Protein AF-0000000080392380 (afdb_homodimer)

Nearest PDB structures (foldseek):
  6bvg-assembly1_B  TM=5.153E-01  e=6.592E-04  Bacillus cereus E33L
  8hvt-assembly1_C  TM=1.088E-01  e=5.539E+00  Homo sapiens
  6bvg-assembly1_B  TM=5.366E-01  e=6.183E-04  Bacillus cereus E33L
  8hvt-assembly1_C  TM=1.096E-01  e=2.314E+00  Homo sapiens

Organism: NCBI:txid72520

Structure (mmCIF, N/CA/C/O backbone):
data_AF-0000000080392380-model_v1
#
loop_
_entity.id
_entity.type
_entity.pdbx_description
1 polymer 'Membrane protein'
#
loop_
_atom_site.group_PDB
_atom_site.id
_atom_site.type_symbol
_atom_site.label_atom_id
_atom_site.label_alt_id
_atom_site.label_comp_id
_atom_site.label_asym_id
_atom_site.label_entity_id
_atom_site.label_seq_id
_atom_site.pdbx_PDB_ins_code
_atom_site.Cartn_x
_atom_site.Cartn_y
_atom_site.Cartn_z
_atom_site.occupancy
_atom_site.B_iso_or_equiv
_atom_site.auth_seq_id
_atom_site.auth_comp_id
_atom_site.auth_asym_id
_atom_site.auth_atom_id
_atom_site.pdbx_PDB_model_num
ATOM 1 N N . MET A 1 1 ? 30.25 -7.008 12.5 1 47.69 1 MET A N 1
ATOM 2 C CA . MET A 1 1 ? 30.531 -8.414 12.758 1 47.69 1 MET A CA 1
ATOM 3 C C . MET A 1 1 ? 30.203 -9.266 11.531 1 47.69 1 MET A C 1
ATOM 5 O O . MET A 1 1 ? 29.297 -8.938 10.766 1 47.69 1 MET A O 1
ATOM 9 N N . PRO A 1 2 ? 31.062 -10.141 11.227 1 72.94 2 PRO A N 1
ATOM 10 C CA . PRO A 1 2 ? 30.906 -11.016 10.062 1 72.94 2 PRO A CA 1
ATOM 11 C C . PRO A 1 2 ? 29.641 -11.875 10.133 1 72.94 2 PRO A C 1
ATOM 13 O O . PRO A 1 2 ? 29.203 -12.234 11.227 1 72.94 2 PRO A O 1
ATOM 16 N N . PHE A 1 3 ? 28.844 -12.031 9.18 1 87.56 3 PHE A N 1
ATOM 17 C CA . PHE A 1 3 ? 27.625 -12.836 9.102 1 87.56 3 PHE A CA 1
ATOM 18 C C . PHE A 1 3 ? 27.938 -14.312 9.305 1 87.56 3 PHE A C 1
ATOM 20 O O . PHE A 1 3 ? 29.062 -14.758 9.07 1 87.56 3 PHE A O 1
ATOM 27 N N . LYS A 1 4 ? 27.109 -15.07 9.828 1 91.75 4 LYS A N 1
ATOM 28 C CA . LYS A 1 4 ? 27.25 -16.5 10.086 1 91.75 4 LYS A CA 1
ATOM 29 C C . LYS A 1 4 ? 27.188 -17.297 8.789 1 91.75 4 LYS A C 1
ATOM 31 O O . LYS A 1 4 ? 27.828 -18.344 8.664 1 91.75 4 LYS A O 1
ATOM 36 N N . LYS A 1 5 ? 26.344 -16.891 7.934 1 95.56 5 LYS A N 1
ATOM 37 C CA . LYS A 1 5 ? 26.141 -17.531 6.637 1 95.56 5 LYS A CA 1
ATOM 38 C C . LYS A 1 5 ? 26.109 -16.5 5.512 1 95.56 5 LYS A C 1
ATOM 40 O O . LYS A 1 5 ? 25.828 -15.328 5.742 1 95.56 5 LYS A O 1
ATOM 45 N N . TYR A 1 6 ? 26.438 -16.984 4.355 1 95.44 6 TYR A N 1
ATOM 46 C CA . TYR A 1 6 ? 26.406 -16.125 3.18 1 95.44 6 TYR A CA 1
ATOM 47 C C . TYR A 1 6 ? 25.641 -16.797 2.041 1 95.44 6 TYR A C 1
ATOM 49 O O . TYR A 1 6 ? 25.75 -18 1.839 1 95.44 6 TYR A O 1
ATOM 57 N N . VAL A 1 7 ? 24.875 -15.93 1.313 1 97.19 7 VAL A N 1
ATOM 58 C CA . VAL A 1 7 ? 24.078 -16.484 0.218 1 97.19 7 VAL A CA 1
ATOM 59 C C . VAL A 1 7 ? 24.484 -15.812 -1.096 1 97.19 7 VAL A C 1
ATOM 61 O O . VAL A 1 7 ? 25 -14.695 -1.099 1 97.19 7 VAL A O 1
ATOM 64 N N . ALA A 1 8 ? 24.328 -16.531 -2.164 1 97.19 8 ALA A N 1
ATOM 65 C CA . ALA A 1 8 ? 24.359 -15.961 -3.51 1 97.19 8 ALA A CA 1
ATOM 66 C C . ALA A 1 8 ? 22.953 -15.734 -4.055 1 97.19 8 ALA A C 1
ATOM 68 O O . ALA A 1 8 ? 22.062 -16.547 -3.834 1 97.19 8 ALA A O 1
ATOM 69 N N . VAL A 1 9 ? 22.734 -14.617 -4.664 1 96.38 9 VAL A N 1
ATOM 70 C CA . VAL A 1 9 ? 21.453 -14.297 -5.289 1 96.38 9 VAL A CA 1
ATOM 71 C C . VAL A 1 9 ? 21.625 -14.242 -6.809 1 96.38 9 VAL A C 1
ATOM 73 O O . VAL A 1 9 ? 22.391 -13.43 -7.324 1 96.38 9 VAL A O 1
ATOM 76 N N . ILE A 1 10 ? 20.922 -15.133 -7.469 1 96 10 ILE A N 1
ATOM 77 C CA . ILE A 1 10 ? 21.031 -15.148 -8.922 1 96 10 ILE A CA 1
ATOM 78 C C . ILE A 1 10 ? 19.641 -15.117 -9.539 1 96 10 ILE A C 1
ATOM 80 O O . ILE A 1 10 ? 18.656 -15.516 -8.906 1 96 10 ILE A O 1
ATOM 84 N N . GLY A 1 11 ? 19.609 -14.609 -10.75 1 92.44 11 GLY A N 1
ATOM 85 C CA . GLY A 1 11 ? 18.312 -14.703 -11.414 1 92.44 11 GLY A CA 1
ATOM 86 C C . GLY A 1 11 ? 18.078 -13.602 -12.43 1 92.44 11 GLY A C 1
ATOM 87 O O . GLY A 1 11 ? 19.031 -13.062 -13 1 92.44 11 GLY A O 1
ATOM 88 N N . SER A 1 12 ? 16.781 -13.43 -12.797 1 88.94 12 SER A N 1
ATOM 89 C CA . SER A 1 12 ? 16.391 -12.469 -13.82 1 88.94 12 SER A CA 1
ATOM 90 C C . SER A 1 12 ? 15.023 -11.867 -13.516 1 88.94 12 SER A C 1
ATOM 92 O O . SER A 1 12 ? 14.383 -12.234 -12.523 1 88.94 12 SER A O 1
ATOM 94 N N . SER A 1 13 ? 14.625 -10.867 -14.352 1 82.25 13 SER A N 1
ATOM 95 C CA . SER A 1 13 ? 13.32 -10.219 -14.227 1 82.25 13 SER A CA 1
ATOM 96 C C . SER A 1 13 ? 12.188 -11.172 -14.586 1 82.25 13 SER A C 1
ATOM 98 O O . SER A 1 13 ? 11.023 -10.906 -14.273 1 82.25 13 SER A O 1
ATOM 100 N N . GLY A 1 14 ? 12.523 -12.289 -15.016 1 73.19 14 GLY A N 1
ATOM 101 C CA . GLY A 1 14 ? 11.555 -13.359 -15.172 1 73.19 14 GLY A CA 1
ATOM 102 C C . GLY A 1 14 ? 10.703 -13.219 -16.422 1 73.19 14 GLY A C 1
ATOM 103 O O . GLY A 1 14 ? 10.891 -12.289 -17.203 1 73.19 14 GLY A O 1
ATOM 104 N N . GLY A 1 15 ? 9.859 -14.141 -16.719 1 63.16 15 GLY A N 1
ATOM 105 C CA . GLY A 1 15 ? 9.031 -14.211 -17.906 1 63.16 15 GLY A CA 1
ATOM 106 C C . GLY A 1 15 ? 7.73 -13.43 -17.766 1 63.16 15 GLY A C 1
ATOM 107 O O . GLY A 1 15 ? 7.691 -12.398 -17.109 1 63.16 15 GLY A O 1
ATOM 108 N N . GLY A 1 16 ? 6.746 -13.781 -18.641 1 52.16 16 GLY A N 1
ATOM 109 C CA . GLY A 1 16 ? 5.473 -13.125 -18.891 1 52.16 16 GLY A CA 1
ATOM 110 C C . GLY A 1 16 ? 4.773 -12.68 -17.609 1 52.16 16 GLY A C 1
ATOM 111 O O . GLY A 1 16 ? 3.969 -11.75 -17.641 1 52.16 16 GLY A O 1
ATOM 112 N N . GLY A 1 17 ? 4.789 -13.469 -16.719 1 46.72 17 GLY A N 1
ATOM 113 C CA . GLY A 1 17 ? 4.051 -13.117 -15.516 1 46.72 17 GLY A CA 1
ATOM 114 C C . GLY A 1 17 ? 4.742 -12.055 -14.672 1 46.72 17 GLY A C 1
ATOM 115 O O . GLY A 1 17 ? 4.227 -11.656 -13.625 1 46.72 17 GLY A O 1
ATOM 116 N N . ALA A 1 18 ? 5.945 -11.828 -15.148 1 46.94 18 ALA A N 1
ATOM 117 C CA . ALA A 1 18 ? 6.711 -10.93 -14.289 1 46.94 18 ALA A CA 1
ATOM 118 C C . ALA A 1 18 ? 6.191 -9.5 -14.383 1 46.94 18 ALA A C 1
ATOM 120 O O . ALA A 1 18 ? 6.844 -8.633 -14.969 1 46.94 18 ALA A O 1
ATOM 121 N N . SER A 1 19 ? 5.062 -9.398 -14.961 1 43.09 19 SER A N 1
ATOM 122 C CA . SER A 1 19 ? 4.613 -8.023 -15.133 1 43.09 19 SER A CA 1
ATOM 123 C C . SER A 1 19 ? 4.723 -7.234 -13.828 1 43.09 19 SER A C 1
ATOM 125 O O . SER A 1 19 ? 4.461 -6.031 -13.797 1 43.09 19 SER A O 1
ATOM 127 N N . HIS A 1 20 ? 4.363 -7.809 -12.789 1 41.75 20 HIS A N 1
ATOM 128 C CA . HIS A 1 20 ? 4.074 -7.012 -11.602 1 41.75 20 HIS A CA 1
ATOM 129 C C . HIS A 1 20 ? 5.309 -6.25 -11.133 1 41.75 20 HIS A C 1
ATOM 131 O O . HIS A 1 20 ? 6.41 -6.484 -11.625 1 41.75 20 HIS A O 1
ATOM 137 N N . ALA A 1 21 ? 5.141 -5.434 -10.086 1 42.78 21 ALA A N 1
ATOM 138 C CA . ALA A 1 21 ? 6.066 -4.781 -9.164 1 42.78 21 ALA A CA 1
ATOM 139 C C . ALA A 1 21 ? 7.309 -5.641 -8.938 1 42.78 21 ALA A C 1
ATOM 141 O O . ALA A 1 21 ? 8.266 -5.203 -8.297 1 42.78 21 ALA A O 1
ATOM 142 N N . GLY A 1 22 ? 7.293 -6.914 -9.461 1 47.06 22 GLY A N 1
ATOM 143 C CA . GLY A 1 22 ? 8.266 -7.98 -9.273 1 47.06 22 GLY A CA 1
ATOM 144 C C . GLY A 1 22 ? 9.516 -7.801 -10.117 1 47.06 22 GLY A C 1
ATOM 145 O O . GLY A 1 22 ? 10.5 -8.523 -9.938 1 47.06 22 GLY A O 1
ATOM 146 N N . SER A 1 23 ? 9.227 -6.973 -11.016 1 59.28 23 SER A N 1
ATOM 147 C CA . SER A 1 23 ? 10.414 -6.895 -11.867 1 59.28 23 SER A CA 1
ATOM 148 C C . SER A 1 23 ? 11.453 -5.953 -11.281 1 59.28 23 SER A C 1
ATOM 150 O O . SER A 1 23 ? 12.5 -5.719 -11.898 1 59.28 23 SER A O 1
ATOM 152 N N . ASP A 1 24 ? 11.047 -5.586 -10.141 1 72.81 24 ASP A N 1
ATOM 153 C CA . ASP A 1 24 ? 12.031 -4.699 -9.531 1 72.81 24 ASP A CA 1
ATOM 154 C C . ASP A 1 24 ? 13.117 -5.496 -8.812 1 72.81 24 ASP A C 1
ATOM 156 O O . ASP A 1 24 ? 13.07 -5.664 -7.598 1 72.81 24 ASP A O 1
ATOM 160 N N . VAL A 1 25 ? 14.023 -5.906 -9.672 1 80 25 VAL A N 1
ATOM 161 C CA . VAL A 1 25 ? 15.078 -6.766 -9.148 1 80 25 VAL A CA 1
ATOM 162 C C . VAL A 1 25 ? 15.93 -5.992 -8.148 1 80 25 VAL A C 1
ATOM 164 O O . VAL A 1 25 ? 16.406 -6.562 -7.164 1 80 25 VAL A O 1
ATOM 167 N N . TYR A 1 26 ? 16.062 -4.75 -8.414 1 77.62 26 TYR A N 1
ATOM 168 C CA . TYR A 1 26 ? 16.812 -3.904 -7.488 1 77.62 26 TYR A CA 1
ATOM 169 C C . TYR A 1 26 ? 16.125 -3.852 -6.129 1 77.62 26 TYR A C 1
ATOM 171 O O . TYR A 1 26 ? 16.766 -4.062 -5.098 1 77.62 26 TYR A O 1
ATOM 179 N N . GLY A 1 27 ? 14.805 -3.545 -6.117 1 79.88 27 GLY A N 1
ATOM 180 C CA . GLY A 1 27 ? 14.047 -3.506 -4.879 1 79.88 27 GLY A CA 1
ATOM 181 C C . GLY A 1 27 ? 14.062 -4.824 -4.129 1 79.88 27 GLY A C 1
ATOM 182 O O . GLY A 1 27 ? 14.109 -4.844 -2.896 1 79.88 27 GLY A O 1
ATOM 183 N N . LEU A 1 28 ? 14.047 -5.859 -4.871 1 87.44 28 LEU A N 1
ATOM 184 C CA . LEU A 1 28 ? 14.086 -7.18 -4.246 1 87.44 28 LEU A CA 1
ATOM 185 C C . LEU A 1 28 ? 15.422 -7.414 -3.547 1 87.44 28 LEU A C 1
ATOM 187 O O . LEU A 1 28 ? 15.461 -7.961 -2.443 1 87.44 28 LEU A O 1
ATOM 191 N N . LEU A 1 29 ? 16.484 -7.008 -4.191 1 88.38 29 LEU A N 1
ATOM 192 C CA . LEU A 1 29 ? 17.812 -7.207 -3.609 1 88.38 29 LEU A CA 1
ATOM 193 C C . LEU A 1 29 ? 17.953 -6.414 -2.314 1 88.38 29 LEU A C 1
ATOM 195 O O . LEU A 1 29 ? 18.547 -6.902 -1.347 1 88.38 29 LEU A O 1
ATOM 199 N N . ILE A 1 30 ? 17.406 -5.277 -2.26 1 81.94 30 ILE A N 1
ATOM 200 C CA . ILE A 1 30 ? 17.469 -4.441 -1.065 1 81.94 30 ILE A CA 1
ATOM 201 C C . ILE A 1 30 ? 16.641 -5.078 0.05 1 81.94 30 ILE A C 1
ATOM 203 O O . ILE A 1 30 ? 17.094 -5.141 1.199 1 81.94 30 ILE A O 1
ATOM 207 N N . ALA A 1 31 ? 15.484 -5.551 -0.322 1 85.31 31 ALA A N 1
ATOM 208 C CA . ALA A 1 31 ? 14.617 -6.203 0.66 1 85.31 31 ALA A CA 1
ATOM 209 C C . ALA A 1 31 ? 15.273 -7.469 1.211 1 85.31 31 ALA A C 1
ATOM 211 O O . ALA A 1 31 ? 15.18 -7.754 2.406 1 85.31 31 ALA A O 1
ATOM 212 N N . LEU A 1 32 ? 15.914 -8.148 0.31 1 91.56 32 LEU A N 1
ATOM 213 C CA . LEU A 1 32 ? 16.594 -9.375 0.724 1 91.56 32 LEU A CA 1
ATOM 214 C C . LEU A 1 32 ? 17.719 -9.062 1.7 1 91.56 32 LEU A C 1
ATOM 216 O O . LEU A 1 32 ? 17.891 -9.75 2.709 1 91.56 32 LEU A O 1
ATOM 220 N N . ARG A 1 33 ? 18.469 -8.086 1.394 1 88.25 33 ARG A N 1
ATOM 221 C CA . ARG A 1 33 ? 19.578 -7.707 2.252 1 88.25 33 ARG A CA 1
ATOM 222 C C . ARG A 1 33 ? 19.094 -7.371 3.66 1 88.25 33 ARG A C 1
ATOM 224 O O . ARG A 1 33 ? 19.703 -7.797 4.645 1 88.25 33 ARG A O 1
ATOM 231 N N . GLN A 1 34 ? 18.031 -6.676 3.742 1 81.31 34 GLN A N 1
ATOM 232 C CA . GLN A 1 34 ? 17.484 -6.246 5.027 1 81.31 34 GLN A CA 1
ATOM 233 C C . GLN A 1 34 ? 16.953 -7.43 5.828 1 81.31 34 GLN A C 1
ATOM 235 O O . GLN A 1 34 ? 17.203 -7.535 7.031 1 81.31 34 GLN A O 1
ATOM 240 N N . GLU A 1 35 ? 16.234 -8.289 5.16 1 88.88 35 GLU A N 1
ATOM 241 C CA . GLU A 1 35 ? 15.633 -9.438 5.84 1 88.88 35 GLU A CA 1
ATOM 242 C C . GLU A 1 35 ? 16.703 -10.438 6.277 1 88.88 35 GLU A C 1
ATOM 244 O O . GLU A 1 35 ? 16.625 -10.977 7.387 1 88.88 35 GLU A O 1
ATOM 249 N N . LEU A 1 36 ? 17.641 -10.633 5.43 1 92.94 36 LEU A N 1
ATOM 250 C CA . LEU A 1 36 ? 18.703 -11.578 5.734 1 92.94 36 LEU A CA 1
ATOM 251 C C . LEU A 1 36 ? 19.547 -11.102 6.914 1 92.94 36 LEU A C 1
ATOM 253 O O . LEU A 1 36 ? 19.953 -11.906 7.758 1 92.94 36 LEU A O 1
ATOM 257 N N . ALA A 1 37 ? 19.734 -9.891 6.977 1 86.25 37 ALA A N 1
ATOM 258 C CA . ALA A 1 37 ? 20.531 -9.328 8.055 1 86.25 37 ALA A CA 1
ATOM 259 C C . ALA A 1 37 ? 19.891 -9.586 9.414 1 86.25 37 ALA A C 1
ATOM 261 O O . ALA A 1 37 ? 20.594 -9.703 10.422 1 86.25 37 ALA A O 1
ATOM 262 N N . GLN A 1 38 ? 18.609 -9.766 9.453 1 84.38 38 GLN A N 1
ATOM 263 C CA . GLN A 1 38 ? 17.891 -9.984 10.695 1 84.38 38 GLN A CA 1
ATOM 264 C C . GLN A 1 38 ? 18.219 -11.352 11.297 1 84.38 38 GLN A C 1
ATOM 266 O O . GLN A 1 38 ? 17.984 -11.586 12.484 1 84.38 38 GLN A O 1
ATOM 271 N N . CYS A 1 39 ? 18.75 -12.234 10.531 1 91 39 CYS A N 1
ATOM 272 C CA . CYS A 1 39 ? 19.141 -13.539 11.047 1 91 39 CYS A CA 1
ATOM 273 C C . CYS A 1 39 ? 20.641 -13.789 10.844 1 91 39 CYS A C 1
ATOM 275 O O . CYS A 1 39 ? 21.062 -14.938 10.727 1 91 39 CYS A O 1
ATOM 277 N N . GLU A 1 40 ? 21.406 -12.719 10.617 1 90.94 40 GLU A N 1
ATOM 278 C CA . GLU A 1 40 ? 22.875 -12.742 10.523 1 90.94 40 GLU A CA 1
ATOM 279 C C . GLU A 1 40 ? 23.328 -13.484 9.281 1 90.94 40 GLU A C 1
ATOM 281 O O . GLU A 1 40 ? 24.297 -14.258 9.336 1 90.94 40 GLU A O 1
ATOM 286 N N . VAL A 1 41 ? 22.609 -13.305 8.266 1 94.56 41 VAL A N 1
ATOM 287 C CA . VAL A 1 41 ? 22.984 -13.836 6.965 1 94.56 41 VAL A CA 1
ATOM 288 C C . VAL A 1 41 ? 23.297 -12.688 6.004 1 94.56 41 VAL A C 1
ATOM 290 O O . VAL A 1 41 ? 22.578 -11.688 5.98 1 94.56 41 VAL A O 1
ATOM 293 N N . GLY A 1 42 ? 24.422 -12.812 5.332 1 93.06 42 GLY A N 1
ATOM 294 C CA . GLY A 1 42 ? 24.797 -11.773 4.391 1 93.06 42 GLY A CA 1
ATOM 295 C C . GLY A 1 42 ? 24.766 -12.234 2.945 1 93.06 42 GLY A C 1
ATOM 296 O O . GLY A 1 42 ? 24.703 -13.43 2.672 1 93.06 42 GLY A O 1
ATOM 297 N N . ILE A 1 43 ? 24.703 -11.312 2.021 1 94.25 43 ILE A N 1
ATOM 298 C CA . ILE A 1 43 ? 24.812 -11.602 0.596 1 94.25 43 ILE A CA 1
ATOM 299 C C . ILE A 1 43 ? 26.281 -11.57 0.169 1 94.25 43 ILE A C 1
ATOM 301 O O . ILE A 1 43 ? 26.953 -10.547 0.333 1 94.25 43 ILE A O 1
ATOM 305 N N . ALA A 1 44 ? 26.75 -12.625 -0.346 1 94 44 ALA A N 1
ATOM 306 C CA . ALA A 1 44 ? 28.141 -12.703 -0.814 1 94 44 ALA A CA 1
ATOM 307 C C . ALA A 1 44 ? 28.266 -12.141 -2.229 1 94 44 ALA A C 1
ATOM 309 O O . ALA A 1 44 ? 29.266 -11.508 -2.561 1 94 44 ALA A O 1
ATOM 310 N N . VAL A 1 45 ? 27.297 -12.484 -2.975 1 94.44 45 VAL A N 1
ATOM 311 C CA . VAL A 1 45 ? 27.312 -12.07 -4.375 1 94.44 45 VAL A CA 1
ATOM 312 C C . VAL A 1 45 ? 25.906 -12.07 -4.941 1 94.44 45 VAL A C 1
ATOM 314 O O . VAL A 1 45 ? 25.047 -12.836 -4.488 1 94.44 45 VAL A O 1
ATOM 317 N N . ALA A 1 46 ? 25.672 -11.164 -5.848 1 95.62 46 ALA A N 1
ATOM 318 C CA . ALA A 1 46 ? 24.391 -11.109 -6.539 1 95.62 46 ALA A CA 1
ATOM 319 C C . ALA A 1 46 ? 24.594 -10.945 -8.047 1 95.62 46 ALA A C 1
ATOM 321 O O . ALA A 1 46 ? 25.484 -10.219 -8.484 1 95.62 46 ALA A O 1
ATOM 322 N N . GLN A 1 47 ? 23.875 -11.68 -8.797 1 95.31 47 GLN A N 1
ATOM 323 C CA . GLN A 1 47 ? 23.812 -11.625 -10.25 1 95.31 47 GLN A CA 1
ATOM 324 C C . GLN A 1 47 ? 22.375 -11.617 -10.75 1 95.31 47 GLN A C 1
ATOM 326 O O . GLN A 1 47 ? 21.766 -12.68 -10.898 1 95.31 47 GLN A O 1
ATOM 331 N N . LEU A 1 48 ? 21.875 -10.445 -11.055 1 93.5 48 LEU A N 1
ATOM 332 C CA . LEU A 1 48 ? 20.484 -10.336 -11.477 1 93.5 48 LEU A CA 1
ATOM 333 C C . LEU A 1 48 ? 20.391 -9.672 -12.852 1 93.5 48 LEU A C 1
ATOM 335 O O . LEU A 1 48 ? 20.797 -8.516 -13.016 1 93.5 48 LEU A O 1
ATOM 339 N N . VAL A 1 49 ? 19.828 -10.391 -13.758 1 91.69 49 VAL A N 1
ATOM 340 C CA . VAL A 1 49 ? 19.625 -9.898 -15.117 1 91.69 49 VAL A CA 1
ATOM 341 C C . VAL A 1 49 ? 18.25 -9.234 -15.227 1 91.69 49 VAL A C 1
ATOM 343 O O . VAL A 1 49 ? 17.219 -9.891 -15.062 1 91.69 49 VAL A O 1
ATOM 346 N N . ASP A 1 50 ? 18.234 -7.977 -15.477 1 89.25 50 ASP A N 1
ATOM 347 C CA . ASP A 1 50 ? 17 -7.195 -15.562 1 89.25 50 ASP A CA 1
ATOM 348 C C . ASP A 1 50 ? 16.719 -6.777 -17 1 89.25 50 ASP A C 1
ATOM 350 O O . ASP A 1 50 ? 17.312 -5.82 -17.516 1 89.25 50 ASP A O 1
ATOM 354 N N . CYS A 1 51 ? 15.75 -7.473 -17.562 1 87.19 51 CYS A N 1
ATOM 355 C CA . CYS A 1 51 ? 15.391 -7.234 -18.953 1 87.19 51 CYS A CA 1
ATOM 356 C C . CYS A 1 51 ? 14.188 -6.309 -19.062 1 87.19 51 CYS A C 1
ATOM 358 O O . CYS A 1 51 ? 13.242 -6.422 -18.266 1 87.19 51 CYS A O 1
ATOM 360 N N . SER A 1 52 ? 14.102 -5.449 -20.078 1 77.81 52 SER A N 1
ATOM 361 C CA . SER A 1 52 ? 13.039 -4.461 -20.25 1 77.81 52 SER A CA 1
ATOM 362 C C . SER A 1 52 ? 11.734 -5.117 -20.703 1 77.81 52 SER A C 1
ATOM 364 O O . SER A 1 52 ? 10.664 -4.535 -20.562 1 77.81 52 SER A O 1
ATOM 366 N N . THR A 1 53 ? 11.914 -6.297 -21.281 1 76.75 53 THR A N 1
ATOM 367 C CA . THR A 1 53 ? 10.781 -7.098 -21.719 1 76.75 53 THR A CA 1
ATOM 368 C C . THR A 1 53 ? 10.773 -8.453 -21.031 1 76.75 53 THR A C 1
ATOM 370 O O . THR A 1 53 ? 11.836 -8.992 -20.703 1 76.75 53 THR A O 1
ATOM 373 N N . PRO A 1 54 ? 9.523 -8.906 -20.703 1 72.62 54 PRO A N 1
ATOM 374 C CA . PRO A 1 54 ? 9.523 -10.266 -20.156 1 72.62 54 PRO A CA 1
ATOM 375 C C . PRO A 1 54 ? 10.367 -11.234 -20.984 1 72.62 54 PRO A C 1
ATOM 377 O O . PRO A 1 54 ? 10.328 -11.195 -22.219 1 72.62 54 PRO A O 1
ATOM 380 N N . LEU A 1 55 ? 11.078 -11.992 -20.344 1 74.38 55 LEU A N 1
ATOM 381 C CA . LEU A 1 55 ? 12.102 -12.82 -20.969 1 74.38 55 LEU A CA 1
ATOM 382 C C . LEU A 1 55 ? 11.477 -13.812 -21.938 1 74.38 55 LEU A C 1
ATOM 384 O O . LEU A 1 55 ? 12.125 -14.234 -22.906 1 74.38 55 LEU A O 1
ATOM 388 N N . ASP A 1 56 ? 10.203 -14.117 -21.719 1 71.62 56 ASP A N 1
ATOM 389 C CA . ASP A 1 56 ? 9.523 -15.031 -22.641 1 71.62 56 ASP A CA 1
ATOM 390 C C . ASP A 1 56 ? 9.352 -14.391 -24.016 1 71.62 56 ASP A C 1
ATOM 392 O O . ASP A 1 56 ? 9.164 -15.094 -25.016 1 71.62 56 ASP A O 1
ATOM 396 N N . PHE A 1 57 ? 9.438 -13.078 -24.031 1 74.25 57 PHE A N 1
ATOM 397 C CA . PHE A 1 57 ? 9.219 -12.352 -25.281 1 74.25 57 PHE A CA 1
ATOM 398 C C . PHE A 1 57 ? 10.469 -11.57 -25.672 1 74.25 57 PHE A C 1
ATOM 400 O O . PHE A 1 57 ? 10.461 -10.844 -26.672 1 74.25 57 PHE A O 1
ATOM 407 N N . ALA A 1 58 ? 11.516 -11.758 -24.969 1 80.94 58 ALA A N 1
ATOM 408 C CA . ALA A 1 58 ? 12.703 -10.938 -25.172 1 80.94 58 ALA A CA 1
ATOM 409 C C . ALA A 1 58 ? 13.547 -11.469 -26.328 1 80.94 58 ALA A C 1
ATOM 411 O O . ALA A 1 58 ? 13.68 -12.688 -26.5 1 80.94 58 ALA A O 1
ATOM 412 N N . ALA A 1 59 ? 14.016 -10.508 -27.109 1 86.62 59 ALA A N 1
ATOM 413 C CA . ALA A 1 59 ? 14.969 -10.836 -28.172 1 86.62 59 ALA A CA 1
ATOM 414 C C . ALA A 1 59 ? 16.406 -10.648 -27.688 1 86.62 59 ALA A C 1
ATOM 416 O O . ALA A 1 59 ? 16.641 -10.094 -26.609 1 86.62 59 ALA A O 1
ATOM 417 N N . SER A 1 60 ? 17.344 -11.133 -28.484 1 90.12 60 SER A N 1
ATOM 418 C CA . SER A 1 60 ? 18.75 -11.062 -28.141 1 90.12 60 SER A CA 1
ATOM 419 C C . SER A 1 60 ? 19.219 -9.609 -28.031 1 90.12 60 SER A C 1
ATOM 421 O O . SER A 1 60 ? 20.141 -9.305 -27.25 1 90.12 60 SER A O 1
ATOM 423 N N . GLN A 1 61 ? 18.438 -8.766 -28.641 1 91.31 61 GLN A N 1
ATOM 424 C CA . GLN A 1 61 ? 18.875 -7.379 -28.703 1 91.31 61 GLN A CA 1
ATOM 425 C C . GLN A 1 61 ? 18.125 -6.523 -27.688 1 91.31 61 GLN A C 1
ATOM 427 O O . GLN A 1 61 ? 18.391 -5.324 -27.562 1 91.31 61 GLN A O 1
ATOM 432 N N . THR A 1 62 ? 17.391 -7.141 -26.906 1 91.56 62 THR A N 1
ATOM 433 C CA . THR A 1 62 ? 16.594 -6.375 -25.953 1 91.56 62 THR A CA 1
ATOM 434 C C . THR A 1 62 ? 17.484 -5.723 -24.906 1 91.56 62 THR A C 1
ATOM 436 O O . THR A 1 62 ? 18.391 -6.367 -24.359 1 91.56 62 THR A O 1
ATOM 439 N N . PRO A 1 63 ? 17.297 -4.422 -24.719 1 90.75 63 PRO A N 1
ATOM 440 C CA . PRO A 1 63 ? 18.078 -3.748 -23.688 1 90.75 63 PRO A CA 1
ATOM 441 C C . PRO A 1 63 ? 17.938 -4.414 -22.312 1 90.75 63 PRO A C 1
ATOM 443 O O . PRO A 1 63 ? 16.828 -4.711 -21.875 1 90.75 63 PRO A O 1
ATOM 446 N N . THR A 1 64 ? 19.078 -4.672 -21.672 1 91.75 64 THR A N 1
ATOM 447 C CA . THR A 1 64 ? 19.141 -5.434 -20.422 1 91.75 64 THR A CA 1
ATOM 448 C C . THR A 1 64 ? 20.219 -4.883 -19.5 1 91.75 64 THR A C 1
ATOM 450 O O . THR A 1 64 ? 21.203 -4.305 -19.953 1 91.75 64 THR A O 1
ATOM 453 N N . VAL A 1 65 ? 19.969 -4.965 -18.219 1 90.31 65 VAL A N 1
ATOM 454 C CA . VAL A 1 65 ? 20.891 -4.496 -17.188 1 90.31 65 VAL A CA 1
ATOM 455 C C . VAL A 1 65 ? 21.281 -5.656 -16.281 1 90.31 65 VAL A C 1
ATOM 457 O O . VAL A 1 65 ? 20.453 -6.496 -15.938 1 90.31 65 VAL A O 1
ATOM 460 N N . LEU A 1 66 ? 22.547 -5.676 -15.945 1 93 66 LEU A N 1
ATOM 461 C CA . LEU A 1 66 ? 23.031 -6.629 -14.945 1 93 66 LEU A CA 1
ATOM 462 C C . LEU A 1 66 ? 23.234 -5.945 -13.594 1 93 66 LEU A C 1
ATOM 464 O O . LEU A 1 66 ? 24.047 -5.031 -13.477 1 93 66 LEU A O 1
ATOM 468 N N . TRP A 1 67 ? 22.469 -6.387 -12.633 1 89.81 67 TRP A N 1
ATOM 469 C CA . TRP A 1 67 ? 22.609 -5.883 -11.273 1 89.81 67 TRP A CA 1
ATOM 470 C C . TRP A 1 67 ? 23.5 -6.805 -10.445 1 89.81 67 TRP A C 1
ATOM 472 O O . TRP A 1 67 ? 23.391 -8.031 -10.539 1 89.81 67 TRP A O 1
ATOM 482 N N . THR A 1 68 ? 24.406 -6.227 -9.703 1 91.06 68 THR A N 1
ATOM 483 C CA . THR A 1 68 ? 25.297 -6.977 -8.812 1 91.06 68 THR A CA 1
ATOM 484 C C . THR A 1 68 ? 25.344 -6.328 -7.43 1 91.06 68 THR A C 1
ATOM 486 O O . THR A 1 68 ? 24.781 -5.25 -7.227 1 91.06 68 THR A O 1
ATOM 489 N N . PHE A 1 69 ? 25.828 -7.121 -6.559 1 86.69 69 PHE A N 1
ATOM 490 C CA . PHE A 1 69 ? 26.016 -6.641 -5.191 1 86.69 69 PHE A CA 1
ATOM 491 C C . PHE A 1 69 ? 27.5 -6.539 -4.852 1 86.69 69 PHE A C 1
ATOM 493 O O . PHE A 1 69 ? 28.234 -7.523 -4.961 1 86.69 69 PHE A O 1
ATOM 500 N N . ASN A 1 70 ? 27.859 -5.332 -4.508 1 77.81 70 ASN A N 1
ATOM 501 C CA . ASN A 1 70 ? 29.219 -5.094 -4.062 1 77.81 70 ASN A CA 1
ATOM 502 C C . ASN A 1 70 ? 29.344 -5.207 -2.547 1 77.81 70 ASN A C 1
ATOM 504 O O . ASN A 1 70 ? 28.859 -4.348 -1.813 1 77.81 70 ASN A O 1
ATOM 508 N N . THR A 1 71 ? 30.047 -6.164 -2.09 1 77.5 71 THR A N 1
ATOM 509 C CA . THR A 1 71 ? 30.156 -6.43 -0.66 1 77.5 71 THR A CA 1
ATOM 510 C C . THR A 1 71 ? 31.031 -5.379 0.018 1 77.5 71 THR A C 1
ATOM 512 O O . THR A 1 71 ? 30.875 -5.121 1.215 1 77.5 71 THR A O 1
ATOM 515 N N . GLU A 1 72 ? 31.953 -4.867 -0.734 1 68.94 72 GLU A N 1
ATOM 516 C CA . GLU A 1 72 ? 32.844 -3.857 -0.162 1 68.94 72 GLU A CA 1
ATOM 517 C C . GLU A 1 72 ? 32.062 -2.562 0.125 1 68.94 72 GLU A C 1
ATOM 519 O O . GLU A 1 72 ? 32.25 -1.969 1.193 1 68.94 72 GLU A O 1
ATOM 524 N N . THR A 1 73 ? 31.328 -2.27 -0.784 1 63.38 73 THR A N 1
ATOM 525 C CA . THR A 1 73 ? 30.594 -1.021 -0.628 1 63.38 73 THR A CA 1
ATOM 526 C C . THR A 1 73 ? 29.188 -1.284 -0.068 1 63.38 73 THR A C 1
ATOM 528 O O . THR A 1 73 ? 28.469 -0.348 0.292 1 63.38 73 THR A O 1
ATOM 531 N N . ASN A 1 74 ? 28.891 -2.592 0.052 1 67.75 74 ASN A N 1
ATOM 532 C CA . ASN A 1 74 ? 27.578 -3.01 0.53 1 67.75 74 ASN A CA 1
ATOM 533 C C . ASN A 1 74 ? 26.453 -2.34 -0.257 1 67.75 74 ASN A C 1
ATOM 535 O O . ASN A 1 74 ? 25.531 -1.771 0.331 1 67.75 74 ASN A O 1
ATOM 539 N N . GLN A 1 75 ? 26.609 -2.244 -1.618 1 66.44 75 GLN A N 1
ATOM 540 C CA . GLN A 1 75 ? 25.641 -1.571 -2.482 1 66.44 75 GLN A CA 1
ATOM 541 C C . GLN A 1 75 ? 25.281 -2.445 -3.678 1 66.44 75 GLN A C 1
ATOM 543 O O . GLN A 1 75 ? 26.078 -3.256 -4.137 1 66.44 75 GLN A O 1
ATOM 548 N N . VAL A 1 76 ? 23.984 -2.246 -4.086 1 76.81 76 VAL A N 1
ATOM 549 C CA . VAL A 1 76 ? 23.531 -2.83 -5.348 1 76.81 76 VAL A CA 1
ATOM 550 C C . VAL A 1 76 ? 23.969 -1.938 -6.508 1 76.81 76 VAL A C 1
ATOM 552 O O . VAL A 1 76 ? 23.781 -0.72 -6.465 1 76.81 76 VAL A O 1
ATOM 555 N N . GLU A 1 77 ? 24.688 -2.408 -7.453 1 79 77 GLU A N 1
ATOM 556 C CA . GLU A 1 77 ? 25.234 -1.606 -8.547 1 79 77 GLU A CA 1
ATOM 557 C C . GLU A 1 77 ? 24.797 -2.15 -9.898 1 79 77 GLU A C 1
ATOM 559 O O . GLU A 1 77 ? 24.672 -3.363 -10.078 1 79 77 GLU A O 1
ATOM 564 N N . ARG A 1 78 ? 24.594 -1.167 -10.859 1 84.12 78 ARG A N 1
ATOM 565 C CA . ARG A 1 78 ? 24.453 -1.528 -12.273 1 84.12 78 ARG A CA 1
ATOM 566 C C . ARG A 1 78 ? 25.828 -1.857 -12.875 1 84.12 78 ARG A C 1
ATOM 568 O O . ARG A 1 78 ? 26.5 -0.976 -13.406 1 84.12 78 ARG A O 1
ATOM 575 N N . SER A 1 79 ? 26.141 -3.072 -12.938 1 86.88 79 SER A N 1
ATOM 576 C CA . SER A 1 79 ? 27.484 -3.48 -13.305 1 86.88 79 SER A CA 1
ATOM 577 C C . SER A 1 79 ? 27.672 -3.457 -14.812 1 86.88 79 SER A C 1
ATOM 579 O O . SER A 1 79 ? 28.812 -3.367 -15.305 1 86.88 79 SER A O 1
ATOM 581 N N . TYR A 1 80 ? 26.609 -3.693 -15.539 1 90.94 80 TYR A N 1
ATOM 582 C CA . TYR A 1 80 ? 26.703 -3.719 -17 1 90.94 80 TYR A CA 1
ATOM 583 C C . TYR A 1 80 ? 25.344 -3.451 -17.641 1 90.94 80 TYR A C 1
ATOM 585 O O . TYR A 1 80 ? 24.312 -3.875 -17.125 1 90.94 80 TYR A O 1
ATOM 593 N N . GLU A 1 81 ? 25.344 -2.639 -18.734 1 91.44 81 GLU A N 1
ATOM 594 C CA . GLU A 1 81 ? 24.156 -2.365 -19.531 1 91.44 81 GLU A CA 1
ATOM 595 C C . GLU A 1 81 ? 24.406 -2.627 -21.016 1 91.44 81 GLU A C 1
ATOM 597 O O . GLU A 1 81 ? 25.438 -2.205 -21.547 1 91.44 81 GLU A O 1
ATOM 602 N N . GLY A 1 82 ? 23.578 -3.434 -21.625 1 93.5 82 GLY A N 1
ATOM 603 C CA . GLY A 1 82 ? 23.703 -3.775 -23.031 1 93.5 82 GLY A CA 1
ATOM 604 C C . GLY A 1 82 ? 22.562 -4.645 -23.531 1 93.5 82 GLY A C 1
ATOM 605 O O . GLY A 1 82 ? 21.422 -4.52 -23.062 1 93.5 82 GLY A O 1
ATOM 606 N N . THR A 1 83 ? 22.859 -5.32 -24.547 1 94.19 83 THR A N 1
ATOM 607 C CA . THR A 1 83 ? 21.859 -6.246 -25.078 1 94.19 83 THR A CA 1
ATOM 608 C C . THR A 1 83 ? 21.734 -7.477 -24.188 1 94.19 83 THR A C 1
ATOM 610 O O . THR A 1 83 ? 22.625 -7.766 -23.391 1 94.19 83 THR A O 1
ATOM 613 N N . LEU A 1 84 ? 20.641 -8.141 -24.312 1 94.31 84 LEU A N 1
ATOM 614 C CA . LEU A 1 84 ? 20.422 -9.352 -23.531 1 94.31 84 LEU A CA 1
ATOM 615 C C . LEU A 1 84 ? 21.547 -10.352 -23.75 1 94.31 84 LEU A C 1
ATOM 617 O O . LEU A 1 84 ? 22 -10.992 -22.797 1 94.31 84 LEU A O 1
ATOM 621 N N . GLU A 1 85 ? 21.984 -10.445 -24.969 1 94.56 85 GLU A N 1
ATOM 622 C CA . GLU A 1 85 ? 23.062 -11.367 -25.297 1 94.56 85 GLU A CA 1
ATOM 623 C C . GLU A 1 85 ? 24.359 -10.984 -24.578 1 94.56 85 GLU A C 1
ATOM 625 O O . GLU A 1 85 ? 25.016 -11.836 -23.984 1 94.56 85 GLU A O 1
ATOM 630 N N . ALA A 1 86 ? 24.672 -9.766 -24.578 1 95.5 86 ALA A N 1
ATOM 631 C CA . ALA A 1 86 ? 25.906 -9.281 -23.938 1 95.5 86 ALA A CA 1
ATOM 632 C C . ALA A 1 86 ? 25.828 -9.43 -22.422 1 95.5 86 ALA A C 1
ATOM 634 O O . ALA A 1 86 ? 26.828 -9.797 -21.781 1 95.5 86 ALA A O 1
ATOM 635 N N . VAL A 1 87 ? 24.734 -9.148 -21.891 1 95.31 87 VAL A N 1
ATOM 636 C CA . VAL A 1 87 ? 24.547 -9.25 -20.438 1 95.31 87 VAL A CA 1
ATOM 637 C C . VAL A 1 87 ? 24.625 -10.719 -20.016 1 95.31 87 VAL A C 1
ATOM 639 O O . VAL A 1 87 ? 25.219 -11.039 -18.984 1 95.31 87 VAL A O 1
ATOM 642 N N . ASN A 1 88 ? 24.062 -11.562 -20.859 1 94.56 88 ASN A N 1
ATOM 643 C CA . ASN A 1 88 ? 24.109 -12.984 -20.547 1 94.56 88 ASN A CA 1
ATOM 644 C C . ASN A 1 88 ? 25.547 -13.508 -20.578 1 94.56 88 ASN A C 1
ATOM 646 O O . ASN A 1 88 ? 25.906 -14.383 -19.781 1 94.56 88 ASN A O 1
ATOM 650 N N . GLU A 1 89 ? 26.312 -12.977 -21.422 1 94.75 89 GLU A N 1
ATOM 651 C CA . GLU A 1 89 ? 27.719 -13.375 -21.484 1 94.75 89 GLU A CA 1
ATOM 652 C C . GLU A 1 89 ? 28.453 -12.984 -20.203 1 94.75 89 GLU A C 1
ATOM 654 O O . GLU A 1 89 ? 29.234 -13.773 -19.672 1 94.75 89 GLU A O 1
ATOM 659 N N . ARG A 1 90 ? 28.219 -11.867 -19.797 1 95.25 90 ARG A N 1
ATOM 660 C CA . ARG A 1 90 ? 28.828 -11.406 -18.547 1 95.25 90 ARG A CA 1
ATOM 661 C C . ARG A 1 90 ? 28.328 -12.203 -17.359 1 95.25 90 ARG A C 1
ATOM 663 O O . ARG A 1 90 ? 29.078 -12.484 -16.422 1 95.25 90 ARG A O 1
ATOM 670 N N . ALA A 1 91 ? 27.062 -12.453 -17.375 1 95.75 91 ALA A N 1
ATOM 671 C CA . ALA A 1 91 ? 26.453 -13.234 -16.297 1 95.75 91 ALA A CA 1
ATOM 672 C C . ALA A 1 91 ? 27.047 -14.641 -16.25 1 95.75 91 ALA A C 1
ATOM 674 O O . ALA A 1 91 ? 27.188 -15.219 -15.164 1 95.75 91 ALA A O 1
ATOM 675 N N . GLN A 1 92 ? 27.375 -15.117 -17.391 1 95.38 92 GLN A N 1
ATOM 676 C CA . GLN A 1 92 ? 27.953 -16.453 -17.453 1 95.38 92 GLN A CA 1
ATOM 677 C C . GLN A 1 92 ? 29.344 -16.469 -16.828 1 95.38 92 GLN A C 1
ATOM 679 O O . GLN A 1 92 ? 29.75 -17.469 -16.219 1 95.38 92 GLN A O 1
ATOM 684 N N . LEU A 1 93 ? 30.031 -15.438 -17.047 1 94.31 93 LEU A N 1
ATOM 685 C CA . LEU A 1 93 ? 31.328 -15.32 -16.422 1 94.31 93 LEU A CA 1
ATOM 686 C C . LEU A 1 93 ? 31.203 -15.305 -14.898 1 94.31 93 LEU A C 1
ATOM 688 O O . LEU A 1 93 ? 31.984 -15.953 -14.195 1 94.31 93 LEU A O 1
ATOM 692 N N . MET A 1 94 ? 30.281 -14.641 -14.453 1 95.19 94 MET A N 1
ATOM 693 C CA . MET A 1 94 ? 30.031 -14.578 -13.016 1 95.19 94 MET A CA 1
ATOM 694 C C . MET A 1 94 ? 29.578 -15.938 -12.484 1 95.19 94 MET A C 1
ATOM 696 O O . MET A 1 94 ? 29.891 -16.297 -11.344 1 95.19 94 MET A O 1
ATOM 700 N N . ASP A 1 95 ? 28.797 -16.578 -13.328 1 97.12 95 ASP A N 1
ATOM 701 C CA . ASP A 1 95 ? 28.312 -17.906 -12.969 1 97.12 95 ASP A CA 1
ATOM 702 C C . ASP A 1 95 ? 29.453 -18.828 -12.57 1 97.12 95 ASP A C 1
ATOM 704 O O . ASP A 1 95 ? 29.359 -19.547 -11.57 1 97.12 95 ASP A O 1
ATOM 708 N N . ARG A 1 96 ? 30.531 -18.781 -13.266 1 95 96 ARG A N 1
ATOM 709 C CA . ARG A 1 96 ? 31.703 -19.609 -12.969 1 95 96 ARG A CA 1
ATOM 710 C C . ARG A 1 96 ? 32.375 -19.172 -11.656 1 95 96 ARG A C 1
ATOM 712 O O . ARG A 1 96 ? 32.812 -20.016 -10.875 1 95 96 ARG A O 1
ATOM 719 N N . ALA A 1 97 ? 32.375 -17.922 -11.484 1 93.94 97 ALA A N 1
ATOM 720 C CA . ALA A 1 97 ? 32.969 -17.406 -10.258 1 93.94 97 ALA A CA 1
ATOM 721 C C . ALA A 1 97 ? 32.156 -17.812 -9.031 1 93.94 97 ALA A C 1
ATOM 723 O O . ALA A 1 97 ? 32.719 -18.172 -7.996 1 93.94 97 ALA A O 1
ATOM 724 N N . ILE A 1 98 ? 30.859 -17.734 -9.164 1 96.31 98 ILE A N 1
ATOM 725 C CA . ILE A 1 98 ? 29.969 -18.078 -8.062 1 96.31 98 ILE A CA 1
ATOM 726 C C . ILE A 1 98 ? 30.094 -19.578 -7.742 1 96.31 98 ILE A C 1
ATOM 728 O O . ILE A 1 98 ? 30.094 -19.969 -6.57 1 96.31 98 ILE A O 1
ATOM 732 N N . SER A 1 99 ? 30.234 -20.344 -8.789 1 96.88 99 SER A N 1
ATOM 733 C CA . SER A 1 99 ? 30.406 -21.781 -8.578 1 96.88 99 SER A CA 1
ATOM 734 C C . SER A 1 99 ? 31.641 -22.078 -7.734 1 96.88 99 SER A C 1
ATOM 736 O O . SER A 1 99 ? 31.625 -22.969 -6.879 1 96.88 99 SER A O 1
ATOM 738 N N . ARG A 1 100 ? 32.656 -21.328 -7.926 1 95.06 100 ARG A N 1
ATOM 739 C CA . ARG A 1 100 ? 33.875 -21.516 -7.16 1 95.06 100 ARG A CA 1
ATOM 740 C C . ARG A 1 100 ? 33.688 -21.094 -5.707 1 95.06 100 ARG A C 1
ATOM 742 O O . ARG A 1 100 ? 34.281 -21.672 -4.801 1 95.06 100 ARG A O 1
ATOM 749 N N . MET A 1 101 ? 32.844 -20.156 -5.504 1 95.06 101 MET A N 1
ATOM 750 C CA . MET A 1 101 ? 32.562 -19.703 -4.148 1 95.06 101 MET A CA 1
ATOM 751 C C . MET A 1 101 ? 31.781 -20.766 -3.377 1 95.06 101 MET A C 1
ATOM 753 O O . MET A 1 101 ? 31.953 -20.906 -2.166 1 95.06 101 MET A O 1
ATOM 757 N N . ILE A 1 102 ? 30.969 -21.469 -4.059 1 96.31 102 ILE A N 1
ATOM 758 C CA . ILE A 1 102 ? 30.125 -22.5 -3.441 1 96.31 102 ILE A CA 1
ATOM 759 C C . ILE A 1 102 ? 30.969 -23.703 -3.064 1 96.31 102 ILE A C 1
ATOM 761 O O . ILE A 1 102 ? 30.797 -24.281 -1.986 1 96.31 102 ILE A O 1
ATOM 765 N N . ILE A 1 103 ? 31.969 -24.016 -3.9 1 92.94 103 ILE A N 1
ATOM 766 C CA . ILE A 1 103 ? 32.781 -25.188 -3.668 1 92.94 103 ILE A CA 1
ATOM 767 C C . ILE A 1 103 ? 33.906 -24.859 -2.676 1 92.94 103 ILE A C 1
ATOM 769 O O . ILE A 1 103 ? 34.562 -25.75 -2.143 1 92.94 103 ILE A O 1
ATOM 773 N N . GLY A 1 104 ? 34.156 -23.672 -2.336 1 85.69 104 GLY A N 1
ATOM 774 C CA . GLY A 1 104 ? 35.094 -23.297 -1.301 1 85.69 104 GLY A CA 1
ATOM 775 C C . GLY A 1 104 ? 36.438 -22.859 -1.853 1 85.69 104 GLY A C 1
ATOM 776 O O . GLY A 1 104 ? 37.406 -22.781 -1.113 1 85.69 104 GLY A O 1
ATOM 777 N N . ASP A 1 105 ? 36.469 -22.516 -3.037 1 83.5 105 ASP A N 1
ATOM 778 C CA . ASP A 1 105 ? 37.75 -22.141 -3.658 1 83.5 105 ASP A CA 1
ATOM 779 C C . ASP A 1 105 ? 38 -20.656 -3.518 1 83.5 105 ASP A C 1
ATOM 781 O O . ASP A 1 105 ? 39.094 -20.172 -3.857 1 83.5 105 ASP A O 1
ATOM 785 N N . GLU A 1 106 ? 37.031 -19.984 -3.061 1 81.62 106 GLU A N 1
ATOM 786 C CA . GLU A 1 106 ? 37.156 -18.531 -2.891 1 81.62 106 GLU A CA 1
ATOM 787 C C . GLU A 1 106 ? 37.125 -18.141 -1.416 1 81.62 106 GLU A C 1
ATOM 789 O O . GLU A 1 106 ? 36.656 -18.922 -0.579 1 81.62 106 GLU A O 1
ATOM 794 N N . LYS A 1 107 ? 37.594 -16.984 -1.193 1 75.75 107 LYS A N 1
ATOM 795 C CA . LYS A 1 107 ? 37.656 -16.469 0.168 1 75.75 107 LYS A CA 1
ATOM 796 C C . LYS A 1 107 ? 36.25 -16.312 0.747 1 75.75 107 LYS A C 1
ATOM 798 O O . LYS A 1 107 ? 36 -16.656 1.905 1 75.75 107 LYS A O 1
ATOM 803 N N . GLN A 1 108 ? 35.469 -15.859 -0.1 1 84.75 108 GLN A N 1
ATOM 804 C CA . GLN A 1 108 ? 34.094 -15.68 0.361 1 84.75 108 GLN A CA 1
ATOM 805 C C . GLN A 1 108 ? 33.25 -16.922 0.079 1 84.75 108 GLN A C 1
ATOM 807 O O . GLN A 1 108 ? 33.094 -17.312 -1.077 1 84.75 108 GLN A O 1
ATOM 812 N N . ARG A 1 109 ? 32.812 -17.516 1.104 1 89 109 ARG A N 1
ATOM 813 C CA . ARG A 1 109 ? 32.062 -18.75 0.978 1 89 109 ARG A CA 1
ATOM 814 C C . ARG A 1 109 ? 30.578 -18.469 0.771 1 89 109 ARG A C 1
ATOM 816 O O . ARG A 1 109 ? 30.062 -17.453 1.251 1 89 109 ARG A O 1
ATOM 823 N N . VAL A 1 110 ? 29.875 -19.344 0.017 1 95.88 110 VAL A N 1
ATOM 824 C CA . VAL A 1 110 ? 28.422 -19.312 -0.201 1 95.88 110 VAL A CA 1
ATOM 825 C C . VAL A 1 110 ? 27.781 -20.547 0.4 1 95.88 110 VAL A C 1
ATOM 827 O O . VAL A 1 110 ? 28.156 -21.672 0.047 1 95.88 110 VAL A O 1
ATOM 830 N N . ASP A 1 111 ? 26.891 -20.297 1.3 1 96.5 111 ASP A N 1
ATOM 831 C CA . ASP A 1 111 ? 26.281 -21.391 2.047 1 96.5 111 ASP A CA 1
ATOM 832 C C . ASP A 1 111 ? 24.891 -21.703 1.515 1 96.5 111 ASP A C 1
ATOM 834 O O . ASP A 1 111 ? 24.328 -22.766 1.818 1 96.5 111 ASP A O 1
ATOM 838 N N . GLY A 1 112 ? 24.281 -20.828 0.809 1 97.31 112 GLY A N 1
ATOM 839 C CA . GLY A 1 112 ? 22.953 -21 0.252 1 97.31 112 GLY A CA 1
ATOM 840 C C . GLY A 1 112 ? 22.734 -20.219 -1.023 1 97.31 112 GLY A C 1
ATOM 841 O O . GLY A 1 112 ? 23.516 -19.312 -1.342 1 97.31 112 GLY A O 1
ATOM 842 N N . LEU A 1 113 ? 21.672 -20.594 -1.724 1 97.38 113 LEU A N 1
ATOM 843 C CA . LEU A 1 113 ? 21.406 -19.969 -3.02 1 97.38 113 LEU A CA 1
ATOM 844 C C . LEU A 1 113 ? 19.969 -19.469 -3.096 1 97.38 113 LEU A C 1
ATOM 846 O O . L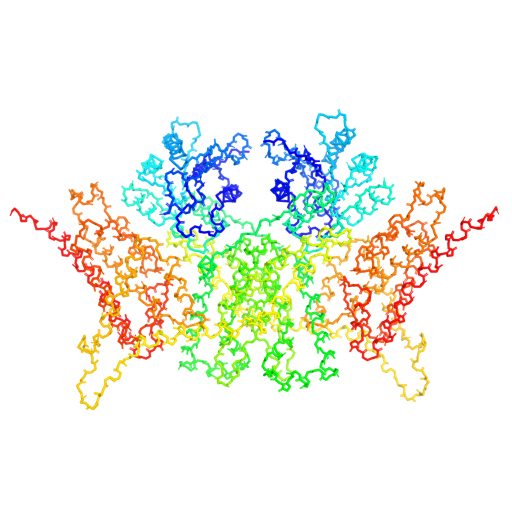EU A 1 113 ? 19.031 -20.219 -2.766 1 97.38 113 LEU A O 1
ATOM 850 N N . ILE A 1 114 ? 19.781 -18.234 -3.445 1 95.62 114 ILE A N 1
ATOM 851 C CA . ILE A 1 114 ? 18.484 -17.672 -3.779 1 95.62 114 ILE A CA 1
ATOM 852 C C . ILE A 1 114 ? 18.359 -17.5 -5.293 1 95.62 114 ILE A C 1
ATOM 854 O O . ILE A 1 114 ? 19.141 -16.75 -5.898 1 95.62 114 ILE A O 1
ATOM 858 N N . SER A 1 115 ? 17.453 -18.188 -5.82 1 93.94 115 SER A N 1
ATOM 859 C CA . SER A 1 115 ? 17.297 -18.203 -7.27 1 93.94 115 SER A CA 1
ATOM 860 C C . SER A 1 115 ? 15.984 -17.531 -7.676 1 93.94 115 SER A C 1
ATOM 862 O O . SER A 1 115 ? 14.898 -17.969 -7.289 1 93.94 115 SER A O 1
ATOM 864 N N . ILE A 1 116 ? 16.125 -16.484 -8.453 1 90.38 116 ILE A N 1
ATOM 865 C CA . ILE A 1 116 ? 14.961 -15.773 -8.961 1 90.38 116 ILE A CA 1
ATOM 866 C C . ILE A 1 116 ? 14.836 -15.977 -10.469 1 90.38 116 ILE A C 1
ATOM 868 O O . ILE A 1 116 ? 15.43 -15.234 -11.25 1 90.38 116 ILE A O 1
ATOM 872 N N . SER A 1 117 ? 14 -16.859 -10.93 1 87 117 SER A N 1
ATOM 873 C CA . SER A 1 117 ? 13.812 -17.156 -12.344 1 87 117 SER A CA 1
ATOM 874 C C . SER A 1 117 ? 15.148 -17.266 -13.07 1 87 117 SER A C 1
ATOM 876 O O . SER A 1 117 ? 15.344 -16.641 -14.117 1 87 117 SER A O 1
ATOM 878 N N . ALA A 1 118 ? 16.047 -18.031 -12.492 1 91.25 118 ALA A N 1
ATOM 879 C CA . ALA A 1 118 ? 17.375 -18.219 -13.062 1 91.25 118 ALA A CA 1
ATOM 880 C C . ALA A 1 118 ? 17.359 -19.297 -14.148 1 91.25 118 ALA A C 1
ATOM 882 O O . ALA A 1 118 ? 16.375 -20.016 -14.305 1 91.25 118 ALA A O 1
ATOM 883 N N . ASP A 1 119 ? 18.406 -19.297 -14.914 1 90.94 119 ASP A N 1
ATOM 884 C CA . ASP A 1 119 ? 18.516 -20.234 -16.031 1 90.94 119 ASP A CA 1
ATOM 885 C C . ASP A 1 119 ? 19.5 -21.359 -15.695 1 90.94 119 ASP A C 1
ATOM 887 O O . ASP A 1 119 ? 20.703 -21.219 -15.906 1 90.94 119 ASP A O 1
ATOM 891 N N . PRO A 1 120 ? 18.984 -22.484 -15.305 1 90.69 120 PRO A N 1
ATOM 892 C CA . PRO A 1 120 ? 19.875 -23.578 -14.906 1 90.69 120 PRO A CA 1
ATOM 893 C C . PRO A 1 120 ? 20.531 -24.266 -16.094 1 90.69 120 PRO A C 1
ATOM 895 O O . PRO A 1 120 ? 21.469 -25.047 -15.922 1 90.69 120 PRO A O 1
ATOM 898 N N . GLU A 1 121 ? 20.156 -23.969 -17.266 1 88.12 121 GLU A N 1
ATOM 899 C CA . GLU A 1 121 ? 20.656 -24.688 -18.438 1 88.12 121 GLU A CA 1
ATOM 900 C C . GLU A 1 121 ? 21.75 -23.891 -19.156 1 88.12 121 GLU A C 1
ATOM 902 O O . GLU A 1 121 ? 22.5 -24.438 -19.953 1 88.12 121 GLU A O 1
ATOM 907 N N . ALA A 1 122 ? 21.766 -22.625 -18.875 1 90.25 122 ALA A N 1
ATOM 908 C CA . ALA A 1 122 ? 22.719 -21.844 -19.641 1 90.25 122 ALA A CA 1
ATOM 909 C C . ALA A 1 122 ? 23.438 -20.812 -18.766 1 90.25 122 ALA A C 1
ATOM 911 O O . ALA A 1 122 ? 24.516 -21.078 -18.25 1 90.25 122 ALA A O 1
ATOM 912 N N . VAL A 1 123 ? 22.797 -19.766 -18.406 1 94.06 123 VAL A N 1
ATOM 913 C CA . VAL A 1 123 ? 23.406 -18.594 -17.812 1 94.06 123 VAL A CA 1
ATOM 914 C C . VAL A 1 123 ? 23.875 -18.922 -16.391 1 94.06 123 VAL A C 1
ATOM 916 O O . VAL A 1 123 ? 24.891 -18.375 -15.922 1 94.06 123 VAL A O 1
ATOM 919 N N . ASN A 1 124 ? 23.141 -19.812 -15.727 1 96.81 124 ASN A N 1
ATOM 920 C CA . ASN A 1 124 ? 23.453 -20.078 -14.328 1 96.81 124 ASN A CA 1
ATOM 921 C C . ASN A 1 124 ? 23.766 -21.562 -14.102 1 96.81 124 ASN A C 1
ATOM 923 O O . ASN A 1 124 ? 23.594 -22.062 -12.992 1 96.81 124 ASN A O 1
ATOM 927 N N . GLN A 1 125 ? 24.203 -22.203 -15.102 1 95.19 125 GLN A N 1
ATOM 928 C CA . GLN A 1 125 ? 24.391 -23.656 -15.086 1 95.19 125 GLN A CA 1
ATOM 929 C C . GLN A 1 125 ? 25.438 -24.062 -14.055 1 95.19 125 GLN A C 1
ATOM 931 O O . GLN A 1 125 ? 25.234 -25 -13.273 1 95.19 125 GLN A O 1
ATOM 936 N N . PHE A 1 126 ? 26.547 -23.438 -14 1 96.12 126 PHE A N 1
ATOM 937 C CA . PHE A 1 126 ? 27.656 -23.812 -13.125 1 96.12 126 PHE A CA 1
ATOM 938 C C . PHE A 1 126 ? 27.281 -23.578 -11.664 1 96.12 126 PHE A C 1
ATOM 940 O O . PHE A 1 126 ? 27.672 -24.344 -10.789 1 96.12 126 PHE A O 1
ATOM 947 N N . THR A 1 127 ? 26.578 -22.531 -11.422 1 97.44 127 THR A N 1
ATOM 948 C CA . THR A 1 127 ? 26.141 -22.234 -10.062 1 97.44 127 THR A CA 1
ATOM 949 C C . THR A 1 127 ? 25.234 -23.344 -9.531 1 97.44 127 THR A C 1
ATOM 951 O O . THR A 1 127 ? 25.406 -23.812 -8.406 1 97.44 127 THR A O 1
ATOM 954 N N . PHE A 1 128 ? 24.344 -23.766 -10.352 1 96.25 128 PHE A N 1
ATOM 955 C CA . PHE A 1 128 ? 23.406 -24.797 -9.93 1 96.25 128 PHE A CA 1
ATOM 956 C C . PHE A 1 128 ? 24.125 -26.141 -9.758 1 96.25 128 PHE A C 1
ATOM 958 O O . PHE A 1 128 ? 23.828 -26.891 -8.82 1 96.25 128 PHE A O 1
ATOM 965 N N . LEU A 1 129 ? 25.031 -26.422 -10.641 1 95.12 129 LEU A N 1
ATOM 966 C CA . LEU A 1 129 ? 25.797 -27.656 -10.523 1 95.12 129 LEU A CA 1
ATOM 967 C C . LEU A 1 129 ? 26.609 -27.672 -9.227 1 95.12 129 LEU A C 1
ATOM 969 O O . LEU A 1 129 ? 26.688 -28.703 -8.547 1 95.12 129 LEU A O 1
ATOM 973 N N . ALA A 1 130 ? 27.203 -26.594 -8.922 1 96.62 130 ALA A N 1
ATOM 974 C CA . ALA A 1 130 ? 27.984 -26.469 -7.691 1 96.62 130 ALA A CA 1
ATOM 975 C C . ALA A 1 130 ? 27.078 -26.625 -6.465 1 96.62 130 ALA A C 1
ATOM 977 O O . ALA A 1 130 ? 27.469 -27.25 -5.477 1 96.62 130 ALA A O 1
ATOM 978 N N . ALA A 1 131 ? 25.906 -26 -6.52 1 96.38 131 ALA A N 1
ATOM 979 C CA . ALA A 1 131 ? 24.953 -26.078 -5.41 1 96.38 131 ALA A CA 1
ATOM 980 C C . ALA A 1 131 ? 24.516 -27.516 -5.172 1 96.38 131 ALA A C 1
ATOM 982 O O . ALA A 1 131 ? 24.391 -27.953 -4.027 1 96.38 131 ALA A O 1
ATOM 983 N N . ALA A 1 132 ? 24.266 -28.219 -6.234 1 93.31 132 ALA A N 1
ATOM 984 C CA . ALA A 1 132 ? 23.859 -29.625 -6.156 1 93.31 132 ALA A CA 1
ATOM 985 C C . ALA A 1 132 ? 24.969 -30.469 -5.535 1 93.31 132 ALA A C 1
ATOM 987 O O . ALA A 1 132 ? 24.703 -31.328 -4.68 1 93.31 132 ALA A O 1
ATOM 988 N N . LYS A 1 133 ? 26.125 -30.25 -5.969 1 93.44 133 LYS A N 1
ATOM 989 C CA . LYS A 1 133 ? 27.266 -31.031 -5.488 1 93.44 133 LYS A CA 1
ATOM 990 C C . LYS A 1 133 ? 27.547 -30.75 -4.016 1 93.44 133 LYS A C 1
ATOM 992 O O . LYS A 1 133 ? 27.828 -31.656 -3.238 1 93.44 133 LYS A O 1
ATOM 997 N N . ALA A 1 134 ? 27.5 -29.5 -3.67 1 94.75 134 ALA A N 1
ATOM 998 C CA . ALA A 1 134 ? 27.812 -29.094 -2.305 1 94.75 134 ALA A CA 1
ATOM 999 C C . ALA A 1 134 ? 26.609 -29.312 -1.377 1 94.75 134 ALA A C 1
ATOM 1001 O O . ALA A 1 134 ? 26.75 -29.234 -0.154 1 94.75 134 ALA A O 1
ATOM 1002 N N . LYS A 1 135 ? 25.453 -29.531 -1.956 1 92.25 135 LYS A N 1
ATOM 1003 C CA . LYS A 1 135 ? 24.219 -29.797 -1.23 1 92.25 135 LYS A CA 1
ATOM 1004 C C . LYS A 1 135 ? 23.828 -28.594 -0.367 1 92.25 135 LYS A C 1
ATOM 1006 O O . LYS A 1 135 ? 23.469 -28.75 0.801 1 92.25 135 LYS A O 1
ATOM 1011 N N . ILE A 1 136 ? 24.047 -27.453 -0.953 1 95.62 136 ILE A N 1
ATOM 1012 C CA . ILE A 1 136 ? 23.578 -26.266 -0.245 1 95.62 136 ILE A CA 1
ATOM 1013 C C . ILE A 1 136 ? 22.094 -26.031 -0.548 1 95.62 136 ILE A C 1
ATOM 1015 O O . ILE A 1 136 ? 21.594 -26.438 -1.597 1 95.62 136 ILE A O 1
ATOM 1019 N N . PRO A 1 137 ? 21.375 -25.391 0.387 1 94.25 137 PRO A N 1
ATOM 1020 C CA . PRO A 1 137 ? 19.953 -25.125 0.135 1 94.25 137 PRO A CA 1
ATOM 1021 C C . PRO A 1 137 ? 19.719 -24.094 -0.967 1 94.25 137 PRO A C 1
ATOM 1023 O O . PRO A 1 137 ? 20.469 -23.109 -1.065 1 94.25 137 PRO A O 1
ATOM 1026 N N . VAL A 1 138 ? 18.703 -24.344 -1.767 1 93.31 138 VAL A N 1
ATOM 1027 C CA . VAL A 1 138 ? 18.281 -23.438 -2.836 1 93.31 138 VAL A CA 1
ATOM 1028 C C . VAL A 1 138 ? 16.844 -23 -2.605 1 93.31 138 VAL A C 1
ATOM 1030 O O . VAL A 1 138 ? 15.961 -23.828 -2.385 1 93.31 138 VAL A O 1
ATOM 1033 N N . VAL A 1 139 ? 16.625 -21.688 -2.602 1 91.75 139 VAL A N 1
ATOM 1034 C CA . VAL A 1 139 ? 15.281 -21.125 -2.514 1 91.75 139 VAL A CA 1
ATOM 1035 C C . VAL A 1 139 ? 15.039 -20.156 -3.672 1 91.75 139 VAL A C 1
ATOM 1037 O O . VAL A 1 139 ? 15.992 -19.688 -4.293 1 91.75 139 VAL A O 1
ATOM 1040 N N . GLY A 1 140 ? 13.75 -19.938 -3.961 1 89.62 140 GLY A N 1
ATOM 1041 C CA . GLY A 1 140 ? 13.516 -18.953 -4.996 1 89.62 140 GLY A CA 1
ATOM 1042 C C . GLY A 1 140 ? 12.219 -19.156 -5.754 1 89.62 140 GLY A C 1
ATOM 1043 O O . GLY A 1 140 ? 11.312 -19.828 -5.258 1 89.62 140 GLY A O 1
ATOM 1044 N N . THR A 1 141 ? 12.156 -18.453 -6.883 1 83.69 141 THR A N 1
ATOM 1045 C CA . THR A 1 141 ? 10.969 -18.5 -7.727 1 83.69 141 THR A CA 1
ATOM 1046 C C . THR A 1 141 ? 11.32 -19.016 -9.117 1 83.69 141 THR A C 1
ATOM 1048 O O . THR A 1 141 ? 12.5 -19.109 -9.477 1 83.69 141 THR A O 1
ATOM 1051 N N . GLY A 1 142 ? 10.219 -19.312 -9.898 1 79.06 142 GLY A N 1
ATOM 1052 C CA . GLY A 1 142 ? 10.375 -19.891 -11.227 1 79.06 142 GLY A CA 1
ATOM 1053 C C . GLY A 1 142 ? 10.141 -21.391 -11.242 1 79.06 142 GLY A C 1
ATOM 1054 O O . GLY A 1 142 ? 11.07 -22.172 -11.062 1 79.06 142 GLY A O 1
ATOM 1055 N N . GLY A 1 143 ? 9 -21.719 -11.484 1 73.5 143 GLY A N 1
ATOM 1056 C CA . GLY A 1 143 ? 8.617 -23.109 -11.438 1 73.5 143 GLY A CA 1
ATOM 1057 C C . GLY A 1 143 ? 9.406 -23.969 -12.414 1 73.5 143 GLY A C 1
ATOM 1058 O O . GLY A 1 143 ? 9.945 -25.016 -12.031 1 73.5 143 GLY A O 1
ATOM 1059 N N . THR A 1 144 ? 9.531 -23.516 -13.602 1 72.5 144 THR A N 1
ATOM 1060 C CA . THR A 1 144 ? 10.266 -24.266 -14.609 1 72.5 144 THR A CA 1
ATOM 1061 C C . THR A 1 144 ? 11.75 -24.328 -14.273 1 72.5 144 THR A C 1
ATOM 1063 O O . THR A 1 144 ? 12.367 -25.391 -14.367 1 72.5 144 THR A O 1
ATOM 1066 N N . SER A 1 145 ? 12.25 -23.203 -13.852 1 80.75 145 SER A N 1
ATOM 1067 C CA . SER A 1 145 ? 13.672 -23.109 -13.523 1 80.75 145 SER A CA 1
ATOM 1068 C C . SER A 1 145 ? 14.023 -23.969 -12.328 1 80.75 145 SER A C 1
ATOM 1070 O O . SER A 1 145 ? 14.969 -24.766 -12.383 1 80.75 145 SER A O 1
ATOM 1072 N N . LEU A 1 146 ? 13.312 -23.906 -11.344 1 80.94 146 LEU A N 1
ATOM 1073 C CA . LEU A 1 146 ? 13.594 -24.656 -10.117 1 80.94 146 LEU A CA 1
ATOM 1074 C C . LEU A 1 146 ? 13.273 -26.141 -10.289 1 80.94 146 LEU A C 1
ATOM 1076 O O . LEU A 1 146 ? 13.914 -26.984 -9.672 1 80.94 146 LEU A O 1
ATOM 1080 N N . GLY A 1 147 ? 12.289 -26.406 -11.086 1 75.56 147 GLY A N 1
ATOM 1081 C CA . GLY A 1 147 ? 12.016 -27.797 -11.414 1 75.56 147 GLY A CA 1
ATOM 1082 C C . GLY A 1 147 ? 13.188 -28.484 -12.094 1 75.56 147 GLY A C 1
ATOM 1083 O O . GLY A 1 147 ? 13.531 -29.625 -11.742 1 75.56 147 GLY A O 1
ATOM 1084 N N . LYS A 1 148 ? 13.781 -27.766 -12.93 1 78.69 148 LYS A N 1
ATOM 1085 C CA . LYS A 1 148 ? 14.945 -28.297 -13.625 1 78.69 148 LYS A CA 1
ATOM 1086 C C . LYS A 1 148 ? 16.141 -28.406 -12.68 1 78.69 148 LYS A C 1
ATOM 1088 O O . LYS A 1 148 ? 16.891 -29.391 -12.734 1 78.69 148 LYS A O 1
ATOM 1093 N N . ALA A 1 149 ? 16.312 -27.438 -11.875 1 85.06 149 ALA A N 1
ATOM 1094 C CA . ALA A 1 149 ? 17.422 -27.438 -10.93 1 85.06 149 ALA A CA 1
ATOM 1095 C C . ALA A 1 149 ? 17.312 -28.625 -9.961 1 85.06 149 ALA A C 1
ATOM 1097 O O . ALA A 1 149 ? 18.312 -29.281 -9.664 1 85.06 149 ALA A O 1
ATOM 1098 N N . ALA A 1 150 ? 16.203 -28.859 -9.523 1 78.38 150 ALA A N 1
ATOM 1099 C CA . ALA A 1 150 ? 15.992 -29.953 -8.578 1 78.38 150 ALA A CA 1
ATOM 1100 C C . ALA A 1 150 ? 16 -31.297 -9.289 1 78.38 150 ALA A C 1
ATOM 1102 O O . ALA A 1 150 ? 16.641 -32.25 -8.828 1 78.38 150 ALA A O 1
ATOM 1103 N N . GLY A 1 151 ? 15.312 -31.406 -10.352 1 72.81 151 GLY A N 1
ATOM 1104 C CA . GLY A 1 151 ? 15.125 -32.656 -11.047 1 72.81 151 GLY A CA 1
ATOM 1105 C C . GLY A 1 151 ? 16.344 -33.094 -11.836 1 72.81 151 GLY A C 1
ATOM 1106 O O . GLY A 1 151 ? 16.766 -34.25 -11.758 1 72.81 151 GLY A O 1
ATOM 1107 N N . ASP A 1 152 ? 16.859 -32.094 -12.57 1 73.44 152 ASP A N 1
ATOM 1108 C CA . ASP A 1 152 ? 17.922 -32.438 -13.5 1 73.44 152 ASP A CA 1
ATOM 1109 C C . ASP A 1 152 ? 19.297 -32.344 -12.828 1 73.44 152 ASP A C 1
ATOM 1111 O O . ASP A 1 152 ? 20.188 -33.125 -13.117 1 73.44 152 ASP A O 1
ATOM 1115 N N . LEU A 1 153 ? 19.406 -31.438 -11.961 1 82.44 153 LEU A N 1
ATOM 1116 C CA . LEU A 1 153 ? 20.734 -31.156 -11.438 1 82.44 153 LEU A CA 1
ATOM 1117 C C . LEU A 1 153 ? 20.875 -31.656 -10 1 82.44 153 LEU A C 1
ATOM 1119 O O . LEU A 1 153 ? 21.984 -31.766 -9.484 1 82.44 153 LEU A O 1
ATOM 1123 N N . GLY A 1 154 ? 19.719 -31.969 -9.383 1 80.06 154 GLY A N 1
ATOM 1124 C CA . GLY A 1 154 ? 19.766 -32.531 -8.039 1 80.06 154 GLY A CA 1
ATOM 1125 C C . GLY A 1 154 ? 19.922 -31.484 -6.953 1 80.06 154 GLY A C 1
ATOM 1126 O O . GLY A 1 154 ? 20.438 -31.781 -5.875 1 80.06 154 GLY A O 1
ATOM 1127 N N . CYS A 1 155 ? 19.516 -30.312 -7.207 1 88.19 155 CYS A N 1
ATOM 1128 C CA . CYS A 1 155 ? 19.609 -29.25 -6.207 1 88.19 155 CYS A CA 1
ATOM 1129 C C . CYS A 1 155 ? 18.625 -29.484 -5.07 1 88.19 155 CYS A C 1
ATOM 1131 O O . CYS A 1 155 ? 17.531 -30.016 -5.285 1 88.19 155 CYS A O 1
ATOM 1133 N N . ASP A 1 156 ? 19.016 -29.125 -3.924 1 87.75 156 ASP A N 1
ATOM 1134 C CA . ASP A 1 156 ? 18.156 -29.203 -2.75 1 87.75 156 ASP A CA 1
ATOM 1135 C C . ASP A 1 156 ? 17.281 -27.953 -2.623 1 87.75 156 ASP A C 1
ATOM 1137 O O . ASP A 1 156 ? 17.641 -27.016 -1.909 1 87.75 156 ASP A O 1
ATOM 1141 N N . VAL A 1 157 ? 16.188 -28.047 -3.24 1 86 157 VAL A N 1
ATOM 1142 C CA . VAL A 1 157 ? 15.266 -26.922 -3.201 1 86 157 VAL A CA 1
ATOM 1143 C C . VAL A 1 157 ? 14.43 -26.984 -1.923 1 86 157 VAL A C 1
ATOM 1145 O O . VAL A 1 157 ? 13.75 -27.969 -1.665 1 86 157 VAL A O 1
ATOM 1148 N N . VAL A 1 158 ? 14.508 -25.906 -1.171 1 83.31 158 VAL A N 1
ATOM 1149 C CA . VAL A 1 158 ? 13.875 -25.953 0.14 1 83.31 158 VAL A CA 1
ATOM 1150 C C . VAL A 1 158 ? 12.836 -24.828 0.245 1 83.31 158 VAL A C 1
ATOM 1152 O O . VAL A 1 158 ? 12.773 -23.953 -0.622 1 83.31 158 VAL A O 1
ATOM 1155 N N . GLY A 1 159 ? 11.953 -24.938 1.211 1 75.94 159 GLY A N 1
ATOM 1156 C CA . GLY A 1 159 ? 11 -23.906 1.575 1 75.94 159 GLY A CA 1
ATOM 1157 C C . GLY A 1 159 ? 9.891 -23.719 0.555 1 75.94 159 GLY A C 1
ATOM 1158 O O . GLY A 1 159 ? 9.461 -24.688 -0.076 1 75.94 159 GLY A O 1
ATOM 1159 N N . ASN A 1 160 ? 9.445 -22.375 0.497 1 67.94 160 ASN A N 1
ATOM 1160 C CA . ASN A 1 160 ? 8.289 -22 -0.311 1 67.94 160 ASN A CA 1
ATOM 1161 C C . ASN A 1 160 ? 8.68 -21.719 -1.755 1 67.94 160 ASN A C 1
ATOM 1163 O O . ASN A 1 160 ? 8.125 -20.812 -2.387 1 67.94 160 ASN A O 1
ATOM 1167 N N . SER A 1 161 ? 9.523 -22.438 -2.125 1 69.44 161 SER A N 1
ATOM 1168 C CA . SER A 1 161 ? 10.062 -22.172 -3.455 1 69.44 161 SER A CA 1
ATOM 1169 C C . SER A 1 161 ? 9.109 -22.656 -4.543 1 69.44 161 SER A C 1
ATOM 1171 O O . SER A 1 161 ? 8.375 -23.625 -4.348 1 69.44 161 SER A O 1
ATOM 1173 N N . GLY A 1 162 ? 9.062 -21.875 -5.535 1 67.44 162 GLY A N 1
ATOM 1174 C CA . GLY A 1 162 ? 8.195 -22.172 -6.668 1 67.44 162 GLY A CA 1
ATOM 1175 C C . GLY A 1 162 ? 7.062 -21.172 -6.824 1 67.44 162 GLY A C 1
ATOM 1176 O O . GLY A 1 162 ? 6.695 -20.484 -5.867 1 67.44 162 GLY A O 1
ATOM 1177 N N . GLY A 1 163 ? 6.617 -20.922 -7.891 1 68.31 163 GLY A N 1
ATOM 1178 C CA . GLY A 1 163 ? 5.477 -20.078 -8.195 1 68.31 163 GLY A CA 1
ATOM 1179 C C . GLY A 1 163 ? 5.746 -18.609 -7.922 1 68.31 163 GLY A C 1
ATOM 1180 O O . GLY A 1 163 ? 6.574 -18.266 -7.078 1 68.31 163 GLY A O 1
ATOM 1181 N N . SER A 1 164 ? 5.215 -17.719 -8.695 1 74.31 164 SER A N 1
ATOM 1182 C CA . SER A 1 164 ? 5.477 -16.297 -8.484 1 74.31 164 SER A CA 1
ATOM 1183 C C . SER A 1 164 ? 4.184 -15.492 -8.516 1 74.31 164 SER A C 1
ATOM 1185 O O . SER A 1 164 ? 4.191 -14.289 -8.258 1 74.31 164 SER A O 1
ATOM 1187 N N . VAL A 1 165 ? 3.062 -16.234 -8.578 1 79.88 165 VAL A N 1
ATOM 1188 C CA . VAL A 1 165 ? 1.832 -15.469 -8.742 1 79.88 165 VAL A CA 1
ATOM 1189 C C . VAL A 1 165 ? 1.442 -14.836 -7.406 1 79.88 165 VAL A C 1
ATOM 1191 O O . VAL A 1 165 ? 1.493 -15.492 -6.359 1 79.88 165 VAL A O 1
ATOM 1194 N N . SER A 1 166 ? 1.15 -13.57 -7.406 1 84.25 166 SER A N 1
ATOM 1195 C CA . SER A 1 166 ? 0.637 -12.773 -6.293 1 84.25 166 SER A CA 1
ATOM 1196 C C . SER A 1 166 ? 1.692 -12.602 -5.207 1 84.25 166 SER A C 1
ATOM 1198 O O . SER A 1 166 ? 1.359 -12.359 -4.047 1 84.25 166 SER A O 1
ATOM 1200 N N . THR A 1 167 ? 2.904 -12.836 -5.582 1 87.06 167 THR A N 1
ATOM 1201 C CA . THR A 1 167 ? 3.971 -12.562 -4.625 1 87.06 167 THR A CA 1
ATOM 1202 C C . THR A 1 167 ? 4.457 -11.125 -4.746 1 87.06 167 THR A C 1
ATOM 1204 O O . THR A 1 167 ? 4.277 -10.484 -5.785 1 87.06 167 THR A O 1
ATOM 1207 N N . THR A 1 168 ? 4.965 -10.672 -3.676 1 87.06 168 THR A N 1
ATOM 1208 C CA . THR A 1 168 ? 5.531 -9.328 -3.652 1 87.06 168 THR A CA 1
ATOM 1209 C C . THR A 1 168 ? 7.016 -9.375 -3.301 1 87.06 168 THR A C 1
ATOM 1211 O O . THR A 1 168 ? 7.539 -10.422 -2.928 1 87.06 168 THR A O 1
ATOM 1214 N N . ILE A 1 169 ? 7.664 -8.242 -3.439 1 87.25 169 ILE A N 1
ATOM 1215 C CA . ILE A 1 169 ? 9.07 -8.117 -3.074 1 87.25 169 ILE A CA 1
ATOM 1216 C C . ILE A 1 169 ? 9.25 -8.461 -1.599 1 87.25 169 ILE A C 1
ATOM 1218 O O . ILE A 1 169 ? 10.18 -9.195 -1.235 1 87.25 169 ILE A O 1
ATOM 1222 N N . GLU A 1 170 ? 8.375 -8.039 -0.844 1 88.94 170 GLU A N 1
ATOM 1223 C CA . GLU A 1 170 ? 8.477 -8.219 0.602 1 88.94 170 GLU A CA 1
ATOM 1224 C C . GLU A 1 170 ? 8.203 -9.672 0.996 1 88.94 170 GLU A C 1
ATOM 1226 O O . GLU A 1 170 ? 8.906 -10.234 1.841 1 88.94 170 GLU A O 1
ATOM 1231 N N . THR A 1 171 ? 7.199 -10.25 0.373 1 91.06 171 THR A N 1
ATOM 1232 C CA . THR A 1 171 ? 6.875 -11.625 0.733 1 91.06 171 THR A CA 1
ATOM 1233 C C . THR A 1 171 ? 7.973 -12.578 0.263 1 91.06 171 THR A C 1
ATOM 1235 O O . THR A 1 171 ? 8.266 -13.57 0.929 1 91.06 171 THR A O 1
ATOM 1238 N N . LYS A 1 172 ? 8.531 -12.312 -0.869 1 90.94 172 LYS A N 1
ATOM 1239 C CA . LYS A 1 172 ? 9.641 -13.133 -1.346 1 90.94 172 LYS A CA 1
ATOM 1240 C C . LYS A 1 172 ? 10.844 -13.039 -0.404 1 90.94 172 LYS A C 1
ATOM 1242 O O . LYS A 1 172 ? 11.398 -14.062 0.005 1 90.94 172 LYS A O 1
ATOM 1247 N N . ALA A 1 173 ? 11.195 -11.805 -0.082 1 91.06 173 ALA A N 1
ATOM 1248 C CA . ALA A 1 173 ? 12.352 -11.602 0.786 1 91.06 173 ALA A CA 1
ATOM 1249 C C . ALA A 1 173 ? 12.164 -12.289 2.133 1 91.06 173 ALA A C 1
ATOM 1251 O O . ALA A 1 173 ? 13.07 -12.961 2.629 1 91.06 173 ALA A O 1
ATOM 1252 N N . LEU A 1 174 ? 11.031 -12.164 2.67 1 90.94 174 LEU A N 1
ATOM 1253 C CA . LEU A 1 174 ? 10.75 -12.758 3.973 1 90.94 174 LEU A CA 1
ATOM 1254 C C . LEU A 1 174 ? 10.703 -14.281 3.881 1 90.94 174 LEU A C 1
ATOM 1256 O O . LEU A 1 174 ? 11.242 -14.969 4.746 1 90.94 174 LEU A O 1
ATOM 1260 N N . SER A 1 175 ? 10.062 -14.773 2.846 1 91.56 175 SER A N 1
ATOM 1261 C CA . SER A 1 175 ? 9.898 -16.219 2.693 1 91.56 175 SER A CA 1
ATOM 1262 C C . SER A 1 175 ? 11.242 -16.906 2.475 1 91.56 175 SER A C 1
ATOM 1264 O O . SER A 1 175 ? 11.516 -17.953 3.059 1 91.56 175 SER A O 1
ATOM 1266 N N . PHE A 1 176 ? 12.031 -16.328 1.626 1 93.06 176 PHE A N 1
ATOM 1267 C CA . PHE A 1 176 ? 13.336 -16.922 1.356 1 93.06 176 PHE A CA 1
ATOM 1268 C C . PHE A 1 176 ? 14.211 -16.906 2.609 1 93.06 176 PHE A C 1
ATOM 1270 O O . PHE A 1 176 ? 14.883 -17.891 2.912 1 93.06 176 PHE A O 1
ATOM 1277 N N . THR A 1 177 ? 14.172 -15.812 3.295 1 93.19 177 THR A N 1
ATOM 1278 C CA . THR A 1 177 ? 14.953 -15.688 4.523 1 93.19 177 THR A CA 1
ATOM 1279 C C . THR A 1 177 ? 14.469 -16.688 5.574 1 93.19 177 THR A C 1
ATOM 1281 O O . THR A 1 177 ? 15.281 -17.359 6.215 1 93.19 177 THR A O 1
ATOM 1284 N N . ALA A 1 178 ? 13.188 -16.766 5.703 1 91.94 178 ALA A N 1
ATOM 1285 C CA . ALA A 1 178 ? 12.609 -17.703 6.68 1 91.94 178 ALA A CA 1
ATOM 1286 C C . ALA A 1 178 ? 12.961 -19.141 6.336 1 91.94 178 ALA A C 1
ATOM 1288 O O . ALA A 1 178 ? 13.25 -19.938 7.223 1 91.94 178 ALA A O 1
ATOM 1289 N N . SER A 1 179 ? 12.922 -19.484 5.102 1 92.06 179 SER A N 1
ATOM 1290 C CA . SER A 1 179 ? 13.227 -20.844 4.648 1 92.06 179 SER A CA 1
ATOM 1291 C C . SER A 1 179 ? 14.688 -21.188 4.93 1 92.06 179 SER A C 1
ATOM 1293 O O . SER A 1 179 ? 14.977 -22.281 5.426 1 92.06 179 SER A O 1
ATOM 1295 N N . LEU A 1 180 ? 15.555 -20.297 4.617 1 94.12 180 LEU A N 1
ATOM 1296 C CA . LEU A 1 180 ? 16.984 -20.531 4.828 1 94.12 180 LEU A CA 1
ATOM 1297 C C . LEU A 1 180 ? 17.312 -20.594 6.316 1 94.12 180 LEU A C 1
ATOM 1299 O O . LEU A 1 180 ? 18.078 -21.453 6.75 1 94.12 180 LEU A O 1
ATOM 1303 N N . ALA A 1 181 ? 16.734 -19.688 7.031 1 93.19 181 ALA A N 1
ATOM 1304 C CA . ALA A 1 181 ? 16.953 -19.688 8.477 1 93.19 181 ALA A CA 1
ATOM 1305 C C . ALA A 1 181 ? 16.484 -21 9.102 1 93.19 181 ALA A C 1
ATOM 1307 O O . ALA A 1 181 ? 17.172 -21.562 9.953 1 93.19 181 ALA A O 1
ATOM 1308 N N . SER A 1 182 ? 15.344 -21.406 8.719 1 91.12 182 SER A N 1
ATOM 1309 C CA . SER A 1 182 ? 14.805 -22.672 9.227 1 91.12 182 SER A CA 1
ATOM 1310 C C . SER A 1 182 ? 15.695 -23.844 8.859 1 91.12 182 SER A C 1
ATOM 1312 O O . SER A 1 182 ? 15.93 -24.734 9.672 1 91.12 182 SER A O 1
ATOM 1314 N N . PHE A 1 183 ? 16.203 -23.875 7.652 1 92 183 PHE A N 1
ATOM 1315 C CA . PHE A 1 183 ? 17.078 -24.938 7.184 1 92 183 PHE A CA 1
ATOM 1316 C C . PHE A 1 183 ? 18.344 -25.016 8.047 1 92 183 PHE A C 1
ATOM 1318 O O . PHE A 1 183 ? 18.797 -26.109 8.391 1 92 183 PHE A O 1
ATOM 1325 N N . TRP A 1 184 ? 18.875 -23.906 8.391 1 94.56 184 TRP A N 1
ATOM 1326 C CA . TRP A 1 184 ? 20.141 -23.859 9.117 1 94.56 184 TRP A CA 1
ATOM 1327 C C . TRP A 1 184 ? 19.906 -23.875 10.625 1 94.56 184 TRP A C 1
ATOM 1329 O O . TRP A 1 184 ? 20.859 -23.875 11.414 1 94.56 184 TRP A O 1
ATOM 1339 N N . GLY A 1 185 ? 18.641 -23.766 11.039 1 93 185 GLY A N 1
ATOM 1340 C CA . GLY A 1 185 ? 18.344 -23.703 12.461 1 93 185 GLY A CA 1
ATOM 1341 C C . GLY A 1 185 ? 18.703 -22.375 13.094 1 93 185 GLY A C 1
ATOM 1342 O O . GLY A 1 185 ? 19.094 -22.328 14.258 1 93 185 GLY A O 1
ATOM 1343 N N . LEU A 1 186 ? 18.656 -21.344 12.273 1 93.75 186 LEU A N 1
ATOM 1344 C CA . LEU A 1 186 ? 18.922 -20 12.766 1 93.75 186 LEU A CA 1
ATOM 1345 C C . LEU A 1 186 ? 17.641 -19.359 13.273 1 93.75 186 LEU A C 1
ATOM 1347 O O . LEU A 1 186 ? 16.562 -19.562 12.703 1 93.75 186 LEU A O 1
ATOM 1351 N N . PRO A 1 187 ? 17.781 -18.609 14.266 1 89.81 187 PRO A N 1
ATOM 1352 C CA . PRO A 1 187 ? 16.609 -17.875 14.727 1 89.81 187 PRO A CA 1
ATOM 1353 C C . PRO A 1 187 ? 16.203 -16.75 13.781 1 89.81 187 PRO A C 1
ATOM 1355 O O . PRO A 1 187 ? 17.062 -15.953 13.359 1 89.81 187 PRO A O 1
ATOM 1358 N N . TYR A 1 188 ? 15.047 -16.75 13.406 1 88.75 188 TYR A N 1
ATOM 1359 C CA . TYR A 1 188 ? 14.484 -15.703 12.57 1 88.75 188 TYR A CA 1
ATOM 1360 C C . TYR A 1 188 ? 13.086 -15.32 13.047 1 88.75 188 TYR A C 1
ATOM 1362 O O . TYR A 1 188 ? 12.133 -16.094 12.883 1 88.75 188 TYR A O 1
ATOM 1370 N N . ASP A 1 189 ? 12.992 -14.164 13.68 1 80.38 189 ASP A N 1
ATOM 1371 C CA . ASP A 1 189 ? 11.727 -13.578 14.125 1 80.38 189 ASP A CA 1
ATOM 1372 C C . ASP A 1 189 ? 11.508 -12.203 13.5 1 80.38 189 ASP A C 1
ATOM 1374 O O . ASP A 1 189 ? 11.977 -11.195 14.023 1 80.38 189 ASP A O 1
ATOM 1378 N N . PRO A 1 190 ? 10.914 -12.281 12.383 1 76.56 190 PRO A N 1
ATOM 1379 C CA . PRO A 1 190 ? 10.75 -10.984 11.727 1 76.56 190 PRO A CA 1
ATOM 1380 C C . PRO A 1 190 ? 10.039 -9.961 12.609 1 76.56 190 PRO A C 1
ATOM 1382 O O . PRO A 1 190 ? 9.039 -10.281 13.25 1 76.56 190 PRO A O 1
ATOM 1385 N N . LEU A 1 191 ? 10.602 -8.844 12.711 1 67.25 191 LEU A N 1
ATOM 1386 C CA . LEU A 1 191 ? 10.156 -7.758 13.578 1 67.25 191 LEU A CA 1
ATOM 1387 C C . LEU A 1 191 ? 8.812 -7.203 13.117 1 67.25 191 LEU A C 1
ATOM 1389 O O . LEU A 1 191 ? 8.586 -7.039 11.922 1 67.25 191 LEU A O 1
ATOM 1393 N N . ILE A 1 192 ? 7.918 -7.305 14.109 1 72.38 192 ILE A N 1
ATOM 1394 C CA . ILE A 1 192 ? 6.641 -6.641 13.867 1 72.38 192 ILE A CA 1
ATOM 1395 C C . ILE A 1 192 ? 6.625 -5.281 14.562 1 72.38 192 ILE A C 1
ATOM 1397 O O . ILE A 1 192 ? 6.973 -5.176 15.742 1 72.38 192 ILE A O 1
ATOM 1401 N N . SER A 1 193 ? 6.52 -4.262 13.758 1 70.75 193 SER A N 1
ATOM 1402 C CA . SER A 1 193 ? 6.301 -2.939 14.336 1 70.75 193 SER A CA 1
ATOM 1403 C C . SER A 1 193 ? 4.812 -2.604 14.398 1 70.75 193 SER A C 1
ATOM 1405 O O . SER A 1 193 ? 4.094 -2.75 13.414 1 70.75 193 SER A O 1
ATOM 1407 N N . TYR A 1 194 ? 4.418 -2.359 15.609 1 78.44 194 TYR A N 1
ATOM 1408 C CA . TYR A 1 194 ? 3.018 -1.998 15.797 1 78.44 194 TYR A CA 1
ATOM 1409 C C . TYR A 1 194 ? 2.828 -0.488 15.711 1 78.44 194 TYR A C 1
ATOM 1411 O O . TYR A 1 194 ? 3.41 0.261 16.5 1 78.44 194 TYR A O 1
ATOM 1419 N N . PRO A 1 195 ? 2.047 -0.137 14.727 1 78.69 195 PRO A N 1
ATOM 1420 C CA . PRO A 1 195 ? 1.793 1.302 14.609 1 78.69 195 PRO A CA 1
ATOM 1421 C C . PRO A 1 195 ? 0.889 1.829 15.727 1 78.69 195 PRO A C 1
ATOM 1423 O O . PRO A 1 195 ? 0.093 1.074 16.281 1 78.69 195 PRO A O 1
ATOM 1426 N N . GLN A 1 196 ? 1.124 3.039 16 1 81.88 196 GLN A N 1
ATOM 1427 C CA . GLN A 1 196 ? 0.255 3.688 16.984 1 81.88 196 GLN A CA 1
ATOM 1428 C C . GLN A 1 196 ? -1.049 4.148 16.344 1 81.88 196 GLN A C 1
ATOM 1430 O O . GLN A 1 196 ? -1.057 4.586 15.188 1 81.88 196 GLN A O 1
ATOM 1435 N N . LEU A 1 197 ? -2.051 4.027 17.125 1 84.12 197 LEU A N 1
ATOM 1436 C CA . LEU A 1 197 ? -3.381 4.348 16.609 1 84.12 197 LEU A CA 1
ATOM 1437 C C . LEU A 1 197 ? -3.434 5.781 16.094 1 84.12 197 LEU A C 1
ATOM 1439 O O . LEU A 1 197 ? -4.062 6.051 15.07 1 84.12 197 LEU A O 1
ATOM 1443 N N . HIS A 1 198 ? -2.795 6.703 16.781 1 86.81 198 HIS A N 1
ATOM 1444 C CA . HIS A 1 198 ? -2.854 8.102 16.359 1 86.81 198 HIS A CA 1
ATOM 1445 C C . HIS A 1 198 ? -2.186 8.297 15.008 1 86.81 198 HIS A C 1
ATOM 1447 O O . HIS A 1 198 ? -2.635 9.117 14.203 1 86.81 198 HIS A O 1
ATOM 1453 N N . SER A 1 199 ? -1.162 7.496 14.75 1 85.12 199 SER A N 1
ATOM 1454 C CA . SER A 1 199 ? -0.482 7.59 13.461 1 85.12 199 SER A CA 1
ATOM 1455 C C . SER A 1 199 ? -1.351 7.035 12.336 1 85.12 199 SER A C 1
ATOM 1457 O O . SER A 1 199 ? -1.339 7.559 11.219 1 85.12 199 SER A O 1
ATOM 1459 N N . ILE A 1 200 ? -2.102 6.02 12.656 1 90.69 200 ILE A N 1
ATOM 1460 C CA . ILE A 1 200 ? -2.994 5.414 11.68 1 90.69 200 ILE A CA 1
ATOM 1461 C C . ILE A 1 200 ? -4.109 6.391 11.312 1 90.69 200 ILE A C 1
ATOM 1463 O O . ILE A 1 200 ? -4.406 6.59 10.133 1 90.69 200 ILE A O 1
ATOM 1467 N N . LEU A 1 201 ? -4.656 6.938 12.32 1 92.62 201 LEU A N 1
ATOM 1468 C CA . LEU A 1 201 ? -5.766 7.859 12.086 1 92.62 201 LEU A CA 1
ATOM 1469 C C . LEU A 1 201 ? -5.293 9.102 11.336 1 92.62 201 LEU A C 1
ATOM 1471 O O . LEU A 1 201 ? -5.977 9.578 10.43 1 92.62 201 LEU A O 1
ATOM 1475 N N . ALA A 1 202 ? -4.145 9.57 11.695 1 89.75 202 ALA A N 1
ATOM 1476 C CA . ALA A 1 202 ? -3.592 10.734 11 1 89.75 202 ALA A CA 1
ATOM 1477 C C . ALA A 1 202 ? -3.375 10.438 9.516 1 89.75 202 ALA A C 1
ATOM 1479 O O . ALA A 1 202 ? -3.6 11.297 8.664 1 89.75 202 ALA A O 1
ATOM 1480 N N . ALA A 1 203 ? -2.975 9.25 9.25 1 91.19 203 ALA A N 1
ATOM 1481 C CA . ALA A 1 203 ? -2.746 8.844 7.867 1 91.19 203 ALA A CA 1
ATOM 1482 C C . ALA A 1 203 ? -4.055 8.805 7.086 1 91.19 203 ALA A C 1
ATOM 1484 O O . ALA A 1 203 ? -4.066 9.023 5.871 1 91.19 203 ALA A O 1
ATOM 1485 N N . CYS A 1 204 ? -5.156 8.625 7.746 1 95.62 204 CYS A N 1
ATOM 1486 C CA . CYS A 1 204 ? -6.449 8.453 7.09 1 95.62 204 CYS A CA 1
ATOM 1487 C C . CYS A 1 204 ? -7.199 9.781 7.02 1 95.62 204 CYS A C 1
ATOM 1489 O O . CYS A 1 204 ? -8.305 9.844 6.473 1 95.62 204 CYS A O 1
ATOM 1491 N N . LEU A 1 205 ? -6.637 10.875 7.492 1 95.5 205 LEU A N 1
ATOM 1492 C CA . LEU A 1 205 ? -7.27 12.188 7.582 1 95.5 205 LEU A CA 1
ATOM 1493 C C . LEU A 1 205 ? -7.902 12.578 6.254 1 95.5 205 LEU A C 1
ATOM 1495 O O . LEU A 1 205 ? -9.047 13.039 6.215 1 95.5 205 LEU A O 1
ATOM 1499 N N . PRO A 1 206 ? -7.277 12.352 5.121 1 95.69 206 PRO A N 1
ATOM 1500 C CA . PRO A 1 206 ? -7.844 12.797 3.848 1 95.69 206 PRO A CA 1
ATOM 1501 C C . PRO A 1 206 ? -9.211 12.172 3.564 1 95.69 206 PRO A C 1
ATOM 1503 O O . PRO A 1 206 ? -10.117 12.859 3.074 1 95.69 206 PRO A O 1
ATOM 1506 N N . VAL A 1 207 ? -9.359 10.953 3.922 1 96.69 207 VAL A N 1
ATOM 1507 C CA . VAL A 1 207 ? -10.617 10.266 3.633 1 96.69 207 VAL A CA 1
ATOM 1508 C C . VAL A 1 207 ? -11.695 10.742 4.602 1 96.69 207 VAL A C 1
ATOM 1510 O O . VAL A 1 207 ? -12.867 10.859 4.23 1 96.69 207 VAL A O 1
ATOM 1513 N N . PHE A 1 208 ? -11.336 11.008 5.836 1 96 208 PHE A N 1
ATOM 1514 C CA . PHE A 1 208 ? -12.289 11.523 6.812 1 96 208 PHE A CA 1
ATOM 1515 C C . PHE A 1 208 ? -12.875 12.852 6.34 1 96 208 PHE A C 1
ATOM 1517 O O . PHE A 1 208 ? -14.094 13.039 6.363 1 96 208 PHE A O 1
ATOM 1524 N N . VAL A 1 209 ? -12.016 13.719 5.918 1 95.38 209 VAL A N 1
ATOM 1525 C CA . VAL A 1 209 ? -12.453 15.039 5.469 1 95.38 209 VAL A CA 1
ATOM 1526 C C . VAL A 1 209 ? -13.336 14.898 4.23 1 95.38 209 VAL A C 1
ATOM 1528 O O . VAL A 1 209 ? -14.391 15.531 4.141 1 95.38 209 VAL A O 1
ATOM 1531 N N . ALA A 1 210 ? -12.977 14.07 3.328 1 94.44 210 ALA A N 1
ATOM 1532 C CA . ALA A 1 210 ? -13.742 13.867 2.098 1 94.44 210 ALA A CA 1
ATOM 1533 C C . ALA A 1 210 ? -15.133 13.32 2.398 1 94.44 210 ALA A C 1
ATOM 1535 O O . ALA A 1 210 ? -16.125 13.781 1.826 1 94.44 210 ALA A O 1
ATOM 1536 N N . VAL A 1 211 ? -15.188 12.359 3.256 1 93.5 211 VAL A N 1
ATOM 1537 C CA . VAL A 1 211 ? -16.453 11.703 3.572 1 93.5 211 VAL A CA 1
ATOM 1538 C C . VAL A 1 211 ? -17.375 12.688 4.273 1 93.5 211 VAL A C 1
ATOM 1540 O O . VAL A 1 211 ? -18.578 12.75 3.965 1 93.5 211 VAL A O 1
ATOM 1543 N N . VAL A 1 212 ? -16.859 13.469 5.211 1 93.31 212 VAL A N 1
ATOM 1544 C CA . VAL A 1 212 ? -17.656 14.438 5.949 1 93.31 212 VAL A CA 1
ATOM 1545 C C . VAL A 1 212 ? -18.219 15.484 4.988 1 93.31 212 VAL A C 1
ATOM 1547 O O . VAL A 1 212 ? -19.406 15.82 5.047 1 93.31 212 VAL A O 1
ATOM 1550 N N . LEU A 1 213 ? -17.391 15.961 4.109 1 92.25 213 LEU A N 1
ATOM 1551 C CA . LEU A 1 213 ? -17.828 16.969 3.152 1 92.25 213 LEU A CA 1
ATOM 1552 C C . LEU A 1 213 ? -18.859 16.406 2.184 1 92.25 213 LEU A C 1
ATOM 1554 O O . LEU A 1 213 ? -19.859 17.062 1.869 1 92.25 213 LEU A O 1
ATOM 1558 N N . ALA A 1 214 ? -18.609 15.234 1.724 1 89.56 214 ALA A N 1
ATOM 1559 C CA . ALA A 1 214 ? -19.531 14.602 0.776 1 89.56 214 ALA A CA 1
ATOM 1560 C C . ALA A 1 214 ? -20.891 14.328 1.416 1 89.56 214 ALA A C 1
ATOM 1562 O O . ALA A 1 214 ? -21.922 14.578 0.803 1 89.56 214 ALA A O 1
ATOM 1563 N N . LYS A 1 215 ? -20.844 13.758 2.537 1 87.56 215 LYS A N 1
ATOM 1564 C CA . LYS A 1 215 ? -22.094 13.461 3.232 1 87.56 215 LYS A CA 1
ATOM 1565 C C . LYS A 1 215 ? -22.875 14.727 3.52 1 87.56 215 LYS A C 1
ATOM 1567 O O . LYS A 1 215 ? -24.094 14.75 3.367 1 87.56 215 LYS A O 1
ATOM 1572 N N . GLU A 1 216 ? -22.172 15.758 4.004 1 88.19 216 GLU A N 1
ATOM 1573 C CA . GLU A 1 216 ? -22.844 17.031 4.262 1 88.19 216 GLU A CA 1
ATOM 1574 C C . GLU A 1 216 ? -23.406 17.641 2.979 1 88.19 216 GLU A C 1
ATOM 1576 O O . GLU A 1 216 ? -24.5 18.172 2.975 1 88.19 216 GLU A O 1
ATOM 1581 N N . ALA A 1 217 ? -22.641 17.578 1.947 1 85.62 217 ALA A N 1
ATOM 1582 C CA . ALA A 1 217 ? -23.125 18.078 0.659 1 85.62 217 ALA A CA 1
ATOM 1583 C C . ALA A 1 217 ? -24.375 17.344 0.206 1 85.62 217 ALA A C 1
ATOM 1585 O O . ALA A 1 217 ? -25.312 17.953 -0.316 1 85.62 217 ALA A O 1
ATOM 1586 N N . TRP A 1 218 ? -24.344 16.125 0.437 1 82.38 218 TRP A N 1
ATOM 1587 C CA . TRP A 1 218 ? -25.484 15.305 0.052 1 82.38 218 TRP A CA 1
ATOM 1588 C C . TRP A 1 218 ? -26.719 15.656 0.891 1 82.38 218 TRP A C 1
ATOM 1590 O O . TRP A 1 218 ? -27.828 15.766 0.364 1 82.38 218 TRP A O 1
ATOM 1600 N N . ARG A 1 219 ? -26.5 15.734 2.098 1 81.12 219 ARG A N 1
ATOM 1601 C CA . ARG A 1 219 ? -27.594 16.094 2.998 1 81.12 219 ARG A CA 1
ATOM 1602 C C . ARG A 1 219 ? -28.219 17.438 2.598 1 81.12 219 ARG A C 1
ATOM 1604 O O . ARG A 1 219 ? -29.438 17.562 2.545 1 81.12 219 ARG A O 1
ATOM 1611 N N . LYS A 1 220 ? -27.438 18.359 2.336 1 81.69 220 LYS A N 1
ATOM 1612 C CA . LYS A 1 220 ? -27.922 19.688 1.955 1 81.69 220 LYS A CA 1
ATOM 1613 C C . LYS A 1 220 ? -28.578 19.656 0.579 1 81.69 220 LYS A C 1
ATOM 1615 O O . LYS A 1 220 ? -29.547 20.375 0.329 1 81.69 220 LYS A O 1
ATOM 1620 N N . ALA A 1 221 ? -28.016 18.891 -0.242 1 79 221 ALA A N 1
ATOM 1621 C CA . ALA A 1 221 ? -28.641 18.734 -1.557 1 79 221 ALA A CA 1
ATOM 1622 C C . ALA A 1 221 ? -30.031 18.141 -1.437 1 79 221 ALA A C 1
ATOM 1624 O O . ALA A 1 221 ? -30.953 18.547 -2.146 1 79 221 ALA A O 1
ATOM 1625 N N . LEU A 1 222 ? -30.172 17.219 -0.563 1 75.25 222 LEU A N 1
ATOM 1626 C CA . LEU A 1 222 ? -31.469 16.594 -0.326 1 75.25 222 LEU A CA 1
ATOM 1627 C C . LEU A 1 222 ? -32.438 17.609 0.26 1 75.25 222 LEU A C 1
ATOM 1629 O O . LEU A 1 222 ? -33.625 17.625 -0.106 1 75.25 222 LEU A O 1
ATOM 1633 N N . ALA A 1 223 ? -31.938 18.406 1.076 1 75.38 223 ALA A N 1
ATOM 1634 C CA . ALA A 1 223 ? -32.781 19.406 1.718 1 75.38 223 ALA A CA 1
ATOM 1635 C C . ALA A 1 223 ? -33.281 20.438 0.706 1 75.38 223 ALA A C 1
ATOM 1637 O O . ALA A 1 223 ? -34.375 20.984 0.848 1 75.38 223 ALA A O 1
ATOM 1638 N N . LEU A 1 224 ? -32.438 20.719 -0.317 1 74.5 224 LEU A N 1
ATOM 1639 C CA . LEU A 1 224 ? -32.812 21.688 -1.351 1 74.5 224 LEU A CA 1
ATOM 1640 C C . LEU A 1 224 ? -33.75 21.047 -2.387 1 74.5 224 LEU A C 1
ATOM 1642 O O . LEU A 1 224 ? -34.219 21.719 -3.305 1 74.5 224 LEU A O 1
ATOM 1646 N N . GLY A 1 225 ? -34.125 19.812 -2.174 1 62.53 225 GLY A N 1
ATOM 1647 C CA . GLY A 1 225 ? -35.031 19.125 -3.076 1 62.53 225 GLY A CA 1
ATOM 1648 C C . GLY A 1 225 ? -34.375 18.672 -4.363 1 62.53 225 GLY A C 1
ATOM 1649 O O . GLY A 1 225 ? -35.031 18.359 -5.344 1 62.53 225 GLY A O 1
ATOM 1650 N N . ILE A 1 226 ? -33.219 18.906 -4.484 1 58.16 226 ILE A N 1
ATOM 1651 C CA . ILE A 1 226 ? -32.5 18.5 -5.699 1 58.16 226 ILE A CA 1
ATOM 1652 C C . ILE A 1 226 ? -32.656 17 -5.91 1 58.16 226 ILE A C 1
ATOM 1654 O O . ILE A 1 226 ? -32.719 16.531 -7.047 1 58.16 226 ILE A O 1
ATOM 1658 N N . SER A 1 227 ? -32.719 16.281 -4.805 1 54.03 227 SER A N 1
ATOM 1659 C CA . SER A 1 227 ? -32.906 14.828 -4.832 1 54.03 227 SER A CA 1
ATOM 1660 C C . SER A 1 227 ? -34.219 14.445 -5.492 1 54.03 227 SER A C 1
ATOM 1662 O O . SER A 1 227 ? -34.312 13.422 -6.184 1 54.03 227 SER A O 1
ATOM 1664 N N . ASP A 1 228 ? -35.281 15.242 -5.141 1 54 228 ASP A N 1
ATOM 1665 C CA . ASP A 1 228 ? -36.562 14.906 -5.781 1 54 228 ASP A CA 1
ATOM 1666 C C . ASP A 1 228 ? -36.406 14.914 -7.301 1 54 228 ASP A C 1
ATOM 1668 O O . ASP A 1 228 ? -36.938 14.031 -7.98 1 54 228 ASP A O 1
ATOM 1672 N N . TRP A 1 229 ? -35.938 15.914 -7.832 1 50.16 229 TRP A N 1
ATOM 1673 C CA . TRP A 1 229 ? -35.781 16 -9.273 1 50.16 229 TRP A CA 1
ATOM 1674 C C . TRP A 1 229 ? -34.844 14.898 -9.781 1 50.16 229 TRP A C 1
ATOM 1676 O O . TRP A 1 229 ? -35.156 14.227 -10.773 1 50.16 229 TRP A O 1
ATOM 1686 N N . TRP A 1 230 ? -33.75 14.773 -9.227 1 50.09 230 TRP A N 1
ATOM 1687 C CA . TRP A 1 230 ? -32.75 13.781 -9.648 1 50.09 230 TRP A CA 1
ATOM 1688 C C . TRP A 1 230 ? -33.219 12.375 -9.266 1 50.09 230 TRP A C 1
ATOM 1690 O O . TRP A 1 230 ? -33.062 11.43 -10.047 1 50.09 230 TRP A O 1
ATOM 1700 N N . LEU A 1 231 ? -33.75 12.297 -8.047 1 49.16 231 LEU A N 1
ATOM 1701 C CA . LEU A 1 231 ? -34.344 11.023 -7.641 1 49.16 231 LEU A CA 1
ATOM 1702 C C . LEU A 1 231 ? -35.5 10.625 -8.555 1 49.16 231 LEU A C 1
ATOM 1704 O O . LEU A 1 231 ? -35.781 9.438 -8.727 1 49.16 231 LEU A O 1
ATOM 1708 N N . ALA A 1 232 ? -36.375 11.617 -8.914 1 45.56 232 ALA A N 1
ATOM 1709 C CA . ALA A 1 232 ? -37.438 11.234 -9.836 1 45.56 232 ALA A CA 1
ATOM 1710 C C . ALA A 1 232 ? -36.875 10.578 -11.086 1 45.56 232 ALA A C 1
ATOM 1712 O O . ALA A 1 232 ? -37.531 9.758 -11.719 1 45.56 232 ALA A O 1
ATOM 1713 N N . ARG A 1 233 ? -35.938 11.109 -11.539 1 42.81 233 ARG A N 1
ATOM 1714 C CA . ARG A 1 233 ? -35.469 10.539 -12.797 1 42.81 233 ARG A CA 1
ATOM 1715 C C . ARG A 1 233 ? -34.562 9.344 -12.539 1 42.81 233 ARG A C 1
ATOM 1717 O O . ARG A 1 233 ? -34.5 8.422 -13.352 1 42.81 233 ARG A O 1
ATOM 1724 N N . GLN A 1 234 ? -33.344 9.656 -11.938 1 45.91 234 GLN A N 1
ATOM 1725 C CA . GLN A 1 234 ? -32.375 8.57 -11.812 1 45.91 234 GLN A CA 1
ATOM 1726 C C . GLN A 1 234 ? -32.812 7.562 -10.758 1 45.91 234 GLN A C 1
ATOM 1728 O O . GLN A 1 234 ? -33.469 7.934 -9.766 1 45.91 234 GLN A O 1
ATOM 1733 N N . THR A 1 235 ? -32.938 6.34 -11.102 1 39.38 235 THR A N 1
ATOM 1734 C CA . THR A 1 235 ? -33.312 5.172 -10.312 1 39.38 235 THR A CA 1
ATOM 1735 C C . THR A 1 235 ? -32.688 5.25 -8.914 1 39.38 235 THR A C 1
ATOM 1737 O O . THR A 1 235 ? -31.562 5.703 -8.758 1 39.38 235 THR A O 1
ATOM 1740 N N . HIS A 1 236 ? -33.5 5.316 -7.719 1 40.69 236 HIS A N 1
ATOM 1741 C CA . HIS A 1 236 ? -33.375 5.305 -6.266 1 40.69 236 HIS A CA 1
ATOM 1742 C C . HIS A 1 236 ? -32.062 4.66 -5.832 1 40.69 236 HIS A C 1
ATOM 1744 O O . HIS A 1 236 ? -31.484 5.035 -4.805 1 40.69 236 HIS A O 1
ATOM 1750 N N . ALA A 1 237 ? -31.609 3.623 -6.445 1 44.88 237 ALA A N 1
ATOM 1751 C CA . ALA A 1 237 ? -30.594 2.691 -5.941 1 44.88 237 ALA A CA 1
ATOM 1752 C C . ALA A 1 237 ? -29.219 3.33 -5.938 1 44.88 237 ALA A C 1
ATOM 1754 O O . ALA A 1 237 ? -28.391 3.033 -5.074 1 44.88 237 ALA A O 1
ATOM 1755 N N . THR A 1 238 ? -28.984 4.34 -6.895 1 46.78 238 THR A N 1
ATOM 1756 C CA . THR A 1 238 ? -27.625 4.859 -7.074 1 46.78 238 THR A CA 1
ATOM 1757 C C . THR A 1 238 ? -27.219 5.715 -5.879 1 46.78 238 THR A C 1
ATOM 1759 O O . THR A 1 238 ? -26.062 5.68 -5.449 1 46.78 238 THR A O 1
ATOM 1762 N N . PHE A 1 239 ? -28.125 6.516 -5.27 1 48.5 239 PHE A N 1
ATOM 1763 C CA . PHE A 1 239 ? -27.703 7.504 -4.285 1 48.5 239 PHE A CA 1
ATOM 1764 C C . PHE A 1 239 ? -27.828 6.949 -2.871 1 48.5 239 PHE A C 1
ATOM 1766 O O . PHE A 1 239 ? -27.312 7.531 -1.918 1 48.5 239 PHE A O 1
ATOM 1773 N N . THR A 1 240 ? -28.609 5.906 -2.699 1 49.34 240 THR A N 1
ATOM 1774 C CA . THR A 1 240 ? -28.609 5.309 -1.368 1 49.34 240 THR A CA 1
ATOM 1775 C C . THR A 1 240 ? -27.203 4.934 -0.941 1 49.34 240 THR A C 1
ATOM 1777 O O . THR A 1 240 ? -26.891 4.922 0.251 1 49.34 240 THR A O 1
ATOM 1780 N N . GLY A 1 241 ? -26.375 4.902 -1.976 1 54.34 241 GLY A N 1
ATOM 1781 C CA . GLY A 1 241 ? -25.016 4.48 -1.719 1 54.34 241 GLY A CA 1
ATOM 1782 C C . GLY A 1 241 ? -24.172 5.562 -1.071 1 54.34 241 GLY A C 1
ATOM 1783 O O . GLY A 1 241 ? -23.25 5.266 -0.304 1 54.34 241 GLY A O 1
ATOM 1784 N N . LEU A 1 242 ? -24.594 6.867 -1.187 1 60.38 242 LEU A N 1
ATOM 1785 C CA . LEU A 1 242 ? -23.812 7.945 -0.588 1 60.38 242 LEU A CA 1
ATOM 1786 C C . LEU A 1 242 ? -24.094 8.055 0.908 1 60.38 242 LEU A C 1
ATOM 1788 O O . LEU A 1 242 ? -23.25 8.539 1.666 1 60.38 242 LEU A O 1
ATOM 1792 N N . SER A 1 243 ? -25.234 7.512 1.22 1 60 243 SER A N 1
ATOM 1793 C CA . SER A 1 243 ? -25.547 7.535 2.646 1 60 243 SER A CA 1
ATOM 1794 C C . SER A 1 243 ? -24.641 6.586 3.422 1 60 243 SER A C 1
ATOM 1796 O O . SER A 1 243 ? -24.375 6.793 4.613 1 60 243 SER A O 1
ATOM 1798 N N . ASP A 1 244 ? -24.109 5.715 2.633 1 72.69 244 ASP A N 1
ATOM 1799 C CA . ASP A 1 244 ? -23.312 4.707 3.324 1 72.69 244 ASP A CA 1
ATOM 1800 C C . ASP A 1 244 ? -21.812 4.945 3.115 1 72.69 244 ASP A C 1
ATOM 1802 O O . ASP A 1 244 ? -21 4.062 3.377 1 72.69 244 ASP A O 1
ATOM 1806 N N . ILE A 1 245 ? -21.562 6.152 2.713 1 82 245 ILE A N 1
ATOM 1807 C CA . ILE A 1 245 ? -20.156 6.418 2.387 1 82 245 ILE A CA 1
ATOM 1808 C C . ILE A 1 245 ? -19.312 6.395 3.662 1 82 245 ILE A C 1
ATOM 1810 O O . ILE A 1 245 ? -18.109 6.156 3.611 1 82 245 ILE A O 1
ATOM 1814 N N . ALA A 1 246 ? -19.984 6.656 4.781 1 87.69 246 ALA A N 1
ATOM 1815 C CA . ALA A 1 246 ? -19.281 6.703 6.062 1 87.69 246 ALA A CA 1
ATOM 1816 C C . ALA A 1 246 ? -18.672 5.344 6.406 1 87.69 246 ALA A C 1
ATOM 1818 O O . ALA A 1 246 ? -17.719 5.258 7.176 1 87.69 246 ALA A O 1
ATOM 1819 N N . ASN A 1 247 ? -19.188 4.266 5.773 1 86.31 247 ASN A N 1
ATOM 1820 C CA . ASN A 1 247 ? -18.672 2.93 6.039 1 86.31 247 ASN A CA 1
ATOM 1821 C C . ASN A 1 247 ? -17.281 2.746 5.449 1 86.31 247 ASN A C 1
ATOM 1823 O O . ASN A 1 247 ? -16.562 1.806 5.809 1 86.31 247 ASN A O 1
ATOM 1827 N N . ALA A 1 248 ? -16.922 3.623 4.598 1 91.5 248 ALA A N 1
ATOM 1828 C CA . ALA A 1 248 ? -15.578 3.568 4.031 1 91.5 248 ALA A CA 1
ATOM 1829 C C . ALA A 1 248 ? -14.516 3.873 5.09 1 91.5 248 ALA A C 1
ATOM 1831 O O . ALA A 1 248 ? -13.367 3.443 4.969 1 91.5 248 ALA A O 1
ATOM 1832 N N . LEU A 1 249 ? -14.898 4.578 6.129 1 95.25 249 LEU A N 1
ATOM 1833 C CA . LEU A 1 249 ? -13.93 5.074 7.102 1 95.25 249 LEU A CA 1
ATOM 1834 C C . LEU A 1 249 ? -13.328 3.924 7.906 1 95.25 249 LEU A C 1
ATOM 1836 O O . LEU A 1 249 ? -12.109 3.752 7.938 1 95.25 249 LEU A O 1
ATOM 1840 N N . PRO A 1 250 ? -14.18 3.039 8.523 1 95.19 250 PRO A N 1
ATOM 1841 C CA . PRO A 1 250 ? -13.555 1.921 9.234 1 95.19 250 PRO A CA 1
ATOM 1842 C C . PRO A 1 250 ? -12.781 0.99 8.305 1 95.19 250 PRO A C 1
ATOM 1844 O O . PRO A 1 250 ? -11.781 0.4 8.711 1 95.19 250 PRO A O 1
ATOM 1847 N N . VAL A 1 251 ? -13.211 0.84 7.074 1 94.81 251 VAL A N 1
ATOM 1848 C CA . VAL A 1 251 ? -12.539 -0.039 6.125 1 94.81 251 VAL A CA 1
ATOM 1849 C C . VAL A 1 251 ? -11.164 0.531 5.781 1 94.81 251 VAL A C 1
ATOM 1851 O O . VAL A 1 251 ? -10.172 -0.202 5.742 1 94.81 251 VAL A O 1
ATOM 1854 N N . VAL A 1 252 ? -11.141 1.813 5.547 1 96.25 252 VAL A N 1
ATOM 1855 C CA . VAL A 1 252 ? -9.875 2.453 5.215 1 96.25 252 VAL A CA 1
ATOM 1856 C C . VAL A 1 252 ? -8.898 2.301 6.379 1 96.25 252 VAL A C 1
ATOM 1858 O O . VAL A 1 252 ? -7.711 2.033 6.172 1 96.25 252 VAL A O 1
ATOM 1861 N N . VAL A 1 253 ? -9.375 2.453 7.539 1 96.69 253 VAL A N 1
ATOM 1862 C CA . VAL A 1 253 ? -8.531 2.328 8.719 1 96.69 253 VAL A CA 1
ATOM 1863 C C . VAL A 1 253 ? -8.008 0.898 8.836 1 96.69 253 VAL A C 1
ATOM 1865 O O . VAL A 1 253 ? -6.844 0.679 9.188 1 96.69 253 VAL A O 1
ATOM 1868 N N . ALA A 1 254 ? -8.844 -0.057 8.555 1 97.06 254 ALA A N 1
ATOM 1869 C CA . ALA A 1 254 ? -8.414 -1.454 8.586 1 97.06 254 ALA A CA 1
ATOM 1870 C C . ALA A 1 254 ? -7.309 -1.711 7.562 1 97.06 254 ALA A C 1
ATOM 1872 O O . ALA A 1 254 ? -6.324 -2.385 7.863 1 97.06 254 ALA A O 1
ATOM 1873 N N . VAL A 1 255 ? -7.5 -1.218 6.363 1 96.75 255 VAL A N 1
ATOM 1874 C CA . VAL A 1 255 ? -6.559 -1.45 5.27 1 96.75 255 VAL A CA 1
ATOM 1875 C C . VAL A 1 255 ? -5.211 -0.824 5.609 1 96.75 255 VAL A C 1
ATOM 1877 O O . VAL A 1 255 ? -4.164 -1.461 5.449 1 96.75 255 VAL A O 1
ATOM 1880 N N . VAL A 1 256 ? -5.211 0.433 6.09 1 95 256 VAL A N 1
ATOM 1881 C CA . VAL A 1 256 ? -3.975 1.13 6.422 1 95 256 VAL A CA 1
ATOM 1882 C C . VAL A 1 256 ? -3.277 0.422 7.582 1 95 256 VAL A C 1
ATOM 1884 O O . VAL A 1 256 ? -2.061 0.219 7.551 1 95 256 VAL A O 1
ATOM 1887 N N . THR A 1 257 ? -4.055 0.004 8.562 1 95.38 257 THR A N 1
ATOM 1888 C CA . THR A 1 257 ? -3.477 -0.68 9.719 1 95.38 257 THR A CA 1
ATOM 1889 C C . THR A 1 257 ? -2.838 -2 9.297 1 95.38 257 THR A C 1
ATOM 1891 O O . THR A 1 257 ? -1.71 -2.303 9.688 1 95.38 257 THR A O 1
ATOM 1894 N N . ALA A 1 258 ? -3.555 -2.75 8.5 1 95.75 258 ALA A N 1
ATOM 1895 C CA . ALA A 1 258 ? -3.031 -4.039 8.055 1 95.75 258 ALA A CA 1
ATOM 1896 C C . ALA A 1 258 ? -1.757 -3.859 7.238 1 95.75 258 ALA A C 1
ATOM 1898 O O . ALA A 1 258 ? -0.811 -4.637 7.371 1 95.75 258 ALA A O 1
ATOM 1899 N N . SER A 1 259 ? -1.766 -2.914 6.355 1 92.12 259 SER A N 1
ATOM 1900 C CA . SER A 1 259 ? -0.604 -2.645 5.512 1 92.12 259 SER A CA 1
ATOM 1901 C C . SER A 1 259 ? 0.608 -2.254 6.352 1 92.12 259 SER A C 1
ATOM 1903 O O . SER A 1 259 ? 1.732 -2.664 6.055 1 92.12 259 SER A O 1
ATOM 1905 N N . GLN A 1 260 ? 0.413 -1.478 7.402 1 89.12 260 GLN A N 1
ATOM 1906 C CA . GLN A 1 260 ? 1.521 -0.998 8.219 1 89.12 260 GLN A CA 1
ATOM 1907 C C . GLN A 1 260 ? 2.016 -2.086 9.172 1 89.12 260 GLN A C 1
ATOM 1909 O O . GLN A 1 260 ? 3.203 -2.139 9.5 1 89.12 260 GLN A O 1
ATOM 1914 N N . VAL A 1 261 ? 1.147 -2.939 9.57 1 89.69 261 VAL A N 1
ATOM 1915 C CA . VAL A 1 261 ? 1.516 -4.004 10.5 1 89.69 261 VAL A CA 1
ATOM 1916 C C . VAL A 1 261 ? 2.17 -5.152 9.734 1 89.69 261 VAL A C 1
ATOM 1918 O O . VAL A 1 261 ? 3.211 -5.672 10.148 1 89.69 261 VAL A O 1
ATOM 1921 N N . GLY A 1 262 ? 1.547 -5.527 8.703 1 87.88 262 GLY A N 1
ATOM 1922 C CA . GLY A 1 262 ? 2.055 -6.656 7.941 1 87.88 262 GLY A CA 1
ATOM 1923 C C . GLY A 1 262 ? 3.35 -6.348 7.211 1 87.88 262 GLY A C 1
ATOM 1924 O O . GLY A 1 262 ? 4.246 -7.191 7.148 1 87.88 262 GLY A O 1
ATOM 1925 N N . ARG A 1 263 ? 3.434 -5.195 6.602 1 87 263 ARG A N 1
ATOM 1926 C CA . ARG A 1 263 ? 4.562 -4.77 5.777 1 87 263 ARG A CA 1
ATOM 1927 C C . ARG A 1 263 ? 4.891 -5.812 4.715 1 87 263 ARG A C 1
ATOM 1929 O O . ARG A 1 263 ? 6.043 -6.23 4.582 1 87 263 ARG A O 1
ATOM 1936 N N . LEU A 1 264 ? 3.879 -6.27 4.051 1 91.06 264 LEU A N 1
ATOM 1937 C CA . LEU A 1 264 ? 4.016 -7.32 3.045 1 91.06 264 LEU A CA 1
ATOM 1938 C C . LEU A 1 264 ? 3.58 -6.82 1.673 1 91.06 264 LEU A C 1
ATOM 1940 O O . LEU A 1 264 ? 3.104 -7.602 0.846 1 91.06 264 LEU A O 1
ATOM 1944 N N . GLY A 1 265 ? 3.604 -5.523 1.542 1 87.69 265 GLY A N 1
ATOM 1945 C CA . GLY A 1 265 ? 3.193 -4.961 0.264 1 87.69 265 GLY A CA 1
ATOM 1946 C C . GLY A 1 265 ? 1.729 -5.199 -0.049 1 87.69 265 GLY A C 1
ATOM 1947 O O . GLY A 1 265 ? 0.862 -4.969 0.798 1 87.69 265 GLY A O 1
ATOM 1948 N N . GLU A 1 266 ? 1.439 -5.66 -1.174 1 89.06 266 GLU A N 1
ATOM 1949 C CA . GLU A 1 266 ? 0.062 -5.844 -1.621 1 89.06 266 GLU A CA 1
ATOM 1950 C C . GLU A 1 266 ? -0.63 -6.949 -0.83 1 89.06 266 GLU A C 1
ATOM 1952 O O . GLU A 1 266 ? -1.851 -6.93 -0.66 1 89.06 266 GLU A O 1
ATOM 1957 N N . ALA A 1 267 ? 0.157 -7.859 -0.378 1 91.44 267 ALA A N 1
ATOM 1958 C CA . ALA A 1 267 ? -0.443 -8.945 0.397 1 91.44 267 ALA A CA 1
ATOM 1959 C C . ALA A 1 267 ? -1.096 -8.414 1.669 1 91.44 267 ALA A C 1
ATOM 1961 O O . ALA A 1 267 ? -2.166 -8.875 2.066 1 91.44 267 ALA A O 1
ATOM 1962 N N . GLY A 1 268 ? -0.415 -7.531 2.295 1 90.88 268 GLY A N 1
ATOM 1963 C CA . GLY A 1 268 ? -0.993 -6.891 3.467 1 90.88 268 GLY A CA 1
ATOM 1964 C C . GLY A 1 268 ? -2.225 -6.062 3.148 1 90.88 268 GLY A C 1
ATOM 1965 O O . GLY A 1 268 ? -3.189 -6.059 3.914 1 90.88 268 GLY A O 1
ATOM 1966 N N . LEU A 1 269 ? -2.162 -5.441 2.084 1 93.69 269 LEU A N 1
ATOM 1967 C CA . LEU A 1 269 ? -3.283 -4.637 1.614 1 93.69 269 LEU A CA 1
ATOM 1968 C C . LEU A 1 269 ? -4.504 -5.512 1.341 1 93.69 269 LEU A C 1
ATOM 1970 O O . LEU A 1 269 ? -5.621 -5.16 1.724 1 93.69 269 LEU A O 1
ATOM 1974 N N . LEU A 1 270 ? -4.277 -6.605 0.672 1 96.69 270 LEU A N 1
ATOM 1975 C CA . LEU A 1 270 ? -5.352 -7.523 0.313 1 96.69 270 LEU A CA 1
ATOM 1976 C C . LEU A 1 270 ? -6.051 -8.055 1.559 1 96.69 270 LEU A C 1
ATOM 1978 O O . LEU A 1 270 ? -7.285 -8.062 1.631 1 96.69 270 LEU A O 1
ATOM 1982 N N . SER A 1 271 ? -5.254 -8.453 2.496 1 97.44 271 SER A N 1
ATOM 1983 C CA . SER A 1 271 ? -5.828 -8.984 3.729 1 97.44 271 SER A CA 1
ATOM 1984 C C . SER A 1 271 ? -6.617 -7.914 4.477 1 97.44 271 SER A C 1
ATOM 1986 O O . SER A 1 271 ? -7.66 -8.203 5.07 1 97.44 271 SER A O 1
ATOM 1988 N N . GLY A 1 272 ? -6.113 -6.73 4.453 1 97.06 272 GLY A N 1
ATOM 1989 C CA . GLY A 1 272 ? -6.781 -5.625 5.121 1 97.06 272 GLY A CA 1
ATOM 1990 C C . GLY A 1 272 ? -8.125 -5.277 4.504 1 97.06 272 GLY A C 1
ATOM 1991 O O . GLY A 1 272 ? -9.094 -5.016 5.219 1 97.06 272 GLY A O 1
ATOM 1992 N N . VAL A 1 273 ? -8.18 -5.215 3.191 1 96 273 VAL A N 1
ATOM 1993 C CA . VAL A 1 273 ? -9.43 -4.895 2.508 1 96 273 VAL A CA 1
ATOM 1994 C C . VAL A 1 273 ? -10.477 -5.965 2.811 1 96 273 VAL A C 1
ATOM 1996 O O . VAL A 1 273 ? -11.609 -5.652 3.162 1 96 273 VAL A O 1
ATOM 1999 N N . LEU A 1 274 ? -10.055 -7.219 2.666 1 95.69 274 LEU A N 1
ATOM 2000 C CA . LEU A 1 274 ? -10.977 -8.328 2.9 1 95.69 274 LEU A CA 1
ATOM 2001 C C . LEU A 1 274 ? -11.484 -8.312 4.34 1 95.69 274 LEU A C 1
ATOM 2003 O O . LEU A 1 274 ? -12.688 -8.43 4.578 1 95.69 274 LEU A O 1
ATOM 2007 N N . ALA A 1 275 ? -10.594 -8.133 5.277 1 96.69 275 ALA A N 1
ATOM 2008 C CA . ALA A 1 275 ? -10.961 -8.109 6.691 1 96.69 275 ALA A CA 1
ATOM 2009 C C . ALA A 1 275 ? -11.867 -6.918 7 1 96.69 275 ALA A C 1
ATOM 2011 O O . ALA A 1 275 ? -12.883 -7.066 7.684 1 96.69 275 ALA A O 1
ATOM 2012 N N . GLY A 1 276 ? -11.461 -5.738 6.523 1 94.75 276 GLY A N 1
ATOM 2013 C CA . GLY A 1 276 ? -12.242 -4.535 6.766 1 94.75 276 GLY A CA 1
ATOM 2014 C C . GLY A 1 276 ? -13.648 -4.613 6.199 1 94.75 276 GLY A C 1
ATOM 2015 O O . GLY A 1 276 ? -14.609 -4.199 6.848 1 94.75 276 GLY A O 1
ATOM 2016 N N . MET A 1 277 ? -13.773 -5.113 4.965 1 91.62 277 MET A N 1
ATOM 2017 C CA . MET A 1 277 ? -15.07 -5.23 4.316 1 91.62 277 MET A CA 1
ATOM 2018 C C . MET A 1 277 ? -15.969 -6.211 5.066 1 91.62 277 MET A C 1
ATOM 2020 O O . MET A 1 277 ? -17.156 -5.961 5.238 1 91.62 277 MET A O 1
ATOM 2024 N N . LEU A 1 278 ? -15.422 -7.281 5.48 1 90.69 278 LEU A N 1
ATOM 2025 C CA . LEU A 1 278 ? -16.188 -8.312 6.172 1 90.69 278 LEU A CA 1
ATOM 2026 C C . LEU A 1 278 ? -16.609 -7.832 7.555 1 90.69 278 LEU A C 1
ATOM 2028 O O . LEU A 1 278 ? -17.734 -8.094 7.984 1 90.69 278 LEU A O 1
ATOM 2032 N N . ALA A 1 279 ? -15.742 -7.129 8.203 1 91.06 279 ALA A N 1
ATOM 2033 C CA . ALA A 1 279 ? -16 -6.734 9.586 1 91.06 279 ALA A CA 1
ATOM 2034 C C . ALA A 1 279 ? -16.859 -5.469 9.633 1 91.06 279 ALA A C 1
ATOM 2036 O O . ALA A 1 279 ? -17.734 -5.34 10.484 1 91.06 279 ALA A O 1
ATOM 2037 N N . CYS A 1 280 ? -16.531 -4.566 8.664 1 86.56 280 CYS A N 1
ATOM 2038 C CA . CYS A 1 280 ? -17.078 -3.223 8.82 1 86.56 280 CYS A CA 1
ATOM 2039 C C . CYS A 1 280 ? -17.797 -2.773 7.551 1 86.56 280 CYS A C 1
ATOM 2041 O O . CYS A 1 280 ? -18.406 -1.7 7.52 1 86.56 280 CYS A O 1
ATOM 2043 N N . GLY A 1 281 ? -17.719 -3.477 6.441 1 73.81 281 GLY A N 1
ATOM 2044 C CA . GLY A 1 281 ? -18.188 -3.012 5.145 1 73.81 281 GLY A CA 1
ATOM 2045 C C . GLY A 1 281 ? -19.703 -2.984 5.023 1 73.81 281 GLY A C 1
ATOM 2046 O O . GLY A 1 281 ? -20.25 -2.232 4.219 1 73.81 281 GLY A O 1
ATOM 2047 N N . ALA A 1 282 ? -20.531 -4.023 5.477 1 61.47 282 ALA A N 1
ATOM 2048 C CA . ALA A 1 282 ? -21.969 -4.148 5.258 1 61.47 282 ALA A CA 1
ATOM 2049 C C . ALA A 1 282 ? -22.75 -3.809 6.523 1 61.47 282 ALA A C 1
ATOM 2051 O O . ALA A 1 282 ? -22.562 -4.445 7.562 1 61.47 282 ALA A O 1
ATOM 2052 N N . GLY A 1 283 ? -22.766 -2.531 7.188 1 52.84 283 GLY A N 1
ATOM 2053 C CA . GLY A 1 283 ? -23.562 -2.283 8.375 1 52.84 283 GLY A CA 1
ATOM 2054 C C . GLY A 1 283 ? -24.984 -1.869 8.055 1 52.84 283 GLY A C 1
ATOM 2055 O O . GLY A 1 283 ? -25.234 -0.721 7.68 1 52.84 283 GLY A O 1
ATOM 2056 N N . GLY A 1 284 ? -25.734 -2.625 7.258 1 40.72 284 GLY A N 1
ATOM 2057 C CA . GLY A 1 284 ? -27.156 -2.262 7.227 1 40.72 284 GLY A CA 1
ATOM 2058 C C . GLY A 1 284 ? -27.672 -1.764 8.562 1 40.72 284 GLY A C 1
ATOM 2059 O O . GLY A 1 284 ? -27.172 -2.178 9.617 1 40.72 284 GLY A O 1
ATOM 2060 N N . SER A 1 285 ? -28.031 -0.481 8.625 1 37.75 285 SER A N 1
ATOM 2061 C CA . SER A 1 285 ? -28.969 0.152 9.547 1 37.75 285 SER A CA 1
ATOM 2062 C C . SER A 1 285 ? -30.078 -0.811 9.953 1 37.75 285 SER A C 1
ATOM 2064 O O . SER A 1 285 ? -31.016 -1.053 9.18 1 37.75 285 SER A O 1
ATOM 2066 N N . GLU A 1 286 ? -29.969 -1.962 10.234 1 34.5 286 GLU A N 1
ATOM 2067 C CA . GLU A 1 286 ? -31.266 -2.295 10.797 1 34.5 286 GLU A CA 1
ATOM 2068 C C . GLU A 1 286 ? -31.828 -1.136 11.625 1 34.5 286 GLU A C 1
ATOM 2070 O O . GLU A 1 286 ? -31.078 -0.411 12.273 1 34.5 286 GLU A O 1
ATOM 2075 N N . GLU A 1 287 ? -32.875 -0.654 11.289 1 32.16 287 GLU A N 1
ATOM 2076 C CA . GLU A 1 287 ? -33.812 0.182 12.062 1 32.16 287 GLU A CA 1
ATOM 2077 C C . GLU A 1 287 ? -33.688 -0.102 13.555 1 32.16 287 GLU A C 1
ATOM 2079 O O . GLU A 1 287 ? -33.875 -1.235 14 1 32.16 287 GLU A O 1
ATOM 2084 N N . GLY A 1 288 ? -32.906 0.773 14.359 1 34.41 288 GLY A N 1
ATOM 2085 C CA . GLY A 1 288 ? -32.875 0.949 15.797 1 34.41 288 GLY A CA 1
ATOM 2086 C C . GLY A 1 288 ? -31.5 0.771 16.406 1 34.41 288 GLY A C 1
ATOM 2087 O O . GLY A 1 288 ? -31.266 1.106 17.562 1 34.41 288 GLY A O 1
ATOM 2088 N N . THR A 1 289 ? -30.609 -0.35 15.93 1 38.22 289 THR A N 1
ATOM 2089 C CA . THR A 1 289 ? -29.391 -0.522 16.703 1 38.22 289 THR A CA 1
ATOM 2090 C C . THR A 1 289 ? -28.219 0.168 16.016 1 38.22 289 THR A C 1
ATOM 2092 O O . THR A 1 289 ? -28.188 0.284 14.789 1 38.22 289 THR A O 1
ATOM 2095 N N . GLY A 1 290 ? -27.422 1.205 16.547 1 42.03 290 GLY A N 1
ATOM 2096 C CA . GLY A 1 290 ? -26.234 2.002 16.281 1 42.03 290 GLY A CA 1
ATOM 2097 C C . GLY A 1 290 ? -25.266 1.329 15.32 1 42.03 290 GLY A C 1
ATOM 2098 O O . GLY A 1 290 ? -25.281 0.105 15.18 1 42.03 290 GLY A O 1
ATOM 2099 N N . SER A 1 291 ? -24.828 1.985 14.211 1 56.12 291 SER A N 1
ATOM 2100 C CA . SER A 1 291 ? -23.875 1.5 13.219 1 56.12 291 SER A CA 1
ATOM 2101 C C . SER A 1 291 ? -22.719 0.758 13.883 1 56.12 291 SER A C 1
ATOM 2103 O O . SER A 1 291 ? -22.031 1.308 14.75 1 56.12 291 SER A O 1
ATOM 2105 N N . GLU A 1 292 ? -22.656 -0.56 13.891 1 67.44 292 GLU A N 1
ATOM 2106 C CA . GLU A 1 292 ? -21.625 -1.375 14.516 1 67.44 292 GLU A CA 1
ATOM 2107 C C . GLU A 1 292 ? -20.297 -1.281 13.75 1 67.44 292 GLU A C 1
ATOM 2109 O O . GLU A 1 292 ? -19.281 -1.808 14.195 1 67.44 292 GLU A O 1
ATOM 2114 N N . SER A 1 293 ? -20.281 -0.458 12.75 1 83.81 293 SER A N 1
ATOM 2115 C CA . SER A 1 293 ? -19.031 -0.259 12.023 1 83.81 293 SER A CA 1
ATOM 2116 C C . SER A 1 293 ? -18.281 0.97 12.531 1 83.81 293 SER A C 1
ATOM 2118 O O . SER A 1 293 ? -18.672 2.104 12.258 1 83.81 293 SER A O 1
ATOM 2120 N N . THR A 1 294 ? -17.25 0.718 13.336 1 93.31 294 THR A N 1
ATOM 2121 C CA . THR A 1 294 ? -16.5 1.798 13.977 1 93.31 294 THR A CA 1
ATOM 2122 C C . THR A 1 294 ? -15.047 1.804 13.516 1 93.31 294 THR A C 1
ATOM 2124 O O . THR A 1 294 ? -14.539 0.789 13.031 1 93.31 294 THR A O 1
ATOM 2127 N N . VAL A 1 295 ? -14.445 2.922 13.625 1 95.56 295 VAL A N 1
ATOM 2128 C CA . VAL A 1 295 ? -13.047 3.064 13.234 1 95.56 295 VAL A CA 1
ATOM 2129 C C . VAL A 1 295 ? -12.164 2.223 14.148 1 95.56 295 VAL A C 1
ATOM 2131 O O . VAL A 1 295 ? -11.148 1.675 13.719 1 95.56 295 VAL A O 1
ATOM 2134 N N . LEU A 1 296 ? -12.594 2.146 15.406 1 96 296 LEU A N 1
ATOM 2135 C CA . LEU A 1 296 ? -11.844 1.31 16.344 1 96 296 LEU A CA 1
ATOM 2136 C C . LEU A 1 296 ? -11.898 -0.155 15.914 1 96 296 LEU A C 1
ATOM 2138 O O . LEU A 1 296 ? -10.883 -0.86 15.984 1 96 296 LEU A O 1
ATOM 2142 N N . ALA A 1 297 ? -13.055 -0.605 15.523 1 96.12 297 ALA A N 1
ATOM 2143 C CA . ALA A 1 297 ? -13.18 -1.97 15.016 1 96.12 297 ALA A CA 1
ATOM 2144 C C . ALA A 1 297 ? -12.328 -2.178 13.773 1 96.12 297 ALA A C 1
ATOM 2146 O O . ALA A 1 297 ? -11.719 -3.238 13.602 1 96.12 297 ALA A O 1
ATOM 2147 N N . GLY A 1 298 ? -12.32 -1.185 12.898 1 96.62 298 GLY A N 1
ATOM 2148 C CA . GLY A 1 298 ? -11.453 -1.248 11.734 1 96.62 298 GLY A CA 1
ATOM 2149 C C . GLY A 1 298 ? -9.984 -1.378 12.086 1 96.62 298 GLY A C 1
ATOM 2150 O O . GLY A 1 298 ? -9.273 -2.211 11.516 1 96.62 298 GLY A O 1
ATOM 2151 N N . ALA A 1 299 ? -9.562 -0.599 13.039 1 96.81 299 ALA A N 1
ATOM 2152 C CA . ALA A 1 299 ? -8.156 -0.601 13.445 1 96.81 299 ALA A CA 1
ATOM 2153 C C . ALA A 1 299 ? -7.758 -1.95 14.031 1 96.81 299 ALA A C 1
ATOM 2155 O O . ALA A 1 299 ? -6.715 -2.504 13.68 1 96.81 299 ALA A O 1
ATOM 2156 N N . LEU A 1 300 ? -8.617 -2.459 14.891 1 97.06 300 LEU A N 1
ATOM 2157 C CA . LEU A 1 300 ? -8.289 -3.717 15.555 1 97.06 300 LEU A CA 1
ATOM 2158 C C . LEU A 1 300 ? -8.359 -4.883 14.57 1 97.06 300 LEU A C 1
ATOM 2160 O O . LEU A 1 300 ? -7.543 -5.805 14.641 1 97.06 300 LEU A O 1
ATOM 2164 N N . THR A 1 301 ? -9.344 -4.852 13.734 1 97.31 301 THR A N 1
ATOM 2165 C CA . THR A 1 301 ? -9.445 -5.875 12.695 1 97.31 301 THR A CA 1
ATOM 2166 C C . THR A 1 301 ? -8.234 -5.82 11.766 1 97.31 301 THR A C 1
ATOM 2168 O O . THR A 1 301 ? -7.695 -6.859 11.383 1 97.31 301 THR A O 1
ATOM 2171 N N . GLY A 1 302 ? -7.836 -4.598 11.359 1 97.19 302 GLY A N 1
ATOM 2172 C CA . GLY A 1 302 ? -6.645 -4.434 10.539 1 97.19 302 GLY A CA 1
ATOM 2173 C C . GLY A 1 302 ? -5.383 -4.922 11.219 1 97.19 302 GLY A C 1
ATOM 2174 O O . GLY A 1 302 ? -4.516 -5.52 10.578 1 97.19 302 GLY A O 1
ATOM 2175 N N . LEU A 1 303 ? -5.301 -4.656 12.508 1 96.62 303 LEU A N 1
ATOM 2176 C CA . LEU A 1 303 ? -4.172 -5.141 13.289 1 96.62 303 LEU A CA 1
ATOM 2177 C C . LEU A 1 303 ? -4.105 -6.664 13.258 1 96.62 303 LEU A C 1
ATOM 2179 O O . LEU A 1 303 ? -3.035 -7.238 13.039 1 96.62 303 LEU A O 1
ATOM 2183 N N . LEU A 1 304 ? -5.211 -7.27 13.453 1 96.94 304 LEU A N 1
ATOM 2184 C CA . LEU A 1 304 ? -5.277 -8.727 13.438 1 96.94 304 LEU A CA 1
ATOM 2185 C C . LEU A 1 304 ? -4.93 -9.273 12.055 1 96.94 304 LEU A C 1
ATOM 2187 O O . LEU A 1 304 ? -4.207 -10.266 11.938 1 96.94 304 LEU A O 1
ATOM 2191 N N . ALA A 1 305 ? -5.453 -8.688 11.016 1 97.5 305 ALA A N 1
ATOM 2192 C CA . ALA A 1 305 ? -5.184 -9.125 9.648 1 97.5 305 ALA A CA 1
ATOM 2193 C C . ALA A 1 305 ? -3.697 -9.031 9.32 1 97.5 305 ALA A C 1
ATOM 2195 O O . ALA A 1 305 ? -3.115 -9.969 8.766 1 97.5 305 ALA A O 1
ATOM 2196 N N . GLY A 1 306 ? -3.1 -7.828 9.656 1 95.5 306 GLY A N 1
ATOM 2197 C CA . GLY A 1 306 ? -1.673 -7.672 9.414 1 95.5 306 GLY A CA 1
ATOM 2198 C C . GLY A 1 306 ? -0.826 -8.664 10.195 1 95.5 306 GLY A C 1
ATOM 2199 O O . GLY A 1 306 ? 0.115 -9.242 9.648 1 95.5 306 GLY A O 1
ATOM 2200 N N . TRP A 1 307 ? -1.19 -8.867 11.383 1 94.69 307 TRP A N 1
ATOM 2201 C CA . TRP A 1 307 ? -0.455 -9.789 12.242 1 94.69 307 TRP A CA 1
ATOM 2202 C C . TRP A 1 307 ? -0.57 -11.227 11.734 1 94.69 307 TRP A C 1
ATOM 2204 O O . TRP A 1 307 ? 0.433 -11.93 11.617 1 94.69 307 TRP A O 1
ATOM 2214 N N . LEU A 1 308 ? -1.762 -11.633 11.461 1 95.88 308 LEU A N 1
ATOM 2215 C CA . LEU A 1 308 ? -1.984 -12.992 10.969 1 95.88 308 LEU A CA 1
ATOM 2216 C C . LEU A 1 308 ? -1.267 -13.219 9.648 1 95.88 308 LEU A C 1
ATOM 2218 O O . LEU A 1 308 ? -0.75 -14.312 9.391 1 95.88 308 LEU A O 1
ATOM 2222 N N . SER A 1 309 ? -1.33 -12.242 8.734 1 95.12 309 SER A N 1
ATOM 2223 C CA . SER A 1 309 ? -0.652 -12.367 7.445 1 95.12 309 SER A CA 1
ATOM 2224 C C . SER A 1 309 ? 0.83 -12.672 7.629 1 95.12 309 SER A C 1
ATOM 2226 O O . SER A 1 309 ? 1.369 -13.562 6.973 1 95.12 309 SER A O 1
ATOM 2228 N N . ARG A 1 310 ? 1.425 -11.969 8.492 1 92.06 310 ARG A N 1
ATOM 2229 C CA . ARG A 1 310 ? 2.855 -12.156 8.711 1 92.06 310 ARG A CA 1
ATOM 2230 C C . ARG A 1 310 ? 3.137 -13.508 9.352 1 92.06 310 ARG A C 1
ATOM 2232 O O . ARG A 1 310 ? 4.078 -14.203 8.961 1 92.06 310 ARG A O 1
ATOM 2239 N N . GLN A 1 311 ? 2.363 -13.875 10.328 1 91.38 311 GLN A N 1
ATOM 2240 C CA . GLN A 1 311 ? 2.547 -15.148 11.008 1 91.38 311 GLN A CA 1
ATOM 2241 C C . GLN A 1 311 ? 2.357 -16.312 10.047 1 91.38 311 GLN A C 1
ATOM 2243 O O . GLN A 1 311 ? 3.125 -17.281 10.078 1 91.38 311 GLN A O 1
ATOM 2248 N N . LEU A 1 312 ? 1.387 -16.203 9.273 1 93.44 312 LEU A N 1
ATOM 2249 C CA . LEU A 1 312 ? 1.09 -17.297 8.352 1 93.44 312 LEU A CA 1
ATOM 2250 C C . LEU A 1 312 ? 2.152 -17.391 7.266 1 93.44 312 LEU A C 1
ATOM 2252 O O . LEU A 1 312 ? 2.475 -18.484 6.805 1 93.44 312 LEU A O 1
ATOM 2256 N N . LEU A 1 313 ? 2.674 -16.25 6.824 1 92.44 313 LEU A N 1
ATOM 2257 C CA . LEU A 1 313 ? 3.742 -16.297 5.828 1 92.44 313 LEU A CA 1
ATOM 2258 C C . LEU A 1 313 ? 4.977 -17 6.383 1 92.44 313 LEU A C 1
ATOM 2260 O O . LEU A 1 313 ? 5.57 -17.844 5.711 1 92.44 313 LEU A O 1
ATOM 2264 N N . VAL A 1 314 ? 5.332 -16.641 7.562 1 89.5 314 VAL A N 1
ATOM 2265 C CA . VAL A 1 314 ? 6.5 -17.25 8.188 1 89.5 314 VAL A CA 1
ATOM 2266 C C . VAL A 1 314 ? 6.254 -18.734 8.398 1 89.5 314 VAL A C 1
ATOM 2268 O O . VAL A 1 314 ? 7.137 -19.562 8.148 1 89.5 314 VAL A O 1
ATOM 2271 N N . ALA A 1 315 ? 5.07 -19.062 8.828 1 90.31 31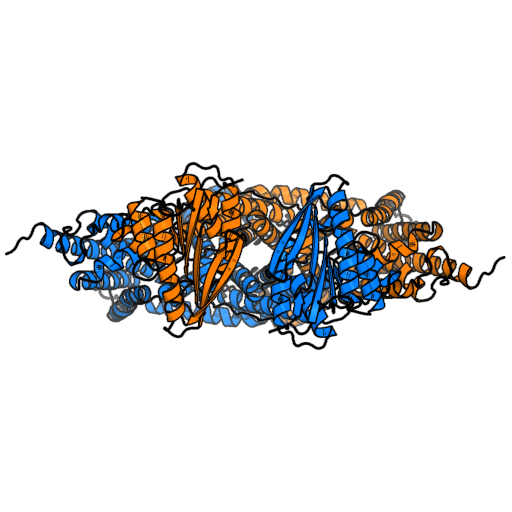5 ALA A N 1
ATOM 2272 C CA . ALA A 1 315 ? 4.73 -20.469 9.062 1 90.31 315 ALA A CA 1
ATOM 2273 C C . ALA A 1 315 ? 4.781 -21.281 7.773 1 90.31 315 ALA A C 1
ATOM 2275 O O . ALA A 1 315 ? 5.27 -22.406 7.758 1 90.31 315 ALA A O 1
ATOM 2276 N N . THR A 1 316 ? 4.301 -20.734 6.746 1 90.62 316 THR A N 1
ATOM 2277 C CA . THR A 1 316 ? 4.289 -21.453 5.477 1 90.62 316 THR A CA 1
ATOM 2278 C C . THR A 1 316 ? 5.688 -21.516 4.875 1 90.62 316 THR A C 1
ATOM 2280 O O . THR A 1 316 ? 6.039 -22.484 4.207 1 90.62 316 THR A O 1
ATOM 2283 N N . ALA A 1 317 ? 6.453 -20.484 5.07 1 87.81 317 ALA A N 1
ATOM 2284 C CA . ALA A 1 317 ? 7.809 -20.438 4.527 1 87.81 317 ALA A CA 1
ATOM 2285 C C . ALA A 1 317 ? 8.695 -21.484 5.199 1 87.81 317 ALA A C 1
ATOM 2287 O O . ALA A 1 317 ? 9.609 -22.031 4.574 1 87.81 317 ALA A O 1
ATOM 2288 N N . LYS A 1 318 ? 8.422 -21.781 6.398 1 84 318 LYS A N 1
ATOM 2289 C CA . LYS A 1 318 ? 9.203 -22.75 7.148 1 84 318 LYS A CA 1
ATOM 2290 C C . LYS A 1 318 ? 8.789 -24.188 6.805 1 84 318 LYS A C 1
ATOM 2292 O O . LYS A 1 318 ? 9.531 -25.125 7.055 1 84 318 LYS A O 1
ATOM 2297 N N . SER A 1 319 ? 7.648 -24.203 6.191 1 77.12 319 SER A N 1
ATOM 2298 C CA . SER A 1 319 ? 7.172 -25.516 5.797 1 77.12 319 SER A CA 1
ATOM 2299 C C . SER A 1 319 ? 7.711 -25.922 4.426 1 77.12 319 SER A C 1
ATOM 2301 O O . SER A 1 319 ? 7.746 -25.094 3.504 1 77.12 319 SER A O 1
ATOM 2303 N N . LEU A 1 320 ? 8.25 -26.953 4.398 1 65.75 320 LEU A N 1
ATOM 2304 C CA . LEU A 1 320 ? 9.094 -27.375 3.285 1 65.75 320 LEU A CA 1
ATOM 2305 C C . LEU A 1 320 ? 8.258 -27.609 2.029 1 65.75 320 LEU A C 1
ATOM 2307 O O . LEU A 1 320 ? 8.781 -27.578 0.916 1 65.75 320 LEU A O 1
ATOM 2311 N N . TRP A 1 321 ? 7.086 -27.297 2.027 1 73 321 TRP A N 1
ATOM 2312 C CA . TRP A 1 321 ? 6.527 -27.625 0.72 1 73 321 TRP A CA 1
ATOM 2313 C C . TRP A 1 321 ? 5.262 -26.828 0.448 1 73 321 TRP A C 1
ATOM 2315 O O . TRP A 1 321 ? 4.285 -27.359 -0.083 1 73 321 TRP A O 1
ATOM 2325 N N . VAL A 1 322 ? 5.336 -25.672 0.826 1 86 322 VAL A N 1
ATOM 2326 C CA . VAL A 1 322 ? 4.25 -24.781 0.417 1 86 322 VAL A CA 1
ATOM 2327 C C . VAL A 1 322 ? 4.742 -23.828 -0.666 1 86 322 VAL A C 1
ATOM 2329 O O . VAL A 1 322 ? 5.641 -23.016 -0.425 1 86 322 VAL A O 1
ATOM 2332 N N . PRO A 1 323 ? 4.215 -24.016 -1.829 1 85 323 PRO A N 1
ATOM 2333 C CA . PRO A 1 323 ? 4.652 -23.109 -2.891 1 85 323 PRO A CA 1
ATOM 2334 C C . PRO A 1 323 ? 4.32 -21.641 -2.59 1 85 323 PRO A C 1
ATOM 2336 O O . PRO A 1 323 ? 3.439 -21.359 -1.772 1 85 323 PRO A O 1
ATOM 2339 N N . ALA A 1 324 ? 5.047 -20.766 -3.234 1 85.44 324 ALA A N 1
ATOM 2340 C CA . ALA A 1 324 ? 4.926 -19.328 -2.957 1 85.44 324 ALA A CA 1
ATOM 2341 C C . ALA A 1 324 ? 3.502 -18.844 -3.207 1 85.44 324 ALA A C 1
ATOM 2343 O O . ALA A 1 324 ? 2.986 -18 -2.463 1 85.44 324 ALA A O 1
ATOM 2344 N N . THR A 1 325 ? 2.832 -19.344 -4.25 1 88.25 325 THR A N 1
ATOM 2345 C CA . THR A 1 325 ? 1.469 -18.922 -4.562 1 88.25 325 THR A CA 1
ATOM 2346 C C . THR A 1 325 ? 0.506 -19.344 -3.459 1 88.25 325 THR A C 1
ATOM 2348 O O . THR A 1 325 ? -0.351 -18.578 -3.039 1 88.25 325 THR A O 1
ATOM 2351 N N . ALA A 1 326 ? 0.64 -20.578 -3.045 1 90.69 326 ALA A N 1
ATOM 2352 C CA . ALA A 1 326 ? -0.195 -21.047 -1.944 1 90.69 326 ALA A CA 1
ATOM 2353 C C . ALA A 1 326 ? 0.051 -20.234 -0.678 1 90.69 326 ALA A C 1
ATOM 2355 O O . ALA A 1 326 ? -0.884 -19.938 0.072 1 90.69 326 ALA A O 1
ATOM 2356 N N . SER A 1 327 ? 1.29 -19.953 -0.444 1 90.75 327 SER A N 1
ATOM 2357 C CA . SER A 1 327 ? 1.624 -19.125 0.701 1 90.75 327 SER A CA 1
ATOM 2358 C C . SER A 1 327 ? 0.945 -17.75 0.602 1 90.75 327 SER A C 1
ATOM 2360 O O . SER A 1 327 ? 0.492 -17.203 1.608 1 90.75 327 SER A O 1
ATOM 2362 N N . SER A 1 328 ? 0.883 -17.25 -0.572 1 90.81 328 SER A N 1
ATOM 2363 C CA . SER A 1 328 ? 0.229 -15.953 -0.783 1 90.81 328 SER A CA 1
ATOM 2364 C C . SER A 1 328 ? -1.272 -16.047 -0.535 1 90.81 328 SER A C 1
ATOM 2366 O O . SER A 1 328 ? -1.873 -15.133 0.03 1 90.81 328 SER A O 1
ATOM 2368 N N . ILE A 1 329 ? -1.886 -17.094 -0.984 1 93.06 329 ILE A N 1
ATOM 2369 C CA . ILE A 1 329 ? -3.316 -17.312 -0.795 1 93.06 329 ILE A CA 1
ATOM 2370 C C . ILE A 1 329 ? -3.629 -17.406 0.695 1 93.06 329 ILE A C 1
ATOM 2372 O O . ILE A 1 329 ? -4.609 -16.828 1.173 1 93.06 329 ILE A O 1
ATOM 2376 N N . ILE A 1 330 ? -2.77 -18.047 1.379 1 93.56 330 ILE A N 1
ATOM 2377 C CA . ILE A 1 330 ? -2.969 -18.219 2.814 1 93.56 330 ILE A CA 1
ATOM 2378 C C . ILE A 1 330 ? -2.703 -16.891 3.527 1 93.56 330 ILE A C 1
ATOM 2380 O O . ILE A 1 330 ? -3.498 -16.453 4.367 1 93.56 330 ILE A O 1
ATOM 2384 N N . THR A 1 331 ? -1.661 -16.25 3.201 1 94.06 331 THR A N 1
ATOM 2385 C CA . THR A 1 331 ? -1.189 -15.031 3.848 1 94.06 331 THR A CA 1
ATOM 2386 C C . THR A 1 331 ? -2.182 -13.891 3.641 1 94.06 331 THR A C 1
ATOM 2388 O O . THR A 1 331 ? -2.43 -13.102 4.559 1 94.06 331 THR A O 1
ATOM 2391 N N . ALA A 1 332 ? -2.709 -13.758 2.48 1 95.88 332 ALA A N 1
ATOM 2392 C CA . ALA A 1 332 ? -3.625 -12.656 2.209 1 95.88 332 ALA A CA 1
ATOM 2393 C C . ALA A 1 332 ? -5.078 -13.102 2.35 1 95.88 332 ALA A C 1
ATOM 2395 O O . ALA A 1 332 ? -5.859 -12.469 3.061 1 95.88 332 ALA A O 1
ATOM 2396 N N . GLY A 1 333 ? -5.43 -14.242 1.736 1 95.94 333 GLY A N 1
ATOM 2397 C CA . GLY A 1 333 ? -6.805 -14.703 1.714 1 95.94 333 GLY A CA 1
ATOM 2398 C C . GLY A 1 333 ? -7.273 -15.25 3.051 1 95.94 333 GLY A C 1
ATOM 2399 O O . GLY A 1 333 ? -8.234 -14.742 3.633 1 95.94 333 GLY A O 1
ATOM 2400 N N . ALA A 1 334 ? -6.594 -16.219 3.525 1 95.75 334 ALA A N 1
ATOM 2401 C CA . ALA A 1 334 ? -7 -16.844 4.781 1 95.75 334 ALA A CA 1
ATOM 2402 C C . ALA A 1 334 ? -6.863 -15.875 5.949 1 95.75 334 ALA A C 1
ATOM 2404 O O . ALA A 1 334 ? -7.711 -15.852 6.844 1 95.75 334 ALA A O 1
ATOM 2405 N N . ALA A 1 335 ? -5.777 -15.156 5.965 1 97.44 335 ALA A N 1
ATOM 2406 C CA . ALA A 1 335 ? -5.578 -14.172 7.023 1 97.44 335 ALA A CA 1
ATOM 2407 C C . ALA A 1 335 ? -6.688 -13.125 7.012 1 97.44 335 ALA A C 1
ATOM 2409 O O . ALA A 1 335 ? -7.246 -12.789 8.062 1 97.44 335 ALA A O 1
ATOM 2410 N N . GLY A 1 336 ? -6.984 -12.594 5.852 1 97.44 336 GLY A N 1
ATOM 2411 C CA . GLY A 1 336 ? -8.039 -11.602 5.734 1 97.44 336 GLY A CA 1
ATOM 2412 C C . GLY A 1 336 ? -9.398 -12.133 6.152 1 97.44 336 GLY A C 1
ATOM 2413 O O . GLY A 1 336 ? -10.141 -11.453 6.863 1 97.44 336 GLY A O 1
ATOM 2414 N N . LEU A 1 337 ? -9.703 -13.336 5.734 1 95.56 337 LEU A N 1
ATOM 2415 C CA . LEU A 1 337 ? -10.984 -13.953 6.062 1 95.56 337 LEU A CA 1
ATOM 2416 C C . LEU A 1 337 ? -11.094 -14.203 7.562 1 95.56 337 LEU A C 1
ATOM 2418 O O . LEU A 1 337 ? -12.125 -13.906 8.172 1 95.56 337 LEU A O 1
ATOM 2422 N N . SER A 1 338 ? -10.047 -14.742 8.133 1 96.56 338 SER A N 1
ATOM 2423 C CA . SER A 1 338 ? -10.047 -15.039 9.555 1 96.56 338 SER A CA 1
ATOM 2424 C C . SER A 1 338 ? -10.156 -13.766 10.391 1 96.56 338 SER A C 1
ATOM 2426 O O . SER A 1 338 ? -10.93 -13.711 11.344 1 96.56 338 SER A O 1
ATOM 2428 N N . ALA A 1 339 ? -9.383 -12.789 10.039 1 97.5 339 ALA A N 1
ATOM 2429 C CA . ALA A 1 339 ? -9.43 -11.516 10.75 1 97.5 339 ALA A CA 1
ATOM 2430 C C . ALA A 1 339 ? -10.789 -10.844 10.586 1 97.5 339 ALA A C 1
ATOM 2432 O O . ALA A 1 339 ? -11.312 -10.258 11.531 1 97.5 339 ALA A O 1
ATOM 2433 N N . GLY A 1 340 ? -11.297 -10.867 9.359 1 94.75 340 GLY A N 1
ATOM 2434 C CA . GLY A 1 340 ? -12.617 -10.297 9.109 1 94.75 340 GLY A CA 1
ATOM 2435 C C . GLY A 1 340 ? -13.719 -10.961 9.906 1 94.75 340 GLY A C 1
ATOM 2436 O O . GLY A 1 340 ? -14.578 -10.289 10.477 1 94.75 340 GLY A O 1
ATOM 2437 N N . LEU A 1 341 ? -13.672 -12.289 9.961 1 91.81 341 LEU A N 1
ATOM 2438 C CA . LEU A 1 341 ? -14.656 -13.031 10.742 1 91.81 341 LEU A CA 1
ATOM 2439 C C . LEU A 1 341 ? -14.5 -12.742 12.234 1 91.81 341 LEU A C 1
ATOM 2441 O O . LEU A 1 341 ? -15.492 -12.57 12.938 1 91.81 341 LEU A O 1
ATOM 2445 N N . GLY A 1 342 ? -13.266 -12.727 12.688 1 92.94 342 GLY A N 1
ATOM 2446 C CA . GLY A 1 342 ? -13.023 -12.328 14.062 1 92.94 342 GLY A CA 1
ATOM 2447 C C . GLY A 1 342 ? -13.5 -10.922 14.367 1 92.94 342 GLY A C 1
ATOM 2448 O O . GLY A 1 342 ? -14.047 -10.664 15.445 1 92.94 342 GLY A O 1
ATOM 2449 N N . GLY A 1 343 ? -13.227 -10.031 13.445 1 93.5 343 GLY A N 1
ATOM 2450 C CA . GLY A 1 343 ? -13.703 -8.664 13.602 1 93.5 343 GLY A CA 1
ATOM 2451 C C . GLY A 1 343 ? -15.219 -8.562 13.695 1 93.5 343 GLY A C 1
ATOM 2452 O O . GLY A 1 343 ? -15.742 -7.855 14.562 1 93.5 343 GLY A O 1
ATOM 2453 N N . ARG A 1 344 ? -15.883 -9.25 12.844 1 88.94 344 ARG A N 1
ATOM 2454 C CA . ARG A 1 344 ? -17.344 -9.195 12.789 1 88.94 344 ARG A CA 1
ATOM 2455 C C . ARG A 1 344 ? -17.969 -9.844 14.016 1 88.94 344 ARG A C 1
ATOM 2457 O O . ARG A 1 344 ? -18.953 -9.336 14.562 1 88.94 344 ARG A O 1
ATOM 2464 N N . LEU A 1 345 ? -17.391 -10.922 14.5 1 87.44 345 LEU A N 1
ATOM 2465 C CA . LEU A 1 345 ? -18.016 -11.734 15.531 1 87.44 345 LEU A CA 1
ATOM 2466 C C . LEU A 1 345 ? -17.578 -11.281 16.922 1 87.44 345 LEU A C 1
ATOM 2468 O O . LEU A 1 345 ? -18.344 -11.398 17.891 1 87.44 345 LEU A O 1
ATOM 2472 N N . LEU A 1 346 ? -16.375 -10.773 17.047 1 92.44 346 LEU A N 1
ATOM 2473 C CA . LEU A 1 346 ? -15.836 -10.586 18.375 1 92.44 346 LEU A CA 1
ATOM 2474 C C . LEU A 1 346 ? -15.469 -9.117 18.609 1 92.44 346 LEU A C 1
ATOM 2476 O O . LEU A 1 346 ? -15.578 -8.625 19.734 1 92.44 346 LEU A O 1
ATOM 2480 N N . ILE A 1 347 ? -15.102 -8.375 17.609 1 94.38 347 ILE A N 1
ATOM 2481 C CA . ILE A 1 347 ? -14.469 -7.074 17.812 1 94.38 347 ILE A CA 1
ATOM 2482 C C . ILE A 1 347 ? -15.5 -5.961 17.641 1 94.38 347 ILE A C 1
ATOM 2484 O O . ILE A 1 347 ? -15.492 -4.984 18.391 1 94.38 347 ILE A O 1
ATOM 2488 N N . ARG A 1 348 ? -16.344 -6.129 16.828 1 91.44 348 ARG A N 1
ATOM 2489 C CA . ARG A 1 348 ? -17.266 -5.082 16.406 1 91.44 348 ARG A CA 1
ATOM 2490 C C . ARG A 1 348 ? -18.094 -4.582 17.578 1 91.44 348 ARG A C 1
ATOM 2492 O O . ARG A 1 348 ? -18.219 -3.373 17.781 1 91.44 348 ARG A O 1
ATOM 2499 N N . ARG A 1 349 ? -18.688 -5.422 18.375 1 91.06 349 ARG A N 1
ATOM 2500 C CA . ARG A 1 349 ? -19.641 -5.039 19.422 1 91.06 349 ARG A CA 1
ATOM 2501 C C . ARG A 1 349 ? -18.953 -4.293 20.547 1 91.06 349 ARG A C 1
ATOM 2503 O O . ARG A 1 349 ? -19.406 -3.227 20.969 1 91.06 349 ARG A O 1
ATOM 2510 N N . PRO A 1 350 ? -17.891 -4.848 21.031 1 94.56 350 PRO A N 1
ATOM 2511 C CA . PRO A 1 350 ? -17.203 -4.066 22.078 1 94.56 350 PRO A CA 1
ATOM 2512 C C . PRO A 1 350 ? -16.75 -2.701 21.578 1 94.56 350 PRO A C 1
ATOM 2514 O O . PRO A 1 350 ? -16.797 -1.716 22.312 1 94.56 350 PRO A O 1
ATOM 2517 N N . CYS A 1 351 ? -16.297 -2.609 20.391 1 94.62 351 CYS A N 1
ATOM 2518 C CA . CYS A 1 351 ? -15.828 -1.342 19.844 1 94.62 351 CYS A CA 1
ATOM 2519 C C . CYS A 1 351 ? -16.984 -0.37 19.641 1 94.62 351 CYS A C 1
ATOM 2521 O O . CYS A 1 351 ? -16.828 0.839 19.828 1 94.62 351 CYS A O 1
ATOM 2523 N N . ALA A 1 352 ? -18.094 -0.882 19.234 1 92.62 352 ALA A N 1
ATOM 2524 C CA . ALA A 1 352 ? -19.281 -0.04 19.109 1 92.62 352 ALA A CA 1
ATOM 2525 C C . ALA A 1 352 ? -19.688 0.545 20.453 1 92.62 352 ALA A C 1
ATOM 2527 O O . ALA A 1 352 ? -20.109 1.702 20.531 1 92.62 352 ALA A O 1
ATOM 2528 N N . TRP A 1 353 ? -19.562 -0.266 21.469 1 93.5 353 TRP A N 1
ATOM 2529 C CA . TRP A 1 353 ? -19.859 0.203 22.812 1 93.5 353 TRP A CA 1
ATOM 2530 C C . TRP A 1 353 ? -18.922 1.341 23.219 1 93.5 353 TRP A C 1
ATOM 2532 O O . TRP A 1 353 ? -19.375 2.334 23.797 1 93.5 353 TRP A O 1
ATOM 2542 N N . VAL A 1 354 ? -17.703 1.226 22.906 1 94.38 354 VAL A N 1
ATOM 2543 C CA . VAL A 1 354 ? -16.719 2.26 23.234 1 94.38 354 VAL A CA 1
ATOM 2544 C C . VAL A 1 354 ? -17.062 3.543 22.484 1 94.38 354 VAL A C 1
ATOM 2546 O O . VAL A 1 354 ? -17.031 4.633 23.062 1 94.38 354 VAL A O 1
ATOM 2549 N N . SER A 1 355 ? -17.312 3.389 21.25 1 92.75 355 SER A N 1
ATOM 2550 C CA . SER A 1 355 ? -17.641 4.535 20.406 1 92.75 355 SER A CA 1
ATOM 2551 C C . SER A 1 355 ? -18.891 5.238 20.906 1 92.75 355 SER A C 1
ATOM 2553 O O . SER A 1 355 ? -18.938 6.469 20.969 1 92.75 355 SER A O 1
ATOM 2555 N N . ASP A 1 356 ? -19.875 4.477 21.266 1 91.06 356 ASP A N 1
ATOM 2556 C CA . ASP A 1 356 ? -21.125 5.039 21.75 1 91.06 356 ASP A CA 1
ATOM 2557 C C . ASP A 1 356 ? -20.922 5.746 23.094 1 91.06 356 ASP A C 1
ATOM 2559 O O . ASP A 1 356 ? -21.531 6.785 23.344 1 91.06 356 ASP A O 1
ATOM 2563 N N . THR A 1 357 ? -20.219 5.148 23.891 1 91.69 357 THR A N 1
ATOM 2564 C CA . THR A 1 357 ? -19.922 5.762 25.172 1 91.69 357 THR A CA 1
ATOM 2565 C C . THR A 1 357 ? -19.188 7.094 24.984 1 91.69 357 THR A C 1
ATOM 2567 O O . THR A 1 357 ? -19.516 8.086 25.641 1 91.69 357 THR A O 1
ATOM 2570 N N . PHE A 1 358 ? -18.297 7.148 24.094 1 91.25 358 PHE A N 1
ATOM 2571 C CA . PHE A 1 358 ? -17.547 8.367 23.781 1 91.25 358 PHE A CA 1
ATOM 2572 C C . PHE A 1 358 ? -18.5 9.461 23.281 1 91.25 358 PHE A C 1
ATOM 2574 O O . PHE A 1 358 ? -18.438 10.602 23.75 1 91.25 358 PHE A O 1
ATOM 2581 N N . ARG A 1 359 ? -19.312 9.102 22.516 1 87.75 359 ARG A N 1
ATOM 2582 C CA . ARG A 1 359 ? -20.266 10.062 21.969 1 87.75 359 ARG A CA 1
ATOM 2583 C C . ARG A 1 359 ? -21.219 10.555 23.047 1 87.75 359 ARG A C 1
ATOM 2585 O O . ARG A 1 359 ? -21.578 11.734 23.062 1 87.75 359 ARG A O 1
ATOM 2592 N N . SER A 1 360 ? -21.609 9.656 23.859 1 87.56 360 SER A N 1
ATOM 2593 C CA . SER A 1 360 ? -22.516 10.031 24.938 1 87.56 360 SER A CA 1
ATOM 2594 C C . SER A 1 360 ? -21.844 11.023 25.891 1 87.56 360 SER A C 1
ATOM 2596 O O . SER A 1 360 ? -22.484 11.961 26.359 1 87.56 360 SER A O 1
ATOM 2598 N N . ILE A 1 361 ? -20.641 10.805 26.094 1 85.75 361 ILE A N 1
ATOM 2599 C CA . ILE A 1 361 ? -19.891 11.719 26.953 1 85.75 361 ILE A CA 1
ATOM 2600 C C . ILE A 1 361 ? -19.828 13.102 26.297 1 85.75 361 ILE A C 1
ATOM 2602 O O . ILE A 1 361 ? -20.047 14.117 26.969 1 85.75 361 ILE A O 1
ATOM 2606 N N . LEU A 1 362 ? -19.625 13.148 25.062 1 83 362 LEU A N 1
ATOM 2607 C CA . LEU A 1 362 ? -19.531 14.422 24.344 1 83 362 LEU A CA 1
ATOM 2608 C C . LEU A 1 362 ? -20.875 15.141 24.344 1 83 362 LEU A C 1
ATOM 2610 O O . LEU A 1 362 ? -20.938 16.359 24.547 1 83 362 LEU A O 1
ATOM 2614 N N . LEU A 1 363 ? -21.891 14.359 24.156 1 79.25 363 LEU A N 1
ATOM 2615 C CA . LEU A 1 363 ? -23.234 14.938 24.156 1 79.25 363 LEU A CA 1
ATOM 2616 C C . LEU A 1 363 ? -23.594 15.477 25.547 1 79.25 363 LEU A C 1
ATOM 2618 O O . LEU A 1 363 ? -24.25 16.516 25.656 1 79.25 363 LEU A O 1
ATOM 2622 N N . TYR A 1 364 ? -23.172 14.734 26.438 1 77.06 364 TYR A N 1
ATOM 2623 C CA . TYR A 1 364 ? -23.438 15.18 27.812 1 77.06 364 TYR A CA 1
ATOM 2624 C C . TYR A 1 364 ? -22.703 16.484 28.109 1 77.06 364 TYR A C 1
ATOM 2626 O O . TYR A 1 364 ? -23.219 17.344 28.812 1 77.06 364 TYR A O 1
ATOM 2634 N N . LEU A 1 365 ? -21.609 16.594 27.547 1 73.44 365 LEU A N 1
ATOM 2635 C CA . LEU A 1 365 ? -20.812 17.797 27.766 1 73.44 365 LEU A CA 1
ATOM 2636 C C . LEU A 1 365 ? -21.422 18.984 27.031 1 73.44 365 LEU A C 1
ATOM 2638 O O . LEU A 1 365 ? -21.297 20.125 27.484 1 73.44 365 LEU A O 1
ATOM 2642 N N . GLU A 1 366 ? -22.125 18.656 25.938 1 71 366 GLU A N 1
ATOM 2643 C CA . GLU A 1 366 ? -22.719 19.719 25.125 1 71 366 GLU A CA 1
ATOM 2644 C C . GLU A 1 366 ? -24.109 20.094 25.656 1 71 366 GLU A C 1
ATOM 2646 O O . GLU A 1 366 ? -24.594 21.188 25.375 1 71 366 GLU A O 1
ATOM 2651 N N . ALA A 1 367 ? -24.938 19.078 26.141 1 57.38 367 ALA A N 1
ATOM 2652 C CA . ALA A 1 367 ? -26.344 19.266 26.531 1 57.38 367 ALA A CA 1
ATOM 2653 C C . ALA A 1 367 ? -26.516 20.5 27.391 1 57.38 367 ALA A C 1
ATOM 2655 O O . ALA A 1 367 ? -25.797 20.688 28.375 1 57.38 367 ALA A O 1
ATOM 2656 N N . PRO A 1 368 ? -27.234 21.453 26.641 1 50.34 368 PRO A N 1
ATOM 2657 C CA . PRO A 1 368 ? -27.703 22.562 27.484 1 50.34 368 PRO A CA 1
ATOM 2658 C C . PRO A 1 368 ? -28.312 22.094 28.797 1 50.34 368 PRO A C 1
ATOM 2660 O O . PRO A 1 368 ? -28.953 21.031 28.844 1 50.34 368 PRO A O 1
ATOM 2663 N N . VAL A 1 369 ? -27.734 22.312 29.797 1 40.84 369 VAL A N 1
ATOM 2664 C CA . VAL A 1 369 ? -28.516 22.156 31.016 1 40.84 369 VAL A CA 1
ATOM 2665 C C . VAL A 1 369 ? -29.953 22.656 30.766 1 40.84 369 VAL A C 1
ATOM 2667 O O . VAL A 1 369 ? -30.156 23.828 30.453 1 40.84 369 VAL A O 1
ATOM 2670 N N . VAL A 1 370 ? -30.797 21.922 30.109 1 38.22 370 VAL A N 1
ATOM 2671 C CA . VAL A 1 370 ? -32.188 22.328 30.25 1 38.22 370 VAL A CA 1
ATOM 2672 C C . VAL A 1 370 ? -32.406 22.922 31.641 1 38.22 370 VAL A C 1
ATOM 2674 O O . VAL A 1 370 ? -32.438 22.203 32.656 1 38.22 370 VAL A O 1
ATOM 2677 N N . VAL A 1 371 ? -31.75 23.859 32.094 1 34.28 371 VAL A N 1
ATOM 2678 C CA . VAL A 1 371 ? -32.438 24.547 33.188 1 34.28 371 VAL A CA 1
ATOM 2679 C C . VAL A 1 371 ? -33.938 24.688 32.844 1 34.28 371 VAL A C 1
ATOM 2681 O O . VAL A 1 371 ? -34.312 24.672 31.656 1 34.28 371 VAL A O 1
ATOM 2684 N N . GLY A 1 372 ? -34.844 24.672 33.844 1 32.78 372 GLY A N 1
ATOM 2685 C CA . GLY A 1 372 ? -36.25 25.031 33.938 1 32.78 372 GLY A CA 1
ATOM 2686 C C . GLY A 1 372 ? -36.625 26.25 33.094 1 32.78 372 GLY A C 1
ATOM 2687 O O . GLY A 1 372 ? -36.219 27.375 33.406 1 32.78 372 GLY A O 1
ATOM 2688 N N . ASN A 1 373 ? -36.656 26.312 31.922 1 31.89 373 ASN A N 1
ATOM 2689 C CA . ASN A 1 373 ? -37.375 27.375 31.25 1 31.89 373 ASN A CA 1
ATOM 2690 C C . ASN A 1 373 ? -38.781 27.531 31.812 1 31.89 373 ASN A C 1
ATOM 2692 O O . ASN A 1 373 ? -39.719 27.906 31.094 1 31.89 373 ASN A O 1
ATOM 2696 N N . ASP A 1 374 ? -39.375 27.266 32.844 1 31.31 374 ASP A N 1
ATOM 2697 C CA . ASP A 1 374 ? -40.562 28.125 32.812 1 31.31 374 ASP A CA 1
ATOM 2698 C C . ASP A 1 374 ? -40.188 29.562 32.5 1 31.31 374 ASP A C 1
ATOM 2700 O O . ASP A 1 374 ? -41.062 30.406 32.281 1 31.31 374 ASP A O 1
ATOM 2704 N N . ALA A 1 375 ? -39.219 30.266 33.25 1 29.38 375 ALA A N 1
ATOM 2705 C CA . ALA A 1 375 ? -39.312 31.719 33.031 1 29.38 375 ALA A CA 1
ATOM 2706 C C . ALA A 1 375 ? -38.75 32.094 31.672 1 29.38 375 ALA A C 1
ATOM 2708 O O . ALA A 1 375 ? -37.875 31.422 31.141 1 29.38 375 ALA A O 1
ATOM 2709 N N . GLY A 1 376 ? -39.312 32.844 30.609 1 31.72 376 GLY A N 1
ATOM 2710 C CA . GLY A 1 376 ? -39.375 33.656 29.391 1 31.72 376 GLY A CA 1
ATOM 2711 C C . GLY A 1 376 ? -38 34.188 28.984 1 31.72 376 GLY A C 1
ATOM 2712 O O . GLY A 1 376 ? -37.906 35.062 28.125 1 31.72 376 GLY A O 1
ATOM 2713 N N . GLY A 1 377 ? -37 34.406 29.844 1 30.92 377 GLY A N 1
ATOM 2714 C CA . GLY A 1 377 ? -36.062 35.375 29.359 1 30.92 377 GLY A CA 1
ATOM 2715 C C . GLY A 1 377 ? -35.25 34.906 28.172 1 30.92 377 GLY A C 1
ATOM 2716 O O . GLY A 1 377 ? -35.156 33.688 27.922 1 30.92 377 GLY A O 1
ATOM 2717 N N . GLY A 1 378 ? -35.031 35.719 27.062 1 31.84 378 GLY A N 1
ATOM 2718 C CA . GLY A 1 378 ? -34.406 35.719 25.75 1 31.84 378 GLY A CA 1
ATOM 2719 C C . GLY A 1 378 ? -33.094 34.969 25.719 1 31.84 378 GLY A C 1
ATOM 2720 O O . GLY A 1 378 ? -32.25 35.125 26.609 1 31.84 378 GLY A O 1
ATOM 2721 N N . ARG A 1 379 ? -32.969 33.812 25.141 1 39.62 379 ARG A N 1
ATOM 2722 C CA . ARG A 1 379 ? -31.984 32.781 24.797 1 39.62 379 ARG A CA 1
ATOM 2723 C C . ARG A 1 379 ? -30.672 33.406 24.312 1 39.62 379 ARG A C 1
ATOM 2725 O O . ARG A 1 379 ? -29.766 32.688 23.891 1 39.62 379 ARG A O 1
ATOM 2732 N N . GLY A 1 380 ? -30.578 34.5 23.938 1 37.56 380 GLY A N 1
ATOM 2733 C CA . GLY A 1 380 ? -29.547 34.938 23.016 1 37.56 380 GLY A CA 1
ATOM 2734 C C . GLY A 1 380 ? -28.188 35.094 23.656 1 37.56 380 GLY A C 1
ATOM 2735 O O . GLY A 1 380 ? -27.188 35.312 22.969 1 37.56 380 GLY A O 1
ATOM 2736 N N . GLY A 1 381 ? -27.797 35.938 24.797 1 38.91 381 GLY A N 1
ATOM 2737 C CA . GLY A 1 381 ? -26.516 36.5 25.203 1 38.91 381 GLY A CA 1
ATOM 2738 C C . GLY A 1 381 ? -25.641 35.531 25.953 1 38.91 381 GLY A C 1
ATOM 2739 O O . GLY A 1 381 ? -26.031 34.375 26.188 1 38.91 381 GLY A O 1
ATOM 2740 N N . VAL A 1 382 ? -24.062 35.75 26.125 1 44.5 382 VAL A N 1
ATOM 2741 C CA . VAL A 1 382 ? -23.109 35.156 27.047 1 44.5 382 VAL A CA 1
ATOM 2742 C C . VAL A 1 382 ? -23.812 34.781 28.344 1 44.5 382 VAL A C 1
ATOM 2744 O O . VAL A 1 382 ? -23.312 33.938 29.094 1 44.5 382 VAL A O 1
ATOM 2747 N N . ALA A 1 383 ? -24.922 35.312 28.562 1 48.41 383 ALA A N 1
ATOM 2748 C CA . ALA A 1 383 ? -25.672 35.156 29.812 1 48.41 383 ALA A CA 1
ATOM 2749 C C . ALA A 1 383 ? -26.344 33.781 29.875 1 48.41 383 ALA A C 1
ATOM 2751 O O . ALA A 1 383 ? -26.75 33.312 30.938 1 48.41 383 ALA A O 1
ATOM 2752 N N . GLY A 1 384 ? -26.312 33.031 28.688 1 60.66 384 GLY A N 1
ATOM 2753 C CA . GLY A 1 384 ? -27 31.75 28.688 1 60.66 384 GLY A CA 1
ATOM 2754 C C . GLY A 1 384 ? -26.062 30.562 28.844 1 60.66 384 GLY A C 1
ATOM 2755 O O . GLY A 1 384 ? -26.516 29.422 28.875 1 60.66 384 GLY A O 1
ATOM 2756 N N . ILE A 1 385 ? -24.781 30.75 29.062 1 73.19 385 ILE A N 1
ATOM 2757 C CA . ILE A 1 385 ? -23.797 29.688 29.25 1 73.19 385 ILE A CA 1
ATOM 2758 C C . ILE A 1 385 ? -23.766 29.266 30.703 1 73.19 385 ILE A C 1
ATOM 2760 O O . ILE A 1 385 ? -23.594 30.094 31.594 1 73.19 385 ILE A O 1
ATOM 2764 N N . SER A 1 386 ? -24.031 28.047 31.031 1 79 386 SER A N 1
ATOM 2765 C CA . SER A 1 386 ? -24.047 27.516 32.375 1 79 386 SER A CA 1
ATOM 2766 C C . SER A 1 386 ? -22.656 27.516 33 1 79 386 SER A C 1
ATOM 2768 O O . SER A 1 386 ? -21.656 27.641 32.281 1 79 386 SER A O 1
ATOM 2770 N N . ALA A 1 387 ? -22.625 27.406 34.312 1 81.44 387 ALA A N 1
ATOM 2771 C CA . ALA A 1 387 ? -21.359 27.344 35.062 1 81.44 387 ALA A CA 1
ATOM 2772 C C . ALA A 1 387 ? -20.531 26.156 34.594 1 81.44 387 ALA A C 1
ATOM 2774 O O . ALA A 1 387 ? -19.297 26.234 34.5 1 81.44 387 ALA A O 1
ATOM 2775 N N . PHE A 1 388 ? -21.281 25.172 34.312 1 82.81 388 PHE A N 1
ATOM 2776 C CA . PHE A 1 388 ? -20.594 23.969 33.875 1 82.81 388 PHE A CA 1
ATOM 2777 C C . PHE A 1 388 ? -19.953 24.172 32.5 1 82.81 388 PHE A C 1
ATOM 2779 O O . PHE A 1 388 ? -18.812 23.766 32.25 1 82.81 388 PHE A O 1
ATOM 2786 N N . GLN A 1 389 ? -20.641 24.781 31.656 1 85.12 389 GLN A N 1
ATOM 2787 C CA . GLN A 1 389 ? -20.125 25.047 30.312 1 85.12 389 GLN A CA 1
ATOM 2788 C C . GLN A 1 389 ? -18.938 26 30.359 1 85.12 389 GLN A C 1
ATOM 2790 O O . GLN A 1 389 ? -17.984 25.844 29.578 1 85.12 389 GLN A O 1
ATOM 2795 N N . TRP A 1 390 ? -19.016 26.875 31.297 1 88.94 390 TRP A N 1
ATOM 2796 C CA . TRP A 1 390 ? -17.891 27.781 31.453 1 88.94 390 TRP A CA 1
ATOM 2797 C C . TRP A 1 390 ? -16.656 27.031 31.938 1 88.94 390 TRP A C 1
ATOM 2799 O O . TRP A 1 390 ? -15.547 27.25 31.438 1 88.94 390 TRP A O 1
ATOM 2809 N N . ALA A 1 391 ? -16.875 26.172 32.844 1 90.44 391 ALA A N 1
ATOM 2810 C CA . ALA A 1 391 ? -15.773 25.375 33.375 1 90.44 391 ALA A CA 1
ATOM 2811 C C . ALA A 1 391 ? -15.156 24.516 32.25 1 90.44 391 ALA A C 1
ATOM 2813 O O . ALA A 1 391 ? -13.938 24.375 32.188 1 90.44 391 ALA A O 1
ATOM 2814 N N . LEU A 1 392 ? -15.992 23.984 31.5 1 90.62 392 LEU A N 1
ATOM 2815 C CA . LEU A 1 392 ? -15.523 23.156 30.391 1 90.62 392 LEU A CA 1
ATOM 2816 C C . LEU A 1 392 ? -14.781 24 29.359 1 90.62 392 LEU A C 1
ATOM 2818 O O . LEU A 1 392 ? -13.758 23.562 28.812 1 90.62 392 LEU A O 1
ATOM 2822 N N . ALA A 1 393 ? -15.305 25.125 29.078 1 93.19 393 ALA A N 1
ATOM 2823 C CA . ALA A 1 393 ? -14.672 26.016 28.109 1 93.19 393 ALA A CA 1
ATOM 2824 C C . ALA A 1 393 ? -13.281 26.438 28.578 1 93.19 393 ALA A C 1
ATOM 2826 O O . ALA A 1 393 ? -12.359 26.547 27.781 1 93.19 393 ALA A O 1
ATOM 2827 N N . LEU A 1 394 ? -13.203 26.625 29.922 1 93.31 394 LEU A N 1
ATOM 2828 C CA . LEU A 1 394 ? -11.938 27.031 30.516 1 93.31 394 LEU A CA 1
ATOM 2829 C C . LEU A 1 394 ? -10.922 25.891 30.484 1 93.31 394 LEU A C 1
ATOM 2831 O O . LEU A 1 394 ? -9.711 26.125 30.484 1 93.31 394 LEU A O 1
ATOM 2835 N N . ALA A 1 395 ? -11.445 24.766 30.391 1 92.69 395 ALA A N 1
ATOM 2836 C CA . ALA A 1 395 ? -10.562 23.609 30.359 1 92.69 395 ALA A CA 1
ATOM 2837 C C . ALA A 1 395 ? -10.211 23.219 28.922 1 92.69 395 ALA A C 1
ATOM 2839 O O . ALA A 1 395 ? -9.039 22.984 28.609 1 92.69 395 ALA A O 1
ATOM 2840 N N . VAL A 1 396 ? -11.141 23.219 28.031 1 92.56 396 VAL A N 1
ATOM 2841 C CA . VAL A 1 396 ? -10.977 22.656 26.688 1 92.56 396 VAL A CA 1
ATOM 2842 C C . VAL A 1 396 ? -10.297 23.672 25.781 1 92.56 396 VAL A C 1
ATOM 2844 O O . VAL A 1 396 ? -9.328 23.344 25.094 1 92.56 396 VAL A O 1
ATOM 2847 N N . GLY A 1 397 ? -10.742 24.875 25.766 1 93.19 397 GLY A N 1
ATOM 2848 C CA . GLY A 1 397 ? -10.195 25.891 24.875 1 93.19 397 GLY A CA 1
ATOM 2849 C C . GLY A 1 397 ? -8.695 26.078 25.047 1 93.19 397 GLY A C 1
ATOM 2850 O O . GLY A 1 397 ? -7.914 25.734 24.156 1 93.19 397 GLY A O 1
ATOM 2851 N N . PRO A 1 398 ? -8.352 26.531 26.266 1 92.69 398 PRO A N 1
ATOM 2852 C CA . PRO A 1 398 ? -6.922 26.688 26.516 1 92.69 398 PRO A CA 1
ATOM 2853 C C . PRO A 1 398 ? -6.16 25.359 26.469 1 92.69 398 PRO A C 1
ATOM 2855 O O . PRO A 1 398 ? -4.984 25.344 26.094 1 92.69 398 PRO A O 1
ATOM 2858 N N . GLY A 1 399 ? -6.844 24.328 26.812 1 92.94 399 GLY A N 1
ATOM 2859 C CA . GLY A 1 399 ? -6.211 23.016 26.719 1 92.94 399 GLY A CA 1
ATOM 2860 C C . GLY A 1 399 ? -5.781 22.656 25.297 1 92.94 399 GLY A C 1
ATOM 2861 O O . GLY A 1 399 ? -4.695 22.125 25.094 1 92.94 399 GLY A O 1
ATOM 2862 N N . VAL A 1 400 ? -6.605 22.969 24.359 1 93.19 400 VAL A N 1
ATOM 2863 C CA . VAL A 1 400 ? -6.309 22.703 22.953 1 93.19 400 VAL A CA 1
ATOM 2864 C C . VAL A 1 400 ? -5.16 23.594 22.484 1 93.19 400 VAL A C 1
ATOM 2866 O O . VAL A 1 400 ? -4.238 23.125 21.812 1 93.19 400 VAL A O 1
ATOM 2869 N N . THR A 1 401 ? -5.188 24.797 22.906 1 91.94 401 THR A N 1
ATOM 2870 C CA . THR A 1 401 ? -4.141 25.734 22.547 1 91.94 401 THR A CA 1
ATOM 2871 C C . THR A 1 401 ? -2.809 25.344 23.172 1 91.94 401 THR A C 1
ATOM 2873 O O . THR A 1 401 ? -1.786 25.266 22.484 1 91.94 401 THR A O 1
ATOM 2876 N N . TYR A 1 402 ? -2.869 25.062 24.406 1 90.25 402 TYR A N 1
ATOM 2877 C CA . TYR A 1 402 ? -1.678 24.656 25.141 1 90.25 402 TYR A CA 1
ATOM 2878 C C . TYR A 1 402 ? -1.118 23.344 24.609 1 90.25 402 TYR A C 1
ATOM 2880 O O . TYR A 1 402 ? 0.094 23.203 24.422 1 90.25 402 TYR A O 1
ATOM 2888 N N . GLY A 1 403 ? -1.982 22.422 24.375 1 87.44 403 GLY A N 1
ATOM 2889 C CA . GLY A 1 403 ? -1.575 21.125 23.828 1 87.44 403 GLY A CA 1
ATOM 2890 C C . GLY A 1 403 ? -0.917 21.234 22.469 1 87.44 403 GLY A C 1
ATOM 2891 O O . GLY A 1 403 ? 0.061 20.531 22.188 1 87.44 403 GLY A O 1
ATOM 2892 N N . SER A 1 404 ? -1.402 22.031 21.656 1 85.88 404 SER A N 1
ATOM 2893 C CA . SER A 1 404 ? -0.837 22.219 20.328 1 85.88 404 SER A CA 1
ATOM 2894 C C . SER A 1 404 ? 0.572 22.797 20.391 1 85.88 404 SER A C 1
ATOM 2896 O O . SER A 1 404 ? 1.454 22.406 19.625 1 85.88 404 SER A O 1
ATOM 2898 N N . GLN A 1 405 ? 0.793 23.672 21.344 1 82.19 405 GLN A N 1
ATOM 2899 C CA . GLN A 1 405 ? 2.1 24.281 21.516 1 82.19 405 GLN A CA 1
ATOM 2900 C C . GLN A 1 405 ? 3.123 23.281 22.031 1 82.19 405 GLN A C 1
ATOM 2902 O O . GLN A 1 405 ? 4.328 23.453 21.828 1 82.19 405 GLN A O 1
ATOM 2907 N N . ARG A 1 406 ? 2.631 22.25 22.625 1 79.12 406 ARG A N 1
ATOM 2908 C CA . ARG A 1 406 ? 3.531 21.281 23.25 1 79.12 406 ARG A CA 1
ATOM 2909 C C . ARG A 1 406 ? 3.621 20.016 22.406 1 79.12 406 ARG A C 1
ATOM 2911 O O . ARG A 1 406 ? 4.102 18.984 22.875 1 79.12 406 ARG A O 1
ATOM 2918 N N . GLY A 1 407 ? 3.023 20 21.328 1 76.12 407 GLY A N 1
ATOM 2919 C CA . GLY A 1 407 ? 3.156 18.875 20.422 1 76.12 407 GLY A CA 1
ATOM 2920 C C . GLY A 1 407 ? 2.131 17.781 20.688 1 76.12 407 GLY A C 1
ATOM 2921 O O . GLY A 1 407 ? 2.289 16.656 20.203 1 76.12 407 GLY A O 1
ATOM 2922 N N . LEU A 1 408 ? 1.082 18.031 21.375 1 85.19 408 LEU A N 1
ATOM 2923 C CA . LEU A 1 408 ? 0.086 17.031 21.719 1 85.19 408 LEU A CA 1
ATOM 2924 C C . LEU A 1 408 ? -1.037 17 20.688 1 85.19 408 LEU A C 1
ATOM 2926 O O . LEU A 1 408 ? -1.9 16.109 20.734 1 85.19 408 LEU A O 1
ATOM 2930 N N . TYR A 1 409 ? -1.008 17.828 19.75 1 87.38 409 TYR A N 1
ATOM 2931 C CA . TYR A 1 409 ? -2.09 17.953 18.781 1 87.38 409 TYR A CA 1
ATOM 2932 C C . TYR A 1 409 ? -2.248 16.656 17.984 1 87.38 409 TYR A C 1
ATOM 2934 O O . TYR A 1 409 ? -3.342 16.094 17.906 1 87.38 409 TYR A O 1
ATOM 2942 N N . HIS A 1 410 ? -1.181 16.094 17.516 1 85.06 410 HIS A N 1
ATOM 2943 C CA . HIS A 1 410 ? -1.253 14.961 16.609 1 85.06 410 HIS A CA 1
ATOM 2944 C C . HIS A 1 410 ? -1.42 13.656 17.375 1 85.06 410 HIS A C 1
ATOM 2946 O O . HIS A 1 410 ? -1.898 12.656 16.828 1 85.06 410 HIS A O 1
ATOM 2952 N N . VAL A 1 411 ? -1.066 13.688 18.625 1 86.75 411 VAL A N 1
ATOM 2953 C CA . VAL A 1 411 ? -1.097 12.461 19.422 1 86.75 411 VAL A CA 1
ATOM 2954 C C . VAL A 1 411 ? -2.443 12.33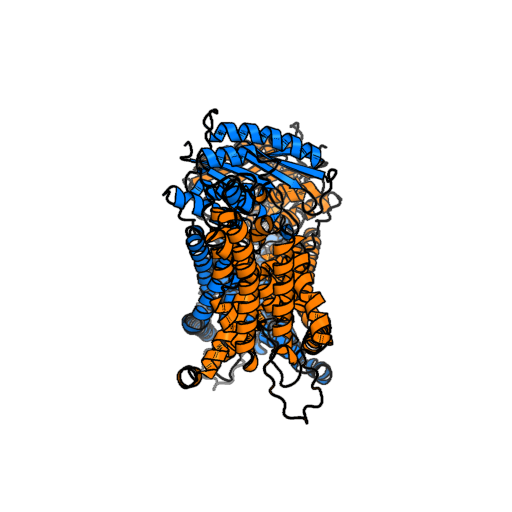6 20.125 1 86.75 411 VAL A C 1
ATOM 2956 O O . VAL A 1 411 ? -2.932 11.227 20.359 1 86.75 411 VAL A O 1
ATOM 2959 N N . VAL A 1 412 ? -3.041 13.477 20.391 1 90.44 412 VAL A N 1
ATOM 2960 C CA . VAL A 1 412 ? -4.223 13.398 21.234 1 90.44 412 VAL A CA 1
ATOM 2961 C C . VAL A 1 412 ? -5.41 14.055 20.531 1 90.44 412 VAL A C 1
ATOM 2963 O O . VAL A 1 412 ? -6.43 13.398 20.297 1 90.44 412 VAL A O 1
ATOM 2966 N N . LEU A 1 413 ? -5.324 15.281 20.125 1 93.06 413 LEU A N 1
ATOM 2967 C CA . LEU A 1 413 ? -6.473 16.062 19.688 1 93.06 413 LEU A CA 1
ATOM 2968 C C . LEU A 1 413 ? -6.977 15.57 18.328 1 93.06 413 LEU A C 1
ATOM 2970 O O . LEU A 1 413 ? -8.172 15.312 18.172 1 93.06 413 LEU A O 1
ATOM 2974 N N . LEU A 1 414 ? -6.047 15.43 17.391 1 93.44 414 LEU A N 1
ATOM 2975 C CA . LEU A 1 414 ? -6.465 15.047 16.047 1 93.44 414 LEU A CA 1
ATOM 2976 C C . LEU A 1 414 ? -7.117 13.664 16.062 1 93.44 414 LEU A C 1
ATOM 2978 O O . LEU A 1 414 ? -8.18 13.477 15.469 1 93.44 414 LEU A O 1
ATOM 2982 N N . PRO A 1 415 ? -6.578 12.695 16.734 1 93.69 415 PRO A N 1
ATOM 2983 C CA . PRO A 1 415 ? -7.246 11.398 16.797 1 93.69 415 PRO A CA 1
ATOM 2984 C C . PRO A 1 415 ? -8.648 11.477 17.391 1 93.69 415 PRO A C 1
ATOM 2986 O O . PRO A 1 415 ? -9.555 10.773 16.953 1 93.69 415 PRO A O 1
ATOM 2989 N N . LEU A 1 416 ? -8.844 12.297 18.359 1 94.25 416 LEU A N 1
ATOM 2990 C CA . LEU A 1 416 ? -10.156 12.438 18.984 1 94.25 416 LEU A CA 1
ATOM 2991 C C . LEU A 1 416 ? -11.148 13.062 18.016 1 94.25 416 LEU A C 1
ATOM 2993 O O . LEU A 1 416 ? -12.32 12.688 17.984 1 94.25 416 LEU A O 1
ATOM 2997 N N . ILE A 1 417 ? -10.695 14.016 17.266 1 95.06 417 ILE A N 1
ATOM 2998 C CA . ILE A 1 417 ? -11.539 14.633 16.25 1 95.06 417 ILE A CA 1
ATOM 2999 C C . ILE A 1 417 ? -11.969 13.586 15.219 1 95.06 417 ILE A C 1
ATOM 3001 O O . ILE A 1 417 ? -13.148 13.5 14.875 1 95.06 417 ILE A O 1
ATOM 3005 N N . LEU A 1 418 ? -11.031 12.789 14.789 1 95.75 418 LEU A N 1
ATOM 3006 C CA . LEU A 1 418 ? -11.312 11.781 13.773 1 95.75 418 LEU A CA 1
ATOM 3007 C C . LEU A 1 418 ? -12.219 10.688 14.328 1 95.75 418 LEU A C 1
ATOM 3009 O O . LEU A 1 418 ? -13.086 10.18 13.617 1 95.75 418 LEU A O 1
ATOM 3013 N N . PHE A 1 419 ? -11.969 10.383 15.539 1 94.69 419 PHE A N 1
ATOM 3014 C CA . PHE A 1 419 ? -12.852 9.414 16.188 1 94.69 419 PHE A CA 1
ATOM 3015 C C . PHE A 1 419 ? -14.281 9.938 16.25 1 94.69 419 PHE A C 1
ATOM 3017 O O . PHE A 1 419 ? -15.227 9.18 16 1 94.69 419 PHE A O 1
ATOM 3024 N N . GLU A 1 420 ? -14.469 11.164 16.547 1 93.5 420 GLU A N 1
ATOM 3025 C CA . GLU A 1 420 ? -15.797 11.789 16.562 1 93.5 420 GLU A CA 1
ATOM 3026 C C . GLU A 1 420 ? -16.422 11.781 15.172 1 93.5 420 GLU A C 1
ATOM 3028 O O . GLU A 1 420 ? -17.641 11.68 15.039 1 93.5 420 GLU A O 1
ATOM 3033 N N . MET A 1 421 ? -15.602 11.836 14.148 1 94.06 421 MET A N 1
ATOM 3034 C CA . MET A 1 421 ? -16.078 11.945 12.773 1 94.06 421 MET A CA 1
ATOM 3035 C C . MET A 1 421 ? -16.312 10.562 12.172 1 94.06 421 MET A C 1
ATOM 3037 O O . MET A 1 421 ? -16.641 10.453 10.984 1 94.06 421 MET A O 1
ATOM 3041 N N . GLU A 1 422 ? -16.234 9.523 12.859 1 93.25 422 GLU A N 1
ATOM 3042 C CA . GLU A 1 422 ? -16.203 8.156 12.352 1 93.25 422 GLU A CA 1
ATOM 3043 C C . GLU A 1 422 ? -17.484 7.816 11.602 1 93.25 422 GLU A C 1
ATOM 3045 O O . GLU A 1 422 ? -17.5 6.902 10.773 1 93.25 422 GLU A O 1
ATOM 3050 N N . ARG A 1 423 ? -18.594 8.547 11.836 1 89.81 423 ARG A N 1
ATOM 3051 C CA . ARG A 1 423 ? -19.859 8.281 11.141 1 89.81 423 ARG A CA 1
ATOM 3052 C C . ARG A 1 423 ? -20.031 9.211 9.945 1 89.81 423 ARG A C 1
ATOM 3054 O O . ARG A 1 423 ? -21.109 9.258 9.352 1 89.81 423 ARG A O 1
ATOM 3061 N N . GLY A 1 424 ? -18.984 9.977 9.688 1 90.44 424 GLY A N 1
ATOM 3062 C CA . GLY A 1 424 ? -19.031 10.898 8.555 1 90.44 424 GLY A CA 1
ATOM 3063 C C . GLY A 1 424 ? -19.703 12.219 8.891 1 90.44 424 GLY A C 1
ATOM 3064 O O . GLY A 1 424 ? -20.172 12.914 7.992 1 90.44 424 GLY A O 1
ATOM 3065 N N . ASP A 1 425 ? -19.781 12.523 10.117 1 89.69 425 ASP A N 1
ATOM 3066 C CA . ASP A 1 425 ? -20.375 13.781 10.555 1 89.69 425 ASP A CA 1
ATOM 3067 C C . ASP A 1 425 ? -19.312 14.742 11.078 1 89.69 425 ASP A C 1
ATOM 3069 O O . ASP A 1 425 ? -18.234 14.312 11.5 1 89.69 425 ASP A O 1
ATOM 3073 N N . PRO A 1 426 ? -19.656 16.016 11.023 1 9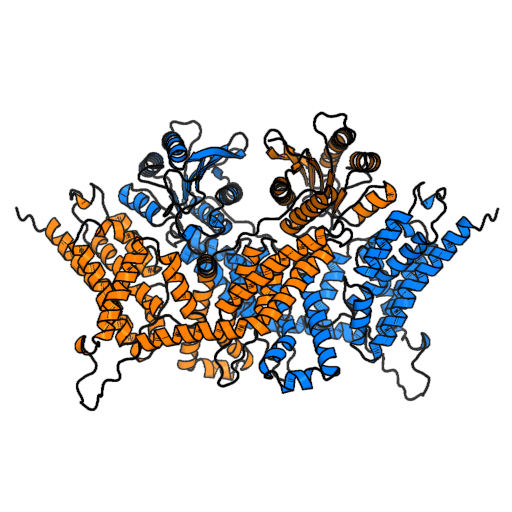1.56 426 PRO A N 1
ATOM 3074 C CA . PRO A 1 426 ? -18.703 16.969 11.602 1 91.56 426 PRO A CA 1
ATOM 3075 C C . PRO A 1 426 ? -18.516 16.781 13.102 1 91.56 426 PRO A C 1
ATOM 3077 O O . PRO A 1 426 ? -19.344 16.141 13.758 1 91.56 426 PRO A O 1
ATOM 3080 N N . SER A 1 427 ? -17.484 17.422 13.641 1 92.44 427 SER A N 1
ATOM 3081 C CA . SER A 1 427 ? -17.047 17.172 15.008 1 92.44 427 SER A CA 1
ATOM 3082 C C . SER A 1 427 ? -17.094 18.453 15.844 1 92.44 427 SER A C 1
ATOM 3084 O O . SER A 1 427 ? -16.766 19.531 15.352 1 92.44 427 SER A O 1
ATOM 3086 N N . PHE A 1 428 ? -17.578 18.328 17.125 1 90.56 428 PHE A N 1
ATOM 3087 C CA . PHE A 1 428 ? -17.5 19.422 18.078 1 90.56 428 PHE A CA 1
ATOM 3088 C C . PHE A 1 428 ? -16.062 19.844 18.328 1 90.56 428 PHE A C 1
ATOM 3090 O O . PHE A 1 428 ? -15.734 21.031 18.281 1 90.56 428 PHE A O 1
ATOM 3097 N N . LEU A 1 429 ? -15.164 18.812 18.578 1 92.56 429 LEU A N 1
ATOM 3098 C CA . LEU A 1 429 ? -13.75 19.094 18.812 1 92.56 429 LEU A CA 1
ATOM 3099 C C . LEU A 1 429 ? -13.094 19.703 17.578 1 92.56 429 LEU A C 1
ATOM 3101 O O . LEU A 1 429 ? -12.141 20.469 17.688 1 92.56 429 LEU A O 1
ATOM 3105 N N . GLY A 1 430 ? -13.609 19.297 16.438 1 93.5 430 GLY A N 1
ATOM 3106 C CA . GLY A 1 430 ? -13.141 19.922 15.211 1 93.5 430 GLY A CA 1
ATOM 3107 C C . GLY A 1 430 ? -13.445 21.406 15.133 1 93.5 430 GLY A C 1
ATOM 3108 O O . GLY A 1 430 ? -12.641 22.188 14.633 1 93.5 430 GLY A O 1
ATOM 3109 N N . ALA A 1 431 ? -14.602 21.734 15.625 1 92.25 431 ALA A N 1
ATOM 3110 C CA . ALA A 1 431 ? -14.961 23.156 15.672 1 92.25 431 ALA A CA 1
ATOM 3111 C C . ALA A 1 431 ? -14.078 23.906 16.656 1 92.25 431 ALA A C 1
ATOM 3113 O O . ALA A 1 431 ? -13.688 25.047 16.406 1 92.25 431 ALA A O 1
ATOM 3114 N N . VAL A 1 432 ? -13.875 23.297 17.734 1 92.44 432 VAL A N 1
ATOM 3115 C CA . VAL A 1 432 ? -13.008 23.906 18.734 1 92.44 432 VAL A CA 1
ATOM 3116 C C . VAL A 1 432 ? -11.609 24.094 18.141 1 92.44 432 VAL A C 1
ATOM 3118 O O . VAL A 1 432 ? -10.977 25.141 18.359 1 92.44 432 VAL A O 1
ATOM 3121 N N . ASP A 1 433 ? -11.164 23.109 17.469 1 94.12 433 ASP A N 1
ATOM 3122 C CA . ASP A 1 433 ? -9.867 23.172 16.797 1 94.12 433 ASP A CA 1
ATOM 3123 C C . ASP A 1 433 ? -9.805 24.328 15.812 1 94.12 433 ASP A C 1
ATOM 3125 O O . ASP A 1 433 ? -8.844 25.109 15.828 1 94.12 433 ASP A O 1
ATOM 3129 N N . TYR A 1 434 ? -10.703 24.438 15.062 1 93.25 434 TYR A N 1
ATOM 3130 C CA . TYR A 1 434 ? -10.75 25.469 14.039 1 93.25 434 TYR A CA 1
ATOM 3131 C C . TYR A 1 434 ? -10.758 26.859 14.672 1 93.25 434 TYR A C 1
ATOM 3133 O O . TYR A 1 434 ? -10.047 27.766 14.211 1 93.25 434 TYR A O 1
ATOM 3141 N N . CYS A 1 435 ? -11.5 27.047 15.711 1 93.38 435 CYS A N 1
ATOM 3142 C CA . CYS A 1 435 ? -11.617 28.344 16.359 1 93.38 435 CYS A CA 1
ATOM 3143 C C . CYS A 1 435 ? -10.398 28.625 17.234 1 93.38 435 CYS A C 1
ATOM 3145 O O . CYS A 1 435 ? -9.703 29.625 17.031 1 93.38 435 CYS A O 1
ATOM 3147 N N . SER A 1 436 ? -10.086 27.688 18.109 1 94.62 436 SER A N 1
ATOM 3148 C CA . SER A 1 436 ? -9.086 27.922 19.141 1 94.62 436 SER A CA 1
ATOM 3149 C C . SER A 1 436 ? -7.676 27.906 18.547 1 94.62 436 SER A C 1
ATOM 3151 O O . SER A 1 436 ? -6.734 28.406 19.172 1 94.62 436 SER A O 1
ATOM 3153 N N . LEU A 1 437 ? -7.535 27.344 17.406 1 94.88 437 LEU A N 1
ATOM 3154 C CA . LEU A 1 437 ? -6.191 27.234 16.844 1 94.88 437 LEU A CA 1
ATOM 3155 C C . LEU A 1 437 ? -6.086 28.016 15.547 1 94.88 437 LEU A C 1
ATOM 3157 O O . LEU A 1 437 ? -5.387 29.031 15.484 1 94.88 437 LEU A O 1
ATOM 3161 N N . CYS A 1 438 ? -6.867 27.703 14.602 1 94.44 438 CYS A N 1
ATOM 3162 C CA . CYS A 1 438 ? -6.695 28.266 13.258 1 94.44 438 CYS A CA 1
ATOM 3163 C C . CYS A 1 438 ? -7.125 29.719 13.219 1 94.44 438 CYS A C 1
ATOM 3165 O O . CYS A 1 438 ? -6.367 30.578 12.766 1 94.44 438 CYS A O 1
ATOM 3167 N N . LEU A 1 439 ? -8.289 30 13.703 1 96.31 439 LEU A N 1
ATOM 3168 C CA . LEU A 1 439 ? -8.797 31.359 13.609 1 96.31 439 LEU A CA 1
ATOM 3169 C C . LEU A 1 439 ? -8.07 32.281 14.578 1 96.31 439 LEU A C 1
ATOM 3171 O O . LEU A 1 439 ? -7.867 33.469 14.289 1 96.31 439 LEU A O 1
ATOM 3175 N N . VAL A 1 440 ? -7.785 31.75 15.703 1 96.88 440 VAL A N 1
ATOM 3176 C CA . VAL A 1 440 ? -6.973 32.531 16.641 1 96.88 440 VAL A CA 1
ATOM 3177 C C . VAL A 1 440 ? -5.641 32.906 15.992 1 96.88 440 VAL A C 1
ATOM 3179 O O . VAL A 1 440 ? -5.219 34.062 16.031 1 96.88 440 VAL A O 1
ATOM 3182 N N . SER A 1 441 ? -4.973 31.906 15.43 1 95.56 441 SER A N 1
ATOM 3183 C CA . SER A 1 441 ? -3.723 32.156 14.719 1 95.56 441 SER A CA 1
ATOM 3184 C C . SER A 1 441 ? -3.926 33.156 13.578 1 95.56 441 SER A C 1
ATOM 3186 O O . SER A 1 441 ? -3.107 34.062 13.383 1 95.56 441 SER A O 1
ATOM 3188 N N . ALA A 1 442 ? -4.957 33.031 12.867 1 97.44 442 ALA A N 1
ATOM 3189 C CA . ALA A 1 442 ? -5.258 33.938 11.758 1 97.44 442 ALA A CA 1
ATOM 3190 C C . ALA A 1 442 ? -5.426 35.375 12.25 1 97.44 442 ALA A C 1
ATOM 3192 O O . ALA A 1 442 ? -4.988 36.312 11.586 1 97.44 442 ALA A O 1
ATOM 3193 N N . GLY A 1 443 ? -6.086 35.5 13.344 1 98.19 443 GLY A N 1
ATOM 3194 C CA . GLY A 1 443 ? -6.234 36.844 13.906 1 98.19 443 GLY A CA 1
ATOM 3195 C C . GLY A 1 443 ? -4.91 37.531 14.172 1 98.19 443 GLY A C 1
ATOM 3196 O O . GLY A 1 443 ? -4.727 38.688 13.812 1 98.19 443 GLY A O 1
ATOM 3197 N N . VAL A 1 444 ? -4.055 36.812 14.766 1 96.62 444 VAL A N 1
ATOM 3198 C CA . VAL A 1 444 ? -2.738 37.344 15.102 1 96.62 444 VAL A CA 1
ATOM 3199 C C . VAL A 1 444 ? -1.956 37.625 13.82 1 96.62 444 VAL A C 1
ATOM 3201 O O . VAL A 1 444 ? -1.356 38.688 13.672 1 96.62 444 VAL A O 1
ATOM 3204 N N . THR A 1 445 ? -1.942 36.688 12.914 1 95 445 THR A N 1
ATOM 3205 C CA . THR A 1 445 ? -1.118 36.781 11.719 1 95 445 THR A CA 1
ATOM 3206 C C . THR A 1 445 ? -1.649 37.875 10.789 1 95 445 THR A C 1
ATOM 3208 O O . THR A 1 445 ? -0.873 38.656 10.211 1 95 445 THR A O 1
ATOM 3211 N N . VAL A 1 446 ? -2.949 38 10.625 1 97.56 446 VAL A N 1
ATOM 3212 C CA . VAL A 1 446 ? -3.52 39.031 9.773 1 97.56 446 VAL A CA 1
ATOM 3213 C C . VAL A 1 446 ? -3.201 40.406 10.359 1 97.56 446 VAL A C 1
ATOM 3215 O O . VAL A 1 446 ? -2.797 41.312 9.633 1 97.56 446 VAL A O 1
ATOM 3218 N N . ALA A 1 447 ? -3.395 40.562 11.625 1 97.69 447 ALA A N 1
ATOM 3219 C CA . ALA A 1 447 ? -3.1 41.812 12.266 1 97.69 447 ALA A CA 1
ATOM 3220 C C . ALA A 1 447 ? -1.63 42.188 12.102 1 97.69 447 ALA A C 1
ATOM 3222 O O . ALA A 1 447 ? -1.304 43.344 11.82 1 97.69 447 ALA A O 1
ATOM 3223 N N . THR A 1 448 ? -0.775 41.25 12.336 1 93.69 448 THR A N 1
ATOM 3224 C CA . THR A 1 448 ? 0.659 41.469 12.203 1 93.69 448 THR A CA 1
ATOM 3225 C C . THR A 1 448 ? 1.024 41.812 10.766 1 93.69 448 THR A C 1
ATOM 3227 O O . THR A 1 448 ? 1.92 42.625 10.516 1 93.69 448 THR A O 1
ATOM 3230 N N . TRP A 1 449 ? 0.385 41.156 9.852 1 94.12 449 TRP A N 1
ATOM 3231 C CA . TRP A 1 449 ? 0.615 41.438 8.438 1 94.12 449 TRP A CA 1
ATOM 3232 C C . TRP A 1 449 ? 0.216 42.875 8.094 1 94.12 449 TRP A C 1
ATOM 3234 O O . TRP A 1 449 ? 0.935 43.562 7.375 1 94.12 449 TRP A O 1
ATOM 3244 N N . LEU A 1 450 ? -0.896 43.344 8.602 1 95.44 450 LEU A N 1
ATOM 3245 C CA . LEU A 1 450 ? -1.432 44.656 8.312 1 95.44 450 LEU A CA 1
ATOM 3246 C C . LEU A 1 450 ? -0.64 45.75 9.047 1 95.44 450 LEU A C 1
ATOM 3248 O O . LEU A 1 450 ? -0.382 46.812 8.5 1 95.44 450 LEU A O 1
ATOM 3252 N N . LEU A 1 451 ? -0.321 45.469 10.336 1 94.5 451 LEU A N 1
ATOM 3253 C CA . LEU A 1 451 ? 0.392 46.406 11.188 1 94.5 451 LEU A CA 1
ATOM 3254 C C . LEU A 1 451 ? 1.497 45.719 11.969 1 94.5 451 LEU A C 1
ATOM 3256 O O . LEU A 1 451 ? 1.324 45.406 13.156 1 94.5 451 LEU A O 1
ATOM 3260 N N . PRO A 1 452 ? 2.646 45.625 11.336 1 90.56 452 PRO A N 1
ATOM 3261 C CA . PRO A 1 452 ? 3.75 44.969 12.031 1 90.56 452 PRO A CA 1
ATOM 3262 C C . PRO A 1 452 ? 4.387 45.844 13.109 1 90.56 452 PRO A C 1
ATOM 3264 O O . PRO A 1 452 ? 4.273 47.062 13.055 1 90.56 452 PRO A O 1
ATOM 3267 N N . LEU A 1 453 ? 4.984 45.156 14 1 86.56 453 LEU A N 1
ATOM 3268 C CA . LEU A 1 453 ? 5.828 45.906 14.938 1 86.56 453 LEU A CA 1
ATOM 3269 C C . LEU A 1 453 ? 6.973 46.594 14.203 1 86.56 453 LEU A C 1
ATOM 3271 O O . LEU A 1 453 ? 7.418 46.125 13.156 1 86.56 453 LEU A O 1
ATOM 3275 N N . PRO A 1 454 ? 7.344 47.719 14.773 1 78.06 454 PRO A N 1
ATOM 3276 C CA . PRO A 1 454 ? 8.516 48.344 14.164 1 78.06 454 PRO A CA 1
ATOM 3277 C C . PRO A 1 454 ? 9.727 47.406 14.117 1 78.06 454 PRO A C 1
ATOM 3279 O O . PRO A 1 454 ? 9.945 46.625 15.039 1 78.06 454 PRO A O 1
ATOM 3282 N N . PRO A 1 455 ? 10.43 47.438 13.039 1 72.69 455 PRO A N 1
ATOM 3283 C CA . PRO A 1 455 ? 11.578 46.562 12.844 1 72.69 455 PRO A CA 1
ATOM 3284 C C . PRO A 1 455 ? 12.57 46.625 14 1 72.69 455 PRO A C 1
ATOM 3286 O O . PRO A 1 455 ? 13.25 45.625 14.281 1 72.69 455 PRO A O 1
ATOM 3289 N N . ASP A 1 456 ? 12.68 47.688 14.648 1 73.06 456 ASP A N 1
ATOM 3290 C CA . ASP A 1 456 ? 13.656 47.875 15.711 1 73.06 456 ASP A CA 1
ATOM 3291 C C . ASP A 1 456 ? 13.117 47.375 17.047 1 73.06 456 ASP A C 1
ATOM 3293 O O . ASP A 1 456 ? 13.844 47.375 18.047 1 73.06 456 ASP A O 1
ATOM 3297 N N . HIS A 1 457 ? 11.961 46.938 16.938 1 78.19 457 HIS A N 1
ATOM 3298 C CA . HIS A 1 457 ? 11.414 46.438 18.203 1 78.19 457 HIS A CA 1
ATOM 3299 C C . HIS A 1 457 ? 12.141 45.188 18.656 1 78.19 457 HIS A C 1
ATOM 3301 O O . HIS A 1 457 ? 12.414 44.281 17.859 1 78.19 457 HIS A O 1
ATOM 3307 N N . PRO A 1 458 ? 12.477 45.094 19.891 1 71 458 PRO A N 1
ATOM 3308 C CA . PRO A 1 458 ? 13.281 44 20.422 1 71 458 PRO A CA 1
ATOM 3309 C C . PRO A 1 458 ? 12.609 42.625 20.219 1 71 458 PRO A C 1
ATOM 3311 O O . PRO A 1 458 ? 13.297 41.625 20.094 1 71 458 PRO A O 1
ATOM 3314 N N . SER A 1 459 ? 11.344 42.656 20.188 1 66.38 459 SER A N 1
ATOM 3315 C CA . SER A 1 459 ? 10.633 41.406 20.094 1 66.38 459 SER A CA 1
ATOM 3316 C C . SER A 1 459 ? 10.805 40.75 18.719 1 66.38 459 SER A C 1
ATOM 3318 O O . SER A 1 459 ? 10.586 39.562 18.547 1 66.38 459 SER A O 1
ATOM 3320 N N . ASN A 1 460 ? 11.141 41.594 17.781 1 66.56 460 ASN A N 1
ATOM 3321 C CA . ASN A 1 460 ? 11.273 41.094 16.422 1 66.56 460 ASN A CA 1
ATOM 3322 C C . ASN A 1 460 ? 12.688 40.594 16.141 1 66.56 460 ASN A C 1
ATOM 3324 O O . ASN A 1 460 ? 12.922 39.906 15.141 1 66.56 460 ASN A O 1
ATOM 3328 N N . GLY A 1 461 ? 13.57 40.812 17.125 1 61.81 461 GLY A N 1
ATOM 3329 C CA . GLY A 1 461 ? 14.953 40.438 16.922 1 61.81 461 GLY A CA 1
ATOM 3330 C C . GLY A 1 461 ? 15.562 41 15.672 1 61.81 461 GLY A C 1
ATOM 3331 O O . GLY A 1 461 ? 16.375 40.344 15.008 1 61.81 461 GLY A O 1
ATOM 3332 N N . GLY A 1 462 ? 15.031 42.188 15.273 1 61.69 462 GLY A N 1
ATOM 3333 C CA . GLY A 1 462 ? 15.578 42.844 14.109 1 61.69 462 GLY A CA 1
ATOM 3334 C C . GLY A 1 462 ? 15.016 42.312 12.805 1 61.69 462 GLY A C 1
ATOM 3335 O O . GLY A 1 462 ? 15.492 42.656 11.719 1 61.69 462 GLY A O 1
ATOM 3336 N N . ARG A 1 463 ? 13.984 41.562 12.828 1 67.88 463 ARG A N 1
ATOM 3337 C CA . ARG A 1 463 ? 13.453 40.938 11.617 1 67.88 463 ARG A CA 1
ATOM 3338 C C . ARG A 1 463 ? 12.055 41.469 11.305 1 67.88 463 ARG A C 1
ATOM 3340 O O . ARG A 1 463 ? 11.359 41.969 12.195 1 67.88 463 ARG A O 1
ATOM 3347 N N . ASP A 1 464 ? 11.719 41.438 10.055 1 78.5 464 ASP A N 1
ATOM 3348 C CA . ASP A 1 464 ? 10.367 41.781 9.617 1 78.5 464 ASP A CA 1
ATOM 3349 C C . ASP A 1 464 ? 9.414 40.594 9.758 1 78.5 464 ASP A C 1
ATOM 3351 O O . ASP A 1 464 ? 9.602 39.562 9.109 1 78.5 464 ASP A O 1
ATOM 3355 N N . PRO A 1 465 ? 8.406 40.625 10.508 1 82.56 465 PRO A N 1
ATOM 3356 C CA . PRO A 1 465 ? 7.492 39.5 10.734 1 82.56 465 PRO A CA 1
ATOM 3357 C C . PRO A 1 465 ? 6.469 39.344 9.609 1 82.56 465 PRO A C 1
ATOM 3359 O O . PRO A 1 465 ? 5.699 38.375 9.602 1 82.56 465 PRO A O 1
ATOM 3362 N N . ARG A 1 466 ? 6.406 40.156 8.656 1 85.25 466 ARG A N 1
ATOM 3363 C CA . ARG A 1 466 ? 5.344 40.219 7.656 1 85.25 466 ARG A CA 1
ATOM 3364 C C . ARG A 1 466 ? 5.328 38.969 6.789 1 85.25 466 ARG A C 1
ATOM 3366 O O . ARG A 1 466 ? 4.258 38.5 6.402 1 85.25 466 ARG A O 1
ATOM 3373 N N . PRO A 1 467 ? 6.527 38.562 6.406 1 78.94 467 PRO A N 1
ATOM 3374 C CA . PRO A 1 467 ? 6.473 37.375 5.543 1 78.94 467 PRO A CA 1
ATOM 3375 C C . PRO A 1 467 ? 5.867 36.156 6.246 1 78.94 467 PRO A C 1
ATOM 3377 O O . PRO A 1 467 ? 5.043 35.438 5.66 1 78.94 467 PRO A O 1
ATOM 3380 N N . LEU A 1 468 ? 6.211 35.938 7.395 1 80.12 468 LEU A N 1
ATOM 3381 C CA . LEU A 1 468 ? 5.637 34.844 8.172 1 80.12 468 LEU A CA 1
ATOM 3382 C C . LEU A 1 468 ? 4.148 35.062 8.414 1 80.12 468 LEU A C 1
ATOM 3384 O O . LEU A 1 468 ? 3.344 34.125 8.312 1 80.12 468 LEU A O 1
ATOM 3388 N N . ALA A 1 469 ? 3.846 36.312 8.75 1 89.19 469 ALA A N 1
ATOM 3389 C CA . ALA A 1 469 ? 2.457 36.656 9.039 1 89.19 469 ALA A CA 1
ATOM 3390 C C . ALA A 1 469 ? 1.58 36.469 7.805 1 89.19 469 ALA A C 1
ATOM 3392 O O . ALA A 1 469 ? 0.447 36 7.902 1 89.19 469 ALA A O 1
ATOM 3393 N N . ARG A 1 470 ? 2.059 36.906 6.695 1 88.06 470 ARG A N 1
ATOM 3394 C CA . ARG A 1 470 ? 1.309 36.75 5.449 1 88.06 470 ARG A CA 1
ATOM 3395 C C . ARG A 1 470 ? 1.059 35.281 5.121 1 88.06 470 ARG A C 1
ATOM 3397 O O . ARG A 1 470 ? -0.061 34.906 4.777 1 88.06 470 ARG A O 1
ATOM 3404 N N . ARG A 1 471 ? 2.049 34.5 5.219 1 82.88 471 ARG A N 1
ATOM 3405 C CA . ARG A 1 471 ? 1.915 33.094 4.949 1 82.88 471 ARG A CA 1
ATOM 3406 C C . ARG A 1 471 ? 0.98 32.438 5.957 1 82.88 471 ARG A C 1
ATOM 3408 O O . ARG A 1 471 ? 0.165 31.578 5.59 1 82.88 471 ARG A O 1
ATOM 3415 N N . GLY A 1 472 ? 1.209 32.75 7.152 1 87.56 472 GLY A N 1
ATOM 3416 C CA . GLY A 1 472 ? 0.334 32.219 8.188 1 87.56 472 GLY A CA 1
ATOM 3417 C C . GLY A 1 472 ? -1.125 32.594 7.973 1 87.56 472 GLY A C 1
ATOM 3418 O O . GLY A 1 472 ? -2 31.719 8.078 1 87.56 472 GLY A O 1
ATOM 3419 N N . ALA A 1 473 ? -1.375 33.875 7.68 1 93.19 473 ALA A N 1
ATOM 3420 C CA . ALA A 1 473 ? -2.738 34.344 7.438 1 93.19 473 ALA A CA 1
ATOM 3421 C C . ALA A 1 473 ? -3.381 33.562 6.289 1 93.19 473 ALA A C 1
ATOM 3423 O O . ALA A 1 473 ? -4.516 33.094 6.406 1 93.19 473 ALA A O 1
ATOM 3424 N N . TYR A 1 474 ? -2.668 33.406 5.297 1 89.44 474 TYR A N 1
ATOM 3425 C CA . TYR A 1 474 ? -3.17 32.719 4.117 1 89.44 474 TYR A CA 1
ATOM 3426 C C . TYR A 1 474 ? -3.443 31.234 4.426 1 89.44 474 TYR A C 1
ATOM 3428 O O . TYR A 1 474 ? -4.535 30.734 4.148 1 89.44 474 TYR A O 1
ATOM 3436 N N . THR A 1 475 ? -2.5 30.531 4.992 1 88.56 475 THR A N 1
ATOM 3437 C CA . THR A 1 475 ? -2.613 29.094 5.215 1 88.56 475 THR A CA 1
ATOM 3438 C C . THR A 1 475 ? -3.668 28.797 6.277 1 88.56 475 THR A C 1
ATOM 3440 O O . THR A 1 475 ? -4.359 27.781 6.207 1 88.56 475 THR A O 1
ATOM 3443 N N . ASN A 1 476 ? -3.77 29.688 7.25 1 92.19 476 ASN A N 1
ATOM 3444 C CA . ASN A 1 476 ? -4.785 29.5 8.281 1 92.19 476 ASN A CA 1
ATOM 3445 C C . ASN A 1 476 ? -6.195 29.609 7.703 1 92.19 476 ASN A C 1
ATOM 3447 O O . ASN A 1 476 ? -7.047 28.766 7.957 1 92.19 476 ASN A O 1
ATOM 3451 N N . LEU A 1 477 ? -6.418 30.656 6.938 1 93.94 477 LEU A N 1
ATOM 3452 C CA . LEU A 1 477 ? -7.766 30.984 6.488 1 93.94 477 LEU A CA 1
ATOM 3453 C C . LEU A 1 477 ? -8.156 30.141 5.277 1 93.94 477 LEU A C 1
ATOM 3455 O O . LEU A 1 477 ? -9.312 29.75 5.125 1 93.94 477 LEU A O 1
ATOM 3459 N N . VAL A 1 478 ? -7.203 29.812 4.441 1 91.88 478 VAL A N 1
ATOM 3460 C CA . VAL A 1 478 ? -7.523 29.172 3.164 1 91.88 478 VAL A CA 1
ATOM 3461 C C . VAL A 1 478 ? -7.426 27.656 3.301 1 91.88 478 VAL A C 1
ATOM 3463 O O . VAL A 1 478 ? -8.117 26.922 2.6 1 91.88 478 VAL A O 1
ATOM 3466 N N . TRP A 1 479 ? -6.652 27.188 4.27 1 90.31 479 TRP A N 1
ATOM 3467 C CA . TRP A 1 479 ? -6.453 25.75 4.309 1 90.31 479 TRP A CA 1
ATOM 3468 C C . TRP A 1 479 ? -6.656 25.203 5.719 1 90.31 479 TRP A C 1
ATOM 3470 O O . TRP A 1 479 ? -6.66 24 5.934 1 90.31 479 TRP A O 1
ATOM 3480 N N . GLY A 1 480 ? -6.793 26.078 6.707 1 91.06 480 GLY A N 1
ATOM 3481 C CA . GLY A 1 480 ? -6.973 25.625 8.078 1 91.06 480 GLY A CA 1
ATOM 3482 C C . GLY A 1 480 ? -5.754 24.906 8.633 1 91.06 480 GLY A C 1
ATOM 3483 O O . GLY A 1 480 ? -5.883 23.906 9.352 1 91.06 480 GLY A O 1
ATOM 3484 N N . ASP A 1 481 ? -4.578 25.359 8.273 1 88.62 481 ASP A N 1
ATOM 3485 C CA . ASP A 1 481 ? -3.32 24.719 8.625 1 88.62 481 ASP A CA 1
ATOM 3486 C C . ASP A 1 481 ? -2.287 25.734 9.094 1 88.62 481 ASP A C 1
ATOM 3488 O O . ASP A 1 481 ? -2.564 26.938 9.133 1 88.62 481 ASP A O 1
ATOM 3492 N N . PHE A 1 482 ? -1.184 25.312 9.617 1 84.19 482 PHE A N 1
ATOM 3493 C CA . PHE A 1 482 ? -0.009 26.109 9.953 1 84.19 482 PHE A CA 1
ATOM 3494 C C . PHE A 1 482 ? -0.302 27.047 11.133 1 84.19 482 PHE A C 1
ATOM 3496 O O . PHE A 1 482 ? -0.049 28.25 11.055 1 84.19 482 PHE A O 1
ATOM 3503 N N . VAL A 1 483 ? -0.879 26.578 12.133 1 88.75 483 VAL A N 1
ATOM 3504 C CA . VAL A 1 483 ? -1.229 27.359 13.312 1 88.75 483 VAL A CA 1
ATOM 3505 C C . VAL A 1 483 ? 0.041 27.828 14.016 1 88.75 483 VAL A C 1
ATOM 3507 O O . VAL A 1 483 ? 0.024 28.828 14.742 1 88.75 483 VAL A O 1
ATOM 3510 N N . GLU A 1 484 ? 1.118 27.219 13.742 1 81.94 484 GLU A N 1
ATOM 3511 C CA . GLU A 1 484 ? 2.393 27.516 14.383 1 81.94 484 GLU A CA 1
ATOM 3512 C C . GLU A 1 484 ? 2.926 28.875 13.938 1 81.94 484 GLU A C 1
ATOM 3514 O O . GLU A 1 484 ? 3.826 29.422 14.57 1 81.94 484 GLU A O 1
ATOM 3519 N N . ALA A 1 485 ? 2.393 29.406 12.961 1 83.44 485 ALA A N 1
ATOM 3520 C CA . ALA A 1 485 ? 2.855 30.688 12.438 1 83.44 485 ALA A CA 1
ATOM 3521 C C . ALA A 1 485 ? 2.695 31.781 13.484 1 83.44 485 ALA A C 1
ATOM 3523 O O . ALA A 1 485 ? 3.443 32.781 13.477 1 83.44 485 ALA A O 1
ATOM 3524 N N . CYS A 1 486 ? 1.773 31.625 14.406 1 88.75 486 CYS A N 1
ATOM 3525 C CA . CYS A 1 486 ? 1.507 32.719 15.352 1 88.75 486 CYS A CA 1
ATOM 3526 C C . CYS A 1 486 ? 2.369 32.562 16.594 1 88.75 486 CYS A C 1
ATOM 3528 O O . CYS A 1 486 ? 2.508 33.5 17.375 1 88.75 486 CYS A O 1
ATOM 3530 N N . TYR A 1 487 ? 2.979 31.422 16.766 1 84.25 487 TYR A N 1
ATOM 3531 C CA . TYR A 1 487 ? 3.666 31.141 18.016 1 84.25 487 TYR A CA 1
ATOM 3532 C C . TYR A 1 487 ? 4.801 32.125 18.25 1 84.25 487 TYR A C 1
ATOM 3534 O O . TYR A 1 487 ? 4.898 32.75 19.312 1 84.25 487 TYR A O 1
ATOM 3542 N N . PRO A 1 488 ? 5.656 32.375 17.266 1 78.75 488 PRO A N 1
ATOM 3543 C CA . PRO A 1 488 ? 6.727 33.344 17.5 1 78.75 488 PRO A CA 1
ATOM 3544 C C . PRO A 1 488 ? 6.199 34.75 17.688 1 78.75 488 PRO A C 1
ATOM 3546 O O . PRO A 1 488 ? 6.875 35.594 18.297 1 78.75 488 PRO A O 1
ATOM 3549 N N . LEU A 1 489 ? 5.035 35.031 17.234 1 84.38 489 LEU A N 1
ATOM 3550 C CA . LEU A 1 489 ? 4.465 36.375 17.297 1 84.38 489 LEU A CA 1
ATOM 3551 C C . LEU A 1 489 ? 3.842 36.656 18.656 1 84.38 489 LEU A C 1
ATOM 3553 O O . LEU A 1 489 ? 3.709 37.812 19.062 1 84.38 489 LEU A O 1
ATOM 3557 N N . VAL A 1 490 ? 3.518 35.531 19.328 1 89.06 490 VAL A N 1
ATOM 3558 C CA . VAL A 1 490 ? 2.783 35.688 20.578 1 89.06 490 VAL A CA 1
ATOM 3559 C C . VAL A 1 490 ? 3.699 35.375 21.766 1 89.06 490 VAL A C 1
ATOM 3561 O O . VAL A 1 490 ? 3.453 35.844 22.875 1 89.06 490 VAL A O 1
ATOM 3564 N N . GLN A 1 491 ? 4.711 34.625 21.609 1 81.5 491 GLN A N 1
ATOM 3565 C CA . GLN A 1 491 ? 5.516 34.031 22.672 1 81.5 491 GLN A CA 1
ATOM 3566 C C . GLN A 1 491 ? 6.125 35.125 23.562 1 81.5 491 GLN A C 1
ATOM 3568 O O . GLN A 1 491 ? 6.324 34.938 24.766 1 81.5 491 GLN A O 1
ATOM 3573 N N . HIS A 1 492 ? 6.367 36.344 23.078 1 78.38 492 HIS A N 1
ATOM 3574 C CA . HIS A 1 492 ? 7.074 37.344 23.875 1 78.38 492 HIS A CA 1
ATOM 3575 C C . HIS A 1 492 ? 6.121 38.406 24.406 1 78.38 492 HIS A C 1
ATOM 3577 O O . HIS A 1 492 ? 6.555 39.5 24.844 1 78.38 492 HIS A O 1
ATOM 3583 N N . SER A 1 493 ? 4.863 38.125 24.328 1 88.56 493 SER A N 1
ATOM 3584 C CA . SER A 1 493 ? 3.895 39.125 24.812 1 88.56 493 SER A CA 1
ATOM 3585 C C . SER A 1 493 ? 2.834 38.469 25.688 1 88.56 493 SER A C 1
ATOM 3587 O O . SER A 1 493 ? 1.975 37.719 25.188 1 88.56 493 SER A O 1
ATOM 3589 N N . VAL A 1 494 ? 2.891 38.781 26.953 1 92.19 494 VAL A N 1
ATOM 3590 C CA . VAL A 1 494 ? 1.902 38.281 27.891 1 92.19 494 VAL A CA 1
ATOM 3591 C C . VAL A 1 494 ? 0.512 38.75 27.516 1 92.19 494 VAL A C 1
ATOM 3593 O O . VAL A 1 494 ? -0.475 38.031 27.641 1 92.19 494 VAL A O 1
ATOM 3596 N N . PHE A 1 495 ? 0.491 40 27.031 1 94.62 495 PHE A N 1
ATOM 3597 C CA . PHE A 1 495 ? -0.765 40.594 26.609 1 94.62 495 PHE A CA 1
ATOM 3598 C C . PHE A 1 495 ? -1.394 39.812 25.469 1 94.62 495 PHE A C 1
ATOM 3600 O O . PHE A 1 495 ? -2.574 39.469 25.531 1 94.62 495 PHE A O 1
ATOM 3607 N N . LEU A 1 496 ? -0.64 39.469 24.484 1 94.88 496 LEU A N 1
ATOM 3608 C CA . LEU A 1 496 ? -1.156 38.719 23.344 1 94.88 496 LEU A CA 1
ATOM 3609 C C . LEU A 1 496 ? -1.468 37.25 23.75 1 94.88 496 LEU A C 1
ATOM 3611 O O . LEU A 1 496 ? -2.438 36.688 23.266 1 94.88 496 LEU A O 1
ATOM 3615 N N . THR A 1 497 ? -0.622 36.719 24.562 1 94.81 497 THR A N 1
ATOM 3616 C CA . THR A 1 497 ? -0.892 35.375 25.078 1 94.81 497 THR A CA 1
ATOM 3617 C C . THR A 1 497 ? -2.238 35.344 25.797 1 94.81 497 THR A C 1
ATOM 3619 O O . THR A 1 497 ? -3.014 34.375 25.609 1 94.81 497 THR A O 1
ATOM 3622 N N . GLY A 1 498 ? -2.422 36.312 26.609 1 96 498 GLY A N 1
ATOM 3623 C CA . GLY A 1 498 ? -3.703 36.406 27.297 1 96 498 GLY A CA 1
ATOM 3624 C C . GLY A 1 498 ? -4.879 36.5 26.344 1 96 498 GLY A C 1
ATOM 3625 O O . GLY A 1 498 ? -5.926 35.906 26.562 1 96 498 GLY A O 1
ATOM 3626 N N . ALA A 1 499 ? -4.738 37.281 25.281 1 96.94 499 ALA A N 1
ATOM 3627 C CA . ALA A 1 499 ? -5.793 37.469 24.281 1 96.94 499 ALA A CA 1
ATOM 3628 C C . ALA A 1 499 ? -6.086 36.156 23.562 1 96.94 499 ALA A C 1
ATOM 3630 O O . ALA A 1 499 ? -7.242 35.844 23.266 1 96.94 499 ALA A O 1
ATOM 3631 N N . VAL A 1 500 ? -5.062 35.438 23.266 1 96.69 500 VAL A N 1
ATOM 3632 C CA . VAL A 1 500 ? -5.184 34.156 22.562 1 96.69 500 VAL A CA 1
ATOM 3633 C C . VAL A 1 500 ? -5.961 33.156 23.422 1 96.69 500 VAL A C 1
ATOM 3635 O O . VAL A 1 500 ? -6.898 32.531 22.953 1 96.69 500 VAL A O 1
ATOM 3638 N N . TYR A 1 501 ? -5.621 33.031 24.672 1 96.81 501 TYR A N 1
ATOM 3639 C CA . TYR A 1 501 ? -6.285 32.094 25.578 1 96.81 501 TYR A CA 1
ATOM 3640 C C . TYR A 1 501 ? -7.707 32.562 25.875 1 96.81 501 TYR A C 1
ATOM 3642 O O . TYR A 1 501 ? -8.609 31.734 26.047 1 96.81 501 TYR A O 1
ATOM 3650 N N . ALA A 1 502 ? -7.902 33.844 25.984 1 97.19 502 ALA A N 1
ATOM 3651 C CA . ALA A 1 502 ? -9.25 34.375 26.172 1 97.19 502 ALA A CA 1
ATOM 3652 C C . ALA A 1 502 ? -10.141 34.062 24.984 1 97.19 502 ALA A C 1
ATOM 3654 O O . ALA A 1 502 ? -11.297 33.656 25.141 1 97.19 502 ALA A O 1
ATOM 3655 N N . ALA A 1 503 ? -9.625 34.281 23.812 1 97.69 503 ALA A N 1
ATOM 3656 C CA . ALA A 1 503 ? -10.367 34 22.594 1 97.69 503 ALA A CA 1
ATOM 3657 C C . ALA A 1 503 ? -10.719 32.5 22.516 1 97.69 503 ALA A C 1
ATOM 3659 O O . ALA A 1 503 ? -11.828 32.156 22.109 1 97.69 503 ALA A O 1
ATOM 3660 N N . SER A 1 504 ? -9.766 31.656 22.844 1 96.88 504 SER A N 1
ATOM 3661 C CA . SER A 1 504 ? -9.984 30.219 22.828 1 96.88 504 SER A CA 1
ATOM 3662 C C . SER A 1 504 ? -11.086 29.812 23.812 1 96.88 504 SER A C 1
ATOM 3664 O O . SER A 1 504 ? -11.93 28.984 23.5 1 96.88 504 SER A O 1
ATOM 3666 N N . THR A 1 505 ? -11.047 30.391 24.969 1 96.5 505 THR A N 1
ATOM 3667 C CA . THR A 1 505 ? -12.031 30.078 26 1 96.5 505 THR A CA 1
ATOM 3668 C C . THR A 1 505 ? -13.414 30.562 25.594 1 96.5 505 THR A C 1
ATOM 3670 O O . THR A 1 505 ? -14.383 29.797 25.641 1 96.5 505 THR A O 1
ATOM 3673 N N . LEU A 1 506 ? -13.531 31.797 25.156 1 95.62 506 LEU A N 1
ATOM 3674 C CA . LEU A 1 506 ? -14.812 32.406 24.844 1 95.62 506 LEU A CA 1
ATOM 3675 C C . LEU A 1 506 ? -15.453 31.75 23.625 1 95.62 506 LEU A C 1
ATOM 3677 O O . LEU A 1 506 ? -16.656 31.531 23.594 1 95.62 506 LEU A O 1
ATOM 3681 N N . SER A 1 507 ? -14.648 31.531 22.625 1 95 507 SER A N 1
ATOM 3682 C CA . SER A 1 507 ? -15.188 30.859 21.438 1 95 507 SER A CA 1
ATOM 3683 C C . SER A 1 507 ? -15.672 29.453 21.766 1 95 507 SER A C 1
ATOM 3685 O O . SER A 1 507 ? -16.703 29.016 21.266 1 95 507 SER A O 1
ATOM 3687 N N . THR A 1 508 ? -14.938 28.703 22.562 1 93.56 508 THR A N 1
ATOM 3688 C CA . THR A 1 508 ? -15.336 27.359 22.969 1 93.56 508 THR A CA 1
ATOM 3689 C C . THR A 1 508 ? -16.641 27.391 23.75 1 93.56 508 THR A C 1
ATOM 3691 O O . THR A 1 508 ? -17.5 26.516 23.609 1 93.56 508 THR A O 1
ATOM 3694 N N . ALA A 1 509 ? -16.781 28.391 24.594 1 91.56 509 ALA A N 1
ATOM 3695 C CA . ALA A 1 509 ? -18.016 28.531 25.359 1 91.56 509 ALA A CA 1
ATOM 3696 C C . ALA A 1 509 ? -19.219 28.719 24.453 1 91.56 509 ALA A C 1
ATOM 3698 O O . ALA A 1 509 ? -20.281 28.156 24.688 1 91.56 509 ALA A O 1
ATOM 3699 N N . VAL A 1 510 ? -19.062 29.469 23.438 1 89.62 510 VAL A N 1
ATOM 3700 C CA . VAL A 1 510 ? -20.125 29.703 22.469 1 89.62 510 VAL A CA 1
ATOM 3701 C C . VAL A 1 510 ? -20.469 28.406 21.75 1 89.62 510 VAL A C 1
ATOM 3703 O O . VAL A 1 510 ? -21.641 28.109 21.516 1 89.62 510 VAL A O 1
ATOM 3706 N N . LEU A 1 511 ? -19.453 27.641 21.375 1 89.19 511 LEU A N 1
ATOM 3707 C CA . LEU A 1 511 ? -19.656 26.375 20.672 1 89.19 511 LEU A CA 1
ATOM 3708 C C . LEU A 1 511 ? -20.391 25.375 21.578 1 89.19 511 LEU A C 1
ATOM 3710 O O . LEU A 1 511 ? -21.219 24.609 21.094 1 89.19 511 LEU A O 1
ATOM 3714 N N . LEU A 1 512 ? -20 25.359 22.828 1 86.38 512 LEU A N 1
ATOM 3715 C CA . LEU A 1 512 ? -20.641 24.469 23.781 1 86.38 512 LEU A CA 1
ATOM 3716 C C . LEU A 1 512 ? -22.109 24.812 23.969 1 86.38 512 LEU A C 1
ATOM 3718 O O . LEU A 1 512 ? -22.953 23.938 24.141 1 86.38 512 LEU A O 1
ATOM 3722 N N . GLN A 1 513 ? -22.453 26 23.922 1 80.69 513 GLN A N 1
ATOM 3723 C CA . GLN A 1 513 ? -23.828 26.469 24.141 1 80.69 513 GLN A CA 1
ATOM 3724 C C . GLN A 1 513 ? -24.703 26.172 22.938 1 80.69 513 GLN A C 1
ATOM 3726 O O . GLN A 1 513 ? -25.875 25.781 23.094 1 80.69 513 GLN A O 1
ATOM 3731 N N . GLU A 1 514 ? -24.125 26.297 21.766 1 77.12 514 GLU A N 1
ATOM 3732 C CA . GLU A 1 514 ? -24.984 26.266 20.578 1 77.12 514 GLU A CA 1
ATOM 3733 C C . GLU A 1 514 ? -24.719 25.031 19.734 1 77.12 514 GLU A C 1
ATOM 3735 O O . GLU A 1 514 ? -25.359 24.812 18.719 1 77.12 514 GLU A O 1
ATOM 3740 N N . GLY A 1 515 ? -23.797 24.25 20.078 1 77.88 515 GLY A N 1
ATOM 3741 C CA . GLY A 1 515 ? -23.547 22.969 19.438 1 77.88 515 GLY A CA 1
ATOM 3742 C C . GLY A 1 515 ? -22.859 23.109 18.094 1 77.88 515 GLY A C 1
ATOM 3743 O O . GLY A 1 515 ? -23.281 22.516 17.094 1 77.88 515 GLY A O 1
ATOM 3744 N N . GLY A 1 516 ? -21.953 23.922 17.969 1 81.56 516 GLY A N 1
ATOM 3745 C CA . GLY A 1 516 ? -21.219 24.094 16.734 1 81.56 516 GLY A CA 1
ATOM 3746 C C . GLY A 1 516 ? -20.344 22.922 16.391 1 81.56 516 GLY A C 1
ATOM 3747 O O . GLY A 1 516 ? -19.75 22.297 17.281 1 81.56 516 GLY A O 1
ATOM 3748 N N . ARG A 1 517 ? -20.391 22.453 15.094 1 88.94 517 ARG A N 1
ATOM 3749 C CA . ARG A 1 517 ? -19.578 21.328 14.633 1 88.94 517 ARG A CA 1
ATOM 3750 C C . ARG A 1 517 ? -18.812 21.703 13.367 1 88.94 517 ARG A C 1
ATOM 3752 O O . ARG A 1 517 ? -19.25 22.547 12.586 1 88.94 517 ARG A O 1
ATOM 3759 N N . SER A 1 518 ? -17.688 21.141 13.219 1 91.5 518 SER A N 1
ATOM 3760 C CA . SER A 1 518 ? -16.844 21.328 12.047 1 91.5 518 SER A CA 1
ATOM 3761 C C . SER A 1 518 ? -15.773 20.234 11.961 1 91.5 518 SER A C 1
ATOM 3763 O O . SER A 1 518 ? -16 19.094 12.375 1 91.5 518 SER A O 1
ATOM 3765 N N . SER A 1 519 ? -14.672 20.547 11.258 1 91.12 519 SER A N 1
ATOM 3766 C CA . SER A 1 519 ? -13.547 19.625 11.125 1 91.12 519 SER A CA 1
ATOM 3767 C C . SER A 1 519 ? -12.219 20.359 11.227 1 91.12 519 SER A C 1
ATOM 3769 O O . SER A 1 519 ? -12.18 21.594 11.227 1 91.12 519 SER A O 1
ATOM 3771 N N . ALA A 1 520 ? -11.211 19.547 11.438 1 90.44 520 ALA A N 1
ATOM 3772 C CA . ALA A 1 520 ? -9.852 20.078 11.328 1 90.44 520 ALA A CA 1
ATOM 3773 C C . ALA A 1 520 ? -9.406 20.141 9.875 1 90.44 520 ALA A C 1
ATOM 3775 O O . ALA A 1 520 ? -9.914 19.406 9.023 1 90.44 520 ALA A O 1
ATOM 3776 N N . TYR A 1 521 ? -8.461 21.078 9.531 1 91.19 521 TYR A N 1
ATOM 3777 C CA . TYR A 1 521 ? -7.793 21.156 8.242 1 91.19 521 TYR A CA 1
ATOM 3778 C C . TYR A 1 521 ? -8.781 21.5 7.137 1 91.19 521 TYR A C 1
ATOM 3780 O O . TYR A 1 521 ? -8.797 20.859 6.086 1 91.19 521 TYR A O 1
ATOM 3788 N N . MET A 1 522 ? -9.523 22.531 7.531 1 90.06 522 MET A N 1
ATOM 3789 C CA . MET A 1 522 ? -10.531 22.969 6.578 1 90.06 522 MET A CA 1
ATOM 3790 C C . MET A 1 522 ? -10.445 24.484 6.363 1 90.06 522 MET A C 1
ATOM 3792 O O . MET A 1 522 ? -10.25 25.234 7.316 1 90.06 522 MET A O 1
ATOM 3796 N N . PRO A 1 523 ? -10.68 24.844 5.105 1 90.44 523 PRO A N 1
ATOM 3797 C CA . PRO A 1 523 ? -10.773 26.281 4.871 1 90.44 523 PRO A CA 1
ATOM 3798 C C . PRO A 1 523 ? -11.906 26.938 5.656 1 90.44 523 PRO A C 1
ATOM 3800 O O . PRO A 1 523 ? -12.953 26.312 5.875 1 90.44 523 PRO A O 1
ATOM 3803 N N . ALA A 1 524 ? -11.758 28.172 5.875 1 90.44 524 ALA A N 1
ATOM 3804 C CA . ALA A 1 524 ? -12.703 28.906 6.711 1 90.44 524 ALA A CA 1
ATOM 3805 C C . ALA A 1 524 ? -14.109 28.859 6.125 1 90.44 524 ALA A C 1
ATOM 3807 O O . ALA A 1 524 ? -15.078 28.578 6.836 1 90.44 524 ALA A O 1
ATOM 3808 N N . PRO A 1 525 ? -14.305 29.016 4.812 1 88.62 525 PRO A N 1
ATOM 3809 C CA . PRO A 1 525 ? -15.672 28.969 4.277 1 88.62 525 PRO A CA 1
ATOM 3810 C C . PRO A 1 525 ? -16.297 27.578 4.414 1 88.62 525 PRO A C 1
ATOM 3812 O O . PRO A 1 525 ? -17.5 27.469 4.656 1 88.62 525 PRO A O 1
ATOM 3815 N N . LEU A 1 526 ? -15.523 26.594 4.273 1 90.81 526 LEU A N 1
ATOM 3816 C CA . LEU A 1 526 ? -16.047 25.234 4.379 1 90.81 526 LEU A CA 1
ATOM 3817 C C . LEU A 1 526 ? -16.359 24.875 5.832 1 90.81 526 LEU A C 1
ATOM 3819 O O . LEU A 1 526 ? -17.297 24.141 6.109 1 90.81 526 LEU A O 1
ATOM 3823 N N . SER A 1 527 ? -15.477 25.375 6.664 1 89.12 527 SER A N 1
ATOM 3824 C CA . SER A 1 527 ? -15.719 25.141 8.086 1 89.12 527 SER A CA 1
ATOM 3825 C C . SER A 1 527 ? -17.047 25.75 8.523 1 89.12 527 SER A C 1
ATOM 3827 O O . SER A 1 527 ? -17.797 25.125 9.273 1 89.12 527 SER A O 1
ATOM 3829 N N . LEU A 1 528 ? -17.344 26.953 8.07 1 87.19 528 LEU A N 1
ATOM 3830 C CA . LEU A 1 528 ? -18.578 27.625 8.398 1 87.19 528 LEU A CA 1
ATOM 3831 C C . LEU A 1 528 ? -19.766 26.938 7.734 1 87.19 528 LEU A C 1
ATOM 3833 O O . LEU A 1 528 ? -20.859 26.859 8.32 1 87.19 528 LEU A O 1
ATOM 3837 N N . TRP A 1 529 ? -19.531 26.484 6.566 1 88.19 529 TRP A N 1
ATOM 3838 C CA . TRP A 1 529 ? -20.562 25.75 5.832 1 88.19 529 TRP A CA 1
ATOM 3839 C C . TRP A 1 529 ? -20.938 24.453 6.555 1 88.19 529 TRP A C 1
ATOM 3841 O O . TRP A 1 529 ? -22.109 24.094 6.613 1 88.19 529 TRP A O 1
ATOM 3851 N N . LEU A 1 530 ? -20 23.797 7.145 1 87.5 530 LEU A N 1
ATOM 3852 C CA . LEU A 1 530 ? -20.219 22.562 7.875 1 87.5 530 LEU A CA 1
ATOM 3853 C C . LEU A 1 530 ? -20.984 22.828 9.172 1 87.5 530 LEU A C 1
ATOM 3855 O O . LEU A 1 530 ? -21.797 22 9.602 1 87.5 530 LEU A O 1
ATOM 3859 N N . ALA A 1 531 ? -20.75 23.859 9.781 1 79.19 531 ALA A N 1
ATOM 3860 C CA . ALA A 1 531 ? -21.344 24.203 11.07 1 79.19 531 ALA A CA 1
ATOM 3861 C C . ALA A 1 531 ? -22.844 24.406 10.938 1 79.19 531 ALA A C 1
ATOM 3863 O O . ALA A 1 531 ? -23.594 24.312 11.922 1 79.19 531 ALA A O 1
ATOM 3864 N N . SER A 1 532 ? -23.297 24.641 9.781 1 66.69 532 SER A N 1
ATOM 3865 C CA . SER A 1 532 ? -24.734 24.844 9.555 1 66.69 532 SER A CA 1
ATOM 3866 C C . SER A 1 532 ? -25.484 23.516 9.602 1 66.69 532 SER A C 1
ATOM 3868 O O . SER A 1 532 ? -26.703 23.484 9.359 1 66.69 532 SER A O 1
ATOM 3870 N N . HIS A 1 533 ? -24.781 22.562 9.844 1 62.47 533 HIS A N 1
ATOM 3871 C CA . HIS A 1 533 ? -25.359 21.234 9.984 1 62.47 533 HIS A CA 1
ATOM 3872 C C . HIS A 1 533 ? -26.453 21.219 11.047 1 62.47 533 HIS A C 1
ATOM 3874 O O . HIS A 1 533 ? -27.484 20.531 10.875 1 62.47 533 HIS A O 1
ATOM 3880 N N . VAL A 1 534 ? -26.219 21.906 12.109 1 56.72 534 VAL A N 1
ATOM 3881 C CA . VAL A 1 534 ? -27.219 22.016 13.172 1 56.72 534 VAL A CA 1
ATOM 3882 C C . VAL A 1 534 ? -27.938 23.359 13.078 1 56.72 534 VAL A C 1
ATOM 3884 O O . VAL A 1 534 ? -27.297 24.406 12.984 1 56.72 534 VAL A O 1
ATOM 3887 N N . GLU A 1 535 ? -29.203 23.359 12.742 1 55.34 535 GLU A N 1
ATOM 3888 C CA . GLU A 1 535 ? -29.984 24.594 12.555 1 55.34 535 GLU A CA 1
ATOM 3889 C C . GLU A 1 535 ? -29.531 25.672 13.531 1 55.34 535 GLU A C 1
ATOM 3891 O O . GLU A 1 535 ? -29.328 26.828 13.133 1 55.34 535 GLU A O 1
ATOM 3896 N N . GLU A 1 536 ? -29.469 25.344 14.773 1 52.41 536 GLU A N 1
ATOM 3897 C CA . GLU A 1 536 ? -29.047 26.312 15.789 1 52.41 536 GLU A CA 1
ATOM 3898 C C . GLU A 1 536 ? -27.547 26.531 15.758 1 52.41 536 GLU A C 1
ATOM 3900 O O . GLU A 1 536 ? -27.031 27.516 16.297 1 52.41 536 GLU A O 1
ATOM 3905 N N . GLY A 1 537 ? -26.859 25.781 14.875 1 55.19 537 GLY A N 1
ATOM 3906 C CA . GLY A 1 537 ? -25.406 25.719 14.891 1 55.19 537 GLY A CA 1
ATOM 3907 C C . GLY A 1 537 ? -24.75 26.766 14.023 1 55.19 537 GLY A C 1
ATOM 3908 O O . GLY A 1 537 ? -23.672 27.25 14.336 1 55.19 537 GLY A O 1
ATOM 3909 N N . GLU A 1 538 ? -25.469 27.219 13.039 1 62 538 GLU A N 1
ATOM 3910 C CA . GLU A 1 538 ? -24.859 28.172 12.109 1 62 538 GLU A CA 1
ATOM 3911 C C . GLU A 1 538 ? -24.562 29.5 12.781 1 62 538 GLU A C 1
ATOM 3913 O O . GLU A 1 538 ? -23.469 30.047 12.641 1 62 538 GLU A O 1
ATOM 3918 N N . GLY A 1 539 ? -25.531 29.984 13.453 1 67.56 539 GLY A N 1
ATOM 3919 C CA . GLY A 1 539 ? -25.312 31.234 14.148 1 67.56 539 GLY A CA 1
ATOM 3920 C C . GLY A 1 539 ? -24.203 31.156 15.188 1 67.56 539 GLY A C 1
ATOM 3921 O O . GLY A 1 539 ? -23.391 32.094 15.305 1 67.56 539 GLY A O 1
ATOM 3922 N N . SER A 1 540 ? -24.141 30.047 15.75 1 73.31 540 SER A N 1
ATOM 3923 C CA . SER A 1 540 ? -23.156 29.828 16.797 1 73.31 540 SER A CA 1
ATOM 3924 C C . SER A 1 540 ? -21.734 29.75 16.234 1 73.31 540 SER A C 1
ATOM 3926 O O . SER A 1 540 ? -20.797 30.312 16.797 1 73.31 540 SER A O 1
ATOM 3928 N N . ALA A 1 541 ? -21.594 29.141 15.164 1 78.5 541 ALA A N 1
ATOM 3929 C CA . ALA A 1 541 ? -20.266 28.969 14.57 1 78.5 541 ALA A CA 1
ATOM 3930 C C . ALA A 1 541 ? -19.719 30.312 14.094 1 78.5 541 ALA A C 1
ATOM 3932 O O . ALA A 1 541 ? -18.516 30.578 14.25 1 78.5 541 ALA A O 1
ATOM 3933 N N . TRP A 1 542 ? -20.672 31.125 13.641 1 85.94 542 TRP A N 1
ATOM 3934 C CA . TRP A 1 542 ? -20.25 32.438 13.188 1 85.94 542 TRP A CA 1
ATOM 3935 C C . TRP A 1 542 ? -19.781 33.312 14.367 1 85.94 542 TRP A C 1
ATOM 3937 O O . TRP A 1 542 ? -18.75 33.969 14.281 1 85.94 542 TRP A O 1
ATOM 3947 N N . ARG A 1 543 ? -20.516 33.312 15.367 1 90 543 ARG A N 1
ATOM 3948 C CA . ARG A 1 543 ? -20.172 34.094 16.547 1 90 543 ARG A CA 1
ATOM 3949 C C . ARG A 1 543 ? -18.859 33.594 17.156 1 90 543 ARG A C 1
ATOM 3951 O O . ARG A 1 543 ? -18 34.406 17.516 1 90 543 ARG A O 1
ATOM 3958 N N . ALA A 1 544 ? -18.781 32.312 17.281 1 92.81 544 ALA A N 1
ATOM 3959 C CA . ALA A 1 544 ? -17.547 31.734 17.812 1 92.81 544 ALA A CA 1
ATOM 3960 C C . ALA A 1 544 ? -16.344 32.094 16.938 1 92.81 544 ALA A C 1
ATOM 3962 O O . ALA A 1 544 ? -15.273 32.406 17.453 1 92.81 544 ALA A O 1
ATOM 3963 N N . SER A 1 545 ? -16.531 32.156 15.641 1 93.62 545 SER A N 1
ATOM 3964 C CA . SER A 1 545 ? -15.461 32.469 14.711 1 93.62 545 SER A CA 1
ATOM 3965 C C . SER A 1 545 ? -15.039 33.938 14.828 1 93.62 545 SER A C 1
ATOM 3967 O O . SER A 1 545 ? -13.852 34.25 14.766 1 93.62 545 SER A O 1
ATOM 3969 N N . LEU A 1 546 ? -16.016 34.781 15 1 95.25 546 LEU A N 1
ATOM 3970 C CA . LEU A 1 546 ? -15.742 36.219 15.133 1 95.25 546 LEU A CA 1
ATOM 3971 C C . LEU A 1 546 ? -14.953 36.5 16.406 1 95.25 546 LEU A C 1
ATOM 3973 O O . LEU A 1 546 ? -14.055 37.344 16.406 1 95.25 546 LEU A O 1
ATOM 3977 N N . ILE A 1 547 ? -15.289 35.812 17.391 1 96.38 547 ILE A N 1
ATOM 3978 C CA . ILE A 1 547 ? -14.586 35.969 18.656 1 96.38 547 ILE A CA 1
ATOM 3979 C C . ILE A 1 547 ? -13.172 35.406 18.531 1 96.38 547 ILE A C 1
ATOM 3981 O O . ILE A 1 547 ? -12.203 36.062 18.953 1 96.38 547 ILE A O 1
ATOM 3985 N N . ALA A 1 548 ? -13.047 34.219 18.016 1 97 548 ALA A N 1
ATOM 3986 C CA . ALA A 1 548 ? -11.766 33.531 17.891 1 97 548 ALA A CA 1
ATOM 3987 C C . ALA A 1 548 ? -10.789 34.344 17.031 1 97 548 ALA A C 1
ATOM 3989 O O . ALA A 1 548 ? -9.602 34.438 17.344 1 97 548 ALA A O 1
ATOM 3990 N N . PHE A 1 549 ? -11.281 34.906 15.969 1 97.75 549 PHE A N 1
ATOM 3991 C CA . PHE A 1 549 ? -10.469 35.719 15.078 1 97.75 549 PHE A CA 1
ATOM 3992 C C . PHE A 1 549 ? -10.328 37.156 15.617 1 97.75 549 PHE A C 1
ATOM 3994 O O . PHE A 1 549 ? -9.234 37.719 15.633 1 97.75 549 PHE A O 1
ATOM 4001 N N . GLY A 1 550 ? -11.383 37.75 16.094 1 98.06 550 GLY A N 1
ATOM 4002 C CA . GLY A 1 550 ? -11.484 39.188 16.391 1 98.06 550 GLY A CA 1
ATOM 4003 C C . GLY A 1 550 ? -10.656 39.594 17.594 1 98.06 550 GLY A C 1
ATOM 4004 O O . GLY A 1 550 ? -10.023 40.656 17.594 1 98.06 550 GLY A O 1
ATOM 4005 N N . LEU A 1 551 ? -10.719 38.812 18.578 1 97.75 551 LEU A N 1
ATOM 4006 C CA . LEU A 1 551 ? -10.039 39.188 19.812 1 97.75 551 LEU A CA 1
ATOM 4007 C C . LEU A 1 551 ? -8.523 39.25 19.609 1 97.75 551 LEU A C 1
ATOM 4009 O O . LEU A 1 551 ? -7.879 40.25 19.906 1 97.75 551 LEU A O 1
ATOM 4013 N N . PRO A 1 552 ? -7.922 38.156 19.188 1 98.06 552 PRO A N 1
ATOM 4014 C CA . PRO A 1 552 ? -6.48 38.25 18.938 1 98.06 552 PRO A CA 1
ATOM 4015 C C . PRO A 1 552 ? -6.121 39.281 17.875 1 98.06 552 PRO A C 1
ATOM 4017 O O . PRO A 1 552 ? -5.062 39.906 17.953 1 98.06 552 PRO A O 1
ATOM 4020 N N . PHE A 1 553 ? -6.941 39.438 16.922 1 98.19 553 PHE A N 1
ATOM 4021 C CA . PHE A 1 553 ? -6.727 40.438 15.891 1 98.19 553 PHE A CA 1
ATOM 4022 C C . PHE A 1 553 ? -6.676 41.844 16.5 1 98.19 553 PHE A C 1
ATOM 4024 O O . PHE A 1 553 ? -5.719 42.594 16.281 1 98.19 553 PHE A O 1
ATOM 4031 N N . SER A 1 554 ? -7.668 42.219 17.281 1 98.25 554 SER A N 1
ATOM 4032 C CA . SER A 1 554 ? -7.758 43.531 17.922 1 98.25 554 SER A CA 1
ATOM 4033 C C . SER A 1 554 ? -6.621 43.75 18.906 1 98.25 554 SER A C 1
ATOM 4035 O O . SER A 1 554 ? -6.031 44.844 18.953 1 98.25 554 SER A O 1
ATOM 4037 N N . ALA A 1 555 ? -6.367 42.719 19.672 1 97.69 555 ALA A N 1
ATOM 4038 C CA . ALA A 1 555 ? -5.289 42.844 20.656 1 97.69 555 ALA A CA 1
ATOM 4039 C C . ALA A 1 555 ? -3.947 43.062 19.969 1 97.69 555 ALA A C 1
ATOM 4041 O O . ALA A 1 555 ? -3.135 43.875 20.438 1 97.69 555 ALA A O 1
ATOM 4042 N N . THR A 1 556 ? -3.686 42.344 18.938 1 96.44 556 THR A N 1
ATOM 4043 C CA . THR A 1 556 ? -2.432 42.5 18.203 1 96.44 556 THR A CA 1
ATOM 4044 C C . THR A 1 556 ? -2.332 43.906 17.578 1 96.44 556 THR A C 1
ATOM 4046 O O . THR A 1 556 ? -1.276 44.531 17.625 1 96.44 556 THR A O 1
ATOM 4049 N N . LEU A 1 557 ? -3.449 44.406 17.031 1 96.44 557 LEU A N 1
ATOM 4050 C CA . LEU A 1 557 ? -3.463 45.75 16.469 1 96.44 557 LEU A CA 1
ATOM 4051 C C . LEU A 1 557 ? -3.191 46.812 17.547 1 96.44 557 LEU A C 1
ATOM 4053 O O . LEU A 1 557 ? -2.467 47.781 17.312 1 96.44 557 LEU A O 1
ATOM 4057 N N . LEU A 1 558 ? -3.836 46.625 18.641 1 95.44 558 LEU A N 1
ATOM 4058 C CA . LEU A 1 558 ? -3.666 47.562 19.75 1 95.44 558 LEU A CA 1
ATOM 4059 C C . LEU A 1 558 ? -2.219 47.562 20.219 1 95.44 558 LEU A C 1
ATOM 4061 O O . LEU A 1 558 ? -1.639 48.656 20.406 1 95.44 558 LEU A O 1
ATOM 4065 N N . ARG A 1 559 ? -1.643 46.438 20.406 1 93.31 559 ARG A N 1
ATOM 4066 C CA . ARG A 1 559 ? -0.261 46.344 20.875 1 93.31 559 ARG A CA 1
ATOM 4067 C C . ARG A 1 559 ? 0.699 46.938 19.844 1 93.31 559 ARG A C 1
ATOM 4069 O O . ARG A 1 559 ? 1.553 47.75 20.188 1 93.31 559 ARG A O 1
ATOM 4076 N N . ASN A 1 560 ? 0.567 46.469 18.625 1 92.56 560 ASN A N 1
ATOM 4077 C CA . ASN A 1 560 ? 1.48 46.938 17.594 1 92.56 560 ASN A CA 1
ATOM 4078 C C . ASN A 1 560 ? 1.298 48.438 17.312 1 92.56 560 ASN A C 1
ATOM 4080 O O . ASN A 1 560 ? 2.27 49.125 17.047 1 92.56 560 ASN A O 1
ATOM 4084 N N . GLY A 1 561 ? 0.058 48.844 17.312 1 92 561 GLY A N 1
ATOM 4085 C CA . GLY A 1 561 ? -0.216 50.281 17.156 1 92 561 GLY A CA 1
ATOM 4086 C C . GLY A 1 561 ? 0.374 51.125 18.25 1 92 561 GLY A C 1
ATOM 4087 O O . GLY A 1 561 ? 0.904 52.219 17.984 1 92 561 GLY A O 1
ATOM 4088 N N . TRP A 1 562 ? 0.216 50.625 19.469 1 90.38 562 TRP A N 1
ATOM 4089 C CA . TRP A 1 562 ? 0.772 51.344 20.609 1 90.38 562 TRP A CA 1
ATOM 4090 C C . TRP A 1 562 ? 2.281 51.5 20.469 1 90.38 562 TRP A C 1
ATOM 4092 O O . TRP A 1 562 ? 2.828 52.594 20.766 1 90.38 562 TRP A O 1
ATOM 4102 N N . HIS A 1 563 ? 2.965 50.562 19.969 1 86.5 563 HIS A N 1
ATOM 4103 C CA . HIS A 1 563 ? 4.414 50.594 19.828 1 86.5 563 HIS A CA 1
ATOM 4104 C C . HIS A 1 563 ? 4.832 51.375 18.594 1 86.5 563 HIS A C 1
ATOM 4106 O O . HIS A 1 563 ? 5.91 52 18.562 1 86.5 563 HIS A O 1
ATOM 4112 N N . ARG A 1 564 ? 4.059 51.375 17.641 1 85.12 564 ARG A N 1
ATOM 4113 C CA . ARG A 1 564 ? 4.398 52.094 16.406 1 85.12 564 ARG A CA 1
ATOM 4114 C C . ARG A 1 564 ? 4.086 53.562 16.531 1 85.12 564 ARG A C 1
ATOM 4116 O O . ARG A 1 564 ? 4.848 54.406 16.047 1 85.12 564 ARG A O 1
ATOM 4123 N N . PHE A 1 565 ? 2.941 53.875 16.984 1 81.12 565 PHE A N 1
ATOM 4124 C CA . PHE A 1 565 ? 2.486 55.281 16.984 1 81.12 565 PHE A CA 1
ATOM 4125 C C . PHE A 1 565 ? 2.623 55.875 18.375 1 81.12 565 PHE A C 1
ATOM 4127 O O . PHE A 1 565 ? 2.551 57.094 18.531 1 81.12 565 PHE A O 1
ATOM 4134 N N . GLY A 1 566 ? 2.67 55.031 19.469 1 67.88 566 GLY A N 1
ATOM 4135 C CA . GLY A 1 566 ? 2.746 55.562 20.812 1 67.88 566 GLY A CA 1
ATOM 4136 C C . GLY A 1 566 ? 4.172 55.781 21.281 1 67.88 566 GLY A C 1
ATOM 4137 O O . GLY A 1 566 ? 4.93 54.844 21.469 1 67.88 566 GLY A O 1
ATOM 4138 N N . GLY A 1 567 ? 5.168 56.531 20.75 1 45.38 567 GLY A N 1
ATOM 4139 C CA . GLY A 1 567 ? 6.234 57.188 21.5 1 45.38 567 GLY A CA 1
ATOM 4140 C C . GLY A 1 567 ? 5.867 57.438 22.938 1 45.38 567 GLY A C 1
ATOM 4141 O O . GLY A 1 567 ? 6.191 58.531 23.469 1 45.38 567 GLY A O 1
ATOM 4142 N N . TRP A 1 568 ? 4.961 57.031 23.641 1 34.91 568 TRP A N 1
ATOM 4143 C CA . TRP A 1 568 ? 5 57.688 24.938 1 34.91 568 TRP A CA 1
ATOM 4144 C C . TRP A 1 568 ? 6.359 57.5 25.594 1 34.91 568 TRP A C 1
ATOM 4146 O O . TRP A 1 568 ? 6.84 56.375 25.75 1 34.91 568 TRP A O 1
ATOM 4156 N N . GLU A 1 569 ? 7.328 58.438 25.391 1 32.09 569 GLU A N 1
ATOM 4157 C CA . GLU A 1 569 ? 8.297 58.875 26.391 1 32.09 569 GLU A CA 1
ATOM 4158 C C . GLU A 1 569 ? 7.742 58.688 27.812 1 32.09 569 GLU A C 1
ATOM 4160 O O . GLU A 1 569 ? 6.594 59.031 28.078 1 32.09 569 GLU A O 1
ATOM 4165 N N . MET B 1 1 ? 25.656 11.977 -17.75 1 47.47 1 MET B N 1
ATOM 4166 C CA . MET B 1 1 ? 25.609 13.406 -18.016 1 47.47 1 MET B CA 1
ATOM 4167 C C . MET B 1 1 ? 25.344 14.195 -16.75 1 47.47 1 MET B C 1
ATOM 4169 O O . MET B 1 1 ? 24.672 13.711 -15.844 1 47.47 1 MET B O 1
ATOM 4173 N N . PRO B 1 2 ? 26.062 15.227 -16.562 1 72.62 2 PRO B N 1
ATOM 4174 C CA . PRO B 1 2 ? 25.938 16.078 -15.367 1 72.62 2 PRO B CA 1
ATOM 4175 C C . PRO B 1 2 ? 24.547 16.672 -15.211 1 72.62 2 PRO B C 1
ATOM 4177 O O . PRO B 1 2 ? 23.859 16.922 -16.203 1 72.62 2 PRO B O 1
ATOM 4180 N N . PHE B 1 3 ? 23.906 16.656 -14.125 1 87.25 3 PHE B N 1
ATOM 4181 C CA . PHE B 1 3 ? 22.594 17.203 -13.828 1 87.25 3 PHE B CA 1
ATOM 4182 C C . PHE B 1 3 ? 22.562 18.719 -14.055 1 87.25 3 PHE B C 1
ATOM 4184 O O . PHE B 1 3 ? 23.609 19.375 -14.023 1 87.25 3 PHE B O 1
ATOM 4191 N N . LYS B 1 4 ? 21.516 19.312 -14.422 1 91.75 4 LYS B N 1
ATOM 4192 C CA . LYS B 1 4 ? 21.328 20.734 -14.664 1 91.75 4 LYS B CA 1
ATOM 4193 C C . LYS B 1 4 ? 21.344 21.531 -13.359 1 91.75 4 LYS B C 1
ATOM 4195 O O . LYS B 1 4 ? 21.781 22.672 -13.336 1 91.75 4 LYS B O 1
ATOM 4200 N N . LYS B 1 5 ? 20.75 20.969 -12.375 1 95.56 5 LYS B N 1
ATOM 4201 C CA . LYS B 1 5 ? 20.656 21.578 -11.047 1 95.56 5 LYS B CA 1
ATOM 4202 C C . LYS B 1 5 ? 21.031 20.578 -9.953 1 95.56 5 LYS B C 1
ATOM 4204 O O . LYS B 1 5 ? 20.953 19.375 -10.156 1 95.56 5 LYS B O 1
ATOM 4209 N N . TYR B 1 6 ? 21.453 21.125 -8.867 1 95.44 6 TYR B N 1
ATOM 4210 C CA . TYR B 1 6 ? 21.797 20.297 -7.719 1 95.44 6 TYR B CA 1
ATOM 4211 C C . TYR B 1 6 ? 21.125 20.812 -6.453 1 95.44 6 TYR B C 1
ATOM 4213 O O . TYR B 1 6 ? 21.031 22.031 -6.25 1 95.44 6 TYR B O 1
ATOM 4221 N N . VAL B 1 7 ? 20.672 19.828 -5.609 1 97.19 7 VAL B N 1
ATOM 4222 C CA . VAL B 1 7 ? 20 20.234 -4.387 1 97.19 7 VAL B CA 1
ATOM 4223 C C . VAL B 1 7 ? 20.734 19.672 -3.174 1 97.19 7 VAL B C 1
ATOM 4225 O O . VAL B 1 7 ? 21.453 18.672 -3.281 1 97.19 7 VAL B O 1
ATOM 4228 N N . ALA B 1 8 ? 20.625 20.375 -2.078 1 97.19 8 ALA B N 1
ATOM 4229 C CA . ALA B 1 8 ? 21.016 19.844 -0.771 1 97.19 8 ALA B CA 1
ATOM 4230 C C . ALA B 1 8 ? 19.797 19.359 0.005 1 97.19 8 ALA B C 1
ATOM 4232 O O . ALA B 1 8 ? 18.734 19.984 -0.041 1 97.19 8 ALA B O 1
ATOM 4233 N N . VAL B 1 9 ? 19.891 18.219 0.623 1 96.38 9 VAL B N 1
ATOM 4234 C CA . VAL B 1 9 ? 18.828 17.672 1.457 1 96.38 9 VAL B CA 1
ATOM 4235 C C . VAL B 1 9 ? 19.266 17.672 2.92 1 96.38 9 VAL B C 1
ATOM 4237 O O . VAL B 1 9 ? 20.25 17.031 3.281 1 96.38 9 VAL B O 1
ATOM 4240 N N . ILE B 1 10 ? 18.547 18.438 3.711 1 96.06 10 ILE B N 1
ATOM 4241 C CA . ILE B 1 10 ? 18.891 18.5 5.125 1 96.06 10 ILE B CA 1
ATOM 4242 C C . ILE B 1 10 ? 17.656 18.203 5.977 1 96.06 10 ILE B C 1
ATOM 4244 O O . ILE B 1 10 ? 16.531 18.391 5.531 1 96.06 10 ILE B O 1
ATOM 4248 N N . GLY B 1 11 ? 17.953 17.719 7.164 1 92.56 11 GLY B N 1
ATOM 4249 C CA . GLY B 1 11 ? 16.797 17.578 8.047 1 92.56 11 GLY B CA 1
ATOM 4250 C C . GLY B 1 11 ? 16.969 16.453 9.062 1 92.56 11 GLY B C 1
ATOM 4251 O O . GLY B 1 11 ? 18.094 16.125 9.445 1 92.56 11 GLY B O 1
ATOM 4252 N N . SER B 1 12 ? 15.812 16.047 9.648 1 89 12 SER B N 1
ATOM 4253 C CA . SER B 1 12 ? 15.789 15.039 10.703 1 89 12 SER B CA 1
ATOM 4254 C C . SER B 1 12 ? 14.531 14.18 10.625 1 89 12 SER B C 1
ATOM 4256 O O . SER B 1 12 ? 13.672 14.398 9.766 1 89 12 SER B O 1
ATOM 4258 N N . SER B 1 13 ? 14.477 13.133 11.508 1 82.31 13 SER B N 1
ATOM 4259 C CA . SER B 1 13 ? 13.328 12.242 11.594 1 82.31 13 SER B CA 1
ATOM 4260 C C . SER B 1 13 ? 12.109 12.953 12.164 1 82.31 13 SER B C 1
ATOM 4262 O O . SER B 1 13 ? 10.984 12.461 12.055 1 82.31 13 SER B O 1
ATOM 4264 N N . GLY B 1 14 ? 12.289 14.133 12.547 1 73.31 14 GLY B N 1
ATOM 4265 C CA . GLY B 1 14 ? 11.164 15 12.883 1 73.31 14 GLY B CA 1
ATOM 4266 C C . GLY B 1 14 ? 10.586 14.711 14.258 1 73.31 14 GLY B C 1
ATOM 4267 O O . GLY B 1 14 ? 11.086 13.844 14.977 1 73.31 14 GLY B O 1
ATOM 4268 N N . GLY B 1 15 ? 9.656 15.461 14.742 1 63.47 15 GLY B N 1
ATOM 4269 C CA . GLY B 1 15 ? 9.055 15.383 16.062 1 63.47 15 GLY B CA 1
ATOM 4270 C C . GLY B 1 15 ? 7.934 14.367 16.141 1 63.47 15 GLY B C 1
ATOM 4271 O O . GLY B 1 15 ? 7.984 13.328 15.484 1 63.47 15 GLY B O 1
ATOM 4272 N N . GLY B 1 16 ? 7.012 14.562 17.219 1 52.34 16 GLY B N 1
ATOM 4273 C CA . GLY B 1 16 ? 5.957 13.695 17.719 1 52.34 16 GLY B CA 1
ATOM 4274 C C . GLY B 1 16 ? 5.207 12.969 16.625 1 52.34 16 GLY B C 1
ATOM 4275 O O . GLY B 1 16 ? 4.66 11.883 16.844 1 52.34 16 GLY B O 1
ATOM 4276 N N . GLY B 1 17 ? 4.887 13.648 15.68 1 46.72 17 GLY B N 1
ATOM 4277 C CA . GLY B 1 17 ? 4.055 13.023 14.664 1 46.72 17 GLY B CA 1
ATOM 4278 C C . GLY B 1 17 ? 4.828 12.109 13.734 1 46.72 17 GLY B C 1
ATOM 4279 O O . GLY B 1 17 ? 4.285 11.609 12.75 1 46.72 17 GLY B O 1
ATOM 4280 N N . ALA B 1 18 ? 6.105 12.164 13.977 1 46.31 18 ALA B N 1
ATOM 4281 C CA . ALA B 1 18 ? 6.898 11.438 12.992 1 46.31 18 ALA B CA 1
ATOM 4282 C C . ALA B 1 18 ? 6.703 9.93 13.141 1 46.31 18 ALA B C 1
ATOM 4284 O O . ALA B 1 18 ? 7.598 9.227 13.602 1 46.31 18 ALA B O 1
ATOM 4285 N N . SER B 1 19 ? 5.75 9.555 13.844 1 43.53 19 SER B N 1
ATOM 4286 C CA . SER B 1 19 ? 5.688 8.109 13.992 1 43.53 19 SER B CA 1
ATOM 4287 C C . SER B 1 19 ? 5.824 7.402 12.648 1 43.53 19 SER B C 1
ATOM 4289 O O . SER B 1 19 ? 5.941 6.176 12.594 1 43.53 19 SER B O 1
ATOM 4291 N N . HIS B 1 20 ? 4.98 7.75 11.781 1 42.25 20 HIS B N 1
ATOM 4292 C CA . HIS B 1 20 ? 4.676 6.852 10.672 1 42.25 20 HIS B CA 1
ATOM 4293 C C . HIS B 1 20 ? 5.926 6.551 9.844 1 42.25 20 HIS B C 1
ATOM 4295 O O . HIS B 1 20 ? 7.027 6.969 10.211 1 42.25 20 HIS B O 1
ATOM 4301 N N . ALA B 1 21 ? 5.656 6.125 8.555 1 43.59 21 ALA B N 1
ATOM 4302 C CA . ALA B 1 21 ? 6.453 5.848 7.359 1 43.59 21 ALA B CA 1
ATOM 4303 C C . ALA B 1 21 ? 7.523 6.918 7.152 1 43.59 21 ALA B C 1
ATOM 4305 O O . ALA B 1 21 ? 8.461 6.727 6.379 1 43.59 21 ALA B O 1
ATOM 4306 N N . GLY B 1 22 ? 7.379 8.102 7.891 1 46.75 22 GLY B N 1
ATOM 4307 C CA . GLY B 1 22 ? 8.156 9.312 7.691 1 46.75 22 GLY B CA 1
ATOM 4308 C C . GLY B 1 22 ? 9.539 9.242 8.305 1 46.75 22 GLY B C 1
ATOM 4309 O O . GLY B 1 22 ? 10.383 10.102 8.039 1 46.75 22 GLY B O 1
ATOM 4310 N N . SER B 1 23 ? 9.547 8.273 9.109 1 58.66 23 SER B N 1
ATOM 4311 C CA . SER B 1 23 ? 10.836 8.312 9.789 1 58.66 23 SER B CA 1
ATOM 4312 C C . SER B 1 23 ? 11.898 7.566 8.992 1 58.66 23 SER B C 1
ATOM 4314 O O . SER B 1 23 ? 13.07 7.523 9.391 1 58.66 23 SER B O 1
ATOM 4316 N N . ASP B 1 24 ? 11.367 7.152 7.895 1 72.38 24 ASP B N 1
ATOM 4317 C CA . ASP B 1 24 ? 12.367 6.453 7.086 1 72.38 24 ASP B CA 1
ATOM 4318 C C . ASP B 1 24 ? 13.133 7.434 6.203 1 72.38 24 ASP B C 1
ATOM 4320 O O . ASP B 1 24 ? 12.836 7.566 5.012 1 72.38 24 ASP B O 1
ATOM 4324 N N . VAL B 1 25 ? 14.078 8.023 6.898 1 79.56 25 VAL B N 1
ATOM 4325 C CA . VAL B 1 25 ? 14.836 9.07 6.219 1 79.56 25 VAL B CA 1
ATOM 4326 C C . VAL B 1 25 ? 15.633 8.461 5.062 1 79.56 25 VAL B C 1
ATOM 4328 O O . VAL B 1 25 ? 15.82 9.102 4.027 1 79.56 25 VAL B O 1
ATOM 4331 N N . TYR B 1 26 ? 16.047 7.27 5.277 1 77.62 26 TYR B N 1
ATOM 4332 C CA . TYR B 1 26 ? 16.75 6.566 4.215 1 77.62 26 TYR B CA 1
ATOM 4333 C C . TYR B 1 26 ? 15.859 6.371 2.996 1 77.62 26 TYR B C 1
ATOM 4335 O O . TYR B 1 26 ? 16.25 6.688 1.87 1 77.62 26 TYR B O 1
ATOM 4343 N N . GLY B 1 27 ? 14.648 5.82 3.211 1 79.94 27 GLY B N 1
ATOM 4344 C CA . GLY B 1 27 ? 13.695 5.621 2.123 1 79.94 27 GLY B CA 1
ATOM 4345 C C . GLY B 1 27 ? 13.336 6.91 1.41 1 79.94 27 GLY B C 1
ATOM 4346 O O . GLY B 1 27 ? 13.156 6.922 0.19 1 79.94 27 GLY B O 1
ATOM 4347 N N . LEU B 1 28 ? 13.266 7.941 2.164 1 87.62 28 LEU B N 1
ATOM 4348 C CA . LEU B 1 28 ? 12.938 9.234 1.572 1 87.62 28 LEU B CA 1
ATOM 4349 C C . LEU B 1 28 ? 14.055 9.711 0.656 1 87.62 28 LEU B C 1
ATOM 4351 O O . LEU B 1 28 ? 13.797 10.242 -0.427 1 87.62 28 LEU B O 1
ATOM 4355 N N . LEU B 1 29 ? 15.273 9.531 1.1 1 88.5 29 LEU B N 1
ATOM 4356 C CA . LEU B 1 29 ? 16.406 9.977 0.3 1 88.5 29 LEU B CA 1
ATOM 4357 C C . LEU B 1 29 ? 16.484 9.211 -1.016 1 88.5 29 LEU B C 1
ATOM 4359 O O . LEU B 1 29 ? 16.781 9.789 -2.062 1 88.5 29 LEU B O 1
ATOM 4363 N N . ILE B 1 30 ? 16.172 7.984 -0.994 1 81.94 30 ILE B N 1
ATOM 4364 C CA . ILE B 1 30 ? 16.188 7.16 -2.197 1 81.94 30 ILE B CA 1
ATOM 4365 C C . ILE B 1 30 ? 15.07 7.605 -3.139 1 81.94 30 ILE B C 1
ATOM 4367 O O . ILE B 1 30 ? 15.281 7.738 -4.348 1 81.94 30 ILE B O 1
ATOM 4371 N N . ALA B 1 31 ? 13.914 7.855 -2.566 1 85.38 31 ALA B N 1
ATOM 4372 C CA . ALA B 1 31 ? 12.781 8.312 -3.371 1 85.38 31 ALA B CA 1
ATOM 4373 C C . ALA B 1 31 ? 13.07 9.672 -4 1 85.38 31 ALA B C 1
ATOM 4375 O O . ALA B 1 31 ? 12.719 9.914 -5.156 1 85.38 31 ALA B O 1
ATOM 4376 N N . LEU B 1 32 ? 13.719 10.484 -3.215 1 91.69 32 LEU B N 1
ATOM 4377 C CA . LEU B 1 32 ? 14.062 11.812 -3.717 1 91.69 32 LEU B CA 1
ATOM 4378 C C . LEU B 1 32 ? 15.047 11.711 -4.879 1 91.69 32 LEU B C 1
ATOM 4380 O O . LEU B 1 32 ? 14.898 12.406 -5.887 1 91.69 32 LEU B O 1
ATOM 4384 N N . ARG B 1 33 ? 16 10.898 -4.723 1 88.31 33 ARG B N 1
ATOM 4385 C CA . ARG B 1 33 ? 17 10.727 -5.77 1 88.31 33 ARG B CA 1
ATOM 4386 C C . ARG B 1 33 ? 16.359 10.281 -7.078 1 88.31 33 ARG B C 1
ATOM 4388 O O . ARG B 1 33 ? 16.688 10.805 -8.148 1 88.31 33 ARG B O 1
ATOM 4395 N N . GLN B 1 34 ? 15.445 9.398 -6.988 1 81.31 34 GLN B N 1
ATOM 4396 C CA . GLN B 1 34 ? 14.789 8.852 -8.172 1 81.31 34 GLN B CA 1
ATOM 4397 C C . GLN B 1 34 ? 13.898 9.891 -8.836 1 81.31 34 GLN B C 1
ATOM 4399 O O . GLN B 1 34 ? 13.906 10.023 -10.062 1 81.31 34 GLN B O 1
ATOM 4404 N N . GLU B 1 35 ? 13.156 10.609 -8.047 1 88.94 35 GLU B N 1
ATOM 4405 C CA . GLU B 1 35 ? 12.234 11.602 -8.586 1 88.94 35 GLU B CA 1
ATOM 4406 C C . GLU B 1 35 ? 12.984 12.781 -9.188 1 88.94 35 GLU B C 1
ATOM 4408 O O . GLU B 1 35 ? 12.625 13.281 -10.25 1 88.94 35 GLU B O 1
ATOM 4413 N N . LEU B 1 36 ? 14.016 13.172 -8.508 1 93 36 LEU B N 1
ATOM 4414 C CA . LEU B 1 36 ? 14.805 14.305 -8.977 1 93 36 LEU B CA 1
ATOM 4415 C C . LEU B 1 36 ? 15.5 13.984 -10.289 1 93 36 LEU B C 1
ATOM 4417 O O . LEU B 1 36 ? 15.586 14.836 -11.18 1 93 36 LEU B O 1
ATOM 4421 N N . ALA B 1 37 ? 15.898 12.836 -10.406 1 86.44 37 ALA B N 1
ATOM 4422 C CA . ALA B 1 37 ? 16.594 12.422 -11.617 1 86.44 37 ALA B CA 1
ATOM 4423 C C . ALA B 1 37 ? 15.688 12.531 -12.844 1 86.44 37 ALA B C 1
ATOM 4425 O O . ALA B 1 37 ? 16.156 12.758 -13.953 1 86.44 37 ALA B O 1
ATOM 4426 N N . GLN B 1 38 ? 14.406 12.445 -12.656 1 84.5 38 GLN B N 1
ATOM 4427 C CA . GLN B 1 38 ? 13.445 12.5 -13.75 1 84.5 38 GLN B CA 1
ATOM 4428 C C . GLN B 1 38 ? 13.398 13.898 -14.375 1 84.5 38 GLN B C 1
ATOM 4430 O O . GLN B 1 38 ? 12.914 14.062 -15.492 1 84.5 38 GLN B O 1
ATOM 4435 N N . CYS B 1 39 ? 13.875 14.891 -13.695 1 91.06 39 CYS B N 1
ATOM 4436 C CA . CYS B 1 39 ? 13.906 16.234 -14.25 1 91.06 39 CYS B CA 1
ATOM 4437 C C . CYS B 1 39 ? 15.328 16.781 -14.305 1 91.06 39 CYS B C 1
ATOM 4439 O O . CYS B 1 39 ? 15.547 17.984 -14.242 1 91.06 39 CYS B O 1
ATOM 4441 N N . GLU B 1 40 ? 16.328 15.875 -14.242 1 91.06 40 GLU B N 1
ATOM 4442 C CA . GLU B 1 40 ? 17.75 16.188 -14.406 1 91.06 40 GLU B CA 1
ATOM 4443 C C . GLU B 1 40 ? 18.266 17.016 -13.242 1 91.06 40 GLU B C 1
ATOM 4445 O O . GLU B 1 40 ? 19.031 17.969 -13.453 1 91.06 40 GLU B O 1
ATOM 4450 N N . VAL B 1 41 ? 17.781 16.719 -12.125 1 94.56 41 VAL B N 1
ATOM 4451 C CA . VAL B 1 41 ? 18.281 17.328 -10.891 1 94.56 41 VAL B CA 1
ATOM 4452 C C . VAL B 1 41 ? 18.969 16.281 -10.023 1 94.56 41 VAL B C 1
ATOM 4454 O O . VAL B 1 41 ? 18.469 15.156 -9.898 1 94.56 41 VAL B O 1
ATOM 4457 N N . GLY B 1 42 ? 20.141 16.625 -9.555 1 93 42 GLY B N 1
ATOM 4458 C CA . GLY B 1 42 ? 20.875 15.695 -8.711 1 93 42 GLY B CA 1
ATOM 4459 C C . GLY B 1 42 ? 21 16.156 -7.273 1 93 42 GLY B C 1
ATOM 4460 O O . GLY B 1 42 ? 20.75 17.328 -6.973 1 93 42 GLY B O 1
ATOM 4461 N N . ILE B 1 43 ? 21.281 15.258 -6.375 1 94.19 43 ILE B N 1
ATOM 4462 C CA . ILE B 1 43 ? 21.578 15.578 -4.984 1 94.19 43 ILE B CA 1
ATOM 4463 C C . ILE B 1 43 ? 23.062 15.828 -4.816 1 94.19 43 ILE B C 1
ATOM 4465 O O . ILE B 1 43 ? 23.891 14.961 -5.109 1 94.19 43 ILE B O 1
ATOM 4469 N N . ALA B 1 44 ? 23.406 16.984 -4.379 1 94 44 ALA B N 1
ATOM 4470 C CA . ALA B 1 44 ? 24.812 17.328 -4.156 1 94 44 ALA B CA 1
ATOM 4471 C C . ALA B 1 44 ? 25.297 16.828 -2.797 1 94 44 ALA B C 1
ATOM 4473 O O . ALA B 1 44 ? 26.438 16.391 -2.656 1 94 44 ALA B O 1
ATOM 4474 N N . VAL B 1 45 ? 24.422 16.984 -1.878 1 94.38 45 VAL B N 1
ATOM 4475 C CA . VAL B 1 45 ? 24.781 16.609 -0.513 1 94.38 45 VAL B CA 1
ATOM 4476 C C . VAL B 1 45 ? 23.5 16.344 0.291 1 94.38 45 VAL B C 1
ATOM 4478 O O . VAL B 1 45 ? 22.453 16.906 0.001 1 94.38 45 VAL B O 1
ATOM 4481 N N . ALA B 1 46 ? 23.609 15.422 1.213 1 95.56 46 ALA B N 1
ATOM 4482 C CA . ALA B 1 46 ? 22.5 15.133 2.117 1 95.56 46 ALA B CA 1
ATOM 4483 C C . ALA B 1 46 ? 22.984 15.023 3.562 1 95.56 46 ALA B C 1
ATOM 4485 O O . ALA B 1 46 ? 24.078 14.5 3.824 1 95.56 46 ALA B O 1
ATOM 4486 N N . GLN B 1 47 ? 22.297 15.633 4.445 1 95.38 47 GLN B N 1
ATOM 4487 C CA . GLN B 1 47 ? 22.5 15.586 5.887 1 95.38 47 GLN B CA 1
ATOM 4488 C C . GLN B 1 47 ? 21.203 15.312 6.629 1 95.38 47 GLN B C 1
ATOM 4490 O O . GLN B 1 47 ? 20.438 16.234 6.91 1 95.38 47 GLN B O 1
ATOM 4495 N N . LEU B 1 48 ? 21 14.078 6.992 1 93.69 48 LEU B N 1
ATOM 4496 C CA . LEU B 1 48 ? 19.766 13.711 7.652 1 93.69 48 LEU B CA 1
ATOM 4497 C C . LEU B 1 48 ? 20.031 13.055 9.008 1 93.69 48 LEU B C 1
ATOM 4499 O O . LEU B 1 48 ? 20.672 12.008 9.078 1 93.69 48 LEU B O 1
ATOM 4503 N N . VAL B 1 49 ? 19.5 13.664 10.016 1 91.88 49 VAL B N 1
ATOM 4504 C CA . VAL B 1 49 ? 19.625 13.156 11.375 1 91.88 49 VAL B CA 1
ATOM 4505 C C . VAL B 1 49 ? 18.453 12.234 11.703 1 91.88 49 VAL B C 1
ATOM 4507 O O . VAL B 1 49 ? 17.297 12.672 11.734 1 91.88 49 VAL B O 1
ATOM 4510 N N . ASP B 1 50 ? 18.734 11.008 11.93 1 89.38 50 ASP B N 1
ATOM 4511 C CA . ASP B 1 50 ? 17.719 10 12.211 1 89.38 50 ASP B CA 1
ATOM 4512 C C . ASP B 1 50 ? 17.766 9.555 13.672 1 89.38 50 ASP B C 1
ATOM 4514 O O . ASP B 1 50 ? 18.609 8.742 14.047 1 89.38 50 ASP B O 1
ATOM 4518 N N . CYS B 1 51 ? 16.797 10.055 14.391 1 87.19 51 CYS B N 1
ATOM 4519 C CA . CYS B 1 51 ? 16.734 9.773 15.82 1 87.19 51 CYS B CA 1
ATOM 4520 C C . CYS B 1 51 ? 15.773 8.625 16.109 1 87.19 51 CYS B C 1
ATOM 4522 O O . CYS B 1 51 ? 14.711 8.531 15.492 1 87.19 51 CYS B O 1
ATOM 4524 N N . SER B 1 52 ? 16.031 7.781 17.125 1 78.12 52 SER B N 1
ATOM 4525 C CA . SER B 1 52 ? 15.234 6.609 17.453 1 78.12 52 SER B CA 1
ATOM 4526 C C . SER B 1 52 ? 13.93 7.004 18.141 1 78.12 52 SER B C 1
ATOM 4528 O O . SER B 1 52 ? 12.984 6.215 18.172 1 78.12 52 SER B O 1
ATOM 4530 N N . THR B 1 53 ? 13.969 8.211 18.688 1 76.75 53 THR B N 1
ATOM 4531 C CA . THR B 1 53 ? 12.789 8.781 19.344 1 76.75 53 THR B CA 1
ATOM 4532 C C . THR B 1 53 ? 12.398 10.102 18.688 1 76.75 53 THR B C 1
ATOM 4534 O O . THR B 1 53 ? 13.258 10.828 18.188 1 76.75 53 THR B O 1
ATOM 4537 N N . PRO B 1 54 ? 11.055 10.305 18.594 1 72.75 54 PRO B N 1
ATOM 4538 C CA . PRO B 1 54 ? 10.695 11.633 18.094 1 72.75 54 PRO B CA 1
ATOM 4539 C C . PRO B 1 54 ? 11.469 12.75 18.781 1 72.75 54 PRO B C 1
ATOM 4541 O O . PRO B 1 54 ? 11.656 12.719 20 1 72.75 54 PRO B O 1
ATOM 4544 N N . LEU B 1 55 ? 11.875 13.625 18.031 1 75.06 55 LEU B N 1
ATOM 4545 C CA . LEU B 1 55 ? 12.82 14.641 18.484 1 75.06 55 LEU B CA 1
ATOM 4546 C C . LEU B 1 55 ? 12.195 15.516 19.562 1 75.06 55 LEU B C 1
ATOM 4548 O O . LEU B 1 55 ? 12.906 16.094 20.391 1 75.06 55 LEU B O 1
ATOM 4552 N N . ASP B 1 56 ? 10.867 15.555 19.594 1 71.88 56 ASP B N 1
ATOM 4553 C CA . ASP B 1 56 ? 10.195 16.328 20.625 1 71.88 56 ASP B CA 1
ATOM 4554 C C . ASP B 1 56 ? 10.391 15.703 22 1 71.88 56 ASP B C 1
ATOM 4556 O O . ASP B 1 56 ? 10.258 16.375 23.031 1 71.88 56 ASP B O 1
ATOM 4560 N N . PHE B 1 57 ? 10.734 14.422 21.969 1 74.31 57 PHE B N 1
ATOM 4561 C CA . PHE B 1 57 ? 10.883 13.688 23.219 1 74.31 57 PHE B CA 1
ATOM 4562 C C . PHE B 1 57 ? 12.312 13.172 23.375 1 74.31 57 PHE B C 1
ATOM 4564 O O . PHE B 1 57 ? 12.625 12.492 24.359 1 74.31 57 PHE B O 1
ATOM 4571 N N . ALA B 1 58 ? 13.141 13.547 22.5 1 81.19 58 ALA B N 1
ATOM 4572 C CA . ALA B 1 58 ? 14.484 12.969 22.484 1 81.19 58 ALA B CA 1
ATOM 4573 C C . ALA B 1 58 ? 15.398 13.68 23.484 1 81.19 58 ALA B C 1
ATOM 4575 O O . ALA B 1 58 ? 15.32 14.898 23.641 1 81.19 58 ALA B O 1
ATOM 4576 N N . ALA B 1 59 ? 16.188 12.836 24.172 1 86.88 59 ALA B N 1
ATOM 4577 C CA . ALA B 1 59 ? 17.234 13.359 25.047 1 86.88 59 ALA B CA 1
ATOM 4578 C C . ALA B 1 59 ? 18.562 13.445 24.312 1 86.88 59 ALA B C 1
ATOM 4580 O O . ALA B 1 59 ? 18.719 12.93 23.203 1 86.88 59 ALA B O 1
ATOM 4581 N N . SER B 1 60 ? 19.516 14.109 24.953 1 90.25 60 SER B N 1
ATOM 4582 C CA . SER B 1 60 ? 20.828 14.312 24.359 1 90.25 60 SER B CA 1
ATOM 4583 C C . SER B 1 60 ? 21.547 12.984 24.141 1 90.25 60 SER B C 1
ATOM 4585 O O . SER B 1 60 ? 22.344 12.844 23.219 1 90.25 60 SER B O 1
ATOM 4587 N N . GLN B 1 61 ? 21.062 12.008 24.875 1 91.38 61 GLN B N 1
ATOM 4588 C CA . GLN B 1 61 ? 21.766 10.734 24.828 1 91.38 61 GLN B CA 1
ATOM 4589 C C . GLN B 1 61 ? 21.031 9.727 23.938 1 91.38 61 GLN B C 1
ATOM 4591 O O . GLN B 1 61 ? 21.484 8.602 23.75 1 91.38 61 GLN B O 1
ATOM 4596 N N . THR B 1 62 ? 20.062 10.172 23.312 1 91.56 62 THR B N 1
ATOM 4597 C CA . THR B 1 62 ? 19.266 9.25 22.5 1 91.56 62 THR B CA 1
ATOM 4598 C C . THR B 1 62 ? 20.078 8.766 21.297 1 91.56 62 THR B C 1
ATOM 4600 O O . THR B 1 62 ? 20.719 9.562 20.609 1 91.56 62 THR B O 1
ATOM 4603 N N . PRO B 1 63 ? 20.109 7.457 21.125 1 90.81 63 PRO B N 1
ATOM 4604 C CA . PRO B 1 63 ? 20.812 6.926 19.953 1 90.81 63 PRO B CA 1
ATOM 4605 C C . PRO B 1 63 ? 20.312 7.535 18.641 1 90.81 63 PRO B C 1
ATOM 4607 O O . PRO B 1 63 ? 19.109 7.605 18.406 1 90.81 63 PRO B O 1
ATOM 4610 N N . THR B 1 64 ? 21.25 7.996 17.812 1 91.81 64 THR B N 1
ATOM 4611 C CA . THR B 1 64 ? 20.938 8.742 16.594 1 91.81 64 THR B CA 1
ATOM 4612 C C . THR B 1 64 ? 21.938 8.391 15.477 1 91.81 64 THR B C 1
ATOM 4614 O O . THR B 1 64 ? 23.078 8.023 15.75 1 91.81 64 THR B O 1
ATOM 4617 N N . VAL B 1 65 ? 21.438 8.414 14.266 1 90.38 65 VAL B N 1
ATOM 4618 C CA . VAL B 1 65 ? 22.25 8.117 13.086 1 90.38 65 VAL B CA 1
ATOM 4619 C C . VAL B 1 65 ? 22.25 9.32 12.148 1 90.38 65 VAL B C 1
ATOM 4621 O O . VAL B 1 65 ? 21.219 9.977 11.969 1 90.38 65 VAL B O 1
ATOM 4624 N N . LEU B 1 66 ? 23.422 9.578 11.586 1 93.06 66 LEU B N 1
ATOM 4625 C CA . LEU B 1 66 ? 23.531 10.586 10.547 1 93.06 66 LEU B CA 1
ATOM 4626 C C . LEU B 1 66 ? 23.625 9.938 9.164 1 93.06 66 LEU B C 1
ATOM 4628 O O . LEU B 1 66 ? 24.562 9.195 8.891 1 93.06 66 LEU B O 1
ATOM 4632 N N . TRP B 1 67 ? 22.625 10.211 8.359 1 89.81 67 TRP B N 1
ATOM 4633 C CA . TRP B 1 67 ? 22.625 9.727 6.984 1 89.81 67 TRP B CA 1
ATOM 4634 C C . TRP B 1 67 ? 23.156 10.789 6.031 1 89.81 67 TRP B C 1
ATOM 4636 O O . TRP B 1 67 ? 22.844 11.977 6.164 1 89.81 67 TRP B O 1
ATOM 4646 N N . THR B 1 68 ? 24.031 10.383 5.141 1 91.06 68 THR B N 1
ATOM 4647 C CA . THR B 1 68 ? 24.578 11.273 4.125 1 91.06 68 THR B CA 1
ATOM 4648 C C . THR B 1 68 ? 24.516 10.625 2.744 1 91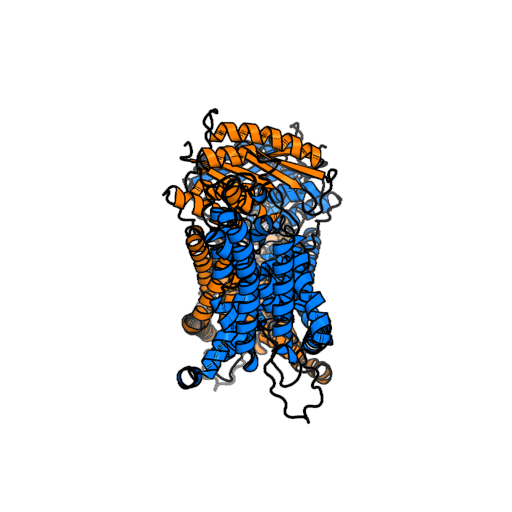.06 68 THR B C 1
ATOM 4650 O O . THR B 1 68 ? 24.156 9.453 2.621 1 91.06 68 THR B O 1
ATOM 4653 N N . PHE B 1 69 ? 24.672 11.492 1.803 1 86.69 69 PHE B N 1
ATOM 4654 C CA . PHE B 1 69 ? 24.719 11.039 0.418 1 86.69 69 PHE B CA 1
ATOM 4655 C C . PHE B 1 69 ? 26.109 11.227 -0.172 1 86.69 69 PHE B C 1
ATOM 4657 O O . PHE B 1 69 ? 26.641 12.336 -0.176 1 86.69 69 PHE B O 1
ATOM 4664 N N . ASN B 1 70 ? 26.625 10.102 -0.604 1 77.75 70 ASN B N 1
ATOM 4665 C CA . ASN B 1 70 ? 27.906 10.133 -1.277 1 77.75 70 ASN B CA 1
ATOM 4666 C C . ASN B 1 70 ? 27.75 10.242 -2.791 1 77.75 70 ASN B C 1
ATOM 4668 O O . ASN B 1 70 ? 27.328 9.289 -3.445 1 77.75 70 ASN B O 1
ATOM 4672 N N . THR B 1 71 ? 28.156 11.305 -3.328 1 77.38 71 THR B N 1
ATOM 4673 C CA . THR B 1 71 ? 27.969 11.562 -4.75 1 77.38 71 THR B CA 1
ATOM 4674 C C . THR B 1 71 ? 28.906 10.688 -5.586 1 77.38 71 THR B C 1
ATOM 4676 O O . THR B 1 71 ? 28.609 10.383 -6.742 1 77.38 71 THR B O 1
ATOM 4679 N N . GLU B 1 72 ? 30.016 10.383 -5.023 1 69 72 GLU B N 1
ATOM 4680 C CA . GLU B 1 72 ? 30.969 9.555 -5.754 1 69 72 GLU B CA 1
ATOM 4681 C C . GLU B 1 72 ? 30.453 8.133 -5.93 1 69 72 GLU B C 1
ATOM 4683 O O . GLU B 1 72 ? 30.531 7.566 -7.02 1 69 72 GLU B O 1
ATOM 4688 N N . THR B 1 73 ? 29.938 7.715 -4.91 1 63.44 73 THR B N 1
ATOM 4689 C CA . THR B 1 73 ? 29.438 6.344 -4.957 1 63.44 73 THR B CA 1
ATOM 4690 C C . THR B 1 73 ? 27.938 6.32 -5.266 1 63.44 73 THR B C 1
ATOM 4692 O O . THR B 1 73 ? 27.359 5.258 -5.508 1 63.44 73 THR B O 1
ATOM 4695 N N . ASN B 1 74 ? 27.375 7.543 -5.316 1 67.69 74 ASN B N 1
ATOM 4696 C CA . ASN B 1 74 ? 25.938 7.688 -5.551 1 67.69 74 ASN B CA 1
ATOM 4697 C C . ASN B 1 74 ? 25.125 6.824 -4.594 1 67.69 74 ASN B C 1
ATOM 4699 O O . ASN B 1 74 ? 24.25 6.078 -5.02 1 67.69 74 ASN B O 1
ATOM 4703 N N . GLN B 1 75 ? 25.531 6.773 -3.283 1 66.69 75 GLN B N 1
ATOM 4704 C CA . GLN B 1 75 ? 24.875 5.941 -2.277 1 66.69 75 GLN B CA 1
ATOM 4705 C C . GLN B 1 75 ? 24.562 6.746 -1.019 1 66.69 75 GLN B C 1
ATOM 4707 O O . GLN B 1 75 ? 25.266 7.703 -0.693 1 66.69 75 GLN B O 1
ATOM 4712 N N . VAL B 1 76 ? 23.406 6.305 -0.387 1 76.88 76 VAL B N 1
ATOM 4713 C CA . VAL B 1 76 ? 23.094 6.812 0.942 1 76.88 76 VAL B CA 1
ATOM 4714 C C . VAL B 1 76 ? 23.891 6.039 1.995 1 76.88 76 VAL B C 1
ATOM 4716 O O . VAL B 1 76 ? 23.922 4.809 1.967 1 76.88 76 VAL B O 1
ATOM 4719 N N . GLU B 1 77 ? 24.641 6.66 2.809 1 78.94 77 GLU B N 1
ATOM 4720 C CA . GLU B 1 77 ? 25.516 5.996 3.773 1 78.94 77 GLU B CA 1
ATOM 4721 C C . GLU B 1 77 ? 25.219 6.465 5.195 1 78.94 77 GLU B C 1
ATOM 4723 O O . GLU B 1 77 ? 24.891 7.633 5.414 1 78.94 77 GLU B O 1
ATOM 4728 N N . ARG B 1 78 ? 25.391 5.469 6.16 1 83.81 78 ARG B N 1
ATOM 4729 C CA . ARG B 1 78 ? 25.438 5.82 7.574 1 83.81 78 ARG B CA 1
ATOM 4730 C C . ARG B 1 78 ? 26.797 6.422 7.941 1 83.81 78 ARG B C 1
ATOM 4732 O O . ARG B 1 78 ? 27.719 5.699 8.328 1 83.81 78 ARG B O 1
ATOM 4739 N N . SER B 1 79 ? 26.859 7.684 7.961 1 86.81 79 SER B N 1
ATOM 4740 C CA . SER B 1 79 ? 28.156 8.359 8.102 1 86.81 79 SER B CA 1
ATOM 4741 C C . SER B 1 79 ? 28.594 8.391 9.562 1 86.81 79 SER B C 1
ATOM 4743 O O . SER B 1 79 ? 29.797 8.523 9.844 1 86.81 79 SER B O 1
ATOM 4745 N N . TYR B 1 80 ? 27.641 8.422 10.461 1 90.94 80 TYR B N 1
ATOM 4746 C CA . TYR B 1 80 ? 27.984 8.484 11.883 1 90.94 80 TYR B CA 1
ATOM 4747 C C . TYR B 1 80 ? 26.844 7.969 12.742 1 90.94 80 TYR B C 1
ATOM 4749 O O . TYR B 1 80 ? 25.672 8.172 12.422 1 90.94 80 TYR B O 1
ATOM 4757 N N . GLU B 1 81 ? 27.188 7.195 13.797 1 91.5 81 GLU B N 1
ATOM 4758 C CA . GLU B 1 81 ? 26.234 6.707 14.781 1 91.5 81 GLU B CA 1
ATOM 4759 C C . GLU B 1 81 ? 26.688 7.035 16.203 1 91.5 81 GLU B C 1
ATOM 4761 O O . GLU B 1 81 ? 27.844 6.828 16.547 1 91.5 81 GLU B O 1
ATOM 4766 N N . GLY B 1 82 ? 25.828 7.676 16.953 1 93.5 82 GLY B N 1
ATOM 4767 C CA . GLY B 1 82 ? 26.125 8.055 18.328 1 93.5 82 GLY B CA 1
ATOM 4768 C C . GLY B 1 82 ? 24.938 8.688 19.047 1 93.5 82 GLY B C 1
ATOM 4769 O O . GLY B 1 82 ? 23.797 8.336 18.781 1 93.5 82 GLY B O 1
ATOM 4770 N N . THR B 1 83 ? 25.266 9.422 20.016 1 94.19 83 THR B N 1
ATOM 4771 C CA . THR B 1 83 ? 24.219 10.141 20.734 1 94.19 83 THR B CA 1
ATOM 4772 C C . THR B 1 83 ? 23.703 11.305 19.906 1 94.19 83 THR B C 1
ATOM 4774 O O . THR B 1 83 ? 24.375 11.758 18.969 1 94.19 83 THR B O 1
ATOM 4777 N N . LEU B 1 84 ? 22.547 11.75 20.203 1 94.38 84 LEU B N 1
ATOM 4778 C CA . LEU B 1 84 ? 21.953 12.883 19.5 1 94.38 84 LEU B CA 1
ATOM 4779 C C . LEU B 1 84 ? 22.891 14.086 19.547 1 94.38 84 LEU B C 1
ATOM 4781 O O . LEU B 1 84 ? 23.047 14.797 18.547 1 94.38 84 LEU B O 1
ATOM 4785 N N . GLU B 1 85 ? 23.516 14.281 20.656 1 94.56 85 GLU B N 1
ATOM 4786 C CA . GLU B 1 85 ? 24.438 15.406 20.812 1 94.56 85 GLU B CA 1
ATOM 4787 C C . GLU B 1 85 ? 25.625 15.273 19.875 1 94.56 85 GLU B C 1
ATOM 4789 O O . GLU B 1 85 ? 26 16.234 19.203 1 94.56 85 GLU B O 1
ATOM 4794 N N . ALA B 1 86 ? 26.172 14.133 19.797 1 95.5 86 ALA B N 1
ATOM 4795 C CA . ALA B 1 86 ? 27.344 13.883 18.969 1 95.5 86 ALA B CA 1
ATOM 4796 C C . ALA B 1 86 ? 26.984 14 17.484 1 95.5 86 ALA B C 1
ATOM 4798 O O . ALA B 1 86 ? 27.766 14.531 16.688 1 95.5 86 ALA B O 1
ATOM 4799 N N . VAL B 1 87 ? 25.875 13.5 17.141 1 95.31 87 VAL B N 1
ATOM 4800 C CA . VAL B 1 87 ? 25.422 13.547 15.758 1 95.31 87 VAL B CA 1
ATOM 4801 C C . VAL B 1 87 ? 25.156 14.992 15.352 1 95.31 87 VAL B C 1
ATOM 4803 O O . VAL B 1 87 ? 25.469 15.406 14.234 1 95.31 87 VAL B O 1
ATOM 4806 N N . ASN B 1 88 ? 24.578 15.727 16.281 1 94.56 88 ASN B N 1
ATOM 4807 C CA . ASN B 1 88 ? 24.312 17.125 16 1 94.56 88 ASN B CA 1
ATOM 4808 C C . ASN B 1 88 ? 25.594 17.922 15.781 1 94.56 88 ASN B C 1
ATOM 4810 O O . ASN B 1 88 ? 25.641 18.828 14.961 1 94.56 88 ASN B O 1
ATOM 4814 N N . GLU B 1 89 ? 26.578 17.562 16.484 1 94.69 89 GLU B N 1
ATOM 4815 C CA . GLU B 1 89 ? 27.875 18.234 16.297 1 94.69 89 GLU B CA 1
ATOM 4816 C C . GLU B 1 89 ? 28.438 17.969 14.906 1 94.69 89 GLU B C 1
ATOM 4818 O O . GLU B 1 89 ? 28.953 18.875 14.258 1 94.69 89 GLU B O 1
ATOM 4823 N N . ARG B 1 90 ? 28.359 16.797 14.523 1 95.19 90 ARG B N 1
ATOM 4824 C CA . ARG B 1 90 ? 28.828 16.453 13.188 1 95.19 90 ARG B CA 1
ATOM 4825 C C . ARG B 1 90 ? 27.984 17.109 12.109 1 95.19 90 ARG B C 1
ATOM 4827 O O . ARG B 1 90 ? 28.5 17.516 11.07 1 95.19 90 ARG B O 1
ATOM 4834 N N . ALA B 1 91 ? 26.719 17.125 12.352 1 95.75 91 ALA B N 1
ATOM 4835 C CA . ALA B 1 91 ? 25.797 17.75 11.406 1 95.75 91 ALA B CA 1
ATOM 4836 C C . ALA B 1 91 ? 26.078 19.25 11.281 1 95.75 91 ALA B C 1
ATOM 4838 O O . ALA B 1 91 ? 25.922 19.828 10.203 1 95.75 91 ALA B O 1
ATOM 4839 N N . GLN B 1 92 ? 26.5 19.797 12.352 1 95.19 92 GLN B N 1
ATOM 4840 C CA . GLN B 1 92 ? 26.812 21.219 12.336 1 95.19 92 GLN B CA 1
ATOM 4841 C C . GLN B 1 92 ? 28.047 21.5 11.484 1 95.19 92 GLN B C 1
ATOM 4843 O O . GLN B 1 92 ? 28.125 22.547 10.828 1 95.19 92 GLN B O 1
ATOM 4848 N N . LEU B 1 93 ? 28.938 20.609 11.562 1 94.19 93 LEU B N 1
ATOM 4849 C CA . LEU B 1 93 ? 30.109 20.75 10.703 1 94.19 93 LEU B CA 1
ATOM 4850 C C . LEU B 1 93 ? 29.734 20.688 9.234 1 94.19 93 LEU B C 1
ATOM 4852 O O . LEU B 1 93 ? 30.234 21.453 8.414 1 94.19 93 LEU B O 1
ATOM 4856 N N . MET B 1 94 ? 28.891 19.844 8.945 1 95.06 94 MET B N 1
ATOM 4857 C CA . MET B 1 94 ? 28.406 19.719 7.57 1 95.06 94 MET B CA 1
ATOM 4858 C C . MET B 1 94 ? 27.625 20.953 7.152 1 95.06 94 MET B C 1
ATOM 4860 O O . MET B 1 94 ? 27.641 21.344 5.984 1 95.06 94 MET B O 1
ATOM 4864 N N . ASP B 1 95 ? 26.891 21.438 8.133 1 97.06 95 ASP B N 1
ATOM 4865 C CA . ASP B 1 95 ? 26.094 22.641 7.891 1 97.06 95 ASP B CA 1
ATOM 4866 C C . ASP B 1 95 ? 26.953 23.766 7.316 1 97.06 95 ASP B C 1
ATOM 4868 O O . ASP B 1 95 ? 26.547 24.422 6.363 1 97.06 95 ASP B O 1
ATOM 4872 N N . ARG B 1 96 ? 28.141 23.953 7.812 1 94.88 96 ARG B N 1
ATOM 4873 C CA . ARG B 1 96 ? 29.062 24.969 7.332 1 94.88 96 ARG B CA 1
ATOM 4874 C C . ARG B 1 96 ? 29.547 24.656 5.922 1 94.88 96 ARG B C 1
ATOM 4876 O O . ARG B 1 96 ? 29.672 25.562 5.086 1 94.88 96 ARG B O 1
ATOM 4883 N N . ALA B 1 97 ? 29.766 23.422 5.711 1 93.88 97 ALA B N 1
ATOM 4884 C CA . ALA B 1 97 ? 30.234 23.016 4.387 1 93.88 97 ALA B CA 1
ATOM 4885 C C . ALA B 1 97 ? 29.141 23.234 3.336 1 93.88 97 ALA B C 1
ATOM 4887 O O . ALA B 1 97 ? 29.438 23.672 2.223 1 93.88 97 ALA B O 1
ATOM 4888 N N . ILE B 1 98 ? 27.938 22.906 3.695 1 96.25 98 ILE B N 1
ATOM 4889 C CA . ILE B 1 98 ? 26.812 23.062 2.775 1 96.25 98 ILE B CA 1
ATOM 4890 C C . ILE B 1 98 ? 26.594 24.547 2.465 1 96.25 98 ILE B C 1
ATOM 4892 O O . ILE B 1 98 ? 26.312 24.906 1.322 1 96.25 98 ILE B O 1
ATOM 4896 N N . SER B 1 99 ? 26.766 25.344 3.475 1 96.81 99 SER B N 1
ATOM 4897 C CA . SER B 1 99 ? 26.625 26.781 3.27 1 96.81 99 SER B CA 1
ATOM 4898 C C . SER B 1 99 ? 27.609 27.297 2.23 1 96.81 99 SER B C 1
ATOM 4900 O O . SER B 1 99 ? 27.266 28.141 1.408 1 96.81 99 SER B O 1
ATOM 4902 N N . ARG B 1 100 ? 28.766 26.766 2.23 1 95 100 ARG B N 1
ATOM 4903 C CA . ARG B 1 100 ? 29.781 27.156 1.265 1 95 100 ARG B CA 1
ATOM 4904 C C . ARG B 1 100 ? 29.422 26.688 -0.14 1 95 100 ARG B C 1
ATOM 4906 O O . ARG B 1 100 ? 29.719 27.359 -1.125 1 95 100 ARG B O 1
ATOM 4913 N N . MET B 1 101 ? 28.766 25.609 -0.212 1 94.94 101 MET B N 1
ATOM 4914 C CA . MET B 1 101 ? 28.328 25.078 -1.503 1 94.94 101 MET B CA 1
ATOM 4915 C C . MET B 1 101 ? 27.25 25.969 -2.107 1 94.94 101 MET B C 1
ATOM 4917 O O . MET B 1 101 ? 27.172 26.125 -3.326 1 94.94 101 MET B O 1
ATOM 4921 N N . ILE B 1 102 ? 26.438 26.516 -1.282 1 96.25 102 ILE B N 1
ATOM 4922 C CA . ILE B 1 102 ? 25.328 27.344 -1.724 1 96.25 102 ILE B CA 1
ATOM 4923 C C . ILE B 1 102 ? 25.844 28.688 -2.219 1 96.25 102 ILE B C 1
ATOM 4925 O O . ILE B 1 102 ? 25.391 29.219 -3.238 1 96.25 102 ILE B O 1
ATOM 4929 N N . ILE B 1 103 ? 26.875 29.203 -1.56 1 92.88 103 ILE B N 1
ATOM 4930 C CA . ILE B 1 103 ? 27.406 30.516 -1.907 1 92.88 103 ILE B CA 1
ATOM 4931 C C . ILE B 1 103 ? 28.375 30.391 -3.084 1 92.88 103 ILE B C 1
ATOM 4933 O O . ILE B 1 103 ? 28.734 31.391 -3.709 1 92.88 103 ILE B O 1
ATOM 4937 N N . GLY B 1 104 ? 28.781 29.266 -3.496 1 85.5 104 GLY B N 1
ATOM 4938 C CA . GLY B 1 104 ? 29.578 29.062 -4.688 1 85.5 104 GLY B CA 1
ATOM 4939 C C . GLY B 1 104 ? 31.062 28.906 -4.387 1 85.5 104 GLY B C 1
ATOM 4940 O O . GLY B 1 104 ? 31.891 29.016 -5.285 1 85.5 104 GLY B O 1
ATOM 4941 N N . ASP B 1 105 ? 31.391 28.594 -3.236 1 83 105 ASP B N 1
ATOM 4942 C CA . ASP B 1 105 ? 32.781 28.484 -2.852 1 83 105 ASP B CA 1
ATOM 4943 C C . ASP B 1 105 ? 33.312 27.062 -3.066 1 83 105 ASP B C 1
ATOM 4945 O O . ASP B 1 105 ? 34.5 26.812 -2.932 1 83 105 ASP B O 1
ATOM 4949 N N . GLU B 1 106 ? 32.438 26.219 -3.359 1 81.12 106 GLU B N 1
ATOM 4950 C CA . GLU B 1 106 ? 32.812 24.828 -3.576 1 81.12 106 GLU B CA 1
ATOM 4951 C C . GLU B 1 106 ? 32.562 24.406 -5.023 1 81.12 106 GLU B C 1
ATOM 4953 O O . GLU B 1 106 ? 31.844 25.078 -5.758 1 81.12 106 GLU B O 1
ATOM 4958 N N . LYS B 1 107 ? 33.25 23.359 -5.336 1 77 107 LYS B N 1
ATOM 4959 C CA . LYS B 1 107 ? 33.156 22.844 -6.695 1 77 107 LYS B CA 1
ATOM 4960 C C . LYS B 1 107 ? 31.719 22.406 -7.016 1 77 107 LYS B C 1
ATOM 4962 O O . LYS B 1 107 ? 31.203 22.688 -8.102 1 77 107 LYS B O 1
ATOM 4967 N N . GLN B 1 108 ? 31.203 21.812 -6.078 1 84.44 108 GLN B N 1
ATOM 4968 C CA . GLN B 1 108 ? 29.828 21.375 -6.297 1 84.44 108 GLN B CA 1
ATOM 4969 C C . GLN B 1 108 ? 28.828 22.438 -5.848 1 84.44 108 GLN B C 1
ATOM 4971 O O . GLN B 1 108 ? 28.797 22.812 -4.676 1 84.44 108 GLN B O 1
ATOM 4976 N N . ARG B 1 109 ? 28.094 22.922 -6.766 1 88.88 109 ARG B N 1
ATOM 4977 C CA . ARG B 1 109 ? 27.141 23.984 -6.492 1 88.88 109 ARG B CA 1
ATOM 4978 C C . ARG B 1 109 ? 25.797 23.422 -6.039 1 88.88 109 ARG B C 1
ATOM 4980 O O . ARG B 1 109 ? 25.406 22.328 -6.453 1 88.88 109 ARG B O 1
ATOM 4987 N N . VAL B 1 110 ? 25.078 24.156 -5.148 1 95.88 110 VAL B N 1
ATOM 4988 C CA . VAL B 1 110 ? 23.734 23.844 -4.684 1 95.88 110 VAL B CA 1
ATOM 4989 C C . VAL B 1 110 ? 22.766 24.938 -5.141 1 95.88 110 VAL B C 1
ATOM 4991 O O . VAL B 1 110 ? 22.953 26.109 -4.832 1 95.88 110 VAL B O 1
ATOM 4994 N N . ASP B 1 111 ? 21.781 24.5 -5.875 1 96.5 111 ASP B N 1
ATOM 4995 C CA . ASP B 1 111 ? 20.859 25.438 -6.484 1 96.5 111 ASP B CA 1
ATOM 4996 C C . ASP B 1 111 ? 19.531 25.484 -5.715 1 96.5 111 ASP B C 1
ATOM 4998 O O . ASP B 1 111 ? 18.734 26.406 -5.895 1 96.5 111 ASP B O 1
ATOM 5002 N N . GLY B 1 112 ? 19.25 24.531 -4.926 1 97.31 112 GLY B N 1
ATOM 5003 C CA . GLY B 1 112 ? 18.031 24.453 -4.145 1 97.31 112 GLY B CA 1
ATOM 5004 C C . GLY B 1 112 ? 18.188 23.656 -2.861 1 97.31 112 GLY B C 1
ATOM 5005 O O . GLY B 1 112 ? 19.172 22.922 -2.699 1 97.31 112 GLY B O 1
ATOM 5006 N N . LEU B 1 113 ? 17.219 23.844 -1.982 1 97.44 113 LEU B N 1
ATOM 5007 C CA . LEU B 1 113 ? 17.297 23.203 -0.67 1 97.44 113 LEU B CA 1
ATOM 5008 C C . LEU B 1 113 ? 16.016 22.438 -0.354 1 97.44 113 LEU B C 1
ATOM 5010 O O . LEU B 1 113 ? 14.922 22.969 -0.51 1 97.44 113 LEU B O 1
ATOM 5014 N N . ILE B 1 114 ? 16.141 21.188 0.004 1 95.69 114 ILE B N 1
ATOM 5015 C CA . ILE B 1 114 ? 15.047 20.391 0.55 1 95.69 114 ILE B CA 1
ATOM 5016 C C . ILE B 1 114 ? 15.234 20.219 2.057 1 95.69 114 ILE B C 1
ATOM 5018 O O . ILE B 1 114 ? 16.234 19.641 2.504 1 95.69 114 ILE B O 1
ATOM 5022 N N . SER B 1 115 ? 14.312 20.734 2.746 1 94.19 115 SER B N 1
ATOM 5023 C CA . SER B 1 115 ? 14.391 20.734 4.203 1 94.19 115 SER B CA 1
ATOM 5024 C C . SER B 1 115 ? 13.336 19.828 4.82 1 94.19 115 SER B C 1
ATOM 5026 O O . SER B 1 115 ? 12.133 20.047 4.633 1 94.19 115 SER B O 1
ATOM 5028 N N . ILE B 1 116 ? 13.812 18.844 5.543 1 90.56 116 ILE B N 1
ATOM 5029 C CA . ILE B 1 116 ? 12.914 17.922 6.23 1 90.56 116 ILE B CA 1
ATOM 5030 C C . ILE B 1 116 ? 13.023 18.125 7.738 1 90.56 116 ILE B C 1
ATOM 5032 O O . ILE B 1 116 ? 13.883 17.531 8.391 1 90.56 116 ILE B O 1
ATOM 5036 N N . SER B 1 117 ? 12.125 18.844 8.352 1 87.12 117 SER B N 1
ATOM 5037 C CA . SER B 1 117 ? 12.133 19.125 9.789 1 87.12 117 SER B CA 1
ATOM 5038 C C . SER B 1 117 ? 13.531 19.5 10.266 1 87.12 117 SER B C 1
ATOM 5040 O O . SER B 1 117 ? 14.023 18.938 11.25 1 87.12 117 SER B O 1
ATOM 5042 N N . ALA B 1 118 ? 14.141 20.422 9.547 1 91.5 118 ALA B N 1
ATOM 5043 C CA . ALA B 1 118 ? 15.492 20.875 9.883 1 91.5 118 ALA B CA 1
ATOM 5044 C C . ALA B 1 118 ? 15.461 21.938 10.977 1 91.5 118 ALA B C 1
ATOM 5046 O O . ALA B 1 118 ? 14.391 22.469 11.312 1 91.5 118 ALA B O 1
ATOM 5047 N N . ASP B 1 119 ? 16.594 22.141 11.555 1 90.94 119 ASP B N 1
ATOM 5048 C CA . ASP B 1 119 ? 16.719 23.109 12.648 1 90.94 119 ASP B CA 1
ATOM 5049 C C . ASP B 1 119 ? 17.391 24.391 12.172 1 90.94 119 ASP B C 1
ATOM 5051 O O . ASP B 1 119 ? 18.625 24.5 12.18 1 90.94 119 ASP B O 1
ATOM 5055 N N . PRO B 1 120 ? 16.594 25.391 11.898 1 90.62 120 PRO B N 1
ATOM 5056 C CA . PRO B 1 120 ? 17.188 26.625 11.367 1 90.62 120 PRO B CA 1
ATOM 5057 C C . PRO B 1 120 ? 17.906 27.453 12.438 1 90.62 120 PRO B C 1
ATOM 5059 O O . PRO B 1 120 ? 18.625 28.391 12.117 1 90.62 120 PRO B O 1
ATOM 5062 N N . GLU B 1 121 ? 17.781 27.078 13.664 1 88.12 121 GLU B N 1
ATOM 5063 C CA . GLU B 1 121 ? 18.344 27.906 14.742 1 88.12 121 GLU B CA 1
ATOM 5064 C C . GLU B 1 121 ? 19.672 27.344 15.234 1 88.12 121 GLU B C 1
ATOM 5066 O O . GLU B 1 121 ? 20.438 28.047 15.891 1 88.12 121 GLU B O 1
ATOM 5071 N N . ALA B 1 122 ? 19.875 26.109 14.938 1 90.12 122 ALA B N 1
ATOM 5072 C CA . ALA B 1 122 ? 21.094 25.531 15.523 1 90.12 122 ALA B CA 1
ATOM 5073 C C . ALA B 1 122 ? 21.812 24.656 14.516 1 90.12 122 ALA B C 1
ATOM 5075 O O . ALA B 1 122 ? 22.719 25.109 13.812 1 90.12 122 ALA B O 1
ATOM 5076 N N . VAL B 1 123 ? 21.359 23.484 14.242 1 94.06 123 VAL B N 1
ATOM 5077 C CA . VAL B 1 123 ? 22.078 22.453 13.516 1 94.06 123 VAL B CA 1
ATOM 5078 C C . VAL B 1 123 ? 22.219 22.859 12.055 1 94.06 123 VAL B C 1
ATOM 5080 O O . VAL B 1 123 ? 23.219 22.516 11.406 1 94.06 123 VAL B O 1
ATOM 5083 N N . ASN B 1 124 ? 21.203 23.547 11.539 1 96.81 124 ASN B N 1
ATOM 5084 C CA . ASN B 1 124 ? 21.203 23.859 10.109 1 96.81 124 ASN B CA 1
ATOM 5085 C C . ASN B 1 124 ? 21.188 25.359 9.859 1 96.81 124 ASN B C 1
ATOM 5087 O O . ASN B 1 124 ? 20.734 25.812 8.805 1 96.81 124 ASN B O 1
ATOM 5091 N N . GLN B 1 125 ? 21.672 26.109 10.781 1 95.19 125 GLN B N 1
ATOM 5092 C CA . GLN B 1 125 ? 21.562 27.562 10.758 1 95.19 125 GLN B CA 1
ATOM 5093 C C . GLN B 1 125 ? 22.328 28.156 9.57 1 95.19 125 GLN B C 1
ATOM 5095 O O . GLN B 1 125 ? 21.797 29.016 8.859 1 95.19 125 GLN B O 1
ATOM 5100 N N . PHE B 1 126 ? 23.516 27.75 9.328 1 96.06 126 PHE B N 1
ATOM 5101 C CA . PHE B 1 126 ? 24.359 28.312 8.281 1 96.06 126 PHE B CA 1
ATOM 5102 C C . PHE B 1 126 ? 23.797 27.984 6.898 1 96.06 126 PHE B C 1
ATOM 5104 O O . PHE B 1 126 ? 23.875 28.812 5.988 1 96.06 126 PHE B O 1
ATOM 5111 N N . THR B 1 127 ? 23.266 26.828 6.762 1 97.44 127 THR B N 1
ATOM 5112 C CA . THR B 1 127 ? 22.656 26.422 5.492 1 97.44 127 THR B CA 1
ATOM 5113 C C . THR B 1 127 ? 21.484 27.328 5.148 1 97.44 127 THR B C 1
ATOM 5115 O O . THR B 1 127 ? 21.359 27.812 4.016 1 97.44 127 THR B O 1
ATOM 5118 N N . PHE B 1 128 ? 20.672 27.594 6.117 1 96.25 128 PHE B N 1
ATOM 5119 C CA . PHE B 1 128 ? 19.5 28.422 5.887 1 96.25 128 PHE B CA 1
ATOM 5120 C C . PHE B 1 128 ? 19.906 29.859 5.617 1 96.25 128 PHE B C 1
ATOM 5122 O O . PHE B 1 128 ? 19.312 30.531 4.762 1 96.25 128 PHE B O 1
ATOM 5129 N N . LEU B 1 129 ? 20.875 30.344 6.34 1 95.12 129 LEU B N 1
ATOM 5130 C CA . LEU B 1 129 ? 21.359 31.703 6.117 1 95.12 129 LEU B CA 1
ATOM 5131 C C . LEU B 1 129 ? 21.922 31.859 4.703 1 95.12 129 LEU B C 1
ATOM 5133 O O . LEU B 1 129 ? 21.672 32.875 4.039 1 95.12 129 LEU B O 1
ATOM 5137 N N . ALA B 1 130 ? 22.656 30.891 4.281 1 96.62 130 ALA B N 1
ATOM 5138 C CA . ALA B 1 130 ? 23.219 30.906 2.93 1 96.62 130 ALA B CA 1
ATOM 5139 C C . ALA B 1 130 ? 22.109 30.859 1.881 1 96.62 130 ALA B C 1
ATOM 5141 O O . ALA B 1 130 ? 22.188 31.531 0.851 1 96.62 130 ALA B O 1
ATOM 5142 N N . ALA B 1 131 ? 21.094 30.016 2.121 1 96.31 131 ALA B N 1
ATOM 5143 C CA . ALA B 1 131 ? 19.969 29.891 1.193 1 96.31 131 ALA B CA 1
ATOM 5144 C C . ALA B 1 131 ? 19.234 31.219 1.062 1 96.31 131 ALA B C 1
ATOM 5146 O O . ALA B 1 131 ? 18.828 31.609 -0.037 1 96.31 131 ALA B O 1
ATOM 5147 N N . ALA B 1 132 ? 19.047 31.891 2.16 1 93.25 132 ALA B N 1
ATOM 5148 C CA . ALA B 1 132 ? 18.375 33.188 2.176 1 93.25 132 ALA B CA 1
ATOM 5149 C C . ALA B 1 132 ? 19.172 34.219 1.391 1 93.25 132 ALA B C 1
ATOM 5151 O O . ALA B 1 132 ? 18.609 35 0.612 1 93.25 132 ALA B O 1
ATOM 5152 N N . LYS B 1 133 ? 20.406 34.219 1.615 1 93.5 133 LYS B N 1
ATOM 5153 C CA . LYS B 1 133 ? 21.281 35.188 0.958 1 93.5 133 LYS B CA 1
ATOM 5154 C C . LYS B 1 133 ? 21.344 34.938 -0.545 1 93.5 133 LYS B C 1
ATOM 5156 O O . LYS B 1 133 ? 21.312 35.875 -1.341 1 93.5 133 LYS B O 1
ATOM 5161 N N . ALA B 1 134 ? 21.469 33.719 -0.9 1 94.75 134 ALA B N 1
ATOM 5162 C CA . ALA B 1 134 ? 21.625 33.344 -2.307 1 94.75 134 ALA B CA 1
ATOM 5163 C C . ALA B 1 134 ? 20.266 33.344 -3.01 1 94.75 134 ALA B C 1
ATOM 5165 O O . ALA B 1 134 ? 20.203 33.25 -4.238 1 94.75 134 ALA B O 1
ATOM 5166 N N . LYS B 1 135 ? 19.188 33.344 -2.229 1 92.25 135 LYS B N 1
ATOM 5167 C CA . LYS B 1 135 ? 17.812 33.344 -2.725 1 92.25 135 LYS B CA 1
ATOM 5168 C C . LYS B 1 135 ? 17.531 32.094 -3.531 1 92.25 135 LYS B C 1
ATOM 5170 O O . LYS B 1 135 ? 16.938 32.156 -4.617 1 92.25 135 LYS B O 1
ATOM 5175 N N . ILE B 1 136 ? 18.047 31 -3.018 1 95.56 136 ILE B N 1
ATOM 5176 C CA . ILE B 1 136 ? 17.703 29.734 -3.658 1 95.56 136 ILE B CA 1
ATOM 5177 C C . ILE B 1 136 ? 16.375 29.234 -3.113 1 95.56 136 ILE B C 1
ATOM 5179 O O . ILE B 1 136 ? 15.992 29.547 -1.986 1 95.56 136 ILE B O 1
ATOM 5183 N N . PRO B 1 137 ? 15.641 28.453 -3.918 1 94.19 137 PRO B N 1
ATOM 5184 C CA . PRO B 1 137 ? 14.359 27.922 -3.434 1 94.19 137 PRO B CA 1
ATOM 5185 C C . PRO B 1 137 ? 14.531 26.875 -2.33 1 94.19 137 PRO B C 1
ATOM 5187 O O . PRO B 1 137 ? 15.453 26.062 -2.381 1 94.19 137 PRO B O 1
ATOM 5190 N N . VAL B 1 138 ? 13.625 26.953 -1.364 1 93.31 138 VAL B N 1
ATOM 5191 C CA . VAL B 1 138 ? 13.586 26 -0.257 1 93.31 138 VAL B CA 1
ATOM 5192 C C . VAL B 1 138 ? 12.234 25.281 -0.243 1 93.31 138 VAL B C 1
ATOM 5194 O O . VAL B 1 138 ? 11.18 25.922 -0.296 1 93.31 138 VAL B O 1
ATOM 5197 N N . VAL B 1 139 ? 12.273 23.953 -0.229 1 91.75 139 VAL B N 1
ATOM 5198 C CA . VAL B 1 139 ? 11.062 23.141 -0.091 1 91.75 139 VAL B CA 1
ATOM 5199 C C . VAL B 1 139 ? 11.227 22.172 1.073 1 91.75 139 VAL B C 1
ATOM 5201 O O . VAL B 1 139 ? 12.344 21.891 1.509 1 91.75 139 VAL B O 1
ATOM 5204 N N . GLY B 1 140 ? 10.062 21.703 1.573 1 89.69 140 GLY B N 1
ATOM 5205 C CA . GLY B 1 140 ? 10.219 20.703 2.615 1 89.69 140 GLY B CA 1
ATOM 5206 C C . GLY B 1 140 ? 9.055 20.688 3.592 1 89.69 140 GLY B C 1
ATOM 5207 O O . GLY B 1 140 ? 7.957 21.156 3.273 1 89.69 140 GLY B O 1
ATOM 5208 N N . THR B 1 141 ? 9.336 19.984 4.699 1 84.12 141 THR B N 1
ATOM 5209 C CA . THR B 1 141 ? 8.32 19.828 5.738 1 84.12 141 THR B CA 1
ATOM 5210 C C . THR B 1 141 ? 8.797 20.422 7.059 1 84.12 141 THR B C 1
ATOM 5212 O O . THR B 1 141 ? 9.984 20.734 7.215 1 84.12 141 THR B O 1
ATOM 5215 N N . GLY B 1 142 ? 7.805 20.531 8.008 1 79.06 142 GLY B N 1
ATOM 5216 C CA . GLY B 1 142 ? 8.062 21.141 9.297 1 79.06 142 GLY B CA 1
ATOM 5217 C C . GLY B 1 142 ? 7.547 22.578 9.383 1 79.06 142 GLY B C 1
ATOM 5218 O O . GLY B 1 142 ? 8.266 23.516 9.07 1 79.06 142 GLY B O 1
ATOM 5219 N N . GLY B 1 143 ? 6.434 22.656 9.844 1 73.62 143 GLY B N 1
ATOM 5220 C CA . GLY B 1 143 ? 5.789 23.953 9.906 1 73.62 143 GLY B CA 1
ATOM 5221 C C . GLY B 1 143 ? 6.555 24.969 10.742 1 73.62 143 GLY B C 1
ATOM 5222 O O . GLY B 1 143 ? 6.809 26.094 10.289 1 73.62 143 GLY B O 1
ATOM 5223 N N . THR B 1 144 ? 6.984 24.547 11.883 1 72.94 144 THR B N 1
ATOM 5224 C CA . THR B 1 144 ? 7.719 25.453 12.758 1 72.94 144 THR B CA 1
ATOM 5225 C C . THR B 1 144 ? 9.086 25.797 12.172 1 72.94 144 THR B C 1
ATOM 5227 O O . THR B 1 144 ? 9.492 26.953 12.172 1 72.94 144 THR B O 1
ATOM 5230 N N . SER B 1 145 ? 9.703 24.781 11.648 1 81.06 145 SER B N 1
ATOM 5231 C CA . SER B 1 145 ? 11.031 24.938 11.078 1 81.06 145 SER B CA 1
ATOM 5232 C C . SER B 1 145 ? 11 25.844 9.844 1 81.06 145 SER B C 1
ATOM 5234 O O . SER B 1 145 ? 11.773 26.797 9.758 1 81.06 145 SER B O 1
ATOM 5236 N N . LEU B 1 146 ? 10.156 25.625 9 1 81.31 146 LEU B N 1
ATOM 5237 C CA . LEU B 1 146 ? 10.07 26.391 7.758 1 81.31 146 LEU B CA 1
ATOM 5238 C C . LEU B 1 146 ? 9.508 27.781 8.016 1 81.31 146 LEU B C 1
ATOM 5240 O O . LEU B 1 146 ? 9.852 28.734 7.309 1 81.31 146 LEU B O 1
ATOM 5244 N N . GLY B 1 147 ? 8.641 27.875 8.969 1 75.94 147 GLY B N 1
ATOM 5245 C CA . GLY B 1 147 ? 8.164 29.188 9.375 1 75.94 147 GLY B CA 1
ATOM 5246 C C . GLY B 1 147 ? 9.281 30.094 9.852 1 75.94 147 GLY B C 1
ATOM 5247 O O . GLY B 1 147 ? 9.336 31.266 9.477 1 75.94 147 GLY B O 1
ATOM 5248 N N . LYS B 1 148 ? 10.148 29.5 10.57 1 79.19 148 LYS B N 1
ATOM 5249 C CA . LYS B 1 148 ? 11.289 30.266 11.062 1 79.19 148 LYS B CA 1
ATOM 5250 C C . LYS B 1 148 ? 12.258 30.594 9.938 1 79.19 148 LYS B C 1
ATOM 5252 O O . LYS B 1 148 ? 12.805 31.703 9.883 1 79.19 148 LYS B O 1
ATOM 5257 N N . ALA B 1 149 ? 12.484 29.672 9.094 1 85.31 149 ALA B N 1
ATOM 5258 C CA . ALA B 1 149 ? 13.391 29.875 7.969 1 85.31 149 ALA B CA 1
ATOM 5259 C C . ALA B 1 149 ? 12.891 31 7.059 1 85.31 149 ALA B C 1
ATOM 5261 O O . ALA B 1 149 ? 13.68 31.828 6.605 1 85.31 149 ALA B O 1
ATOM 5262 N N . ALA B 1 150 ? 11.695 31.016 6.82 1 78.69 150 ALA B N 1
ATOM 5263 C CA . ALA B 1 150 ? 11.109 32.031 5.949 1 78.69 150 ALA B CA 1
ATOM 5264 C C . ALA B 1 150 ? 10.984 33.375 6.668 1 78.69 150 ALA B C 1
ATOM 5266 O O . ALA B 1 150 ? 11.336 34.406 6.113 1 78.69 150 ALA B O 1
ATOM 5267 N N . GLY B 1 151 ? 10.484 33.344 7.844 1 73.38 151 GLY B N 1
ATOM 5268 C CA . GLY B 1 151 ? 10.18 34.562 8.578 1 73.38 151 GLY B CA 1
ATOM 5269 C C . GLY B 1 151 ? 11.406 35.25 9.156 1 73.38 151 GLY B C 1
ATOM 5270 O O . GLY B 1 151 ? 11.586 36.438 9.016 1 73.38 151 GLY B O 1
ATOM 5271 N N . ASP B 1 152 ? 12.227 34.375 9.773 1 73.81 152 ASP B N 1
ATOM 5272 C CA . ASP B 1 152 ? 13.352 34.906 10.508 1 73.81 152 ASP B CA 1
ATOM 5273 C C . ASP B 1 152 ? 14.578 35.062 9.609 1 73.81 152 ASP B C 1
ATOM 5275 O O . ASP B 1 152 ? 15.344 36.031 9.758 1 73.81 152 ASP B O 1
ATOM 5279 N N . LEU B 1 153 ? 14.711 34.188 8.711 1 82.69 153 LEU B N 1
ATOM 5280 C CA . LEU B 1 153 ? 15.961 34.188 7.961 1 82.69 153 LEU B CA 1
ATOM 5281 C C . LEU B 1 153 ? 15.75 34.656 6.535 1 82.69 153 LEU B C 1
ATOM 5283 O O . LEU B 1 153 ? 16.703 35 5.832 1 82.69 153 LEU B O 1
ATOM 5287 N N . GLY B 1 154 ? 14.477 34.75 6.125 1 80.44 154 GLY B N 1
ATOM 5288 C CA . GLY B 1 154 ? 14.18 35.281 4.812 1 80.44 154 GLY B CA 1
ATOM 5289 C C . GLY B 1 154 ? 14.336 34.281 3.693 1 80.44 154 GLY B C 1
ATOM 5290 O O . GLY B 1 154 ? 14.594 34.656 2.545 1 80.44 154 GLY B O 1
ATOM 5291 N N . CYS B 1 155 ? 14.219 33.031 3.99 1 88.31 155 CYS B N 1
ATOM 5292 C CA . CYS B 1 155 ? 14.336 32 2.971 1 88.31 155 CYS B CA 1
ATOM 5293 C C . CYS B 1 155 ? 13.141 32.031 2.025 1 88.31 155 CYS B C 1
ATOM 5295 O O . CYS B 1 155 ? 12.023 32.344 2.439 1 88.31 155 CYS B O 1
ATOM 5297 N N . ASP B 1 156 ? 13.391 31.734 0.815 1 87.88 156 ASP B N 1
ATOM 5298 C CA . ASP B 1 156 ? 12.336 31.641 -0.191 1 87.88 156 ASP B CA 1
ATOM 5299 C C . ASP B 1 156 ? 11.719 30.234 -0.195 1 87.88 156 ASP B C 1
ATOM 5301 O O . ASP B 1 156 ? 12.117 29.375 -0.978 1 87.88 156 ASP B O 1
ATOM 5305 N N . VAL B 1 157 ? 10.742 30.125 0.604 1 86 157 VAL B N 1
ATOM 5306 C CA . VAL B 1 157 ? 10.055 28.828 0.699 1 86 157 VAL B CA 1
ATOM 5307 C C . VAL B 1 157 ? 9.023 28.719 -0.415 1 86 157 VAL B C 1
ATOM 5309 O O . VAL B 1 157 ? 8.125 29.562 -0.529 1 86 157 VAL B O 1
ATOM 5312 N N . VAL B 1 158 ? 9.18 27.672 -1.183 1 83.19 158 VAL B N 1
ATOM 5313 C CA . VAL B 1 158 ? 8.328 27.578 -2.363 1 83.19 158 VAL B CA 1
ATOM 5314 C C . VAL B 1 158 ? 7.523 26.281 -2.312 1 83.19 158 VAL B C 1
ATOM 5316 O O . VAL B 1 158 ? 7.781 25.406 -1.469 1 83.19 158 VAL B O 1
ATOM 5319 N N . GLY B 1 159 ? 6.477 26.203 -3.107 1 76.06 159 GLY B N 1
ATOM 5320 C CA . GLY B 1 159 ? 5.695 24.984 -3.324 1 76.06 159 GLY B CA 1
ATOM 5321 C C . GLY B 1 159 ? 4.844 24.609 -2.129 1 76.06 159 GLY B C 1
ATOM 5322 O O . GLY B 1 159 ? 4.352 25.484 -1.406 1 76.06 159 GLY B O 1
ATOM 5323 N N . ASN B 1 160 ? 4.668 23.203 -2.02 1 67.25 160 ASN B N 1
ATOM 5324 C CA . ASN B 1 160 ? 3.766 22.625 -1.03 1 67.25 160 ASN B CA 1
ATOM 5325 C C . ASN B 1 160 ? 4.461 22.438 0.314 1 67.25 160 ASN B C 1
ATOM 5327 O O . ASN B 1 160 ? 4.219 21.438 1.003 1 67.25 160 ASN B O 1
ATOM 5331 N N . SER B 1 161 ? 5.203 23.312 0.526 1 70.44 161 SER B N 1
ATOM 5332 C CA . SER B 1 161 ? 6.004 23.172 1.739 1 70.44 161 SER B CA 1
ATOM 5333 C C . SER B 1 161 ? 5.172 23.469 2.984 1 70.44 161 SER B C 1
ATOM 5335 O O . SER B 1 161 ? 4.234 24.266 2.941 1 70.44 161 SER B O 1
ATOM 5337 N N . GLY B 1 162 ? 5.457 22.719 3.953 1 68.31 162 GLY B N 1
ATOM 5338 C CA . GLY B 1 162 ? 4.758 22.844 5.223 1 68.31 162 GLY B CA 1
ATOM 5339 C C . GLY B 1 162 ? 3.906 21.625 5.547 1 68.31 162 GLY B C 1
ATOM 5340 O O . GLY B 1 162 ? 3.553 20.859 4.656 1 68.31 162 GLY B O 1
ATOM 5341 N N . GLY B 1 163 ? 3.668 21.344 6.676 1 68.5 163 GLY B N 1
ATOM 5342 C CA . GLY B 1 163 ? 2.789 20.281 7.145 1 68.5 163 GLY B CA 1
ATOM 5343 C C . GLY B 1 163 ? 3.299 18.891 6.805 1 68.5 163 GLY B C 1
ATOM 5344 O O . GLY B 1 163 ? 4.02 18.719 5.82 1 68.5 163 GLY B O 1
ATOM 5345 N N . SER B 1 164 ? 3.092 17.938 7.637 1 74.75 164 SER B N 1
ATOM 5346 C CA . SER B 1 164 ? 3.586 16.594 7.367 1 74.75 164 SER B CA 1
ATOM 5347 C C . SER B 1 164 ? 2.506 15.547 7.617 1 74.75 164 SER B C 1
ATOM 5349 O O . SER B 1 164 ? 2.705 14.359 7.344 1 74.75 164 SER B O 1
ATOM 5351 N N . VAL B 1 165 ? 1.297 16.062 7.906 1 80.06 165 VAL B N 1
ATOM 5352 C CA . VAL B 1 165 ? 0.284 15.078 8.266 1 80.06 165 VAL B CA 1
ATOM 5353 C C . VAL B 1 165 ? -0.2 14.352 7.008 1 80.06 165 VAL B C 1
ATOM 5355 O O . VAL B 1 165 ? -0.464 14.984 5.98 1 80.06 165 VAL B O 1
ATOM 5358 N N . SER B 1 166 ? -0.232 13.047 7.047 1 84.25 166 SER B N 1
ATOM 5359 C CA . SER B 1 166 ? -0.77 12.156 6.023 1 84.25 166 SER B CA 1
ATOM 5360 C C . SER B 1 166 ? 0.093 12.172 4.77 1 84.25 166 SER B C 1
ATOM 5362 O O . SER B 1 166 ? -0.386 11.859 3.676 1 84.25 166 SER B O 1
ATOM 5364 N N . THR B 1 167 ? 1.287 12.641 4.934 1 87.12 167 THR B N 1
ATOM 5365 C CA . THR B 1 167 ? 2.201 12.562 3.801 1 87.12 167 THR B CA 1
ATOM 5366 C C . THR B 1 167 ? 2.975 11.25 3.816 1 87.12 167 THR B C 1
ATOM 5368 O O . THR B 1 167 ? 3.105 10.609 4.863 1 87.12 167 THR B O 1
ATOM 5371 N N . THR B 1 168 ? 3.365 10.883 2.662 1 87.12 168 THR B N 1
ATOM 5372 C CA . THR B 1 168 ? 4.168 9.68 2.516 1 87.12 168 THR B CA 1
ATOM 5373 C C . THR B 1 168 ? 5.531 10.008 1.909 1 87.12 168 THR B C 1
ATOM 5375 O O . THR B 1 168 ? 5.766 11.133 1.472 1 87.12 168 THR B O 1
ATOM 5378 N N . ILE B 1 169 ? 6.398 9.023 1.907 1 87.44 169 ILE B N 1
ATOM 5379 C CA . ILE B 1 169 ? 7.715 9.164 1.297 1 87.44 169 ILE B CA 1
ATOM 5380 C C . ILE B 1 169 ? 7.562 9.516 -0.181 1 87.44 169 ILE B C 1
ATOM 5382 O O . ILE B 1 169 ? 8.25 10.406 -0.688 1 87.44 169 ILE B O 1
ATOM 5386 N N . GLU B 1 170 ? 6.664 8.922 -0.78 1 88.88 170 GLU B N 1
ATOM 5387 C CA . GLU B 1 170 ? 6.469 9.102 -2.215 1 88.88 170 GLU B CA 1
ATOM 5388 C C . GLU B 1 170 ? 5.855 10.461 -2.527 1 88.88 170 GLU B C 1
ATOM 5390 O O . GLU B 1 170 ? 6.277 11.133 -3.469 1 88.88 170 GLU B O 1
ATOM 5395 N N . THR B 1 171 ? 4.879 10.836 -1.724 1 91 171 THR B N 1
ATOM 5396 C CA . THR B 1 171 ? 4.238 12.117 -1.995 1 91 171 THR B CA 1
ATOM 5397 C C . THR B 1 171 ? 5.191 13.273 -1.704 1 91 171 THR B C 1
ATOM 5399 O O . THR B 1 171 ? 5.164 14.297 -2.391 1 91 171 THR B O 1
ATOM 5402 N N . LYS B 1 172 ? 5.988 13.148 -0.69 1 90.88 172 LYS B N 1
ATOM 5403 C CA . LYS B 1 172 ? 6.984 14.18 -0.398 1 90.88 172 LYS B CA 1
ATOM 5404 C C . LYS B 1 172 ? 7.992 14.305 -1.538 1 90.88 172 LYS B C 1
ATOM 5406 O O . LYS B 1 172 ? 8.258 15.406 -2.018 1 90.88 172 LYS B O 1
ATOM 5411 N N . ALA B 1 173 ? 8.516 13.148 -1.943 1 91.19 173 ALA B N 1
ATOM 5412 C CA . ALA B 1 173 ? 9.523 13.156 -3.002 1 91.19 173 ALA B CA 1
ATOM 5413 C C . ALA B 1 173 ? 8.969 13.773 -4.281 1 91.19 173 ALA B C 1
ATOM 5415 O O . ALA B 1 173 ? 9.625 14.602 -4.918 1 91.19 173 ALA B O 1
ATOM 5416 N N . LEU B 1 174 ? 7.812 13.43 -4.613 1 90.94 174 LEU B N 1
ATOM 5417 C CA . LEU B 1 174 ? 7.191 13.93 -5.836 1 90.94 174 LEU B CA 1
ATOM 5418 C C . LEU B 1 174 ? 6.867 15.414 -5.711 1 90.94 174 LEU B C 1
ATOM 5420 O O . LEU B 1 174 ? 7.098 16.188 -6.645 1 90.94 174 LEU B O 1
ATOM 5424 N N . SER B 1 175 ? 6.34 15.797 -4.57 1 91.5 175 SER B N 1
ATOM 5425 C CA . SER B 1 175 ? 5.93 17.188 -4.363 1 91.5 175 SER B CA 1
ATOM 5426 C C . SER B 1 175 ? 7.129 18.125 -4.371 1 91.5 175 SER B C 1
ATOM 5428 O O . SER B 1 175 ? 7.082 19.188 -4.973 1 91.5 175 SER B O 1
ATOM 5430 N N . PHE B 1 176 ? 8.148 17.719 -3.691 1 92.94 176 PHE B N 1
ATOM 5431 C CA . PHE B 1 176 ? 9.344 18.562 -3.641 1 92.94 176 PHE B CA 1
ATOM 5432 C C . PHE B 1 176 ? 9.969 18.703 -5.023 1 92.94 176 PHE B C 1
ATOM 5434 O O . PHE B 1 176 ? 10.375 19.797 -5.422 1 92.94 176 PHE B O 1
ATOM 5441 N N . THR B 1 177 ? 10.023 17.609 -5.711 1 93.06 177 THR B N 1
ATOM 5442 C CA . THR B 1 177 ? 10.578 17.625 -7.059 1 93.06 177 THR B CA 1
ATOM 5443 C C . THR B 1 177 ? 9.742 18.484 -7.988 1 93.06 177 THR B C 1
ATOM 5445 O O . THR B 1 177 ? 10.281 19.297 -8.75 1 93.06 177 THR B O 1
ATOM 5448 N N . ALA B 1 178 ? 8.469 18.312 -7.898 1 91.81 178 ALA B N 1
ATOM 5449 C CA . ALA B 1 178 ? 7.566 19.094 -8.742 1 91.81 178 ALA B CA 1
ATOM 5450 C C . ALA B 1 178 ? 7.684 20.594 -8.438 1 91.81 178 ALA B C 1
ATOM 5452 O O . ALA B 1 178 ? 7.648 21.422 -9.344 1 91.81 178 ALA B O 1
ATOM 5453 N N . SER B 1 179 ? 7.785 20.938 -7.199 1 91.94 179 SER B N 1
ATOM 5454 C CA . SER B 1 179 ? 7.898 22.328 -6.781 1 91.94 179 SER B CA 1
ATOM 5455 C C . SER B 1 179 ? 9.188 22.953 -7.301 1 91.94 179 SER B C 1
ATOM 5457 O O . SER B 1 179 ? 9.172 24.078 -7.82 1 91.94 179 SER B O 1
ATOM 5459 N N . LEU B 1 180 ? 10.25 22.266 -7.172 1 94.12 180 LEU B N 1
ATOM 5460 C CA . LEU B 1 180 ? 11.547 22.766 -7.617 1 94.12 180 LEU B CA 1
ATOM 5461 C C . LEU B 1 180 ? 11.594 22.875 -9.141 1 94.12 180 LEU B C 1
ATOM 5463 O O . LEU B 1 180 ? 12.094 23.859 -9.688 1 94.12 180 LEU B O 1
ATOM 5467 N N . ALA B 1 181 ? 11.094 21.844 -9.773 1 93.06 181 ALA B N 1
ATOM 5468 C CA . ALA B 1 181 ? 11.055 21.875 -11.234 1 93.06 181 ALA B CA 1
ATOM 5469 C C . ALA B 1 181 ? 10.234 23.047 -11.742 1 93.06 181 ALA B C 1
ATOM 5471 O O . ALA B 1 181 ? 10.633 23.734 -12.695 1 93.06 181 ALA B O 1
ATOM 5472 N N . SER B 1 182 ? 9.117 23.25 -11.164 1 91 182 SER B N 1
ATOM 5473 C CA . SER B 1 182 ? 8.258 24.359 -11.547 1 91 182 SER B CA 1
ATOM 5474 C C . SER B 1 182 ? 8.961 25.703 -11.32 1 91 182 SER B C 1
ATOM 5476 O O . SER B 1 182 ? 8.867 26.609 -12.148 1 91 182 SER B O 1
ATOM 5478 N N . PHE B 1 183 ? 9.656 25.844 -10.211 1 91.94 183 PHE B N 1
ATOM 5479 C CA . PHE B 1 183 ? 10.383 27.078 -9.883 1 91.94 183 PHE B CA 1
ATOM 5480 C C . PHE B 1 183 ? 11.43 27.375 -10.945 1 91.94 183 PHE B C 1
ATOM 5482 O O . PHE B 1 183 ? 11.602 28.531 -11.352 1 91.94 183 PHE B O 1
ATOM 5489 N N . TRP B 1 184 ? 12.102 26.391 -11.398 1 94.56 184 TRP B N 1
ATOM 5490 C CA . TRP B 1 184 ? 13.211 26.578 -12.336 1 94.56 184 TRP B CA 1
ATOM 5491 C C . TRP B 1 184 ? 12.719 26.516 -13.773 1 94.56 184 TRP B C 1
ATOM 5493 O O . TRP B 1 184 ? 13.5 26.688 -14.711 1 94.56 184 TRP B O 1
ATOM 5503 N N . GLY B 1 185 ? 11.461 26.172 -13.961 1 93 185 GLY B N 1
ATOM 5504 C CA . GLY B 1 185 ? 10.938 26.031 -15.312 1 93 185 GLY B CA 1
ATOM 5505 C C . GLY B 1 185 ? 11.438 24.781 -16.016 1 93 185 GLY B C 1
ATOM 5506 O O . GLY B 1 185 ? 11.633 24.797 -17.234 1 93 185 GLY B O 1
ATOM 5507 N N . LEU B 1 186 ? 11.727 23.781 -15.227 1 93.69 186 LEU B N 1
ATOM 5508 C CA . LEU B 1 186 ? 12.156 22.5 -15.789 1 93.69 186 LEU B CA 1
ATOM 5509 C C . LEU B 1 186 ? 10.953 21.609 -16.078 1 93.69 186 LEU B C 1
ATOM 5511 O O . LEU B 1 186 ? 9.977 21.609 -15.32 1 93.69 186 LEU B O 1
ATOM 5515 N N . PRO B 1 187 ? 11.062 20.891 -17.094 1 89.81 187 PRO B N 1
ATOM 5516 C CA . PRO B 1 187 ? 9.984 19.938 -17.359 1 89.81 187 PRO B CA 1
ATOM 5517 C C . PRO B 1 187 ? 9.984 18.766 -16.375 1 89.81 187 PRO B C 1
ATOM 5519 O O . PRO B 1 187 ? 11.023 18.156 -16.125 1 89.81 187 PRO B O 1
ATOM 5522 N N . TYR B 1 188 ? 8.922 18.562 -15.789 1 88.81 188 TYR B N 1
ATOM 5523 C CA . TYR B 1 188 ? 8.734 17.438 -14.891 1 88.81 188 TYR B CA 1
ATOM 5524 C C . TYR B 1 188 ? 7.371 16.781 -15.117 1 88.81 188 TYR B C 1
ATOM 5526 O O . TYR B 1 188 ? 6.336 17.344 -14.766 1 88.81 188 TYR B O 1
ATOM 5534 N N . ASP B 1 189 ? 7.395 15.625 -15.758 1 80.38 189 ASP B N 1
ATOM 5535 C CA . ASP B 1 189 ? 6.211 14.805 -15.984 1 80.38 189 ASP B CA 1
ATOM 5536 C C . ASP B 1 189 ? 6.379 13.414 -15.367 1 80.38 189 ASP B C 1
ATOM 5538 O O . ASP B 1 189 ? 6.934 12.516 -16 1 80.38 189 ASP B O 1
ATOM 5542 N N . PRO B 1 190 ? 6.016 13.375 -14.172 1 76.56 190 PRO B N 1
ATOM 5543 C CA . PRO B 1 190 ? 6.234 12.078 -13.531 1 76.56 190 PRO B CA 1
ATOM 5544 C C . PRO B 1 190 ? 5.586 10.922 -14.297 1 76.56 190 PRO B C 1
ATOM 5546 O O . PRO B 1 190 ? 4.438 11.039 -14.727 1 76.56 190 PRO B O 1
ATOM 5549 N N . LEU B 1 191 ? 6.332 9.945 -14.531 1 67.12 191 LEU B N 1
ATOM 5550 C CA . LEU B 1 191 ? 5.957 8.781 -15.336 1 67.12 191 LEU B CA 1
ATOM 5551 C C . LEU B 1 191 ? 4.863 7.977 -14.641 1 67.12 191 LEU B C 1
ATOM 5553 O O . LEU B 1 191 ? 4.906 7.777 -13.422 1 67.12 191 LEU B O 1
ATOM 5557 N N . ILE B 1 192 ? 3.797 7.879 -15.445 1 72.06 192 ILE B N 1
ATOM 5558 C CA . ILE B 1 192 ? 2.744 6.98 -14.977 1 72.06 192 ILE B CA 1
ATOM 5559 C C . ILE B 1 192 ? 2.863 5.633 -15.688 1 72.06 192 ILE B C 1
ATOM 5561 O O . ILE B 1 192 ? 2.986 5.582 -16.906 1 72.06 192 ILE B O 1
ATOM 5565 N N . SER B 1 193 ? 3.117 4.629 -14.898 1 70.56 193 SER B N 1
ATOM 5566 C CA . SER B 1 193 ? 3.061 3.281 -15.453 1 70.56 193 SER B CA 1
ATOM 5567 C C . SER B 1 193 ? 1.682 2.658 -15.25 1 70.56 193 SER B C 1
ATOM 5569 O O . SER B 1 193 ? 1.141 2.678 -14.148 1 70.56 193 SER B O 1
ATOM 5571 N N . TYR B 1 194 ? 1.129 2.316 -16.391 1 77.69 194 TYR B N 1
ATOM 5572 C CA . TYR B 1 194 ? -0.185 1.687 -16.312 1 77.69 194 TYR B CA 1
ATOM 5573 C C . TYR B 1 194 ? -0.06 0.17 -16.234 1 77.69 194 TYR B C 1
ATOM 5575 O O . TYR B 1 194 ? 0.52 -0.463 -17.109 1 77.69 194 TYR B O 1
ATOM 5583 N N . PRO B 1 195 ? -0.572 -0.309 -15.125 1 78.25 195 PRO B N 1
ATOM 5584 C CA . PRO B 1 195 ? -0.518 -1.768 -15 1 78.25 195 PRO B CA 1
ATOM 5585 C C . PRO B 1 195 ? -1.479 -2.479 -15.953 1 78.25 195 PRO B C 1
ATOM 5587 O O . PRO B 1 195 ? -2.486 -1.898 -16.359 1 78.25 195 PRO B O 1
ATOM 5590 N N . GLN B 1 196 ? -1.062 -3.631 -16.281 1 81.31 196 GLN B N 1
ATOM 5591 C CA . GLN B 1 196 ? -1.944 -4.453 -17.109 1 81.31 196 GLN B CA 1
ATOM 5592 C C . GLN B 1 196 ? -3.002 -5.148 -16.25 1 81.31 196 GLN B C 1
ATOM 5594 O O . GLN B 1 196 ? -2.725 -5.559 -15.125 1 81.31 196 GLN B O 1
ATOM 5599 N N . LEU B 1 197 ? -4.141 -5.246 -16.859 1 83.31 197 LEU B N 1
ATOM 5600 C CA . LEU B 1 197 ? -5.273 -5.809 -16.125 1 83.31 197 LEU B CA 1
ATOM 5601 C C . LEU B 1 197 ? -4.957 -7.215 -15.633 1 83.31 197 LEU B C 1
ATOM 5603 O O . LEU B 1 197 ? -5.328 -7.582 -14.516 1 83.31 197 LEU B O 1
ATOM 5607 N N . HIS B 1 198 ? -4.273 -8.016 -16.438 1 86.25 198 HIS B N 1
ATOM 5608 C CA . HIS B 1 198 ? -3.986 -9.391 -16.031 1 86.25 198 HIS B CA 1
ATOM 5609 C C . HIS B 1 198 ? -3.066 -9.43 -14.812 1 86.25 198 HIS B C 1
ATOM 5611 O O . HIS B 1 198 ? -3.197 -10.305 -13.961 1 86.25 198 HIS B O 1
ATOM 5617 N N . SER B 1 199 ? -2.199 -8.438 -14.719 1 84.81 199 SER B N 1
ATOM 5618 C CA . SER B 1 199 ? -1.302 -8.375 -13.57 1 84.81 199 SER B CA 1
ATOM 5619 C C . SER B 1 199 ? -2.055 -7.977 -12.305 1 84.81 199 SER B C 1
ATOM 5621 O O . SER B 1 199 ? -1.745 -8.461 -11.219 1 84.81 199 SER B O 1
ATOM 5623 N N . ILE B 1 200 ? -3.031 -7.133 -12.484 1 90.31 200 ILE B N 1
ATOM 5624 C CA . ILE B 1 200 ? -3.842 -6.691 -11.352 1 90.31 200 ILE B CA 1
ATOM 5625 C C . ILE B 1 200 ? -4.664 -7.859 -10.82 1 90.31 200 ILE B C 1
ATOM 5627 O O . ILE B 1 200 ? -4.707 -8.094 -9.609 1 90.31 200 ILE B O 1
ATOM 5631 N N . LEU B 1 201 ? -5.262 -8.523 -11.727 1 92.38 201 LEU B N 1
ATOM 5632 C CA . LEU B 1 201 ? -6.113 -9.633 -11.312 1 92.38 201 LEU B CA 1
ATOM 5633 C C . LEU B 1 201 ? -5.285 -10.75 -10.68 1 92.38 201 LEU B C 1
ATOM 5635 O O . LEU B 1 201 ? -5.688 -11.328 -9.672 1 92.38 201 LEU B O 1
ATOM 5639 N N . ALA B 1 202 ? -4.16 -11 -11.234 1 89.69 202 ALA B N 1
ATOM 5640 C CA . ALA B 1 202 ? -3.279 -12.016 -10.672 1 89.69 202 ALA B CA 1
ATOM 5641 C C . ALA B 1 202 ? -2.865 -11.664 -9.25 1 89.69 202 ALA B C 1
ATOM 5643 O O . ALA B 1 202 ? -2.762 -12.539 -8.391 1 89.69 202 ALA B O 1
ATOM 5644 N N . ALA B 1 203 ? -2.652 -10.422 -9.039 1 91.06 203 ALA B N 1
ATOM 5645 C CA . ALA B 1 203 ? -2.266 -9.953 -7.707 1 91.06 203 ALA B CA 1
ATOM 5646 C C . ALA B 1 203 ? -3.398 -10.156 -6.707 1 91.06 203 ALA B C 1
ATOM 5648 O O . ALA B 1 203 ? -3.152 -10.344 -5.512 1 91.06 203 ALA B O 1
ATOM 5649 N N . CYS B 1 204 ? -4.617 -10.203 -7.164 1 95.56 204 CYS B N 1
ATOM 5650 C CA . CYS B 1 204 ? -5.781 -10.281 -6.289 1 95.56 204 CYS B CA 1
ATOM 5651 C C . CYS B 1 204 ? -6.23 -11.727 -6.105 1 95.56 204 CYS B C 1
ATOM 5653 O O . CYS B 1 204 ? -7.188 -11.992 -5.379 1 95.56 204 CYS B O 1
ATOM 5655 N N . LEU B 1 205 ? -5.547 -12.688 -6.68 1 95.31 205 LEU B N 1
ATOM 5656 C CA . LEU B 1 205 ? -5.91 -14.102 -6.684 1 95.31 205 LEU B CA 1
ATOM 5657 C C . LEU B 1 205 ? -6.207 -14.586 -5.266 1 95.31 205 LEU B C 1
ATOM 5659 O O . LEU B 1 205 ? -7.211 -15.266 -5.035 1 95.31 205 LEU B O 1
ATOM 5663 N N . PRO B 1 206 ? -5.453 -14.219 -4.258 1 95.62 206 PRO B N 1
ATOM 5664 C CA . PRO B 1 206 ? -5.691 -14.742 -2.91 1 95.62 206 PRO B CA 1
ATOM 5665 C C . PRO B 1 206 ? -7.082 -14.398 -2.381 1 95.62 206 PRO B C 1
ATOM 5667 O O . PRO B 1 206 ? -7.73 -15.234 -1.748 1 95.62 206 PRO B O 1
ATOM 5670 N N . VAL B 1 207 ? -7.527 -13.234 -2.697 1 96.69 207 VAL B N 1
ATOM 5671 C CA . VAL B 1 207 ? -8.828 -12.805 -2.184 1 96.69 207 VAL B CA 1
ATOM 5672 C C . VAL B 1 207 ? -9.945 -13.5 -2.953 1 96.69 207 VAL B C 1
ATOM 5674 O O . VAL B 1 207 ? -10.984 -13.836 -2.381 1 96.69 207 VAL B O 1
ATOM 5677 N N . PHE B 1 208 ? -9.758 -13.711 -4.234 1 96 208 PHE B N 1
ATOM 5678 C CA . PHE B 1 208 ? -10.75 -14.43 -5.031 1 96 208 PHE B CA 1
ATOM 5679 C C . PHE B 1 208 ? -10.977 -15.828 -4.484 1 96 208 PHE B C 1
ATOM 5681 O O . PHE B 1 208 ? -12.117 -16.25 -4.293 1 96 208 PHE B O 1
ATOM 5688 N N . VAL B 1 209 ? -9.898 -16.516 -4.23 1 95.38 209 VAL B N 1
ATOM 5689 C CA . VAL B 1 209 ? -9.984 -17.875 -3.734 1 95.38 209 VAL B CA 1
ATOM 5690 C C . VAL B 1 209 ? -10.648 -17.891 -2.357 1 95.38 209 VAL B C 1
ATOM 5692 O O . VAL B 1 209 ? -11.523 -18.719 -2.094 1 95.38 209 VAL B O 1
ATOM 5695 N N . ALA B 1 210 ? -10.305 -16.984 -1.521 1 94.44 210 ALA B N 1
ATOM 5696 C CA . ALA B 1 210 ? -10.867 -16.922 -0.174 1 94.44 210 ALA B CA 1
ATOM 5697 C C . ALA B 1 210 ? -12.367 -16.672 -0.215 1 94.44 210 ALA B C 1
ATOM 5699 O O . ALA B 1 210 ? -13.133 -17.297 0.513 1 94.44 210 ALA B O 1
ATOM 5700 N N . VAL B 1 211 ? -12.758 -15.75 -1.038 1 93.44 211 VAL B N 1
ATOM 5701 C CA . VAL B 1 211 ? -14.164 -15.359 -1.118 1 93.44 211 VAL B CA 1
ATOM 5702 C C . VAL B 1 211 ? -14.992 -16.516 -1.659 1 93.44 211 VAL B C 1
ATOM 5704 O O . VAL B 1 211 ? -16.078 -16.812 -1.143 1 93.44 211 VAL B O 1
ATOM 5707 N N . VAL B 1 212 ? -14.492 -17.203 -2.688 1 93.25 212 VAL B N 1
ATOM 5708 C CA . VAL B 1 212 ? -15.211 -18.328 -3.285 1 93.25 212 VAL B CA 1
ATOM 5709 C C . VAL B 1 212 ? -15.375 -19.438 -2.26 1 93.25 212 VAL B C 1
ATOM 5711 O O . VAL B 1 212 ? -16.453 -20 -2.111 1 93.25 212 VAL B O 1
ATOM 5714 N N . LEU B 1 213 ? -14.336 -19.734 -1.547 1 92.25 213 LEU B N 1
ATOM 5715 C CA . LEU B 1 213 ? -14.383 -20.781 -0.545 1 92.25 213 LEU B CA 1
ATOM 5716 C C . LEU B 1 213 ? -15.312 -20.406 0.601 1 92.25 213 LEU B C 1
ATOM 5718 O O . LEU B 1 213 ? -16.094 -21.234 1.076 1 92.25 213 LEU B O 1
ATOM 5722 N N . ALA B 1 214 ? -15.227 -19.203 1.025 1 89.56 214 ALA B N 1
ATOM 5723 C CA . ALA B 1 214 ? -16.062 -18.75 2.131 1 89.56 214 ALA B CA 1
ATOM 5724 C C . ALA B 1 214 ? -17.547 -18.766 1.747 1 89.56 214 ALA B C 1
ATOM 5726 O O . ALA B 1 214 ? -18.391 -19.219 2.529 1 89.56 214 ALA B O 1
ATOM 5727 N N . LYS B 1 215 ? -17.812 -18.219 0.647 1 87.5 215 LYS B N 1
ATOM 5728 C CA . LYS B 1 215 ? -19.188 -18.188 0.189 1 87.5 215 LYS B CA 1
ATOM 5729 C C . LYS B 1 215 ? -19.75 -19.594 0.028 1 87.5 215 LYS B C 1
ATOM 5731 O O . LYS B 1 215 ? -20.906 -19.859 0.397 1 87.5 215 LYS B O 1
ATOM 5736 N N . GLU B 1 216 ? -18.953 -20.469 -0.592 1 88.19 216 GLU B N 1
ATOM 5737 C CA . GLU B 1 216 ? -19.391 -21.859 -0.752 1 88.19 216 GLU B CA 1
ATOM 5738 C C . GLU B 1 216 ? -19.594 -22.531 0.601 1 88.19 216 GLU B C 1
ATOM 5740 O O . GLU B 1 216 ? -20.547 -23.281 0.792 1 88.19 216 GLU B O 1
ATOM 5745 N N . ALA B 1 217 ? -18.688 -22.312 1.481 1 85.94 217 ALA B N 1
ATOM 5746 C CA . ALA B 1 217 ? -18.812 -22.875 2.822 1 85.94 217 ALA B CA 1
ATOM 5747 C C . ALA B 1 217 ? -20.078 -22.391 3.504 1 85.94 217 ALA B C 1
ATOM 5749 O O . ALA B 1 217 ? -20.781 -23.172 4.172 1 85.94 217 ALA B O 1
ATOM 5750 N N . TRP B 1 218 ? -20.344 -21.203 3.287 1 82.44 218 TRP B N 1
ATOM 5751 C CA . TRP B 1 218 ? -21.547 -20.625 3.883 1 82.44 218 TRP B CA 1
ATOM 5752 C C . TRP B 1 218 ? -22.797 -21.219 3.266 1 82.44 218 TRP B C 1
ATOM 5754 O O . TRP B 1 218 ? -23.75 -21.547 3.979 1 82.44 218 TRP B O 1
ATOM 5764 N N . ARG B 1 219 ? -22.797 -21.281 2.041 1 81.25 219 ARG B N 1
ATOM 5765 C CA . ARG B 1 219 ? -23.938 -21.859 1.339 1 81.25 219 ARG B CA 1
ATOM 5766 C C . ARG B 1 219 ? -24.203 -23.281 1.818 1 81.25 219 ARG B C 1
ATOM 5768 O O . ARG B 1 219 ? -25.344 -23.656 2.084 1 81.25 219 ARG B O 1
ATOM 5775 N N . LYS B 1 220 ? -23.219 -24.047 1.924 1 81.62 220 LYS B N 1
ATOM 5776 C CA . LYS B 1 220 ? -23.359 -25.422 2.359 1 81.62 220 LYS B CA 1
ATOM 5777 C C . LYS B 1 220 ? -23.75 -25.5 3.832 1 81.62 220 LYS B C 1
ATOM 5779 O O . LYS B 1 220 ? -24.484 -26.406 4.234 1 81.62 220 LYS B O 1
ATOM 5784 N N . ALA B 1 221 ? -23.219 -24.641 4.555 1 78.81 221 ALA B N 1
ATOM 5785 C CA . ALA B 1 221 ? -23.609 -24.578 5.961 1 78.81 221 ALA B CA 1
ATOM 5786 C C . ALA B 1 221 ? -25.094 -24.281 6.098 1 78.81 221 ALA B C 1
ATOM 5788 O O . ALA B 1 221 ? -25.781 -24.844 6.953 1 78.81 221 ALA B O 1
ATOM 5789 N N . LEU B 1 222 ? -25.578 -23.422 5.293 1 75.25 222 LEU B N 1
ATOM 5790 C CA . LEU B 1 222 ? -27 -23.078 5.301 1 75.25 222 LEU B CA 1
ATOM 5791 C C . LEU B 1 222 ? -27.828 -24.281 4.879 1 75.25 222 LEU B C 1
ATOM 5793 O O . LEU B 1 222 ? -28.906 -24.531 5.449 1 75.25 222 LEU B O 1
ATOM 5797 N N . ALA B 1 223 ? -27.328 -24.953 3.953 1 75.5 223 ALA B N 1
ATOM 5798 C CA . ALA B 1 223 ? -28.047 -26.125 3.451 1 75.5 223 ALA B CA 1
ATOM 5799 C C . ALA B 1 223 ? -28.125 -27.219 4.516 1 75.5 223 ALA B C 1
ATOM 5801 O O . ALA B 1 223 ? -29.094 -27.969 4.559 1 75.5 223 ALA B O 1
ATOM 5802 N N . LEU B 1 224 ? -27.094 -27.297 5.379 1 74.5 224 LEU B N 1
ATOM 5803 C CA . LEU B 1 224 ? -27.078 -28.297 6.441 1 74.5 224 LEU B CA 1
ATOM 5804 C C . LEU B 1 224 ? -27.906 -27.844 7.637 1 74.5 224 LEU B C 1
ATOM 5806 O O . LEU B 1 224 ? -28.062 -28.578 8.609 1 74.5 224 LEU B O 1
ATOM 5810 N N . GLY B 1 225 ? -28.578 -26.719 7.512 1 62.56 225 GLY B N 1
ATOM 5811 C CA . GLY B 1 225 ? -29.438 -26.203 8.57 1 62.56 225 GLY B CA 1
ATOM 5812 C C . GLY B 1 225 ? -28.656 -25.609 9.727 1 62.56 225 GLY B C 1
ATOM 5813 O O . GLY B 1 225 ? -29.203 -25.422 10.82 1 62.56 225 GLY B O 1
ATOM 5814 N N . ILE B 1 226 ? -27.484 -25.594 9.633 1 58.12 226 ILE B N 1
ATOM 5815 C CA . ILE B 1 226 ? -26.672 -25.047 10.711 1 58.12 226 ILE B CA 1
ATOM 5816 C C . ILE B 1 226 ? -27.078 -23.594 10.961 1 58.12 226 ILE B C 1
ATOM 5818 O O . ILE B 1 226 ? -27.016 -23.109 12.094 1 58.12 226 ILE B O 1
ATOM 5822 N N . SER B 1 227 ? -27.484 -22.922 9.891 1 54.25 227 SER B N 1
ATOM 5823 C CA . SER B 1 227 ? -27.938 -21.531 9.953 1 54.25 227 SER B CA 1
ATOM 5824 C C . SER B 1 227 ? -29.172 -21.391 10.859 1 54.25 227 SER B C 1
ATOM 5826 O O . SER B 1 227 ? -29.328 -20.391 11.547 1 54.25 227 SER B O 1
ATOM 5828 N N . ASP B 1 228 ? -30.094 -22.391 10.734 1 54.06 228 ASP B N 1
ATOM 5829 C CA . ASP B 1 228 ? -31.25 -22.297 11.609 1 54.06 228 ASP B CA 1
ATOM 5830 C C . ASP B 1 228 ? -30.828 -22.203 13.07 1 54.06 228 ASP B C 1
ATOM 5832 O O . ASP B 1 228 ? -31.406 -21.422 13.836 1 54.06 228 ASP B O 1
ATOM 5836 N N . TRP B 1 229 ? -30.062 -23.062 13.508 1 50.28 229 TRP B N 1
ATOM 5837 C CA . TRP B 1 229 ? -29.609 -23.031 14.898 1 50.28 229 TRP B CA 1
ATOM 5838 C C . TRP B 1 229 ? -28.859 -21.75 15.203 1 50.28 229 TRP B C 1
ATOM 5840 O O . TRP B 1 229 ? -29.109 -21.109 16.234 1 50.28 229 TRP B O 1
ATOM 5850 N N . TRP B 1 230 ? -27.938 -21.422 14.438 1 50.31 230 TRP B N 1
ATOM 5851 C CA . TRP B 1 230 ? -27.125 -20.234 14.648 1 50.31 230 TRP B CA 1
ATOM 5852 C C . TRP B 1 230 ? -27.922 -18.969 14.359 1 50.31 230 TRP B C 1
ATOM 5854 O O . TRP B 1 230 ? -27.797 -17.969 15.086 1 50.31 230 TRP B O 1
ATOM 5864 N N . LEU B 1 231 ? -28.719 -19.062 13.281 1 49.06 231 LEU B N 1
ATOM 5865 C CA . LEU B 1 231 ? -29.609 -17.953 12.992 1 49.06 231 LEU B CA 1
ATOM 5866 C C . LEU B 1 231 ? -30.609 -17.75 14.117 1 49.06 231 LEU B C 1
ATOM 5868 O O . LEU B 1 231 ? -31.094 -16.641 14.344 1 49.06 231 LEU B O 1
ATOM 5872 N N . ALA B 1 232 ? -31.172 -18.891 14.648 1 45.5 232 ALA B N 1
ATOM 5873 C CA . ALA B 1 232 ? -32.094 -18.688 15.766 1 45.5 232 ALA B CA 1
ATOM 5874 C C . ALA B 1 232 ? -31.438 -17.891 16.891 1 45.5 232 ALA B C 1
ATOM 5876 O O . ALA B 1 232 ? -32.125 -17.188 17.641 1 45.5 232 ALA B O 1
ATOM 5877 N N . ARG B 1 233 ? -30.359 -18.219 17.172 1 42.84 233 ARG B N 1
ATOM 5878 C CA . ARG B 1 233 ? -29.781 -17.516 18.312 1 42.84 233 ARG B CA 1
ATOM 5879 C C . ARG B 1 233 ? -29.188 -16.188 17.891 1 42.84 233 ARG B C 1
ATOM 5881 O O . ARG B 1 233 ? -29.203 -15.219 18.656 1 42.84 233 ARG B O 1
ATOM 5888 N N . GLN B 1 234 ? -28.062 -16.266 17.109 1 46 234 GLN B N 1
ATOM 5889 C CA . GLN B 1 234 ? -27.344 -15.023 16.828 1 46 234 GLN B CA 1
ATOM 5890 C C . GLN B 1 234 ? -28.125 -14.164 15.828 1 46 234 GLN B C 1
ATOM 5892 O O . GLN B 1 234 ? -28.828 -14.695 14.969 1 46 234 GLN B O 1
ATOM 5897 N N . THR B 1 235 ? -28.344 -12.906 16.141 1 40.28 235 THR B N 1
ATOM 5898 C CA . THR B 1 235 ? -29.062 -11.852 15.445 1 40.28 235 THR B CA 1
ATOM 5899 C C . THR B 1 235 ? -28.75 -11.891 13.945 1 40.28 235 THR B C 1
ATOM 5901 O O . THR B 1 235 ? -27.609 -12.102 13.555 1 40.28 235 THR B O 1
ATOM 5904 N N . HIS B 1 236 ? -29.766 -12.188 12.984 1 40.94 236 HIS B N 1
ATOM 5905 C CA . HIS B 1 236 ? -29.922 -12.18 11.531 1 40.94 236 HIS B CA 1
ATOM 5906 C C . HIS B 1 236 ? -28.891 -11.289 10.859 1 40.94 236 HIS B C 1
ATOM 5908 O O . HIS B 1 236 ? -28.453 -11.57 9.742 1 40.94 236 HIS B O 1
ATOM 5914 N N . ALA B 1 237 ? -28.531 -10.195 11.422 1 45.25 237 ALA B N 1
ATOM 5915 C CA . ALA B 1 237 ? -27.828 -9.094 10.766 1 45.25 237 ALA B CA 1
ATOM 5916 C C . ALA B 1 237 ? -26.375 -9.453 10.5 1 45.25 237 ALA B C 1
ATOM 5918 O O . ALA B 1 237 ? -25.797 -9.023 9.5 1 45.25 237 ALA B O 1
ATOM 5919 N N . THR B 1 238 ? -25.781 -10.375 11.414 1 47.31 238 THR B N 1
ATOM 5920 C CA . THR B 1 238 ? -24.359 -10.656 11.32 1 47.31 238 THR B CA 1
ATOM 5921 C C . THR B 1 238 ? -24.031 -11.461 10.062 1 47.31 238 THR B C 1
ATOM 5923 O O . THR B 1 238 ? -23.016 -11.234 9.414 1 47.31 238 THR B O 1
ATOM 5926 N N . PHE B 1 239 ? -24.891 -12.391 9.648 1 48.56 239 PHE B N 1
ATOM 5927 C CA . PHE B 1 239 ? -24.531 -13.336 8.594 1 48.56 239 PHE B CA 1
ATOM 5928 C C . PHE B 1 239 ? -25 -12.844 7.234 1 48.56 239 PHE B C 1
ATOM 5930 O O . PHE B 1 239 ? -24.547 -13.336 6.199 1 48.56 239 PHE B O 1
ATOM 5937 N N . THR B 1 240 ? -25.984 -11.961 7.227 1 49.53 240 THR B N 1
ATOM 5938 C CA . THR B 1 240 ? -26.328 -11.398 5.926 1 49.53 240 THR B CA 1
ATOM 5939 C C . THR B 1 240 ? -25.109 -10.75 5.277 1 49.53 240 THR B C 1
ATOM 5941 O O . THR B 1 240 ? -25 -10.703 4.051 1 49.53 240 THR B O 1
ATOM 5944 N N . GLY B 1 241 ? -24.156 -10.523 6.168 1 54.34 241 GLY B N 1
ATOM 5945 C CA . GLY B 1 241 ? -22.953 -9.844 5.691 1 54.34 241 GLY B CA 1
ATOM 5946 C C . GLY B 1 241 ? -22.031 -10.75 4.898 1 54.34 241 GLY B C 1
ATOM 5947 O O . GLY B 1 241 ? -21.344 -10.289 3.99 1 54.34 241 GLY B O 1
ATOM 5948 N N . LEU B 1 242 ? -22.156 -12.109 5.074 1 60.22 242 LEU B N 1
ATOM 5949 C CA . LEU B 1 242 ? -21.297 -13.023 4.336 1 60.22 242 LEU B CA 1
ATOM 5950 C C . LEU B 1 242 ? -21.797 -13.211 2.908 1 60.22 242 LEU B C 1
ATOM 5952 O O . LEU B 1 242 ? -21.016 -13.539 2.01 1 60.22 242 LEU B O 1
ATOM 5956 N N . SER B 1 243 ? -23.062 -12.922 2.805 1 59.84 243 SER B N 1
ATOM 5957 C CA . SER B 1 243 ? -23.594 -13.031 1.453 1 59.84 243 SER B CA 1
ATOM 5958 C C . SER B 1 243 ? -23.047 -11.938 0.547 1 59.84 243 SER B C 1
ATOM 5960 O O . SER B 1 243 ? -22.969 -12.109 -0.67 1 59.84 243 SER B O 1
ATOM 5962 N N . ASP B 1 244 ? -22.578 -10.977 1.243 1 72.69 244 ASP B N 1
ATOM 5963 C CA . ASP B 1 244 ? -22.125 -9.844 0.445 1 72.69 244 ASP B CA 1
ATOM 5964 C C . ASP B 1 244 ? -20.594 -9.781 0.385 1 72.69 244 ASP B C 1
ATOM 5966 O O . ASP B 1 244 ? -20.016 -8.766 -0.008 1 72.69 244 ASP B O 1
ATOM 5970 N N . ILE B 1 245 ? -20.047 -10.906 0.723 1 81.75 245 ILE B N 1
ATOM 5971 C CA . ILE B 1 245 ? -18.578 -10.891 0.792 1 81.75 245 ILE B CA 1
ATOM 5972 C C . ILE B 1 245 ? -18 -10.727 -0.611 1 81.75 245 ILE B C 1
ATOM 5974 O O . ILE B 1 245 ? -16.875 -10.25 -0.771 1 81.75 245 ILE B O 1
ATOM 5978 N N . ALA B 1 246 ? -18.797 -11.125 -1.6 1 87.88 246 ALA B N 1
ATOM 5979 C CA . ALA B 1 246 ? -18.328 -11.055 -2.984 1 87.88 246 ALA B CA 1
ATOM 5980 C C . ALA B 1 246 ? -18.078 -9.609 -3.402 1 87.88 246 ALA B C 1
ATOM 5982 O O . ALA B 1 246 ? -17.297 -9.359 -4.328 1 87.88 246 ALA B O 1
ATOM 5983 N N . ASN B 1 247 ? -18.672 -8.648 -2.67 1 86.38 247 ASN B N 1
ATOM 5984 C CA . ASN B 1 247 ? -18.469 -7.238 -2.998 1 86.38 247 ASN B CA 1
ATOM 5985 C C . ASN B 1 247 ? -17.062 -6.773 -2.658 1 86.38 247 ASN B C 1
ATOM 5987 O O . ASN B 1 247 ? -16.625 -5.719 -3.117 1 86.38 247 ASN B O 1
ATOM 5991 N N . ALA B 1 248 ? -16.391 -7.559 -1.902 1 91.5 248 ALA B N 1
ATOM 5992 C CA . ALA B 1 248 ? -15.008 -7.227 -1.579 1 91.5 248 ALA B CA 1
ATOM 5993 C C . ALA B 1 248 ? -14.117 -7.34 -2.812 1 91.5 248 ALA B C 1
ATOM 5995 O O . ALA B 1 248 ? -13.07 -6.691 -2.887 1 91.5 248 ALA B O 1
ATOM 5996 N N . LEU B 1 249 ? -14.531 -8.117 -3.781 1 95.25 249 LEU B N 1
ATOM 5997 C CA . LEU B 1 249 ? -13.672 -8.43 -4.918 1 95.25 249 LEU B CA 1
ATOM 5998 C C . LEU B 1 249 ? -13.469 -7.203 -5.797 1 95.25 249 LEU B C 1
ATOM 6000 O O . LEU B 1 249 ? -12.328 -6.797 -6.039 1 95.25 249 LEU B O 1
ATOM 6004 N N . PRO B 1 250 ? -14.57 -6.52 -6.238 1 95.19 250 PRO B N 1
ATOM 6005 C CA . PRO B 1 250 ? -14.32 -5.316 -7.031 1 95.19 250 PRO B CA 1
ATOM 6006 C C . PRO B 1 250 ? -13.586 -4.23 -6.238 1 95.19 250 PRO B C 1
ATOM 6008 O O . PRO B 1 250 ? -12.805 -3.465 -6.809 1 95.19 250 PRO B O 1
ATOM 6011 N N . VAL B 1 251 ? -13.805 -4.148 -4.953 1 94.81 251 VAL B N 1
ATOM 6012 C CA . VAL B 1 251 ? -13.164 -3.137 -4.125 1 94.81 251 VAL B CA 1
ATOM 6013 C C . VAL B 1 251 ? -11.664 -3.418 -4.035 1 94.81 251 VAL B C 1
ATOM 6015 O O . VAL B 1 251 ? -10.844 -2.504 -4.16 1 94.81 251 VAL B O 1
ATOM 6018 N N . VAL B 1 252 ? -11.352 -4.656 -3.836 1 96.19 252 VAL B N 1
ATOM 6019 C CA . VAL B 1 252 ? -9.938 -5.027 -3.74 1 96.19 252 VAL B CA 1
ATOM 6020 C C . VAL B 1 252 ? -9.234 -4.711 -5.055 1 96.19 252 VAL B C 1
ATOM 6022 O O . VAL B 1 252 ? -8.102 -4.215 -5.059 1 96.19 252 VAL B O 1
ATOM 6025 N N . VAL B 1 253 ? -9.867 -4.98 -6.113 1 96.62 253 VAL B N 1
ATOM 6026 C CA . VAL B 1 253 ? -9.289 -4.715 -7.426 1 96.62 253 VAL B CA 1
ATOM 6027 C C . VAL B 1 253 ? -9.086 -3.211 -7.605 1 96.62 253 VAL B C 1
ATOM 6029 O O . VAL B 1 253 ? -8.07 -2.775 -8.156 1 96.62 253 VAL B O 1
ATOM 6032 N N . ALA B 1 254 ? -10.031 -2.43 -7.16 1 97.06 254 ALA B N 1
ATOM 6033 C CA . ALA B 1 254 ? -9.898 -0.978 -7.238 1 97.06 254 ALA B CA 1
ATOM 6034 C C . ALA B 1 254 ? -8.703 -0.49 -6.426 1 97.06 254 ALA B C 1
ATOM 6036 O O . ALA B 1 254 ? -7.938 0.359 -6.883 1 97.06 254 ALA B O 1
ATOM 6037 N N . VAL B 1 255 ? -8.578 -0.994 -5.223 1 96.69 255 VAL B N 1
ATOM 6038 C CA . VAL B 1 255 ? -7.527 -0.562 -4.309 1 96.69 255 VAL B CA 1
ATOM 6039 C C . VAL B 1 255 ? -6.156 -0.917 -4.887 1 96.69 255 VAL B C 1
ATOM 6041 O O . VAL B 1 255 ? -5.25 -0.083 -4.906 1 96.69 255 VAL B O 1
ATOM 6044 N N . VAL B 1 256 ? -6 -2.15 -5.383 1 95 256 VAL B N 1
ATOM 6045 C CA . VAL B 1 256 ? -4.727 -2.596 -5.938 1 95 256 VAL B CA 1
ATOM 6046 C C . VAL B 1 256 ? -4.398 -1.785 -7.188 1 95 256 VAL B C 1
ATOM 6048 O O . VAL B 1 256 ? -3.258 -1.348 -7.371 1 95 256 VAL B O 1
ATOM 6051 N N . THR B 1 257 ? -5.406 -1.557 -8.016 1 95.31 257 THR B N 1
ATOM 6052 C CA . THR B 1 257 ? -5.188 -0.793 -9.242 1 95.31 257 THR B CA 1
ATOM 6053 C C . THR B 1 257 ? -4.754 0.634 -8.914 1 95.31 257 THR B C 1
ATOM 6055 O O . THR B 1 257 ? -3.795 1.145 -9.5 1 95.31 257 THR B O 1
ATOM 6058 N N . ALA B 1 258 ? -5.445 1.247 -7.996 1 95.69 258 ALA B N 1
ATOM 6059 C CA . ALA B 1 258 ? -5.117 2.621 -7.629 1 95.69 258 ALA B CA 1
ATOM 6060 C C . ALA B 1 258 ? -3.711 2.709 -7.043 1 95.69 258 ALA B C 1
ATOM 6062 O O . ALA B 1 258 ? -2.971 3.654 -7.328 1 95.69 258 ALA B O 1
ATOM 6063 N N . SER B 1 259 ? -3.379 1.798 -6.188 1 92.06 259 SER B N 1
ATOM 6064 C CA . SER B 1 259 ? -2.061 1.778 -5.562 1 92.06 259 SER B CA 1
ATOM 6065 C C . SER B 1 259 ? -0.958 1.621 -6.605 1 92.06 259 SER B C 1
ATOM 6067 O O . SER B 1 259 ? 0.096 2.252 -6.504 1 92.06 259 SER B O 1
ATOM 6069 N N . GLN B 1 260 ? -1.17 0.811 -7.617 1 88.94 260 GLN B N 1
ATOM 6070 C CA . GLN B 1 260 ? -0.146 0.545 -8.625 1 88.94 260 GLN B CA 1
ATOM 6071 C C . GLN B 1 260 ? -0.048 1.692 -9.625 1 88.94 260 GLN B C 1
ATOM 6073 O O . GLN B 1 260 ? 1.033 1.979 -10.141 1 88.94 260 GLN B O 1
ATOM 6078 N N . VAL B 1 261 ? -1.134 2.344 -9.859 1 89.62 261 VAL B N 1
ATOM 6079 C CA . VAL B 1 261 ? -1.148 3.445 -10.812 1 89.62 261 VAL B CA 1
ATOM 6080 C C . VAL B 1 261 ? -0.613 4.715 -10.156 1 89.62 261 VAL B C 1
ATOM 6082 O O . VAL B 1 261 ? 0.214 5.422 -10.734 1 89.62 261 VAL B O 1
ATOM 6085 N N . GLY B 1 262 ? -1.108 4.977 -9.023 1 87.75 262 GLY B N 1
ATOM 6086 C CA . GLY B 1 262 ? -0.709 6.195 -8.336 1 87.75 262 GLY B CA 1
ATOM 6087 C C . GLY B 1 262 ? 0.728 6.16 -7.852 1 87.75 262 GLY B C 1
ATOM 6088 O O . GLY B 1 262 ? 1.438 7.168 -7.93 1 87.75 262 GLY B O 1
ATOM 6089 N N . ARG B 1 263 ? 1.146 5.059 -7.293 1 87 263 ARG B N 1
ATOM 6090 C CA . ARG B 1 263 ? 2.461 4.879 -6.688 1 87 263 ARG B CA 1
ATOM 6091 C C . ARG B 1 263 ? 2.756 5.988 -5.68 1 87 263 ARG B C 1
ATOM 6093 O O . ARG B 1 263 ? 3.809 6.629 -5.742 1 87 263 ARG B O 1
ATOM 6100 N N . LEU B 1 264 ? 1.81 6.246 -4.836 1 91.06 264 LEU B N 1
ATOM 6101 C CA . LEU B 1 264 ? 1.91 7.324 -3.855 1 91.06 264 LEU B CA 1
ATOM 6102 C C . LEU B 1 264 ? 1.826 6.773 -2.436 1 91.06 264 LEU B C 1
ATOM 6104 O O . LEU B 1 264 ? 1.36 7.465 -1.526 1 91.06 264 LEU B O 1
ATOM 6108 N N . GLY B 1 265 ? 2.121 5.504 -2.332 1 87.81 265 GLY B N 1
ATOM 6109 C CA . GLY B 1 265 ? 2.057 4.898 -1.012 1 87.81 265 GLY B CA 1
ATOM 6110 C C . GLY B 1 265 ? 0.651 4.852 -0.444 1 87.81 265 GLY B C 1
ATOM 6111 O O . GLY B 1 265 ? -0.289 4.449 -1.131 1 87.81 265 GLY B O 1
ATOM 6112 N N . GLU B 1 266 ? 0.488 5.27 0.731 1 89.19 266 GLU B N 1
ATOM 6113 C CA . GLU B 1 266 ? -0.799 5.195 1.415 1 89.19 266 GLU B CA 1
ATOM 6114 C C . GLU B 1 266 ? -1.821 6.129 0.774 1 89.19 266 GLU B C 1
ATOM 6116 O O . GLU B 1 266 ? -3.025 5.863 0.814 1 89.19 266 GLU B O 1
ATOM 6121 N N . ALA B 1 267 ? -1.324 7.164 0.206 1 91.38 267 ALA B N 1
ATOM 6122 C CA . ALA B 1 267 ? -2.25 8.094 -0.433 1 91.38 267 ALA B CA 1
ATOM 6123 C C . ALA B 1 267 ? -3 7.422 -1.58 1 91.38 267 ALA B C 1
ATOM 6125 O O . ALA B 1 267 ? -4.195 7.656 -1.77 1 91.38 267 ALA B O 1
ATOM 6126 N N . GLY B 1 268 ? -2.273 6.68 -2.336 1 90.94 268 GLY B N 1
ATOM 6127 C CA . GLY B 1 268 ? -2.912 5.922 -3.4 1 90.94 268 GLY B CA 1
ATOM 6128 C C . GLY B 1 268 ? -3.879 4.871 -2.887 1 90.94 268 GLY B C 1
ATOM 6129 O O . GLY B 1 268 ? -4.941 4.66 -3.471 1 90.94 268 GLY B O 1
ATOM 6130 N N . LEU B 1 269 ? -3.521 4.297 -1.859 1 93.62 269 LEU B N 1
ATOM 6131 C CA . LEU B 1 269 ? -4.359 3.291 -1.214 1 93.62 269 LEU B CA 1
ATOM 6132 C C . LEU B 1 269 ? -5.66 3.908 -0.714 1 93.62 269 LEU B C 1
ATOM 6134 O O . LEU B 1 269 ? -6.738 3.336 -0.898 1 93.62 269 LEU B O 1
ATOM 6138 N N . LEU B 1 270 ? -5.539 5.043 -0.075 1 96.69 270 LEU B N 1
ATOM 6139 C CA . LEU B 1 270 ? -6.695 5.734 0.483 1 96.69 270 LEU B CA 1
ATOM 6140 C C . LEU B 1 270 ? -7.695 6.094 -0.612 1 96.69 270 LEU B C 1
ATOM 6142 O O . LEU B 1 270 ? -8.891 5.852 -0.468 1 96.69 270 LEU B O 1
ATOM 6146 N N . SER B 1 271 ? -7.16 6.637 -1.665 1 97.5 271 SER B N 1
ATOM 6147 C CA . SER B 1 271 ? -8.031 7.02 -2.77 1 97.5 271 SER B CA 1
ATOM 6148 C C . SER B 1 271 ? -8.719 5.801 -3.385 1 97.5 271 SER B C 1
ATOM 6150 O O . SER B 1 271 ? -9.883 5.871 -3.781 1 97.5 271 SER B O 1
ATOM 6152 N N . GLY B 1 272 ? -7.988 4.738 -3.482 1 97.06 272 GLY B N 1
ATOM 6153 C CA . GLY B 1 272 ? -8.531 3.512 -4.043 1 97.06 272 GLY B CA 1
ATOM 6154 C C . GLY B 1 272 ? -9.648 2.916 -3.209 1 97.06 272 GLY B C 1
ATOM 6155 O O . GLY B 1 272 ? -10.656 2.457 -3.75 1 97.06 272 GLY B O 1
ATOM 6156 N N . VAL B 1 273 ? -9.469 2.859 -1.908 1 96.06 273 VAL B N 1
ATOM 6157 C CA . VAL B 1 273 ? -10.492 2.309 -1.026 1 96.06 273 VAL B CA 1
ATOM 6158 C C . VAL B 1 273 ? -11.766 3.148 -1.121 1 96.06 273 VAL B C 1
ATOM 6160 O O . VAL B 1 273 ? -12.859 2.607 -1.274 1 96.06 273 VAL B O 1
ATOM 6163 N N . LEU B 1 274 ? -11.578 4.461 -1.028 1 95.69 274 LEU B N 1
ATOM 6164 C CA . LEU B 1 274 ? -12.727 5.359 -1.079 1 95.69 274 LEU B CA 1
ATOM 6165 C C . LEU B 1 274 ? -13.469 5.223 -2.408 1 95.69 274 LEU B C 1
ATOM 6167 O O . LEU B 1 274 ? -14.695 5.102 -2.434 1 95.69 274 LEU B O 1
ATOM 6171 N N . ALA B 1 275 ? -12.727 5.215 -3.48 1 96.75 275 ALA B N 1
ATOM 6172 C CA . ALA B 1 275 ? -13.32 5.094 -4.809 1 96.75 275 ALA B CA 1
ATOM 6173 C C . ALA B 1 275 ? -14.016 3.744 -4.977 1 96.75 275 ALA B C 1
ATOM 6175 O O . ALA B 1 275 ? -15.141 3.678 -5.473 1 96.75 275 ALA B O 1
ATOM 6176 N N . GLY B 1 276 ? -13.312 2.672 -4.602 1 94.75 276 GLY B N 1
ATOM 6177 C CA . GLY B 1 276 ? -13.867 1.336 -4.727 1 94.75 276 GLY B CA 1
ATOM 6178 C C . GLY B 1 276 ? -15.141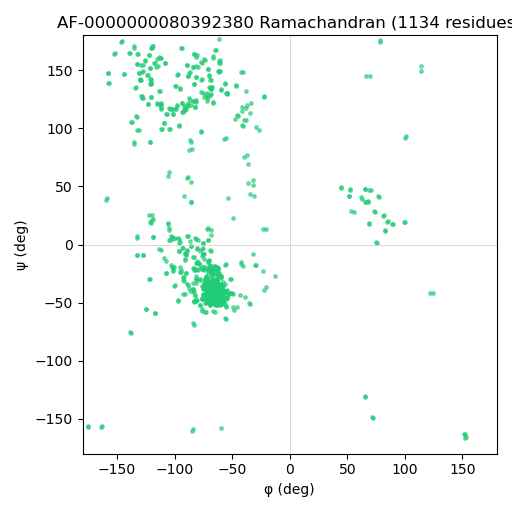 1.144 -3.924 1 94.75 276 GLY B C 1
ATOM 6179 O O . GLY B 1 276 ? -16.109 0.54 -4.406 1 94.75 276 GLY B O 1
ATOM 6180 N N . MET B 1 277 ? -15.148 1.629 -2.686 1 91.62 277 MET B N 1
ATOM 6181 C CA . MET B 1 277 ? -16.312 1.499 -1.818 1 91.62 277 MET B CA 1
ATOM 6182 C C . MET B 1 277 ? -17.5 2.271 -2.385 1 91.62 277 MET B C 1
ATOM 6184 O O . MET B 1 277 ? -18.641 1.788 -2.355 1 91.62 277 MET B O 1
ATOM 6188 N N . LEU B 1 278 ? -17.25 3.424 -2.854 1 90.62 278 LEU B N 1
ATOM 6189 C CA . LEU B 1 278 ? -18.312 4.27 -3.381 1 90.62 278 LEU B CA 1
ATOM 6190 C C . LEU B 1 278 ? -18.875 3.695 -4.676 1 90.62 278 LEU B C 1
ATOM 6192 O O . LEU B 1 278 ? -20.094 3.725 -4.902 1 90.62 278 LEU B O 1
ATOM 6196 N N . ALA B 1 279 ? -18.016 3.168 -5.488 1 91 279 ALA B N 1
ATOM 6197 C CA . ALA B 1 279 ? -18.438 2.701 -6.805 1 91 279 ALA B CA 1
ATOM 6198 C C . ALA B 1 279 ? -19.016 1.291 -6.73 1 91 279 ALA B C 1
ATOM 6200 O O . ALA B 1 279 ? -19.984 0.977 -7.418 1 91 279 ALA B O 1
ATOM 6201 N N . CYS B 1 280 ? -18.344 0.485 -5.844 1 86.62 280 CYS B N 1
ATOM 6202 C CA . CYS B 1 280 ? -18.641 -0.941 -5.926 1 86.62 280 CYS B CA 1
ATOM 6203 C C . CYS B 1 280 ? -19.031 -1.498 -4.559 1 86.62 280 CYS B C 1
ATOM 6205 O O . CYS B 1 280 ? -19.391 -2.67 -4.441 1 86.62 280 CYS B O 1
ATOM 6207 N N . GLY B 1 281 ? -18.906 -0.77 -3.471 1 73.5 281 GLY B N 1
ATOM 6208 C CA . GLY B 1 281 ? -19.047 -1.29 -2.119 1 73.5 281 GLY B CA 1
ATOM 6209 C C . GLY B 1 281 ? -20.484 -1.631 -1.753 1 73.5 281 GLY B C 1
ATOM 6210 O O . GLY B 1 281 ? -20.719 -2.477 -0.891 1 73.5 281 GLY B O 1
ATOM 6211 N N . ALA B 1 282 ? -21.562 -0.768 -2.033 1 61.34 282 ALA B N 1
ATOM 6212 C CA . ALA B 1 282 ? -22.938 -0.935 -1.578 1 61.34 282 ALA B CA 1
ATOM 6213 C C . ALA B 1 282 ? -23.844 -1.397 -2.719 1 61.34 282 ALA B C 1
ATOM 6215 O O . ALA B 1 282 ? -23.984 -0.701 -3.727 1 61.34 282 ALA B O 1
ATOM 6216 N N . GLY B 1 283 ? -23.672 -2.598 -3.471 1 52.72 283 GLY B N 1
ATOM 6217 C CA . GLY B 1 283 ? -24.594 -2.971 -4.531 1 52.72 283 GLY B CA 1
ATOM 6218 C C . GLY B 1 283 ? -25.734 -3.85 -4.051 1 52.72 283 GLY B C 1
ATOM 6219 O O . GLY B 1 283 ? -25.672 -5.078 -4.148 1 52.72 283 GLY B O 1
ATOM 6220 N N . GLY B 1 284 ? -26.344 -3.598 -2.896 1 40.25 284 GLY B N 1
ATOM 6221 C CA . GLY B 1 284 ? -27.5 -4.457 -2.664 1 40.25 284 GLY B CA 1
ATOM 6222 C C . GLY B 1 284 ? -28.297 -4.73 -3.922 1 40.25 284 GLY B C 1
ATOM 6223 O O . GLY B 1 284 ? -28.188 -4 -4.91 1 40.25 284 GLY B O 1
ATOM 6224 N N . SER B 1 285 ? -28.594 -6.016 -4.098 1 37.69 285 SER B N 1
ATOM 6225 C CA . SER B 1 285 ? -29.594 -6.734 -4.895 1 37.69 285 SER B CA 1
ATOM 6226 C C . SER B 1 285 ? -30.891 -5.961 -4.984 1 37.69 285 SER B C 1
ATOM 6228 O O . SER B 1 285 ? -31.672 -5.918 -4.02 1 37.69 285 SER B O 1
ATOM 6230 N N . GLU B 1 286 ? -31.016 -4.797 -5.176 1 34.44 286 GLU B N 1
ATOM 6231 C CA . GLU B 1 286 ? -32.438 -4.719 -5.461 1 34.44 286 GLU B CA 1
ATOM 6232 C C . GLU B 1 286 ? -32.938 -5.973 -6.184 1 34.44 286 GLU B C 1
ATOM 6234 O O . GLU B 1 286 ? -32.219 -6.562 -6.977 1 34.44 286 GLU B O 1
ATOM 6239 N N . GLU B 1 287 ? -33.812 -6.625 -5.684 1 31.98 287 GLU B N 1
ATOM 6240 C CA . GLU B 1 287 ? -34.656 -7.629 -6.297 1 31.98 287 GLU B CA 1
ATOM 6241 C C . GLU B 1 287 ? -34.875 -7.348 -7.781 1 31.98 287 GLU B C 1
ATOM 6243 O O . GLU B 1 287 ? -35.344 -6.27 -8.156 1 31.98 287 GLU B O 1
ATOM 6248 N N . GLY B 1 288 ? -34.125 -8.086 -8.75 1 34.41 288 GLY B N 1
ATOM 6249 C CA . GLY B 1 288 ? -34.312 -8.258 -10.18 1 34.41 288 GLY B CA 1
ATOM 6250 C C . GLY B 1 288 ? -33.125 -7.812 -11 1 34.41 288 GLY B C 1
ATOM 6251 O O . GLY B 1 288 ? -33.031 -8.109 -12.195 1 34.41 288 GLY B O 1
ATOM 6252 N N . THR B 1 289 ? -32.406 -6.555 -10.648 1 38.19 289 THR B N 1
ATOM 6253 C CA . THR B 1 289 ? -31.391 -6.148 -11.617 1 38.19 289 THR B CA 1
ATOM 6254 C C . THR B 1 289 ? -30 -6.586 -11.156 1 38.19 289 THR B C 1
ATOM 6256 O O . THR B 1 289 ? -29.734 -6.688 -9.953 1 38.19 289 THR B O 1
ATOM 6259 N N . GLY B 1 290 ? -29.125 -7.453 -11.812 1 42.22 290 GLY B N 1
ATOM 6260 C CA . GLY B 1 290 ? -27.781 -7.996 -11.766 1 42.22 290 GLY B CA 1
ATOM 6261 C C . GLY B 1 290 ? -26.812 -7.129 -10.977 1 42.22 290 GLY B C 1
ATOM 6262 O O . GLY B 1 290 ? -27.031 -5.926 -10.82 1 42.22 290 GLY B O 1
ATOM 6263 N N . SER B 1 291 ? -26.047 -7.652 -9.969 1 56.56 291 SER B N 1
ATOM 6264 C CA . SER B 1 291 ? -25.047 -6.961 -9.156 1 56.56 291 SER B CA 1
ATOM 6265 C C . SER B 1 291 ? -24.188 -6.027 -10 1 56.56 291 SER B C 1
ATOM 6267 O O . SER B 1 291 ? -23.578 -6.457 -10.977 1 56.56 291 SER B O 1
ATOM 6269 N N . GLU B 1 292 ? -24.391 -4.715 -9.992 1 67.69 292 GLU B N 1
ATOM 6270 C CA . GLU B 1 292 ? -23.656 -3.732 -10.781 1 67.69 292 GLU B CA 1
ATOM 6271 C C . GLU B 1 292 ? -22.234 -3.555 -10.266 1 67.69 292 GLU B C 1
ATOM 6273 O O . GLU B 1 292 ? -21.422 -2.857 -10.875 1 67.69 292 GLU B O 1
ATOM 6278 N N . SER B 1 293 ? -21.875 -4.34 -9.297 1 83.88 293 SER B N 1
ATOM 6279 C CA . SER B 1 293 ? -20.5 -4.281 -8.805 1 83.88 293 SER B CA 1
ATOM 6280 C C . SER B 1 293 ? -19.625 -5.352 -9.461 1 83.88 293 SER B C 1
ATOM 6282 O O . SER B 1 293 ? -19.766 -6.539 -9.156 1 83.88 293 SER B O 1
ATOM 6284 N N . THR B 1 294 ? -18.812 -4.918 -10.414 1 93.31 294 THR B N 1
ATOM 6285 C CA . THR B 1 294 ? -17.984 -5.844 -11.188 1 93.31 294 THR B CA 1
ATOM 6286 C C . THR B 1 294 ? -16.5 -5.555 -10.984 1 93.31 294 THR B C 1
ATOM 6288 O O . THR B 1 294 ? -16.125 -4.449 -10.586 1 93.31 294 THR B O 1
ATOM 6291 N N . VAL B 1 295 ? -15.727 -6.547 -11.211 1 95.56 295 VAL B N 1
ATOM 6292 C CA . VAL B 1 295 ? -14.281 -6.402 -11.078 1 95.56 295 VAL B CA 1
ATOM 6293 C C . VAL B 1 295 ? -13.758 -5.422 -12.125 1 95.56 295 VAL B C 1
ATOM 6295 O O . VAL B 1 295 ? -12.812 -4.68 -11.867 1 95.56 295 VAL B O 1
ATOM 6298 N N . LEU B 1 296 ? -14.414 -5.445 -13.273 1 95.94 296 LEU B N 1
ATOM 6299 C CA . LEU B 1 296 ? -14.023 -4.496 -14.312 1 95.94 296 LEU B CA 1
ATOM 6300 C C . LEU B 1 296 ? -14.281 -3.062 -13.859 1 95.94 296 LEU B C 1
ATOM 6302 O O . LEU B 1 296 ? -13.461 -2.176 -14.094 1 95.94 296 LEU B O 1
ATOM 6306 N N . ALA B 1 297 ? -15.422 -2.846 -13.266 1 96.06 297 ALA B N 1
ATOM 6307 C CA . ALA B 1 297 ? -15.727 -1.522 -12.727 1 96.06 297 ALA B CA 1
ATOM 6308 C C . ALA B 1 297 ? -14.727 -1.127 -11.641 1 96.06 297 ALA B C 1
ATOM 6310 O O . ALA B 1 297 ? -14.32 0.034 -11.562 1 96.06 297 ALA B O 1
ATOM 6311 N N . GLY B 1 298 ? -14.367 -2.092 -10.805 1 96.56 298 GLY B N 1
ATOM 6312 C CA . GLY B 1 298 ? -13.344 -1.838 -9.812 1 96.56 298 GLY B CA 1
ATOM 6313 C C . GLY B 1 298 ? -12.008 -1.429 -10.414 1 96.56 298 GLY B C 1
ATOM 6314 O O . GLY B 1 298 ? -11.391 -0.463 -9.961 1 96.56 298 GLY B O 1
ATOM 6315 N N . ALA B 1 299 ? -11.617 -2.119 -11.438 1 96.75 299 ALA B N 1
ATOM 6316 C CA . ALA B 1 299 ? -10.336 -1.849 -12.078 1 96.75 299 ALA B CA 1
ATOM 6317 C C . ALA B 1 299 ? -10.32 -0.458 -12.711 1 96.75 299 ALA B C 1
ATOM 6319 O O . ALA B 1 299 ? -9.359 0.296 -12.539 1 96.75 299 ALA B O 1
ATOM 6320 N N . LEU B 1 300 ? -11.398 -0.143 -13.391 1 97 300 LEU B N 1
ATOM 6321 C CA . LEU B 1 300 ? -11.453 1.144 -14.078 1 97 300 LEU B CA 1
ATOM 6322 C C . LEU B 1 300 ? -11.57 2.289 -13.078 1 97 300 LEU B C 1
ATOM 6324 O O . LEU B 1 300 ? -10.977 3.352 -13.273 1 97 300 LEU B O 1
ATOM 6328 N N . THR B 1 301 ? -12.367 2.084 -12.086 1 97.31 301 THR B N 1
ATOM 6329 C CA . THR B 1 301 ? -12.484 3.086 -11.031 1 97.31 301 THR B CA 1
ATOM 6330 C C . THR B 1 301 ? -11.141 3.285 -10.32 1 97.31 301 THR B C 1
ATOM 6332 O O . THR B 1 301 ? -10.758 4.418 -10.023 1 97.31 301 THR B O 1
ATOM 6335 N N . GLY B 1 302 ? -10.453 2.174 -10.016 1 97.12 302 GLY B N 1
ATOM 6336 C CA . GLY B 1 302 ? -9.125 2.258 -9.414 1 97.12 302 GLY B CA 1
ATOM 6337 C C . GLY B 1 302 ? -8.117 2.975 -10.297 1 97.12 302 GLY B C 1
ATOM 6338 O O . GLY B 1 302 ? -7.289 3.74 -9.805 1 97.12 302 GLY B O 1
ATOM 6339 N N . LEU B 1 303 ? -8.219 2.705 -11.586 1 96.5 303 LEU B N 1
ATOM 6340 C CA . LEU B 1 303 ? -7.355 3.387 -12.547 1 96.5 303 LEU B CA 1
ATOM 6341 C C . LEU B 1 303 ? -7.582 4.895 -12.5 1 96.5 303 LEU B C 1
ATOM 6343 O O . LEU B 1 303 ? -6.625 5.668 -12.461 1 96.5 303 LEU B O 1
ATOM 6347 N N . LEU B 1 304 ? -8.797 5.273 -12.484 1 96.88 304 LEU B N 1
ATOM 6348 C CA . LEU B 1 304 ? -9.148 6.691 -12.43 1 96.88 304 LEU B CA 1
ATOM 6349 C C . LEU B 1 304 ? -8.672 7.316 -11.125 1 96.88 304 LEU B C 1
ATOM 6351 O O . LEU B 1 304 ? -8.148 8.43 -11.117 1 96.88 304 LEU B O 1
ATOM 6355 N N . ALA B 1 305 ? -8.883 6.652 -10.023 1 97.5 305 ALA B N 1
ATOM 6356 C CA . ALA B 1 305 ? -8.477 7.156 -8.711 1 97.5 305 ALA B CA 1
ATOM 6357 C C . ALA B 1 305 ? -6.961 7.363 -8.656 1 97.5 305 ALA B C 1
ATOM 6359 O O . ALA B 1 305 ? -6.488 8.398 -8.195 1 97.5 305 ALA B O 1
ATOM 6360 N N . GLY B 1 306 ? -6.211 6.293 -9.102 1 95.44 306 GLY B N 1
ATOM 6361 C CA . GLY B 1 306 ? -4.762 6.418 -9.125 1 95.44 306 GLY B CA 1
ATOM 6362 C C . GLY B 1 306 ? -4.273 7.539 -10.016 1 95.44 306 GLY B C 1
ATOM 6363 O O . GLY B 1 306 ? -3.383 8.305 -9.633 1 95.44 306 GLY B O 1
ATOM 6364 N N . TRP B 1 307 ? -4.867 7.652 -11.125 1 94.62 307 TRP B N 1
ATOM 6365 C CA . TRP B 1 307 ? -4.488 8.68 -12.086 1 94.62 307 TRP B CA 1
ATOM 6366 C C . TRP B 1 307 ? -4.793 10.07 -11.539 1 94.62 307 TRP B C 1
ATOM 6368 O O . TRP B 1 307 ? -3.945 10.969 -11.602 1 94.62 307 TRP B O 1
ATOM 6378 N N . LEU B 1 308 ? -5.973 10.25 -11.047 1 95.88 308 LEU B N 1
ATOM 6379 C CA . LEU B 1 308 ? -6.371 11.547 -10.508 1 95.88 308 LEU B CA 1
ATOM 6380 C C . LEU B 1 308 ? -5.492 11.938 -9.328 1 95.88 308 LEU B C 1
ATOM 6382 O O . LEU B 1 308 ? -5.16 13.109 -9.148 1 95.88 308 LEU B O 1
ATOM 6386 N N . SER B 1 309 ? -5.207 10.984 -8.445 1 95.06 309 SER B N 1
ATOM 6387 C CA . SER B 1 309 ? -4.352 11.258 -7.297 1 95.06 309 SER B CA 1
ATOM 6388 C C . SER B 1 309 ? -3.012 11.844 -7.73 1 95.06 309 SER B C 1
ATOM 6390 O O . SER B 1 309 ? -2.549 12.836 -7.164 1 95.06 309 SER B O 1
ATOM 6392 N N . ARG B 1 310 ? -2.443 11.25 -8.695 1 92 310 ARG B N 1
ATOM 6393 C CA . ARG B 1 310 ? -1.14 11.711 -9.164 1 92 310 ARG B CA 1
ATOM 6394 C C . ARG B 1 310 ? -1.244 13.086 -9.812 1 92 310 ARG B C 1
ATOM 6396 O O . ARG B 1 310 ? -0.401 13.953 -9.578 1 92 310 ARG B O 1
ATOM 6403 N N . GLN B 1 311 ? -2.238 13.281 -10.633 1 91.25 311 GLN B N 1
ATOM 6404 C CA . GLN B 1 311 ? -2.43 14.555 -11.312 1 91.25 311 GLN B CA 1
ATOM 6405 C C . GLN B 1 311 ? -2.668 15.68 -10.312 1 91.25 311 GLN B C 1
ATOM 6407 O O . GLN B 1 311 ? -2.119 16.781 -10.453 1 91.25 311 GLN B O 1
ATOM 6412 N N . LEU B 1 312 ? -3.438 15.383 -9.375 1 93.25 312 LEU B N 1
ATOM 6413 C CA . LEU B 1 312 ? -3.777 16.406 -8.398 1 93.25 312 LEU B CA 1
ATOM 6414 C C . LEU B 1 312 ? -2.582 16.734 -7.512 1 93.25 312 LEU B C 1
ATOM 6416 O O . LEU B 1 312 ? -2.4 17.875 -7.094 1 93.25 312 LEU B O 1
ATOM 6420 N N . LEU B 1 313 ? -1.787 15.727 -7.188 1 92.19 313 LEU B N 1
ATOM 6421 C CA . LEU B 1 313 ? -0.591 15.984 -6.395 1 92.19 313 LEU B CA 1
ATOM 6422 C C . LEU B 1 313 ? 0.368 16.906 -7.145 1 92.19 313 LEU B C 1
ATOM 6424 O O . LEU B 1 313 ? 0.896 17.859 -6.57 1 92.19 313 LEU B O 1
ATOM 6428 N N . VAL B 1 314 ? 0.573 16.609 -8.375 1 89.12 314 VAL B N 1
ATOM 6429 C CA . VAL B 1 314 ? 1.474 17.422 -9.18 1 89.12 314 VAL B CA 1
ATOM 6430 C C . VAL B 1 314 ? 0.909 18.828 -9.32 1 89.12 314 VAL B C 1
ATOM 6432 O O . VAL B 1 314 ? 1.647 19.812 -9.219 1 89.12 314 VAL B O 1
ATOM 6435 N N . ALA B 1 315 ? -0.376 18.906 -9.531 1 90.12 315 ALA B N 1
ATOM 6436 C CA . ALA B 1 315 ? -1.017 20.203 -9.688 1 90.12 315 ALA B CA 1
ATOM 6437 C C . ALA B 1 315 ? -0.895 21.031 -8.406 1 90.12 315 ALA B C 1
ATOM 6439 O O . ALA B 1 315 ? -0.641 22.234 -8.461 1 90.12 315 ALA B O 1
ATOM 6440 N N . THR B 1 316 ? -1.067 20.422 -7.324 1 90.31 316 THR B N 1
ATOM 6441 C CA . THR B 1 316 ? -0.995 21.156 -6.062 1 90.31 316 THR B CA 1
ATOM 6442 C C . THR B 1 316 ? 0.452 21.484 -5.715 1 90.31 316 THR B C 1
ATOM 6444 O O . THR B 1 316 ? 0.723 22.516 -5.094 1 90.31 316 THR B O 1
ATOM 6447 N N . ALA B 1 317 ? 1.35 20.625 -6.066 1 87.25 317 ALA B N 1
ATOM 6448 C CA . ALA B 1 317 ? 2.762 20.859 -5.777 1 87.25 317 ALA B CA 1
ATOM 6449 C C . ALA B 1 317 ? 3.297 22.047 -6.578 1 87.25 317 ALA B C 1
ATOM 6451 O O . ALA B 1 317 ? 4.184 22.766 -6.117 1 87.25 317 ALA B O 1
ATOM 6452 N N . LYS B 1 318 ? 2.771 22.25 -7.691 1 83.56 318 LYS B N 1
ATOM 6453 C CA . LYS B 1 318 ? 3.207 23.344 -8.555 1 83.56 318 LYS B CA 1
ATOM 6454 C C . LYS B 1 318 ? 2.58 24.672 -8.133 1 83.56 318 LYS B C 1
ATOM 6456 O O . LYS B 1 318 ? 3.082 25.734 -8.477 1 83.56 318 LYS B O 1
ATOM 6461 N N . SER B 1 319 ? 1.565 24.469 -7.344 1 76.38 319 SER B N 1
ATOM 6462 C CA . SER B 1 319 ? 0.91 25.672 -6.859 1 76.38 319 SER B CA 1
ATOM 6463 C C . SER B 1 319 ? 1.581 26.188 -5.59 1 76.38 319 SER B C 1
ATOM 6465 O O . SER B 1 319 ? 1.936 25.406 -4.703 1 76.38 319 SER B O 1
ATOM 6467 N N . LEU B 1 320 ? 1.939 27.297 -5.652 1 65.25 320 LEU B N 1
ATOM 6468 C CA . LEU B 1 320 ? 2.852 27.891 -4.684 1 65.25 320 LEU B CA 1
ATOM 6469 C C . LEU B 1 320 ? 2.184 28.031 -3.32 1 65.25 320 LEU B C 1
ATOM 6471 O O . LEU B 1 320 ? 2.867 28.141 -2.299 1 65.25 320 LEU B O 1
ATOM 6475 N N . TRP B 1 321 ? 1.123 27.469 -3.096 1 72.25 321 TRP B N 1
ATOM 6476 C CA . TRP B 1 321 ? 0.734 27.734 -1.715 1 72.25 321 TRP B CA 1
ATOM 6477 C C . TRP B 1 321 ? -0.273 26.703 -1.22 1 72.25 321 TRP B C 1
ATOM 6479 O O . TRP B 1 321 ? -1.223 27.047 -0.51 1 72.25 321 TRP B O 1
ATOM 6489 N N . VAL B 1 322 ? -0.04 25.562 -1.621 1 85.88 322 VAL B N 1
ATOM 6490 C CA . VAL B 1 322 ? -0.844 24.5 -1.037 1 85.88 322 VAL B CA 1
ATOM 6491 C C . VAL B 1 322 ? 0.008 23.672 -0.072 1 85.88 322 VAL B C 1
ATOM 6493 O O . VAL B 1 322 ? 0.985 23.047 -0.48 1 85.88 322 VAL B O 1
ATOM 6496 N N . PRO B 1 323 ? -0.33 23.797 1.173 1 85 323 PRO B N 1
ATOM 6497 C CA . PRO B 1 323 ? 0.458 23.016 2.125 1 85 323 PRO B CA 1
ATOM 6498 C C . PRO B 1 323 ? 0.376 21.516 1.863 1 85 323 PRO B C 1
ATOM 6500 O O . PRO B 1 323 ? -0.559 21.047 1.206 1 85 323 PRO B O 1
ATOM 6503 N N . ALA B 1 324 ? 1.361 20.797 2.359 1 85.5 324 ALA B N 1
ATOM 6504 C CA . ALA B 1 324 ? 1.481 19.359 2.082 1 85.5 324 ALA B CA 1
ATOM 6505 C C . ALA B 1 324 ? 0.251 18.609 2.572 1 85.5 324 ALA B C 1
ATOM 6507 O O . ALA B 1 324 ? -0.212 17.672 1.913 1 85.5 324 ALA B O 1
ATOM 6508 N N . THR B 1 325 ? -0.302 18.969 3.723 1 88.19 325 THR B N 1
ATOM 6509 C CA . THR B 1 325 ? -1.479 18.297 4.266 1 88.19 325 THR B CA 1
ATOM 6510 C C . THR B 1 325 ? -2.688 18.516 3.359 1 88.19 325 THR B C 1
ATOM 6512 O O . THR B 1 325 ? -3.436 17.578 3.08 1 88.19 325 THR B O 1
ATOM 6515 N N . ALA B 1 326 ? -2.873 19.734 2.963 1 90.62 326 ALA B N 1
ATOM 6516 C CA . ALA B 1 326 ? -3.967 20.031 2.039 1 90.62 326 ALA B CA 1
ATOM 6517 C C . ALA B 1 326 ? -3.795 19.266 0.73 1 90.62 326 ALA B C 1
ATOM 6519 O O . ALA B 1 326 ? -4.773 18.781 0.152 1 90.62 326 ALA B O 1
ATOM 6520 N N . SER B 1 327 ? -2.584 19.234 0.267 1 90.69 327 SER B N 1
ATOM 6521 C CA . SER B 1 327 ? -2.301 18.453 -0.937 1 90.69 327 SER B CA 1
ATOM 6522 C C . SER B 1 327 ? -2.668 16.984 -0.749 1 90.69 327 SER B C 1
ATOM 6524 O O . SER B 1 327 ? -3.176 16.344 -1.671 1 90.69 327 SER B O 1
ATOM 6526 N N . SER B 1 328 ? -2.428 16.484 0.409 1 90.75 328 SER B N 1
ATOM 6527 C CA . SER B 1 328 ? -2.766 15.102 0.705 1 90.75 328 SER B CA 1
ATOM 6528 C C . SER B 1 328 ? -4.277 14.898 0.726 1 90.75 328 SER B C 1
ATOM 6530 O O . SER B 1 328 ? -4.773 13.867 0.258 1 90.75 328 SER B O 1
ATOM 6532 N N . ILE B 1 329 ? -4.992 15.805 1.298 1 93 329 ILE B N 1
ATOM 6533 C CA . ILE B 1 329 ? -6.445 15.727 1.364 1 93 329 ILE B CA 1
ATOM 6534 C C . ILE B 1 329 ? -7.027 15.75 -0.047 1 93 329 ILE B C 1
ATOM 6536 O O . ILE B 1 329 ? -7.941 14.977 -0.358 1 93 329 ILE B O 1
ATOM 6540 N N . ILE B 1 330 ? -6.449 16.531 -0.854 1 93.56 330 ILE B N 1
ATOM 6541 C CA . ILE B 1 330 ? -6.926 16.625 -2.23 1 93.56 330 ILE B CA 1
ATOM 6542 C C . ILE B 1 330 ? -6.535 15.367 -3 1 93.56 330 ILE B C 1
ATOM 6544 O O . ILE B 1 330 ? -7.363 14.773 -3.691 1 93.56 330 ILE B O 1
ATOM 6548 N N . THR B 1 331 ? -5.344 14.953 -2.881 1 94.06 331 THR B N 1
ATOM 6549 C CA . THR B 1 331 ? -4.758 13.836 -3.619 1 94.06 331 THR B CA 1
ATOM 6550 C C . THR B 1 331 ? -5.461 12.523 -3.264 1 94.06 331 THR B C 1
ATOM 6552 O O . THR B 1 331 ? -5.707 11.695 -4.137 1 94.06 331 THR B O 1
ATOM 6555 N N . ALA B 1 332 ? -5.742 12.32 -2.029 1 95.94 332 ALA B N 1
ATOM 6556 C CA . ALA B 1 332 ? -6.363 11.062 -1.622 1 95.94 332 ALA B CA 1
ATOM 6557 C C . ALA B 1 332 ? -7.879 11.211 -1.502 1 95.94 332 ALA B C 1
ATOM 6559 O O . ALA B 1 332 ? -8.633 10.43 -2.082 1 95.94 332 ALA B O 1
ATOM 6560 N N . GLY B 1 333 ? -8.328 12.266 -0.807 1 96 333 GLY B N 1
ATOM 6561 C CA . GLY B 1 333 ? -9.75 12.453 -0.538 1 96 333 GLY B CA 1
ATOM 6562 C C . GLY B 1 333 ? -10.539 12.875 -1.763 1 96 333 GLY B C 1
ATOM 6563 O O . GLY B 1 333 ? -11.469 12.18 -2.178 1 96 333 GLY B O 1
ATOM 6564 N N . ALA B 1 334 ? -10.156 13.961 -2.328 1 95.75 334 ALA B N 1
ATOM 6565 C CA . ALA B 1 334 ? -10.891 14.469 -3.484 1 95.75 334 ALA B CA 1
ATOM 6566 C C . ALA B 1 334 ? -10.773 13.523 -4.672 1 95.75 334 ALA B C 1
ATOM 6568 O O . ALA B 1 334 ? -11.742 13.312 -5.406 1 95.75 334 ALA B O 1
ATOM 6569 N N . ALA B 1 335 ? -9.586 13.0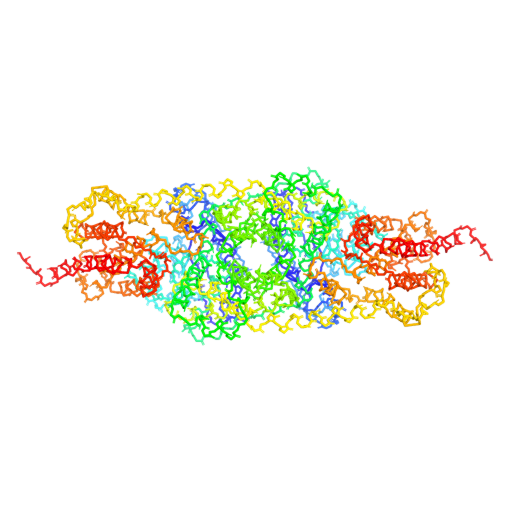16 -4.895 1 97.44 335 ALA B N 1
ATOM 6570 C CA . ALA B 1 335 ? -9.391 12.07 -5.988 1 97.44 335 ALA B CA 1
ATOM 6571 C C . ALA B 1 335 ? -10.258 10.828 -5.797 1 97.44 335 ALA B C 1
ATOM 6573 O O . ALA B 1 335 ? -10.914 10.375 -6.738 1 97.44 335 ALA B O 1
ATOM 6574 N N . GLY B 1 336 ? -10.242 10.273 -4.609 1 97.44 336 GLY B N 1
ATOM 6575 C CA . GLY B 1 336 ? -11.047 9.102 -4.328 1 97.44 336 GLY B CA 1
ATOM 6576 C C . GLY B 1 336 ? -12.531 9.344 -4.488 1 97.44 336 GLY B C 1
ATOM 6577 O O . GLY B 1 336 ? -13.242 8.523 -5.07 1 97.44 336 GLY B O 1
ATOM 6578 N N . LEU B 1 337 ? -12.992 10.477 -4.008 1 95.5 337 LEU B N 1
ATOM 6579 C CA . LEU B 1 337 ? -14.398 10.828 -4.102 1 95.5 337 LEU B CA 1
ATOM 6580 C C . LEU B 1 337 ? -14.82 11.023 -5.555 1 95.5 337 LEU B C 1
ATOM 6582 O O . LEU B 1 337 ? -15.859 10.516 -5.984 1 95.5 337 LEU B O 1
ATOM 6586 N N . SER B 1 338 ? -14 11.734 -6.281 1 96.56 338 SER B N 1
ATOM 6587 C CA . SER B 1 338 ? -14.312 12.008 -7.684 1 96.56 338 SER B CA 1
ATOM 6588 C C . SER B 1 338 ? -14.312 10.719 -8.508 1 96.56 338 SER B C 1
ATOM 6590 O O . SER B 1 338 ? -15.219 10.492 -9.312 1 96.56 338 SER B O 1
ATOM 6592 N N . ALA B 1 339 ? -13.32 9.914 -8.32 1 97.56 339 ALA B N 1
ATOM 6593 C CA . ALA B 1 339 ? -13.242 8.648 -9.039 1 97.56 339 ALA B CA 1
ATOM 6594 C C . ALA B 1 339 ? -14.391 7.727 -8.641 1 97.56 339 ALA B C 1
ATOM 6596 O O . ALA B 1 339 ? -14.945 7.02 -9.492 1 97.56 339 ALA B O 1
ATOM 6597 N N . GLY B 1 340 ? -14.664 7.668 -7.34 1 94.81 340 GLY B N 1
ATOM 6598 C CA . GLY B 1 340 ? -15.781 6.855 -6.875 1 94.81 340 GLY B CA 1
ATOM 6599 C C . GLY B 1 340 ? -17.109 7.281 -7.457 1 94.81 340 GLY B C 1
ATOM 6600 O O . GLY B 1 340 ? -17.906 6.441 -7.875 1 94.81 340 GLY B O 1
ATOM 6601 N N . LEU B 1 341 ? -17.344 8.594 -7.492 1 91.81 341 LEU B N 1
ATOM 6602 C CA . LEU B 1 341 ? -18.578 9.117 -8.078 1 91.81 341 LEU B CA 1
ATOM 6603 C C . LEU B 1 341 ? -18.625 8.836 -9.578 1 91.81 341 LEU B C 1
ATOM 6605 O O . LEU B 1 341 ? -19.672 8.453 -10.109 1 91.81 341 LEU B O 1
ATOM 6609 N N . GLY B 1 342 ? -17.516 9.047 -10.242 1 93 342 GLY B N 1
ATOM 6610 C CA . GLY B 1 342 ? -17.438 8.68 -11.648 1 93 342 GLY B CA 1
ATOM 6611 C C . GLY B 1 342 ? -17.672 7.203 -11.883 1 93 342 GLY B C 1
ATOM 6612 O O . GLY B 1 342 ? -18.344 6.824 -12.852 1 93 342 GLY B O 1
ATOM 6613 N N . GLY B 1 343 ? -17.078 6.391 -11.047 1 93.5 343 GLY B N 1
ATOM 6614 C CA . GLY B 1 343 ? -17.297 4.957 -11.133 1 93.5 343 GLY B CA 1
ATOM 6615 C C . GLY B 1 343 ? -18.75 4.566 -10.969 1 93.5 343 GLY B C 1
ATOM 6616 O O . GLY B 1 343 ? -19.266 3.752 -11.742 1 93.5 343 GLY B O 1
ATOM 6617 N N . ARG B 1 344 ? -19.391 5.129 -10.008 1 88.88 344 ARG B N 1
ATOM 6618 C CA . ARG B 1 344 ? -20.766 4.785 -9.695 1 88.88 344 ARG B CA 1
ATOM 6619 C C . ARG B 1 344 ? -21.719 5.277 -10.789 1 88.88 344 ARG B C 1
ATOM 6621 O O . ARG B 1 344 ? -22.656 4.578 -11.164 1 88.88 344 ARG B O 1
ATOM 6628 N N . LEU B 1 345 ? -21.453 6.434 -11.344 1 87.38 345 LEU B N 1
ATOM 6629 C CA . LEU B 1 345 ? -22.406 7.086 -12.242 1 87.38 345 LEU B CA 1
ATOM 6630 C C . LEU B 1 345 ? -22.125 6.703 -13.695 1 87.38 345 LEU B C 1
ATOM 6632 O O . LEU B 1 345 ? -23.047 6.645 -14.508 1 87.38 345 LEU B O 1
ATOM 6636 N N . LEU B 1 346 ? -20.891 6.438 -14.023 1 92.38 346 LEU B N 1
ATOM 6637 C CA . LEU B 1 346 ? -20.547 6.336 -15.438 1 92.38 346 LEU B CA 1
ATOM 6638 C C . LEU B 1 346 ? -19.953 4.965 -15.758 1 92.38 346 LEU B C 1
ATOM 6640 O O . LEU B 1 346 ? -20.141 4.445 -16.859 1 92.38 346 LEU B O 1
ATOM 6644 N N . ILE B 1 347 ? -19.297 4.316 -14.852 1 94.31 347 ILE B N 1
ATOM 6645 C CA . ILE B 1 347 ? -18.453 3.166 -15.18 1 94.31 347 ILE B CA 1
ATOM 6646 C C . ILE B 1 347 ? -19.203 1.875 -14.852 1 94.31 347 ILE B C 1
ATOM 6648 O O . ILE B 1 347 ? -19.125 0.902 -15.609 1 94.31 347 ILE B O 1
ATOM 6652 N N . ARG B 1 348 ? -19.906 1.896 -13.898 1 91.31 348 ARG B N 1
ATOM 6653 C CA . ARG B 1 348 ? -20.516 0.695 -13.336 1 91.31 348 ARG B CA 1
ATOM 6654 C C . ARG B 1 348 ? -21.422 0.019 -14.352 1 91.31 348 ARG B C 1
ATOM 6656 O O . ARG B 1 348 ? -21.344 -1.193 -14.562 1 91.31 348 ARG B O 1
ATOM 6663 N N . ARG B 1 349 ? -22.297 0.715 -15.031 1 91 349 ARG B N 1
ATOM 6664 C CA . ARG B 1 349 ? -23.328 0.131 -15.891 1 91 349 ARG B CA 1
ATOM 6665 C C . ARG B 1 349 ? -22.703 -0.49 -17.141 1 91 349 ARG B C 1
ATOM 6667 O O . ARG B 1 349 ? -23.016 -1.634 -17.484 1 91 349 ARG B O 1
ATOM 6674 N N . PRO B 1 350 ? -21.875 0.254 -17.781 1 94.5 350 PRO B N 1
ATOM 6675 C CA . PRO B 1 350 ? -21.25 -0.398 -18.938 1 94.5 350 PRO B CA 1
ATOM 6676 C C . PRO B 1 350 ? -20.438 -1.636 -18.547 1 94.5 350 PRO B C 1
ATOM 6678 O O . PRO B 1 350 ? -20.422 -2.627 -19.281 1 94.5 350 PRO B O 1
ATOM 6681 N N . CYS B 1 351 ? -19.797 -1.626 -17.453 1 94.62 351 CYS B N 1
ATOM 6682 C CA . CYS B 1 351 ? -19 -2.766 -17.016 1 94.62 351 CYS B CA 1
ATOM 6683 C C . CYS B 1 351 ? -19.891 -3.941 -16.641 1 94.62 351 CYS B C 1
ATOM 6685 O O . CYS B 1 351 ? -19.531 -5.098 -16.859 1 94.62 351 CYS B O 1
ATOM 6687 N N . ALA B 1 352 ? -20.984 -3.641 -16.016 1 92.62 352 ALA B N 1
ATOM 6688 C CA . ALA B 1 352 ? -21.938 -4.699 -15.703 1 92.62 352 ALA B CA 1
ATOM 6689 C C . ALA B 1 352 ? -22.453 -5.379 -16.969 1 92.62 352 ALA B C 1
ATOM 6691 O O . ALA B 1 352 ? -22.641 -6.594 -17 1 92.62 352 ALA B O 1
ATOM 6692 N N . TRP B 1 353 ? -22.656 -4.57 -17.984 1 93.44 353 TRP B N 1
ATOM 6693 C CA . TRP B 1 353 ? -23.094 -5.117 -19.266 1 93.44 353 TRP B CA 1
ATOM 6694 C C . TRP B 1 353 ? -22.047 -6.059 -19.844 1 93.44 353 TRP B C 1
ATOM 6696 O O . TRP B 1 353 ? -22.375 -7.133 -20.359 1 93.44 353 TRP B O 1
ATOM 6706 N N . VAL B 1 354 ? -20.812 -5.691 -19.75 1 94.31 354 VAL B N 1
ATOM 6707 C CA . VAL B 1 354 ? -19.734 -6.516 -20.25 1 94.31 354 VAL B CA 1
ATOM 6708 C C . VAL B 1 354 ? -19.672 -7.828 -19.469 1 94.31 354 VAL B C 1
ATOM 6710 O O . VAL B 1 354 ? -19.531 -8.906 -20.062 1 94.31 354 VAL B O 1
ATOM 6713 N N . SER B 1 355 ? -19.734 -7.707 -18.219 1 92.62 355 SER B N 1
ATOM 6714 C CA . SER B 1 355 ? -19.672 -8.883 -17.359 1 92.62 355 SER B CA 1
ATOM 6715 C C . SER B 1 355 ? -20.828 -9.828 -17.625 1 92.62 355 SER B C 1
ATOM 6717 O O . SER B 1 355 ? -20.641 -11.047 -17.703 1 92.62 355 SER B O 1
ATOM 6719 N N . ASP B 1 35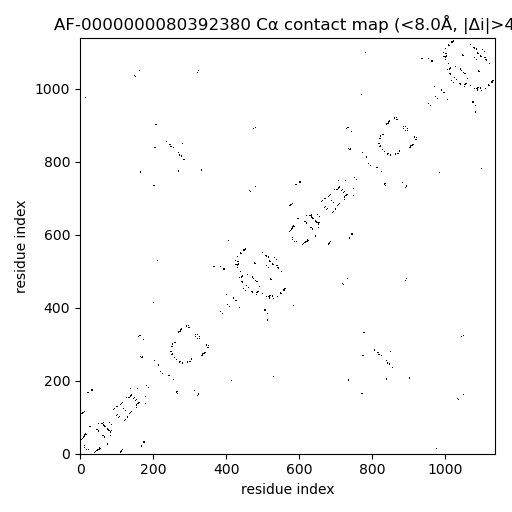6 ? -22 -9.281 -17.797 1 91.06 356 ASP B N 1
ATOM 6720 C CA . ASP B 1 356 ? -23.172 -10.094 -18.078 1 91.06 356 ASP B CA 1
ATOM 6721 C C . ASP B 1 356 ? -23.078 -10.766 -19.438 1 91.06 356 ASP B C 1
ATOM 6723 O O . ASP B 1 356 ? -23.5 -11.914 -19.609 1 91.06 356 ASP B O 1
ATOM 6727 N N . THR B 1 357 ? -22.656 -10.062 -20.344 1 91.56 357 THR B N 1
ATOM 6728 C CA . THR B 1 357 ? -22.469 -10.625 -21.672 1 91.56 357 THR B CA 1
ATOM 6729 C C . THR B 1 357 ? -21.484 -11.789 -21.625 1 91.56 357 THR B C 1
ATOM 6731 O O . THR B 1 357 ? -21.719 -12.828 -22.234 1 91.56 357 THR B O 1
ATOM 6734 N N . PHE B 1 358 ? -20.438 -11.656 -20.906 1 91.19 358 PHE B N 1
ATOM 6735 C CA . PHE B 1 358 ? -19.438 -12.703 -20.75 1 91.19 358 PHE B CA 1
ATOM 6736 C C . PHE B 1 358 ? -20.047 -13.945 -20.125 1 91.19 358 PHE B C 1
ATOM 6738 O O . PHE B 1 358 ? -19.844 -15.055 -20.609 1 91.19 358 PHE B O 1
ATOM 6745 N N . ARG B 1 359 ? -20.75 -13.734 -19.203 1 87.62 359 ARG B N 1
ATOM 6746 C CA . ARG B 1 359 ? -21.391 -14.852 -18.516 1 87.62 359 ARG B CA 1
ATOM 6747 C C . ARG B 1 359 ? -22.406 -15.547 -19.422 1 87.62 359 ARG B C 1
ATOM 6749 O O . ARG B 1 359 ? -22.531 -16.766 -19.391 1 87.62 359 ARG B O 1
ATOM 6756 N N . SER B 1 360 ? -23.109 -14.75 -20.125 1 87.44 360 SER B N 1
ATOM 6757 C CA . SER B 1 360 ? -24.094 -15.32 -21.047 1 87.44 360 SER B CA 1
ATOM 6758 C C . SER B 1 360 ? -23.422 -16.172 -22.109 1 87.44 360 SER B C 1
ATOM 6760 O O . SER B 1 360 ? -23.938 -17.234 -22.484 1 87.44 360 SER B O 1
ATOM 6762 N N . ILE B 1 361 ? -22.344 -15.734 -22.531 1 85.5 361 ILE B N 1
ATOM 6763 C CA . ILE B 1 361 ? -21.578 -16.5 -23.516 1 85.5 361 ILE B CA 1
ATOM 6764 C C . ILE B 1 361 ? -21.141 -17.828 -22.922 1 85.5 361 ILE B C 1
ATOM 6766 O O . ILE B 1 361 ? -21.266 -18.875 -23.547 1 85.5 361 ILE B O 1
ATOM 6770 N N . LEU B 1 362 ? -20.719 -17.812 -21.719 1 82.62 362 LEU B N 1
ATOM 6771 C CA . LEU B 1 362 ? -20.25 -19.031 -21.062 1 82.62 362 LEU B CA 1
ATOM 6772 C C . LEU B 1 362 ? -21.406 -20 -20.844 1 82.62 362 LEU B C 1
ATOM 6774 O O . LEU B 1 362 ? -21.266 -21.203 -21.031 1 82.62 362 LEU B O 1
ATOM 6778 N N . LEU B 1 363 ? -22.5 -19.438 -20.453 1 78.81 363 LEU B N 1
ATOM 6779 C CA . LEU B 1 363 ? -23.688 -20.266 -20.234 1 78.81 363 LEU B CA 1
ATOM 6780 C C . LEU B 1 363 ? -24.172 -20.891 -21.547 1 78.81 363 LEU B C 1
ATOM 6782 O O . LEU B 1 363 ? -24.609 -22.031 -21.562 1 78.81 363 LEU B O 1
ATOM 6786 N N . TYR B 1 364 ? -24.078 -20.094 -22.484 1 76.62 364 TYR B N 1
ATOM 6787 C CA . TYR B 1 364 ? -24.484 -20.609 -23.797 1 76.62 364 TYR B CA 1
ATOM 6788 C C . TYR B 1 364 ? -23.578 -21.75 -24.234 1 76.62 364 TYR B C 1
ATOM 6790 O O . TYR B 1 364 ? -24.031 -22.719 -24.859 1 76.62 364 TYR B O 1
ATOM 6798 N N . LEU B 1 365 ? -22.391 -21.625 -23.875 1 72.69 365 LEU B N 1
ATOM 6799 C CA . LEU B 1 365 ? -21.422 -22.656 -24.25 1 72.69 365 LEU B CA 1
ATOM 6800 C C . LEU B 1 365 ? -21.641 -23.938 -23.438 1 72.69 365 LEU B C 1
ATOM 6802 O O . LEU B 1 365 ? -21.375 -25.031 -23.922 1 72.69 365 LEU B O 1
ATOM 6806 N N . GLU B 1 366 ? -22.203 -23.734 -22.234 1 70.38 366 GLU B N 1
ATOM 6807 C CA . GLU B 1 366 ? -22.438 -24.875 -21.344 1 70.38 366 GLU B CA 1
ATOM 6808 C C . GLU B 1 366 ? -23.781 -25.531 -21.625 1 70.38 366 GLU B C 1
ATOM 6810 O O . GLU B 1 366 ? -23.984 -26.703 -21.312 1 70.38 366 GLU B O 1
ATOM 6815 N N . ALA B 1 367 ? -24.906 -24.719 -21.906 1 57.28 367 ALA B N 1
ATOM 6816 C CA . ALA B 1 367 ? -26.297 -25.172 -22.031 1 57.28 367 ALA B CA 1
ATOM 6817 C C . ALA B 1 367 ? -26.406 -26.406 -22.922 1 57.28 367 ALA B C 1
ATOM 6819 O O . ALA B 1 367 ? -25.891 -26.422 -24.047 1 57.28 367 ALA B O 1
ATOM 6820 N N . PRO B 1 368 ? -26.688 -27.484 -22.156 1 50 368 PRO B N 1
ATOM 6821 C CA . PRO B 1 368 ? -27.109 -28.656 -22.922 1 50 368 PRO B CA 1
ATOM 6822 C C . PRO B 1 368 ? -28.062 -28.312 -24.062 1 50 368 PRO B C 1
ATOM 6824 O O . PRO B 1 368 ? -28.859 -27.391 -23.938 1 50 368 PRO B O 1
ATOM 6827 N N . VAL B 1 369 ? -27.688 -28.562 -25.141 1 40.84 369 VAL B N 1
ATOM 6828 C CA . VAL B 1 369 ? -28.688 -28.625 -26.203 1 40.84 369 VAL B CA 1
ATOM 6829 C C . VAL B 1 369 ? -29.953 -29.297 -25.672 1 40.84 369 VAL B C 1
ATOM 6831 O O . VAL B 1 369 ? -29.922 -30.453 -25.266 1 40.84 369 VAL B O 1
ATOM 6834 N N . VAL B 1 370 ? -30.781 -28.688 -24.891 1 38.25 370 VAL B N 1
ATOM 6835 C CA . VAL B 1 370 ? -32.094 -29.312 -24.828 1 38.25 370 VAL B CA 1
ATOM 6836 C C . VAL B 1 370 ? -32.438 -29.969 -26.172 1 38.25 370 VAL B C 1
ATOM 6838 O O . VAL B 1 370 ? -32.75 -29.281 -27.141 1 38.25 370 VAL B O 1
ATOM 6841 N N . VAL B 1 371 ? -31.672 -30.75 -26.75 1 34.09 371 VAL B N 1
ATOM 6842 C CA . VAL B 1 371 ? -32.406 -31.578 -27.719 1 34.09 371 VAL B CA 1
ATOM 6843 C C . VAL B 1 371 ? -33.719 -32.031 -27.094 1 34.09 371 VAL B C 1
ATOM 6845 O O . VAL B 1 371 ? -33.875 -32.062 -25.875 1 34.09 371 VAL B O 1
ATOM 6848 N N . GLY B 1 372 ? -34.812 -32.219 -27.938 1 33.06 372 GLY B N 1
ATOM 6849 C CA . GLY B 1 372 ? -36.125 -32.875 -27.812 1 33.06 372 GLY B CA 1
ATOM 6850 C C . GLY B 1 372 ? -36.062 -34.125 -26.969 1 33.06 372 GLY B C 1
ATOM 6851 O O . GLY B 1 372 ? -35.719 -35.188 -27.469 1 33.06 372 GLY B O 1
ATOM 6852 N N . ASN B 1 373 ? -35.625 -34.25 -25.875 1 32.22 373 ASN B N 1
ATOM 6853 C CA . ASN B 1 373 ? -35.938 -35.469 -25.141 1 32.22 373 ASN B CA 1
ATOM 6854 C C . ASN B 1 373 ? -37.469 -35.719 -25.078 1 32.22 373 ASN B C 1
ATOM 6856 O O . ASN B 1 373 ? -38.156 -35.156 -24.203 1 32.22 373 ASN B O 1
ATOM 6860 N N . ASP B 1 374 ? -38.375 -35.594 -25.875 1 31.33 374 ASP B N 1
ATOM 6861 C CA . ASP B 1 374 ? -39.344 -36.625 -25.578 1 31.33 374 ASP B CA 1
ATOM 6862 C C . ASP B 1 374 ? -38.688 -38 -25.359 1 31.33 374 ASP B C 1
ATOM 6864 O O . ASP B 1 374 ? -39.344 -38.969 -24.984 1 31.33 374 ASP B O 1
ATOM 6868 N N . ALA B 1 375 ? -37.812 -38.562 -26.328 1 30 375 ALA B N 1
ATOM 6869 C CA . ALA B 1 375 ? -37.594 -39.969 -26.156 1 30 375 ALA B CA 1
ATOM 6870 C C . ALA B 1 375 ? -36.719 -40.25 -24.938 1 30 375 ALA B C 1
ATOM 6872 O O . ALA B 1 375 ? -35.906 -39.438 -24.547 1 30 375 ALA B O 1
ATOM 6873 N N . GLY B 1 376 ? -36.906 -41.156 -23.859 1 31.66 376 GLY B N 1
ATOM 6874 C CA . GLY B 1 376 ? -36.562 -41.938 -22.688 1 31.66 376 GLY B CA 1
ATOM 6875 C C . GLY B 1 376 ? -35.062 -42.219 -22.562 1 31.66 376 GLY B C 1
ATOM 6876 O O . GLY B 1 376 ? -34.625 -43.031 -21.766 1 31.66 376 GLY B O 1
ATOM 6877 N N . GLY B 1 377 ? -34.219 -42.188 -23.609 1 30.95 377 GLY B N 1
ATOM 6878 C CA . GLY B 1 377 ? -33 -42.969 -23.344 1 30.95 377 GLY B CA 1
ATOM 6879 C C . GLY B 1 377 ? -32.094 -42.312 -22.312 1 30.95 377 GLY B C 1
ATOM 6880 O O . GLY B 1 377 ? -32.219 -41.094 -22.062 1 30.95 377 GLY B O 1
ATOM 6881 N N . GLY B 1 378 ? -31.516 -43.062 -21.297 1 31.61 378 GLY B N 1
ATOM 6882 C CA . GLY B 1 378 ? -30.672 -42.906 -20.125 1 31.61 378 GLY B CA 1
ATOM 6883 C C . GLY B 1 378 ? -29.547 -41.906 -20.328 1 31.61 378 GLY B C 1
ATOM 6884 O O . GLY B 1 378 ? -28.875 -41.906 -21.344 1 31.61 378 GLY B O 1
ATOM 6885 N N . ARG B 1 379 ? -29.547 -40.75 -19.781 1 39.25 379 ARG B N 1
ATOM 6886 C CA . ARG B 1 379 ? -28.75 -39.531 -19.625 1 39.25 379 ARG B CA 1
ATOM 6887 C C . ARG B 1 379 ? -27.281 -39.875 -19.391 1 39.25 379 ARG B C 1
ATOM 6889 O O . ARG B 1 379 ? -26.469 -38.969 -19.141 1 39.25 379 ARG B O 1
ATOM 6896 N N . GLY B 1 380 ? -26.906 -40.938 -19.062 1 37.72 380 GLY B N 1
ATOM 6897 C CA . GLY B 1 380 ? -25.656 -41.156 -18.359 1 37.72 380 GLY B CA 1
ATOM 6898 C C . GLY B 1 380 ? -24.438 -41.062 -19.266 1 37.72 380 GLY B C 1
ATOM 6899 O O . GLY B 1 380 ? -23.312 -41.062 -18.781 1 37.72 380 GLY B O 1
ATOM 6900 N N . GLY B 1 381 ? -24.141 -41.812 -20.5 1 38.69 381 GLY B N 1
ATOM 6901 C CA . GLY B 1 381 ? -22.875 -42.125 -21.156 1 38.69 381 GLY B CA 1
ATOM 6902 C C . GLY B 1 381 ? -22.344 -40.969 -22 1 38.69 381 GLY B C 1
ATOM 6903 O O . GLY B 1 381 ? -22.984 -39.938 -22.125 1 38.69 381 GLY B O 1
ATOM 6904 N N . VAL B 1 382 ? -20.812 -40.906 -22.484 1 44.19 382 VAL B N 1
ATOM 6905 C CA . VAL B 1 382 ? -20.156 -40.125 -23.547 1 44.19 382 VAL B CA 1
ATOM 6906 C C . VAL B 1 382 ? -21.156 -39.875 -24.688 1 44.19 382 VAL B C 1
ATOM 6908 O O . VAL B 1 382 ? -20.984 -38.938 -25.469 1 44.19 382 VAL B O 1
ATOM 6911 N N . ALA B 1 383 ? -22.156 -40.594 -24.719 1 47.88 383 ALA B N 1
ATOM 6912 C CA . ALA B 1 383 ? -23.141 -40.594 -25.797 1 47.88 383 ALA B CA 1
ATOM 6913 C C . ALA B 1 383 ? -24.031 -39.344 -25.703 1 47.88 383 ALA B C 1
ATOM 6915 O O . ALA B 1 383 ? -24.688 -38.969 -26.672 1 47.88 383 ALA B O 1
ATOM 6916 N N . GLY B 1 384 ? -23.938 -38.625 -24.516 1 61.12 384 GLY B N 1
ATOM 6917 C CA . GLY B 1 384 ? -24.844 -37.469 -24.344 1 61.12 384 GLY B CA 1
ATOM 6918 C C . GLY B 1 384 ? -24.172 -36.156 -24.641 1 61.12 384 GLY B C 1
ATOM 6919 O O . GLY B 1 384 ? -24.812 -35.094 -24.562 1 61.12 384 GLY B O 1
ATOM 6920 N N . ILE B 1 385 ? -22.938 -36.125 -25.125 1 73.56 385 ILE B N 1
ATOM 6921 C CA . ILE B 1 385 ? -22.219 -34.906 -25.453 1 73.56 385 ILE B CA 1
ATOM 6922 C C . ILE B 1 385 ? -22.516 -34.5 -26.891 1 73.56 385 ILE B C 1
ATOM 6924 O O . ILE B 1 385 ? -22.359 -35.312 -27.812 1 73.56 385 ILE B O 1
ATOM 6928 N N . SER B 1 386 ? -23.078 -33.375 -27.156 1 79.31 386 SER B N 1
ATOM 6929 C CA . SER B 1 386 ? -23.438 -32.875 -28.469 1 79.31 386 SER B CA 1
ATOM 6930 C C . SER B 1 386 ? -22.203 -32.594 -29.328 1 79.31 386 SER B C 1
ATOM 6932 O O . SER B 1 386 ? -21.094 -32.531 -28.797 1 79.31 386 SER B O 1
ATOM 6934 N N . ALA B 1 387 ? -22.406 -32.531 -30.609 1 82.31 387 ALA B N 1
ATOM 6935 C CA . ALA B 1 387 ? -21.312 -32.25 -31.547 1 82.31 387 ALA B CA 1
ATOM 6936 C C . ALA B 1 387 ? -20.672 -30.891 -31.219 1 82.31 387 ALA B C 1
ATOM 6938 O O . ALA B 1 387 ? -19.453 -30.734 -31.344 1 82.31 387 ALA B O 1
ATOM 6939 N N . PHE B 1 388 ? -21.516 -30.047 -30.797 1 83 388 PHE B N 1
ATOM 6940 C CA . PHE B 1 388 ? -21.016 -28.734 -30.453 1 83 388 PHE B CA 1
ATOM 6941 C C . PHE B 1 388 ? -20.125 -28.781 -29.219 1 83 388 PHE B C 1
ATOM 6943 O O . PHE B 1 388 ? -19.078 -28.156 -29.172 1 83 388 PHE B O 1
ATOM 6950 N N . GLN B 1 389 ? -20.531 -29.516 -28.281 1 85.25 389 GLN B N 1
ATOM 6951 C CA . GLN B 1 389 ? -19.75 -29.656 -27.062 1 85.25 389 GLN B CA 1
ATOM 6952 C C . GLN B 1 389 ? -18.422 -30.359 -27.328 1 85.25 389 GLN B C 1
ATOM 6954 O O . GLN B 1 389 ? -17.406 -30 -26.734 1 85.25 389 GLN B O 1
ATOM 6959 N N . TRP B 1 390 ? -18.516 -31.25 -28.234 1 89 390 TRP B N 1
ATOM 6960 C CA . TRP B 1 390 ? -17.266 -31.922 -28.609 1 89 390 TRP B CA 1
ATOM 6961 C C . TRP B 1 390 ? -16.312 -30.938 -29.281 1 89 390 TRP B C 1
ATOM 6963 O O . TRP B 1 390 ? -15.117 -30.922 -29 1 89 390 TRP B O 1
ATOM 6973 N N . ALA B 1 391 ? -16.859 -30.156 -30.125 1 90.38 391 ALA B N 1
ATOM 6974 C CA . ALA B 1 391 ? -16.047 -29.156 -30.812 1 90.38 391 ALA B CA 1
ATOM 6975 C C . ALA B 1 391 ? -15.422 -28.172 -29.812 1 90.38 391 ALA B C 1
ATOM 6977 O O . ALA B 1 391 ? -14.258 -27.812 -29.938 1 90.38 391 ALA B O 1
ATOM 6978 N N . LEU B 1 392 ? -16.188 -27.812 -28.891 1 90.56 392 LEU B N 1
ATOM 6979 C CA . LEU B 1 392 ? -15.711 -26.891 -27.875 1 90.56 392 LEU B CA 1
ATOM 6980 C C . LEU B 1 392 ? -14.641 -27.562 -27 1 90.56 392 LEU B C 1
ATOM 6982 O O . LEU B 1 392 ? -13.648 -26.938 -26.641 1 90.56 392 LEU B O 1
ATOM 6986 N N . ALA B 1 393 ? -14.891 -28.766 -26.672 1 93.25 393 ALA B N 1
ATOM 6987 C CA . ALA B 1 393 ? -13.93 -29.5 -25.844 1 93.25 393 ALA B CA 1
ATOM 6988 C C . ALA B 1 393 ? -12.594 -29.656 -26.562 1 93.25 393 ALA B C 1
ATOM 6990 O O . ALA B 1 393 ? -11.531 -29.562 -25.922 1 93.25 393 ALA B O 1
ATOM 6991 N N . LEU B 1 394 ? -12.711 -29.828 -27.891 1 93.5 394 LEU B N 1
ATOM 6992 C CA . LEU B 1 394 ? -11.508 -29.984 -28.719 1 93.5 394 LEU B CA 1
ATOM 6993 C C . LEU B 1 394 ? -10.75 -28.672 -28.828 1 93.5 394 LEU B C 1
ATOM 6995 O O . LEU B 1 394 ? -9.539 -28.672 -29.047 1 93.5 394 LEU B O 1
ATOM 6999 N N . ALA B 1 395 ? -11.477 -27.656 -28.641 1 92.75 395 ALA B N 1
ATOM 7000 C CA . ALA B 1 395 ? -10.844 -26.344 -28.75 1 92.75 395 ALA B CA 1
ATOM 7001 C C . ALA B 1 395 ? -10.328 -25.875 -27.391 1 92.75 395 ALA B C 1
ATOM 7003 O O . ALA B 1 395 ? -9.188 -25.422 -27.281 1 92.75 395 ALA B O 1
ATOM 7004 N N . VAL B 1 396 ? -11.062 -26.047 -26.344 1 92.62 396 VAL B N 1
ATOM 7005 C CA . VAL B 1 396 ? -10.781 -25.438 -25.047 1 92.62 396 VAL B CA 1
ATOM 7006 C C . VAL B 1 396 ? -9.758 -26.297 -24.297 1 92.62 396 VAL B C 1
ATOM 7008 O O . VAL B 1 396 ? -8.773 -25.766 -23.766 1 92.62 396 VAL B O 1
ATOM 7011 N N . GLY B 1 397 ? -9.969 -27.562 -24.219 1 93.38 397 GLY B N 1
ATOM 7012 C CA . GLY B 1 397 ? -9.078 -28.438 -23.453 1 93.38 397 GLY B CA 1
ATOM 7013 C C . GLY B 1 397 ? -7.629 -28.328 -23.891 1 93.38 397 GLY B C 1
ATOM 7014 O O . GLY B 1 397 ? -6.785 -27.828 -23.156 1 93.38 397 GLY B O 1
ATOM 7015 N N . PRO B 1 398 ? -7.41 -28.734 -25.156 1 93 398 PRO B N 1
ATOM 7016 C CA . PRO B 1 398 ? -6.043 -28.609 -25.656 1 93 398 PRO B CA 1
ATOM 7017 C C . PRO B 1 398 ? -5.559 -27.156 -25.719 1 93 398 PRO B C 1
ATOM 7019 O O . PRO B 1 398 ? -4.363 -26.906 -25.562 1 93 398 PRO B O 1
ATOM 7022 N N . GLY B 1 399 ? -6.484 -26.281 -25.922 1 93.06 399 GLY B N 1
ATOM 7023 C CA . GLY B 1 399 ? -6.117 -24.875 -25.922 1 93.06 399 GLY B CA 1
ATOM 7024 C C . GLY B 1 399 ? -5.523 -24.422 -24.609 1 93.06 399 GLY B C 1
ATOM 7025 O O . GLY B 1 399 ? -4.543 -23.672 -24.578 1 93.06 399 GLY B O 1
ATOM 7026 N N . VAL B 1 400 ? -6.094 -24.859 -23.531 1 93.25 400 VAL B N 1
ATOM 7027 C CA . VAL B 1 400 ? -5.613 -24.5 -22.188 1 93.25 400 VAL B CA 1
ATOM 7028 C C . VAL B 1 400 ? -4.246 -25.141 -21.953 1 93.25 400 VAL B C 1
ATOM 7030 O O . VAL B 1 400 ? -3.332 -24.484 -21.438 1 93.25 400 VAL B O 1
ATOM 7033 N N . THR B 1 401 ? -4.105 -26.344 -22.375 1 92 401 THR B N 1
ATOM 7034 C CA . THR B 1 401 ? -2.844 -27.047 -22.219 1 92 401 THR B CA 1
ATOM 7035 C C . THR B 1 401 ? -1.751 -26.406 -23.078 1 92 401 THR B C 1
ATOM 7037 O O . THR B 1 401 ? -0.658 -26.125 -22.594 1 92 401 THR B O 1
ATOM 7040 N N . TYR B 1 402 ? -2.076 -26.156 -24.266 1 90.38 402 TYR B N 1
ATOM 7041 C CA . TYR B 1 402 ? -1.137 -25.547 -25.203 1 90.38 402 TYR B CA 1
ATOM 7042 C C . TYR B 1 402 ? -0.762 -24.141 -24.75 1 90.38 402 TYR B C 1
ATOM 7044 O O . TYR B 1 402 ? 0.411 -23.766 -24.781 1 90.38 402 TYR B O 1
ATOM 7052 N N . GLY B 1 403 ? -1.734 -23.391 -24.359 1 87.5 403 GLY B N 1
ATOM 7053 C CA . GLY B 1 403 ? -1.502 -22.047 -23.875 1 87.5 403 GLY B CA 1
ATOM 7054 C C . GLY B 1 403 ? -0.609 -21.984 -22.656 1 87.5 403 GLY B C 1
ATOM 7055 O O . GLY B 1 403 ? 0.249 -21.109 -22.547 1 87.5 403 GLY B O 1
ATOM 7056 N N . SER B 1 404 ? -0.781 -22.844 -21.766 1 85.69 404 SER B N 1
ATOM 7057 C CA . SER B 1 404 ? 0.032 -22.891 -20.562 1 85.69 404 SER B CA 1
ATOM 7058 C C . SER B 1 404 ? 1.494 -23.172 -20.891 1 85.69 404 SER B C 1
ATOM 7060 O O . SER B 1 404 ? 2.396 -22.594 -20.281 1 85.69 404 SER B O 1
ATOM 7062 N N . GLN B 1 405 ? 1.714 -24 -21.859 1 82.12 405 GLN B N 1
ATOM 7063 C CA . GLN B 1 405 ? 3.07 -24.359 -22.266 1 82.12 405 GLN B CA 1
ATOM 7064 C C . GLN B 1 405 ? 3.768 -23.172 -22.938 1 82.12 405 GLN B C 1
ATOM 7066 O O . GLN B 1 405 ? 4.996 -23.109 -22.953 1 82.12 405 GLN B O 1
ATOM 7071 N N . ARG B 1 406 ? 2.988 -22.281 -23.422 1 79.19 406 ARG B N 1
ATOM 7072 C CA . ARG B 1 406 ? 3.557 -21.156 -24.156 1 79.19 406 ARG B CA 1
ATOM 7073 C C . ARG B 1 406 ? 3.537 -19.891 -23.312 1 79.19 406 ARG B C 1
ATOM 7075 O O . ARG B 1 406 ? 3.705 -18.781 -23.844 1 79.19 406 ARG B O 1
ATOM 7082 N N . GLY B 1 407 ? 3.145 -19.969 -22.141 1 75.81 407 GLY B N 1
ATOM 7083 C CA . GLY B 1 407 ? 3.203 -18.828 -21.25 1 75.81 407 GLY B CA 1
ATOM 7084 C C . GLY B 1 407 ? 1.957 -17.969 -21.297 1 75.81 407 GLY B C 1
ATOM 7085 O O . GLY B 1 407 ? 1.969 -16.828 -20.844 1 75.81 407 GLY B O 1
ATOM 7086 N N . LEU B 1 408 ? 0.877 -18.438 -21.797 1 85.31 408 LEU B N 1
ATOM 7087 C CA . LEU B 1 408 ? -0.342 -17.656 -21.953 1 85.31 408 LEU B CA 1
ATOM 7088 C C . LEU B 1 408 ? -1.259 -17.828 -20.75 1 85.31 408 LEU B C 1
ATOM 7090 O O . LEU B 1 408 ? -2.279 -17.141 -20.641 1 85.31 408 LEU B O 1
ATOM 7094 N N . TYR B 1 409 ? -0.908 -18.625 -19.828 1 87.25 409 TYR B N 1
ATOM 7095 C CA . TYR B 1 409 ? -1.761 -18.938 -18.688 1 87.25 409 TYR B CA 1
ATOM 7096 C C . TYR B 1 409 ? -2.023 -17.688 -17.859 1 87.25 409 TYR B C 1
ATOM 7098 O O . TYR B 1 409 ? -3.176 -17.344 -17.578 1 87.25 409 TYR B O 1
ATOM 7106 N N . HIS B 1 410 ? -1.017 -16.922 -17.594 1 84.94 410 HIS B N 1
ATOM 7107 C CA . HIS B 1 410 ? -1.15 -15.797 -16.672 1 84.94 410 HIS B CA 1
ATOM 7108 C C . HIS B 1 410 ? -1.705 -14.57 -17.375 1 84.94 410 HIS B C 1
ATOM 7110 O O . HIS B 1 410 ? -2.268 -13.68 -16.734 1 84.94 410 HIS B O 1
ATOM 7116 N N . VAL B 1 411 ? -1.584 -14.555 -18.672 1 86.69 411 VAL B N 1
ATOM 7117 C CA . VAL B 1 411 ? -1.994 -13.375 -19.422 1 86.69 411 VAL B CA 1
ATOM 7118 C C . VAL B 1 411 ? -3.443 -13.531 -19.875 1 86.69 411 VAL B C 1
ATOM 7120 O O . VAL B 1 411 ? -4.172 -12.547 -20 1 86.69 411 VAL B O 1
ATOM 7123 N N . VAL B 1 412 ? -3.834 -14.789 -20.047 1 90.62 412 VAL B N 1
ATOM 7124 C CA . VAL B 1 412 ? -5.141 -14.953 -20.672 1 90.62 412 VAL B CA 1
ATOM 7125 C C . VAL B 1 412 ? -6.031 -15.82 -19.781 1 90.62 412 VAL B C 1
ATOM 7127 O O . VAL B 1 412 ? -7.102 -15.375 -19.344 1 90.62 412 VAL B O 1
ATOM 7130 N N . LEU B 1 413 ? -5.633 -17 -19.422 1 93.06 413 LEU B N 1
ATOM 7131 C CA . LEU B 1 413 ? -6.516 -17.984 -18.797 1 93.06 413 LEU B CA 1
ATOM 7132 C C . LEU B 1 413 ? -6.859 -17.562 -17.359 1 93.06 413 LEU B C 1
ATOM 7134 O O . LEU B 1 413 ? -8.031 -17.562 -16.984 1 93.06 413 LEU B O 1
ATOM 7138 N N . LEU B 1 414 ? -5.84 -17.219 -16.609 1 93.44 414 LEU B N 1
ATOM 7139 C CA . LEU B 1 414 ? -6.086 -16.906 -15.211 1 93.44 414 LEU B CA 1
ATOM 7140 C C . LEU B 1 414 ? -6.988 -15.68 -15.078 1 93.44 414 LEU B C 1
ATOM 7142 O O . LEU B 1 414 ? -7.945 -15.688 -14.305 1 93.44 414 LEU B O 1
ATOM 7146 N N . PRO B 1 415 ? -6.773 -14.633 -15.828 1 93.56 415 PRO B N 1
ATOM 7147 C CA . PRO B 1 415 ? -7.684 -13.492 -15.742 1 93.56 415 PRO B CA 1
ATOM 7148 C C . PRO B 1 415 ? -9.125 -13.859 -16.094 1 93.56 415 PRO B C 1
ATOM 7150 O O . PRO B 1 415 ? -10.062 -13.336 -15.484 1 93.56 415 PRO B O 1
ATOM 7153 N N . LEU B 1 416 ? -9.32 -14.727 -17.031 1 94.25 416 LEU B N 1
ATOM 7154 C CA . LEU B 1 416 ? -10.672 -15.133 -17.406 1 94.25 416 LEU B CA 1
ATOM 7155 C C . LEU B 1 416 ? -11.336 -15.93 -16.281 1 94.25 416 LEU B C 1
ATOM 7157 O O . LEU B 1 416 ? -12.531 -15.781 -16.047 1 94.25 416 LEU B O 1
ATOM 7161 N N . ILE B 1 417 ? -10.578 -16.75 -15.641 1 95.06 417 ILE B N 1
ATOM 7162 C CA . ILE B 1 417 ? -11.086 -17.516 -14.5 1 95.06 417 ILE B CA 1
ATOM 7163 C C . ILE B 1 417 ? -11.523 -16.547 -13.398 1 95.06 417 ILE B C 1
ATOM 7165 O O . ILE B 1 417 ? -12.617 -16.688 -12.844 1 95.06 417 ILE B O 1
ATOM 7169 N N . LEU B 1 418 ? -10.703 -15.57 -13.125 1 95.69 418 LEU B N 1
ATOM 7170 C CA . LEU B 1 418 ? -10.992 -14.617 -12.055 1 95.69 418 LEU B CA 1
ATOM 7171 C C . LEU B 1 418 ? -12.188 -13.742 -12.422 1 95.69 418 LEU B C 1
ATOM 7173 O O . LEU B 1 418 ? -13 -13.398 -11.562 1 95.69 418 LEU B O 1
ATOM 7177 N N . PHE B 1 419 ? -12.227 -13.406 -13.656 1 94.62 419 PHE B N 1
ATOM 7178 C CA . PHE B 1 419 ? -13.375 -12.641 -14.125 1 94.62 419 PHE B CA 1
ATOM 7179 C C . PHE B 1 419 ? -14.664 -13.438 -13.938 1 94.62 419 PHE B C 1
ATOM 7181 O O . PHE B 1 419 ? -15.688 -12.883 -13.523 1 94.62 419 PHE B O 1
ATOM 7188 N N . GLU B 1 420 ? -14.648 -14.68 -14.219 1 93.38 420 GLU B N 1
ATOM 7189 C CA . GLU B 1 420 ? -15.805 -15.547 -14.008 1 93.38 420 GLU B CA 1
ATOM 7190 C C . GLU B 1 420 ? -16.172 -15.641 -12.531 1 93.38 420 GLU B C 1
ATOM 7192 O O . GLU B 1 420 ? -17.344 -15.781 -12.18 1 93.38 420 GLU B O 1
ATOM 7197 N N . MET B 1 421 ? -15.188 -15.516 -11.672 1 94 421 MET B N 1
ATOM 7198 C CA . MET B 1 421 ? -15.383 -15.695 -10.234 1 94 421 MET B CA 1
ATOM 7199 C C . MET B 1 421 ? -15.781 -14.375 -9.578 1 94 421 MET B C 1
ATOM 7201 O O . MET B 1 421 ? -15.906 -14.305 -8.352 1 94 421 MET B O 1
ATOM 7205 N N . GLU B 1 422 ? -16.031 -13.352 -10.258 1 93.19 422 GLU B N 1
ATOM 7206 C CA . GLU B 1 422 ? -16.172 -12 -9.742 1 93.19 422 GLU B CA 1
ATOM 7207 C C . GLU B 1 422 ? -17.344 -11.898 -8.773 1 93.19 422 GLU B C 1
ATOM 7209 O O . GLU B 1 422 ? -17.391 -10.992 -7.938 1 93.19 422 GLU B O 1
ATOM 7214 N N . ARG B 1 423 ? -18.312 -12.836 -8.828 1 89.88 423 ARG B N 1
ATOM 7215 C CA . ARG B 1 423 ? -19.469 -12.812 -7.922 1 89.88 423 ARG B CA 1
ATOM 7216 C C . ARG B 1 423 ? -19.234 -13.727 -6.727 1 89.88 423 ARG B C 1
ATOM 7218 O O . ARG B 1 423 ? -20.156 -13.977 -5.945 1 89.88 423 ARG B O 1
ATOM 7225 N N . GLY B 1 424 ? -18.031 -14.281 -6.668 1 90.44 424 GLY B N 1
ATOM 7226 C CA . GLY B 1 424 ? -17.688 -15.164 -5.566 1 90.44 424 GLY B CA 1
ATOM 7227 C C . GLY B 1 424 ? -18.125 -16.594 -5.793 1 90.44 424 GLY B C 1
ATOM 7228 O O . GLY B 1 424 ? -18.297 -17.359 -4.844 1 90.44 424 GLY B O 1
ATOM 7229 N N . ASP B 1 425 ? -18.359 -16.953 -6.996 1 89.62 425 ASP B N 1
ATOM 7230 C CA . ASP B 1 425 ? -18.766 -18.297 -7.344 1 89.62 425 ASP B CA 1
ATOM 7231 C C . ASP B 1 425 ? -17.641 -19.047 -8.055 1 89.62 425 ASP B C 1
ATOM 7233 O O . ASP B 1 425 ? -16.75 -18.422 -8.641 1 89.62 425 ASP B O 1
ATOM 7237 N N . PRO B 1 426 ? -17.719 -20.359 -7.969 1 91.5 426 PRO B N 1
ATOM 7238 C CA . PRO B 1 426 ? -16.703 -21.125 -8.711 1 91.5 426 PRO B CA 1
ATOM 7239 C C . PRO B 1 426 ? -16.828 -20.938 -10.227 1 91.5 426 PRO B C 1
ATOM 7241 O O . PRO B 1 426 ? -17.859 -20.484 -10.711 1 91.5 426 PRO B O 1
ATOM 7244 N N . SER B 1 427 ? -15.797 -21.375 -10.938 1 92.44 427 SER B N 1
ATOM 7245 C CA . SER B 1 427 ? -15.656 -21.078 -12.359 1 92.44 427 SER B CA 1
ATOM 7246 C C . SER B 1 427 ? -15.609 -22.344 -13.188 1 92.44 427 SER B C 1
ATOM 7248 O O . SER B 1 427 ? -14.992 -23.344 -12.781 1 92.44 427 SER B O 1
ATOM 7250 N N . PHE B 1 428 ? -16.328 -22.328 -14.367 1 90.44 428 PHE B N 1
ATOM 7251 C CA . PHE B 1 428 ? -16.219 -23.422 -15.336 1 90.44 428 PHE B CA 1
ATOM 7252 C C . PHE B 1 428 ? -14.781 -23.547 -15.844 1 90.44 428 PHE B C 1
ATOM 7254 O O . PHE B 1 428 ? -14.227 -24.641 -15.891 1 90.44 428 PHE B O 1
ATOM 7261 N N . LEU B 1 429 ? -14.164 -22.375 -16.234 1 92.62 429 LEU B N 1
ATOM 7262 C CA . LEU B 1 429 ? -12.789 -22.375 -16.734 1 92.62 429 LEU B CA 1
ATOM 7263 C C . LEU B 1 429 ? -11.82 -22.812 -15.641 1 92.62 429 LEU B C 1
ATOM 7265 O O . LEU B 1 429 ? -10.766 -23.391 -15.93 1 92.62 429 LEU B O 1
ATOM 7269 N N . GLY B 1 430 ? -12.203 -22.5 -14.422 1 93.5 430 GLY B N 1
ATOM 7270 C CA . GLY B 1 430 ? -11.406 -22.984 -13.305 1 93.5 430 GLY B CA 1
ATOM 7271 C C . GLY B 1 430 ? -11.398 -24.5 -13.203 1 93.5 430 GLY B C 1
ATOM 7272 O O . GLY B 1 430 ? -10.375 -25.109 -12.867 1 93.5 430 GLY B O 1
ATOM 7273 N N . ALA B 1 431 ? -12.523 -25.078 -13.492 1 92.12 431 ALA B N 1
ATOM 7274 C CA . ALA B 1 431 ? -12.602 -26.531 -13.5 1 92.12 431 ALA B CA 1
ATOM 7275 C C . ALA B 1 431 ? -11.773 -27.125 -14.648 1 92.12 431 ALA B C 1
ATOM 7277 O O . ALA B 1 431 ? -11.125 -28.156 -14.484 1 92.12 431 ALA B O 1
ATOM 7278 N N . VAL B 1 432 ? -11.906 -26.5 -15.734 1 92.44 432 VAL B N 1
ATOM 7279 C CA . VAL B 1 432 ? -11.117 -26.938 -16.891 1 92.44 432 VAL B CA 1
ATOM 7280 C C . VAL B 1 432 ? -9.633 -26.844 -16.562 1 92.44 432 VAL B C 1
ATOM 7282 O O . VAL B 1 432 ? -8.859 -27.75 -16.891 1 92.44 432 VAL B O 1
ATOM 7285 N N . ASP B 1 433 ? -9.273 -25.781 -15.953 1 94.12 433 ASP B N 1
ATOM 7286 C CA . ASP B 1 433 ? -7.891 -25.562 -15.523 1 94.12 433 ASP B CA 1
ATOM 7287 C C . ASP B 1 433 ? -7.422 -26.672 -14.594 1 94.12 433 ASP B C 1
ATOM 7289 O O . ASP B 1 433 ? -6.352 -27.25 -14.797 1 94.12 433 ASP B O 1
ATOM 7293 N N . TYR B 1 434 ? -8.133 -26.938 -13.703 1 93.19 434 TYR B N 1
ATOM 7294 C CA . TYR B 1 434 ? -7.777 -27.938 -12.703 1 93.19 434 TYR B CA 1
ATOM 7295 C C . TYR B 1 434 ? -7.625 -29.312 -13.344 1 93.19 434 TYR B C 1
ATOM 7297 O O . TYR B 1 434 ? -6.684 -30.047 -13.039 1 93.19 434 TYR B O 1
ATOM 7305 N N . CYS B 1 435 ? -8.492 -29.656 -14.234 1 93.25 435 CYS B N 1
ATOM 7306 C CA . CYS B 1 435 ? -8.469 -30.969 -14.883 1 93.25 435 CYS B CA 1
ATOM 7307 C C . CYS B 1 435 ? -7.395 -31.031 -15.961 1 93.25 435 CYS B C 1
ATOM 7309 O O . CYS B 1 435 ? -6.492 -31.875 -15.898 1 93.25 435 CYS B O 1
ATOM 7311 N N . SER B 1 436 ? -7.441 -30.047 -16.844 1 94.56 436 SER B N 1
ATOM 7312 C CA . SER B 1 436 ? -6.609 -30.094 -18.047 1 94.56 436 SER B CA 1
ATOM 7313 C C . SER B 1 436 ? -5.152 -29.797 -17.719 1 94.56 436 SER B C 1
ATOM 7315 O O . SER B 1 436 ? -4.258 -30.109 -18.5 1 94.56 436 SER B O 1
ATOM 7317 N N . LEU B 1 437 ? -4.918 -29.203 -16.609 1 94.75 437 LEU B N 1
ATOM 7318 C CA . LEU B 1 437 ? -3.545 -28.828 -16.297 1 94.75 437 LEU B CA 1
ATOM 7319 C C . LEU B 1 437 ? -3.057 -29.562 -15.047 1 94.75 437 LEU B C 1
ATOM 7321 O O . LEU B 1 437 ? -2.17 -30.406 -15.125 1 94.75 437 LEU B O 1
ATOM 7325 N N . CYS B 1 438 ? -3.709 -29.375 -13.969 1 94.38 438 CYS B N 1
ATOM 7326 C CA . CYS B 1 438 ? -3.193 -29.859 -12.688 1 94.38 438 CYS B CA 1
ATOM 7327 C C . CYS B 1 438 ? -3.312 -31.375 -12.594 1 94.38 438 CYS B C 1
ATOM 7329 O O . CYS B 1 438 ? -2.332 -32.062 -12.305 1 94.38 438 CYS B O 1
ATOM 7331 N N . LEU B 1 439 ? -4.469 -31.891 -12.867 1 96.25 439 LEU B N 1
ATOM 7332 C CA . LEU B 1 439 ? -4.672 -33.344 -12.703 1 96.25 439 LEU B CA 1
ATOM 7333 C C . LEU B 1 439 ? -3.959 -34.094 -13.805 1 96.25 439 LEU B C 1
ATOM 7335 O O . LEU B 1 439 ? -3.477 -35.219 -13.57 1 96.25 439 LEU B O 1
ATOM 7339 N N . VAL B 1 440 ? -3.992 -33.562 -14.961 1 96.88 440 VAL B N 1
ATOM 7340 C CA . VAL B 1 440 ? -3.225 -34.156 -16.031 1 96.88 440 VAL B CA 1
ATOM 7341 C C . VAL B 1 440 ? -1.753 -34.25 -15.641 1 96.88 440 VAL B C 1
ATOM 7343 O O . VAL B 1 440 ? -1.126 -35.312 -15.781 1 96.88 440 VAL B O 1
ATOM 7346 N N . SER B 1 441 ? -1.194 -33.156 -15.195 1 95.5 441 SER B N 1
ATOM 7347 C CA . SER B 1 441 ? 0.185 -33.125 -14.727 1 95.5 441 SER B CA 1
ATOM 7348 C C . SER B 1 441 ? 0.386 -34.125 -13.578 1 95.5 441 SER B C 1
ATOM 7350 O O . SER B 1 441 ? 1.389 -34.844 -13.547 1 95.5 441 SER B O 1
ATOM 7352 N N . ALA B 1 442 ? -0.513 -34.188 -12.688 1 97.38 442 ALA B N 1
ATOM 7353 C CA . ALA B 1 442 ? -0.429 -35.125 -11.562 1 97.38 442 ALA B CA 1
ATOM 7354 C C . ALA B 1 442 ? -0.395 -36.562 -12.039 1 97.38 442 ALA B C 1
ATOM 7356 O O . ALA B 1 442 ? 0.334 -37.375 -11.484 1 97.38 442 ALA B O 1
ATOM 7357 N N . GLY B 1 443 ? -1.195 -36.875 -13.008 1 98.19 443 GLY B N 1
ATOM 7358 C CA . GLY B 1 443 ? -1.176 -38.219 -13.547 1 98.19 443 GLY B CA 1
ATOM 7359 C C . GLY B 1 443 ? 0.19 -38.625 -14.062 1 98.19 443 GLY B C 1
ATOM 7360 O O . GLY B 1 443 ? 0.664 -39.719 -13.75 1 98.19 443 GLY B O 1
ATOM 7361 N N . VAL B 1 444 ? 0.771 -37.75 -14.773 1 96.62 444 VAL B N 1
ATOM 7362 C CA . VAL B 1 444 ? 2.086 -38.031 -15.344 1 96.62 444 VAL B CA 1
ATOM 7363 C C . VAL B 1 444 ? 3.123 -38.125 -14.227 1 96.62 444 VAL B C 1
ATOM 7365 O O . VAL B 1 444 ? 3.934 -39.062 -14.203 1 96.62 444 VAL B O 1
ATOM 7368 N N . THR B 1 445 ? 3.107 -37.188 -13.328 1 95 445 THR B N 1
ATOM 7369 C CA . THR B 1 445 ? 4.137 -37.125 -12.297 1 95 445 THR B CA 1
ATOM 7370 C C . THR B 1 445 ? 4 -38.281 -11.305 1 95 445 THR B C 1
ATOM 7372 O O . THR B 1 445 ? 5 -38.844 -10.883 1 95 445 THR B O 1
ATOM 7375 N N . VAL B 1 446 ? 2.795 -38.625 -10.914 1 97.56 446 VAL B N 1
ATOM 7376 C CA . VAL B 1 446 ? 2.598 -39.75 -9.992 1 97.56 446 VAL B CA 1
ATOM 7377 C C . VAL B 1 446 ? 3.072 -41.031 -10.648 1 97.56 446 VAL B C 1
ATOM 7379 O O . VAL B 1 446 ? 3.77 -41.844 -10.016 1 97.56 446 VAL B O 1
ATOM 7382 N N . ALA B 1 447 ? 2.697 -41.25 -11.867 1 97.75 447 ALA B N 1
ATOM 7383 C CA . ALA B 1 447 ? 3.121 -42.438 -12.57 1 97.75 447 ALA B CA 1
ATOM 7384 C C . ALA B 1 447 ? 4.641 -42.531 -12.672 1 97.75 447 ALA B C 1
ATOM 7386 O O . ALA B 1 447 ? 5.234 -43.594 -12.477 1 97.75 447 ALA B O 1
ATOM 7387 N N . THR B 1 448 ? 5.234 -41.406 -13.031 1 93.69 448 THR B N 1
ATOM 7388 C CA . THR B 1 448 ? 6.688 -41.375 -13.156 1 93.69 448 THR B CA 1
ATOM 7389 C C . THR B 1 448 ? 7.359 -41.594 -11.805 1 93.69 448 THR B C 1
ATOM 7391 O O . THR B 1 448 ? 8.422 -42.219 -11.742 1 93.69 448 THR B O 1
ATOM 7394 N N . TRP B 1 449 ? 6.773 -41.062 -10.797 1 94.12 449 TRP B N 1
ATOM 7395 C CA . TRP B 1 449 ? 7.301 -41.281 -9.453 1 94.12 449 TRP B CA 1
ATOM 7396 C C . TRP B 1 449 ? 7.258 -42.75 -9.062 1 94.12 449 TRP B C 1
ATOM 7398 O O . TRP B 1 449 ? 8.219 -43.281 -8.492 1 94.12 449 TRP B O 1
ATOM 7408 N N . LEU B 1 450 ? 6.195 -43.438 -9.375 1 95.5 450 LEU B N 1
ATOM 7409 C CA . LEU B 1 450 ? 5.992 -44.844 -9.023 1 95.5 450 LEU B CA 1
ATOM 7410 C C . LEU B 1 450 ? 6.836 -45.75 -9.906 1 95.5 450 LEU B C 1
ATOM 7412 O O . LEU B 1 450 ? 7.391 -46.75 -9.43 1 95.5 450 LEU B O 1
ATOM 7416 N N . LEU B 1 451 ? 6.855 -45.438 -11.227 1 94.5 451 LEU B N 1
ATOM 7417 C CA . LEU B 1 451 ? 7.582 -46.25 -12.203 1 94.5 451 LEU B CA 1
ATOM 7418 C C . LEU B 1 451 ? 8.367 -45.344 -13.156 1 94.5 451 LEU B C 1
ATOM 7420 O O . LEU B 1 451 ? 7.934 -45.094 -14.289 1 94.5 451 LEU B O 1
ATOM 7424 N N . PRO B 1 452 ? 9.57 -45.031 -12.734 1 90.5 452 PRO B N 1
ATOM 7425 C CA . PRO B 1 452 ? 10.383 -44.156 -13.602 1 90.5 452 PRO B CA 1
ATOM 7426 C C . PRO B 1 452 ? 10.984 -44.906 -14.789 1 90.5 452 PRO B C 1
ATOM 7428 O O . PRO B 1 452 ? 11.133 -46.125 -14.734 1 90.5 452 PRO B O 1
ATOM 7431 N N . LEU B 1 453 ? 11.266 -44.156 -15.75 1 86.38 453 LEU B N 1
ATOM 7432 C CA . LEU B 1 453 ? 12.07 -44.719 -16.828 1 86.38 453 LEU B CA 1
ATOM 7433 C C . LEU B 1 453 ? 13.438 -45.156 -16.328 1 86.38 453 LEU B C 1
ATOM 7435 O O . LEU B 1 453 ? 13.961 -44.594 -15.367 1 86.38 453 LEU B O 1
ATOM 7439 N N . PRO B 1 454 ? 13.922 -46.188 -16.969 1 77.94 454 PRO B N 1
ATOM 7440 C CA . PRO B 1 454 ? 15.289 -46.562 -16.578 1 77.94 454 PRO B CA 1
ATOM 7441 C C . PRO B 1 454 ? 16.281 -45.406 -16.734 1 77.94 454 PRO B C 1
ATOM 7443 O O . PRO B 1 454 ? 16.172 -44.625 -17.688 1 77.94 454 PRO B O 1
ATOM 7446 N N . PRO B 1 455 ? 17.141 -45.25 -15.805 1 72.81 455 PRO B N 1
ATOM 7447 C CA . PRO B 1 455 ? 18.094 -44.156 -15.805 1 72.81 455 PRO B CA 1
ATOM 7448 C C . PRO B 1 455 ? 18.859 -44.031 -17.109 1 72.81 455 PRO B C 1
ATOM 7450 O O . PRO B 1 455 ? 19.266 -42.938 -17.5 1 72.81 455 PRO B O 1
ATOM 7453 N N . ASP B 1 456 ? 19.062 -45.062 -17.781 1 73 456 ASP B N 1
ATOM 7454 C CA . ASP B 1 456 ? 19.859 -45.094 -19 1 73 456 ASP B CA 1
ATOM 7455 C C . ASP B 1 456 ? 19 -44.719 -20.219 1 73 456 ASP B C 1
ATOM 7457 O O . ASP B 1 456 ? 19.516 -44.594 -21.328 1 73 456 ASP B O 1
ATOM 7461 N N . HIS B 1 457 ? 17.828 -44.5 -19.891 1 78 457 HIS B N 1
ATOM 7462 C CA . HIS B 1 457 ? 16.969 -44.156 -21.031 1 78 457 HIS B CA 1
ATOM 7463 C C . HIS B 1 457 ? 17.344 -42.781 -21.594 1 78 457 HIS B C 1
ATOM 7465 O O . HIS B 1 457 ? 17.562 -41.844 -20.828 1 78 457 HIS B O 1
ATOM 7471 N N . PRO B 1 458 ? 17.438 -42.688 -22.859 1 70.62 458 PRO B N 1
ATOM 7472 C CA . PRO B 1 458 ? 17.906 -41.438 -23.484 1 70.62 458 PRO B CA 1
ATOM 7473 C C . PRO B 1 458 ? 17.016 -40.25 -23.172 1 70.62 458 PRO B C 1
ATOM 7475 O O . PRO B 1 458 ? 17.5 -39.094 -23.141 1 70.62 458 PRO B O 1
ATOM 7478 N N . SER B 1 459 ? 15.812 -40.531 -22.922 1 66.38 459 SER B N 1
ATOM 7479 C CA . SER B 1 459 ? 14.891 -39.406 -22.703 1 66.38 459 SER B CA 1
ATOM 7480 C C . SER B 1 459 ? 15.164 -38.719 -21.359 1 66.38 459 SER B C 1
ATOM 7482 O O . SER B 1 459 ? 14.742 -37.594 -21.156 1 66.38 459 SER B O 1
ATOM 7484 N N . ASN B 1 460 ? 15.812 -39.469 -20.5 1 66.75 460 ASN B N 1
ATOM 7485 C CA . ASN B 1 460 ? 16.062 -38.906 -19.172 1 66.75 460 ASN B CA 1
ATOM 7486 C C . ASN B 1 460 ? 17.391 -38.125 -19.141 1 66.75 460 ASN B C 1
ATOM 7488 O O . ASN B 1 460 ? 17.672 -37.406 -18.188 1 66.75 460 ASN B O 1
ATOM 7492 N N . GLY B 1 461 ? 18.109 -38.188 -20.266 1 62.03 461 GLY B N 1
ATOM 7493 C CA . GLY B 1 461 ? 19.406 -37.531 -20.297 1 62.03 461 GLY B CA 1
ATOM 7494 C C . GLY B 1 461 ? 20.328 -38 -19.188 1 62.03 461 GLY B C 1
ATOM 7495 O O . GLY B 1 461 ? 21.094 -37.188 -18.641 1 62.03 461 GLY B O 1
ATOM 7496 N N . GLY B 1 462 ? 20.109 -39.25 -18.75 1 61.78 462 GLY B N 1
ATOM 7497 C CA . GLY B 1 462 ? 20.969 -39.781 -17.703 1 61.78 462 GLY B CA 1
ATOM 7498 C C . GLY B 1 462 ? 20.562 -39.375 -16.312 1 61.78 462 GLY B C 1
ATOM 7499 O O . GLY B 1 462 ? 21.281 -39.594 -15.344 1 61.78 462 GLY B O 1
ATOM 7500 N N . ARG B 1 463 ? 19.391 -38.812 -16.141 1 67.38 463 ARG B N 1
ATOM 7501 C CA . ARG B 1 463 ? 18.984 -38.312 -14.836 1 67.38 463 ARG B CA 1
ATOM 7502 C C . ARG B 1 463 ? 17.797 -39.094 -14.289 1 67.38 463 ARG B C 1
ATOM 7504 O O . ARG B 1 463 ? 17.062 -39.75 -15.055 1 67.38 463 ARG B O 1
ATOM 7511 N N . ASP B 1 464 ? 17.719 -39.094 -12.984 1 78.56 464 ASP B N 1
ATOM 7512 C CA . ASP B 1 464 ? 16.562 -39.688 -12.328 1 78.56 464 ASP B CA 1
ATOM 7513 C C . ASP B 1 464 ? 15.383 -38.719 -12.273 1 78.56 464 ASP B C 1
ATOM 7515 O O . ASP B 1 464 ? 15.477 -37.656 -11.656 1 78.56 464 ASP B O 1
ATOM 7519 N N . PRO B 1 465 ? 14.281 -38.969 -12.836 1 82.44 465 PRO B N 1
ATOM 7520 C CA . PRO B 1 465 ? 13.148 -38.062 -12.875 1 82.44 465 PRO B CA 1
ATOM 7521 C C . PRO B 1 465 ? 12.328 -38.094 -11.586 1 82.44 465 PRO B C 1
ATOM 7523 O O . PRO B 1 465 ? 11.398 -37.281 -11.43 1 82.44 465 PRO B O 1
ATOM 7526 N N . ARG B 1 466 ? 12.609 -38.875 -10.641 1 85.56 466 ARG B N 1
ATOM 7527 C CA . ARG B 1 466 ? 11.773 -39.156 -9.469 1 85.56 466 ARG B CA 1
ATOM 7528 C C . ARG B 1 466 ? 11.664 -37.906 -8.594 1 85.56 466 ARG B C 1
ATOM 7530 O O . ARG B 1 466 ? 10.602 -37.625 -8.023 1 85.56 466 ARG B O 1
ATOM 7537 N N . PRO B 1 467 ? 12.789 -37.219 -8.422 1 78.88 467 PRO B N 1
ATOM 7538 C CA . PRO B 1 467 ? 12.656 -36.062 -7.547 1 78.88 467 PRO B CA 1
ATOM 7539 C C . PRO B 1 467 ? 11.711 -35 -8.109 1 78.88 467 PRO B C 1
ATOM 7541 O O . PRO B 1 467 ? 10.875 -34.469 -7.383 1 78.88 467 PRO B O 1
ATOM 7544 N N . LEU B 1 468 ? 11.797 -34.75 -9.305 1 80 468 LEU B N 1
ATOM 7545 C CA . LEU B 1 468 ? 10.883 -33.812 -9.945 1 80 468 LEU B CA 1
ATOM 7546 C C . LEU B 1 468 ? 9.453 -34.344 -9.93 1 80 468 LEU B C 1
ATOM 7548 O O . LEU B 1 468 ? 8.516 -33.562 -9.672 1 80 468 LEU B O 1
ATOM 7552 N N . ALA B 1 469 ? 9.352 -35.594 -10.227 1 89.12 469 ALA B N 1
ATOM 7553 C CA . ALA B 1 469 ? 8.031 -36.219 -10.273 1 89.12 469 ALA B CA 1
ATOM 7554 C C . ALA B 1 469 ? 7.363 -36.188 -8.898 1 89.12 469 ALA B C 1
ATOM 7556 O O . ALA B 1 469 ? 6.16 -35.969 -8.789 1 89.12 469 ALA B O 1
ATOM 7557 N N . ARG B 1 470 ? 8.102 -36.5 -7.891 1 88 470 ARG B N 1
ATOM 7558 C CA . ARG B 1 470 ? 7.574 -36.469 -6.531 1 88 470 ARG B CA 1
ATOM 7559 C C . ARG B 1 470 ? 7.098 -35.062 -6.145 1 88 470 ARG B C 1
ATOM 7561 O O . ARG B 1 470 ? 6.004 -34.906 -5.602 1 88 470 ARG B O 1
ATOM 7568 N N . ARG B 1 471 ? 7.879 -34.125 -6.41 1 82.75 471 ARG B N 1
ATOM 7569 C CA . ARG B 1 471 ? 7.516 -32.75 -6.098 1 82.75 471 ARG B CA 1
ATOM 7570 C C . ARG B 1 471 ? 6.309 -32.312 -6.918 1 82.75 471 ARG B C 1
ATOM 7572 O O . ARG B 1 471 ? 5.418 -31.625 -6.398 1 82.75 471 ARG B O 1
ATOM 7579 N N . GLY B 1 472 ? 6.387 -32.594 -8.141 1 87.38 472 GLY B N 1
ATOM 7580 C CA . GLY B 1 472 ? 5.258 -32.281 -9 1 87.38 472 GLY B CA 1
ATOM 7581 C C . GLY B 1 472 ? 3.959 -32.906 -8.539 1 87.38 472 GLY B C 1
ATOM 7582 O O . GLY B 1 472 ? 2.926 -32.25 -8.477 1 87.38 472 GLY B O 1
ATOM 7583 N N . ALA B 1 473 ? 4.031 -34.219 -8.219 1 93.25 473 ALA B N 1
ATOM 7584 C CA . ALA B 1 473 ? 2.85 -34.938 -7.746 1 93.25 473 ALA B CA 1
ATOM 7585 C C . ALA B 1 473 ? 2.279 -34.281 -6.488 1 93.25 473 ALA B C 1
ATOM 7587 O O . ALA B 1 473 ? 1.073 -34.062 -6.395 1 93.25 473 ALA B O 1
ATOM 7588 N N . TYR B 1 474 ? 3.111 -33.969 -5.637 1 89.38 474 TYR B N 1
ATOM 7589 C CA . TYR B 1 474 ? 2.697 -33.375 -4.375 1 89.38 474 TYR B CA 1
ATOM 7590 C C . TYR B 1 474 ? 2.084 -31.984 -4.605 1 89.38 474 TYR B C 1
ATOM 7592 O O . TYR B 1 474 ? 0.983 -31.703 -4.125 1 89.38 474 TYR B O 1
ATOM 7600 N N . THR B 1 475 ? 2.748 -31.109 -5.316 1 88.62 475 THR B N 1
ATOM 7601 C CA . THR B 1 475 ? 2.311 -29.734 -5.496 1 88.62 475 THR B CA 1
ATOM 7602 C C . THR B 1 475 ? 1.046 -29.672 -6.352 1 88.62 475 THR B C 1
ATOM 7604 O O . THR B 1 475 ? 0.188 -28.812 -6.141 1 88.62 475 THR B O 1
ATOM 7607 N N . ASN B 1 476 ? 0.944 -30.594 -7.316 1 92.31 476 ASN B N 1
ATOM 7608 C CA . ASN B 1 476 ? -0.255 -30.641 -8.148 1 92.31 476 ASN B CA 1
ATOM 7609 C C . ASN B 1 476 ? -1.485 -31.031 -7.332 1 92.31 476 ASN B C 1
ATOM 7611 O O . ASN B 1 476 ? -2.525 -30.375 -7.422 1 92.31 476 ASN B O 1
ATOM 7615 N N . LEU B 1 477 ? -1.349 -32.031 -6.547 1 94 477 LEU B N 1
ATOM 7616 C CA . LEU B 1 477 ? -2.5 -32.625 -5.867 1 94 477 LEU B CA 1
ATOM 7617 C C . LEU B 1 477 ? -2.828 -31.859 -4.594 1 94 477 LEU B C 1
ATOM 7619 O O . LEU B 1 477 ? -3.998 -31.703 -4.234 1 94 477 LEU B O 1
ATOM 7623 N N . VAL B 1 478 ? -1.825 -31.328 -3.938 1 91.81 478 VAL B N 1
ATOM 7624 C CA . VAL B 1 478 ? -2.031 -30.75 -2.615 1 91.81 478 VAL B CA 1
ATOM 7625 C C . VAL B 1 478 ? -2.264 -29.25 -2.742 1 91.81 478 VAL B C 1
ATOM 7627 O O . VAL B 1 478 ? -2.951 -28.641 -1.913 1 91.81 478 VAL B O 1
ATOM 7630 N N . TRP B 1 479 ? -1.781 -28.641 -3.83 1 90.38 479 TRP B N 1
ATOM 7631 C CA . TRP B 1 479 ? -1.887 -27.188 -3.883 1 90.38 479 TRP B CA 1
ATOM 7632 C C . TRP B 1 479 ? -2.438 -26.734 -5.23 1 90.38 479 TRP B C 1
ATOM 7634 O O . TRP B 1 479 ? -2.727 -25.547 -5.418 1 90.38 479 TRP B O 1
ATOM 7644 N N . GLY B 1 480 ? -2.576 -27.625 -6.199 1 91.19 480 GLY B N 1
ATOM 7645 C CA . GLY B 1 480 ? -3.076 -27.25 -7.508 1 91.19 480 GLY B CA 1
ATOM 7646 C C . GLY B 1 480 ? -2.141 -26.312 -8.258 1 91.19 480 GLY B C 1
ATOM 7647 O O . GLY B 1 480 ? -2.59 -25.375 -8.922 1 91.19 480 GLY B O 1
ATOM 7648 N N . ASP B 1 481 ? -0.858 -26.516 -8.109 1 88.44 481 ASP B N 1
ATOM 7649 C CA . ASP B 1 481 ? 0.165 -25.625 -8.664 1 88.44 481 ASP B CA 1
ATOM 7650 C C . ASP B 1 481 ? 1.284 -26.438 -9.32 1 88.44 481 ASP B C 1
ATOM 7652 O O . ASP B 1 481 ? 1.251 -27.672 -9.328 1 88.44 481 ASP B O 1
ATOM 7656 N N . PHE B 1 482 ? 2.154 -25.828 -10.039 1 84.25 482 PHE B N 1
ATOM 7657 C CA . PHE B 1 482 ? 3.389 -26.375 -10.594 1 84.25 482 PHE B CA 1
ATOM 7658 C C . PHE B 1 482 ? 3.09 -27.359 -11.703 1 84.25 482 PHE B C 1
ATOM 7660 O O . PHE B 1 482 ? 3.594 -28.484 -11.695 1 84.25 482 PHE B O 1
ATOM 7667 N N . VAL B 1 483 ? 2.26 -27.062 -12.586 1 88.88 483 VAL B N 1
ATOM 7668 C CA . VAL B 1 483 ? 1.879 -27.922 -13.703 1 88.88 483 VAL B CA 1
ATOM 7669 C C . VAL B 1 483 ? 3.078 -28.141 -14.625 1 88.88 483 VAL B C 1
ATOM 7671 O O . VAL B 1 483 ? 3.141 -29.141 -15.344 1 88.88 483 VAL B O 1
ATOM 7674 N N . GLU B 1 484 ? 4.047 -27.312 -14.516 1 81.81 484 GLU B N 1
ATOM 7675 C CA . GLU B 1 484 ? 5.223 -27.359 -15.375 1 81.81 484 GLU B CA 1
ATOM 7676 C C . GLU B 1 484 ? 6.086 -28.578 -15.062 1 81.81 484 GLU B C 1
ATOM 7678 O O . GLU B 1 484 ? 6.957 -28.938 -15.852 1 81.81 484 GLU B O 1
ATOM 7683 N N . ALA B 1 485 ? 5.863 -29.188 -14.008 1 83.12 485 ALA B N 1
ATOM 7684 C CA . ALA B 1 485 ? 6.656 -30.344 -13.609 1 83.12 485 ALA B CA 1
ATOM 7685 C C . ALA B 1 485 ? 6.531 -31.484 -14.625 1 83.12 485 ALA B C 1
ATOM 7687 O O . ALA B 1 485 ? 7.441 -32.281 -14.766 1 83.12 485 ALA B O 1
ATOM 7688 N N . CYS B 1 486 ? 5.438 -31.516 -15.367 1 88.62 486 CYS B N 1
ATOM 7689 C CA . CYS B 1 486 ? 5.223 -32.656 -16.266 1 88.62 486 CYS B CA 1
ATOM 7690 C C . CYS B 1 486 ? 5.812 -32.344 -17.641 1 88.62 486 CYS B C 1
ATOM 7692 O O . CYS B 1 486 ? 5.996 -33.25 -18.453 1 88.62 486 CYS B O 1
ATOM 7694 N N . TYR B 1 487 ? 6.152 -31.109 -17.891 1 84.25 487 TYR B N 1
ATOM 7695 C CA . TYR B 1 487 ? 6.543 -30.719 -19.234 1 84.25 487 TYR B CA 1
ATOM 7696 C C . TYR B 1 487 ? 7.785 -31.484 -19.688 1 84.25 487 TYR B C 1
ATOM 7698 O O . TYR B 1 487 ? 7.805 -32.062 -20.766 1 84.25 487 TYR B O 1
ATOM 7706 N N . PRO B 1 488 ? 8.828 -31.516 -18.875 1 78.56 488 PRO B N 1
ATOM 7707 C CA . PRO B 1 488 ? 10.008 -32.281 -19.312 1 78.56 488 PRO B CA 1
ATOM 7708 C C . PRO B 1 488 ? 9.742 -33.781 -19.438 1 78.56 488 PRO B C 1
ATOM 7710 O O . PRO B 1 488 ? 10.445 -34.469 -20.172 1 78.56 488 PRO B O 1
ATOM 7713 N N . LEU B 1 489 ? 8.75 -34.281 -18.797 1 84.38 489 LEU B N 1
ATOM 7714 C CA . LEU B 1 489 ? 8.461 -35.719 -18.781 1 84.38 489 LEU B CA 1
ATOM 7715 C C . LEU B 1 489 ? 7.668 -36.125 -20.016 1 84.38 489 LEU B C 1
ATOM 7717 O O . LEU B 1 489 ? 7.691 -37.281 -20.422 1 84.38 489 LEU B O 1
ATOM 7721 N N . VAL B 1 490 ? 7.008 -35.094 -20.594 1 89 490 VAL B N 1
ATOM 7722 C CA . VAL B 1 490 ? 6.109 -35.406 -21.688 1 89 490 VAL B CA 1
ATOM 7723 C C . VAL B 1 490 ? 6.719 -34.938 -23.016 1 89 490 VAL B C 1
ATOM 7725 O O . VAL B 1 490 ? 6.375 -35.469 -24.078 1 89 490 VAL B O 1
ATOM 7728 N N . GLN B 1 491 ? 7.566 -34 -23.016 1 81.44 491 GLN B N 1
ATOM 7729 C CA . GLN B 1 491 ? 8.031 -33.281 -24.203 1 81.44 491 GLN B CA 1
ATOM 7730 C C . GLN B 1 491 ? 8.688 -34.25 -25.203 1 81.44 491 GLN B C 1
ATOM 7732 O O . GLN B 1 491 ? 8.625 -34.031 -26.406 1 81.44 491 GLN B O 1
ATOM 7737 N N . HIS B 1 492 ? 9.25 -35.375 -24.797 1 78.5 492 HIS B N 1
ATOM 7738 C CA . HIS B 1 492 ? 10 -36.25 -25.719 1 78.5 492 HIS B CA 1
ATOM 7739 C C . HIS B 1 492 ? 9.195 -37.5 -26.094 1 78.5 492 HIS B C 1
ATOM 7741 O O . HIS B 1 492 ? 9.75 -38.438 -26.625 1 78.5 492 HIS B O 1
ATOM 7747 N N . SER B 1 493 ? 7.949 -37.469 -25.781 1 88.62 493 SER B N 1
ATOM 7748 C CA . SER B 1 493 ? 7.129 -38.625 -26.094 1 88.62 493 SER B CA 1
ATOM 7749 C C . SER B 1 493 ? 5.82 -38.219 -26.766 1 88.62 493 SER B C 1
ATOM 7751 O O . SER B 1 493 ? 4.93 -37.656 -26.109 1 88.62 493 SER B O 1
ATOM 7753 N N . VAL B 1 494 ? 5.715 -38.531 -28.016 1 92.12 494 VAL B N 1
ATOM 7754 C CA . VAL B 1 494 ? 4.496 -38.25 -28.766 1 92.12 494 VAL B CA 1
ATOM 7755 C C . VAL B 1 494 ? 3.322 -39 -28.141 1 92.12 494 VAL B C 1
ATOM 7757 O O . VAL B 1 494 ? 2.199 -38.5 -28.094 1 92.12 494 VAL B O 1
ATOM 7760 N N . PHE B 1 495 ? 3.639 -40.219 -27.688 1 94.62 495 PHE B N 1
ATOM 7761 C CA . PHE B 1 495 ? 2.623 -41.031 -27.062 1 94.62 495 PHE B CA 1
ATOM 7762 C C . PHE B 1 495 ? 2.059 -40.375 -25.828 1 94.62 495 PHE B C 1
ATOM 7764 O O . PHE B 1 495 ? 0.841 -40.25 -25.656 1 94.62 495 PHE B O 1
ATOM 7771 N N . LEU B 1 496 ? 2.885 -39.844 -24.969 1 94.88 496 LEU B N 1
ATOM 7772 C CA . LEU B 1 496 ? 2.438 -39.188 -23.75 1 94.88 496 LEU B CA 1
ATOM 7773 C C . LEU B 1 496 ? 1.784 -37.844 -24.062 1 94.88 496 LEU B C 1
ATOM 7775 O O . LEU B 1 496 ? 0.817 -37.469 -23.406 1 94.88 496 LEU B O 1
ATOM 7779 N N . THR B 1 497 ? 2.332 -37.156 -25.016 1 94.88 497 THR B N 1
ATOM 7780 C CA . THR B 1 497 ? 1.719 -35.906 -25.438 1 94.88 497 THR B CA 1
ATOM 7781 C C . THR B 1 497 ? 0.285 -36.156 -25.906 1 94.88 497 THR B C 1
ATOM 7783 O O . THR B 1 497 ? -0.615 -35.375 -25.578 1 94.88 497 THR B O 1
ATOM 7786 N N . GLY B 1 498 ? 0.159 -37.156 -26.703 1 96 498 GLY B N 1
ATOM 7787 C CA . GLY B 1 498 ? -1.18 -37.5 -27.141 1 96 498 GLY B CA 1
ATOM 7788 C C . GLY B 1 498 ? -2.121 -37.844 -26 1 96 498 GLY B C 1
ATOM 7789 O O . GLY B 1 498 ? -3.293 -37.438 -26.031 1 96 498 GLY B O 1
ATOM 7790 N N . ALA B 1 499 ? -1.647 -38.562 -25 1 97 499 ALA B N 1
ATOM 7791 C CA . ALA B 1 499 ? -2.459 -38.906 -23.844 1 97 499 ALA B CA 1
ATOM 7792 C C . ALA B 1 499 ? -2.871 -37.688 -23.062 1 97 499 ALA B C 1
ATOM 7794 O O . ALA B 1 499 ? -3.994 -37.594 -22.562 1 97 499 ALA B O 1
ATOM 7795 N N . VAL B 1 500 ? -1.966 -36.75 -22.922 1 96.69 500 VAL B N 1
ATOM 7796 C CA . VAL B 1 500 ? -2.215 -35.5 -22.203 1 96.69 500 VAL B CA 1
ATOM 7797 C C . VAL B 1 500 ? -3.312 -34.719 -22.906 1 96.69 500 VAL B C 1
ATOM 7799 O O . VAL B 1 500 ? -4.258 -34.25 -22.266 1 96.69 500 VAL B O 1
ATOM 7802 N N . TYR B 1 501 ? -3.238 -34.531 -24.188 1 96.88 501 TYR B N 1
ATOM 7803 C CA . TYR B 1 501 ? -4.223 -33.781 -24.938 1 96.88 501 TYR B CA 1
ATOM 7804 C C . TYR B 1 501 ? -5.559 -34.5 -25 1 96.88 501 TYR B C 1
ATOM 7806 O O . TYR B 1 501 ? -6.617 -33.875 -24.984 1 96.88 501 TYR B O 1
ATOM 7814 N N . ALA B 1 502 ? -5.496 -35.812 -25.078 1 97.25 502 ALA B N 1
ATOM 7815 C CA . ALA B 1 502 ? -6.73 -36.594 -25.047 1 97.25 502 ALA B CA 1
ATOM 7816 C C . ALA B 1 502 ? -7.445 -36.469 -23.703 1 97.25 502 ALA B C 1
ATOM 7818 O O . ALA B 1 502 ? -8.664 -36.312 -23.656 1 97.25 502 ALA B O 1
ATOM 7819 N N . ALA B 1 503 ? -6.688 -36.562 -22.656 1 97.69 503 ALA B N 1
ATOM 7820 C CA . ALA B 1 503 ? -7.25 -36.375 -21.312 1 97.69 503 ALA B CA 1
ATOM 7821 C C . ALA B 1 503 ? -7.863 -35 -21.156 1 97.69 503 ALA B C 1
ATOM 7823 O O . ALA B 1 503 ? -8.938 -34.844 -20.562 1 97.69 503 ALA B O 1
ATOM 7824 N N . SER B 1 504 ? -7.176 -34 -21.625 1 96.94 504 SER B N 1
ATOM 7825 C CA . SER B 1 504 ? -7.672 -32.625 -21.547 1 96.94 504 SER B CA 1
ATOM 7826 C C . SER B 1 504 ? -8.984 -32.469 -22.312 1 96.94 504 SER B C 1
ATOM 7828 O O . SER B 1 504 ? -9.914 -31.812 -21.844 1 96.94 504 SER B O 1
ATOM 7830 N N . THR B 1 505 ? -9.039 -33.031 -23.469 1 96.62 505 THR B N 1
ATOM 7831 C CA . THR B 1 505 ? -10.227 -32.938 -24.312 1 96.62 505 THR B CA 1
ATOM 7832 C C . THR B 1 505 ? -11.398 -33.688 -23.672 1 96.62 505 THR B C 1
ATOM 7834 O O . THR B 1 505 ? -12.492 -33.125 -23.531 1 96.62 505 THR B O 1
ATOM 7837 N N . LEU B 1 506 ? -11.188 -34.906 -23.25 1 95.69 506 LEU B N 1
ATOM 7838 C CA . LEU B 1 506 ? -12.25 -35.75 -22.734 1 95.69 506 LEU B CA 1
ATOM 7839 C C . LEU B 1 506 ? -12.781 -35.219 -21.406 1 95.69 506 LEU B C 1
ATOM 7841 O O . LEU B 1 506 ? -13.992 -35.25 -21.156 1 95.69 506 LEU B O 1
ATOM 7845 N N . SER B 1 507 ? -11.875 -34.812 -20.547 1 94.94 507 SER B N 1
ATOM 7846 C CA . SER B 1 507 ? -12.32 -34.25 -19.281 1 94.94 507 SER B CA 1
ATOM 7847 C C . SER B 1 507 ? -13.117 -32.969 -19.5 1 94.94 507 SER B C 1
ATOM 7849 O O . SER B 1 507 ? -14.117 -32.719 -18.812 1 94.94 507 SER B O 1
ATOM 7851 N N . THR B 1 508 ? -12.695 -32.094 -20.391 1 93.62 508 THR B N 1
ATOM 7852 C CA . THR B 1 508 ? -13.414 -30.875 -20.703 1 93.62 508 THR B CA 1
ATOM 7853 C C . THR B 1 508 ? -14.805 -31.172 -21.25 1 93.62 508 THR B C 1
ATOM 7855 O O . THR B 1 508 ? -15.773 -30.484 -20.938 1 93.62 508 THR B O 1
ATOM 7858 N N . ALA B 1 509 ? -14.891 -32.188 -22.047 1 91.56 509 ALA B N 1
ATOM 7859 C CA . ALA B 1 509 ? -16.188 -32.594 -22.594 1 91.56 509 ALA B CA 1
ATOM 7860 C C . ALA B 1 509 ? -17.156 -33 -21.484 1 91.56 509 ALA B C 1
ATOM 7862 O O . ALA B 1 509 ? -18.328 -32.656 -21.531 1 91.56 509 ALA B O 1
ATOM 7863 N N . VAL B 1 510 ? -16.672 -33.688 -20.547 1 89.62 510 VAL B N 1
ATOM 7864 C CA . VAL B 1 510 ? -17.484 -34.125 -19.406 1 89.62 510 VAL B CA 1
ATOM 7865 C C . VAL B 1 510 ? -17.938 -32.906 -18.609 1 89.62 510 VAL B C 1
ATOM 7867 O O . VAL B 1 510 ? -19.094 -32.812 -18.172 1 89.62 510 VAL B O 1
ATOM 7870 N N . LEU B 1 511 ? -17.062 -31.938 -18.406 1 89.12 511 LEU B N 1
ATOM 7871 C CA . LEU B 1 511 ? -17.391 -30.719 -17.672 1 89.12 511 LEU B CA 1
ATOM 7872 C C . LEU B 1 511 ? -18.438 -29.906 -18.406 1 89.12 511 LEU B C 1
ATOM 7874 O O . LEU B 1 511 ? -19.312 -29.297 -17.781 1 89.12 511 LEU B O 1
ATOM 7878 N N . LEU B 1 512 ? -18.266 -29.844 -19.703 1 86.31 512 LEU B N 1
ATOM 7879 C CA . LEU B 1 512 ? -19.234 -29.109 -20.531 1 86.31 512 LEU B CA 1
ATOM 7880 C C . LEU B 1 512 ? -20.609 -29.75 -20.453 1 86.31 512 LEU B C 1
ATOM 7882 O O . LEU B 1 512 ? -21.625 -29.047 -20.469 1 86.31 512 LEU B O 1
ATOM 7886 N N . GLN B 1 513 ? -20.688 -30.984 -20.359 1 80.75 513 GLN B N 1
ATOM 7887 C CA . GLN B 1 513 ? -21.953 -31.703 -20.344 1 80.75 513 GLN B CA 1
ATOM 7888 C C . GLN B 1 513 ? -22.656 -31.562 -19 1 80.75 513 GLN B C 1
ATOM 7890 O O . GLN B 1 513 ? -23.875 -31.422 -18.938 1 80.75 513 GLN B O 1
ATOM 7895 N N . GLU B 1 514 ? -21.875 -31.578 -17.938 1 76.94 514 GLU B N 1
ATOM 7896 C CA . GLU B 1 514 ? -22.484 -31.688 -16.625 1 76.94 514 GLU B CA 1
ATOM 7897 C C . GLU B 1 514 ? -22.328 -30.406 -15.812 1 76.94 514 GLU B C 1
ATOM 7899 O O . GLU B 1 514 ? -22.812 -30.312 -14.688 1 76.94 514 GLU B O 1
ATOM 7904 N N . GLY B 1 515 ? -21.641 -29.453 -16.281 1 77.75 515 GLY B N 1
ATOM 7905 C CA . GLY B 1 515 ? -21.547 -28.141 -15.664 1 77.75 515 GLY B CA 1
ATOM 7906 C C . GLY B 1 515 ? -20.609 -28.125 -14.461 1 77.75 515 GLY B C 1
ATOM 7907 O O . GLY B 1 515 ? -20.969 -27.609 -13.406 1 77.75 515 GLY B O 1
ATOM 7908 N N . GLY B 1 516 ? -19.562 -28.75 -14.523 1 81.25 516 GLY B N 1
ATOM 7909 C CA . GLY B 1 516 ? -18.609 -28.75 -13.43 1 81.25 516 GLY B CA 1
ATOM 7910 C C . GLY B 1 516 ? -17.938 -27.406 -13.234 1 81.25 516 GLY B C 1
ATOM 7911 O O . GLY B 1 516 ? -17.641 -26.703 -14.203 1 81.25 516 GLY B O 1
ATOM 7912 N N . ARG B 1 517 ? -17.859 -26.922 -11.938 1 88.88 517 ARG B N 1
ATOM 7913 C CA . ARG B 1 517 ? -17.219 -25.656 -11.609 1 88.88 517 ARG B CA 1
ATOM 7914 C C . ARG B 1 517 ? -16.172 -25.859 -10.508 1 88.88 517 ARG B C 1
ATOM 7916 O O . ARG B 1 517 ? -16.297 -26.75 -9.672 1 88.88 517 ARG B O 1
ATOM 7923 N N . SER B 1 518 ? -15.188 -25.062 -10.555 1 91.38 518 SER B N 1
ATOM 7924 C CA . SER B 1 518 ? -14.125 -25.062 -9.555 1 91.38 518 SER B CA 1
ATOM 7925 C C . SER B 1 518 ? -13.297 -23.781 -9.633 1 91.38 518 SER B C 1
ATOM 7927 O O . SER B 1 518 ? -13.82 -22.719 -9.984 1 91.38 518 SER B O 1
ATOM 7929 N N . SER B 1 519 ? -12.055 -23.844 -9.141 1 91 519 SER B N 1
ATOM 7930 C CA . SER B 1 519 ? -11.125 -22.719 -9.195 1 91 519 SER B CA 1
ATOM 7931 C C . SER B 1 519 ? -9.719 -23.188 -9.547 1 91 519 SER B C 1
ATOM 7933 O O . SER B 1 519 ? -9.438 -24.375 -9.578 1 91 519 SER B O 1
ATOM 7935 N N . ALA B 1 520 ? -8.945 -22.188 -9.922 1 90.31 520 ALA B N 1
ATOM 7936 C CA . ALA B 1 520 ? -7.508 -22.422 -10.07 1 90.31 520 ALA B CA 1
ATOM 7937 C C . ALA B 1 520 ? -6.809 -22.391 -8.711 1 90.31 520 ALA B C 1
ATOM 7939 O O . ALA B 1 520 ? -7.293 -21.766 -7.77 1 90.31 520 ALA B O 1
ATOM 7940 N N . TYR B 1 521 ? -5.656 -23.109 -8.578 1 90.94 521 TYR B N 1
ATOM 7941 C CA . TYR B 1 521 ? -4.766 -23.047 -7.422 1 90.94 521 TYR B CA 1
ATOM 7942 C C . TYR B 1 521 ? -5.453 -23.578 -6.172 1 90.94 521 TYR B C 1
ATOM 7944 O O . TYR B 1 521 ? -5.414 -22.938 -5.117 1 90.94 521 TYR B O 1
ATOM 7952 N N . MET B 1 522 ? -6.039 -24.734 -6.449 1 89.94 522 MET B N 1
ATOM 7953 C CA . MET B 1 522 ? -6.766 -25.359 -5.352 1 89.94 522 MET B CA 1
ATOM 7954 C C . MET B 1 522 ? -6.344 -26.812 -5.172 1 89.94 522 MET B C 1
ATOM 7956 O O . MET B 1 522 ? -6.168 -27.531 -6.156 1 89.94 522 MET B O 1
ATOM 7960 N N . PRO B 1 523 ? -6.277 -27.172 -3.895 1 90.12 523 PRO B N 1
ATOM 7961 C CA . PRO B 1 523 ? -6.039 -28.594 -3.674 1 90.12 523 PRO B CA 1
ATOM 7962 C C . PRO B 1 523 ? -7.148 -29.484 -4.246 1 90.12 523 PRO B C 1
ATOM 7964 O O . PRO B 1 523 ? -8.312 -29.078 -4.266 1 90.12 523 PRO B O 1
ATOM 7967 N N . ALA B 1 524 ? -6.801 -30.672 -4.504 1 90.19 524 ALA B N 1
ATOM 7968 C CA . ALA B 1 524 ? -7.719 -31.594 -5.168 1 90.19 524 ALA B CA 1
ATOM 7969 C C . ALA B 1 524 ? -8.984 -31.812 -4.332 1 90.19 524 ALA B C 1
ATOM 7971 O O . ALA B 1 524 ? -10.094 -31.719 -4.852 1 90.19 524 ALA B O 1
ATOM 7972 N N . PRO B 1 525 ? -8.906 -31.969 -3.018 1 88.25 525 PRO B N 1
ATOM 7973 C CA . PRO B 1 525 ? -10.133 -32.156 -2.242 1 88.25 525 PRO B CA 1
ATOM 7974 C C . PRO B 1 525 ? -11.031 -30.922 -2.24 1 88.25 525 PRO B C 1
ATOM 7976 O O . PRO B 1 525 ? -12.258 -31.062 -2.262 1 88.25 525 PRO B O 1
ATOM 7979 N N . LEU B 1 526 ? -10.461 -29.812 -2.232 1 90.56 526 LEU B N 1
ATOM 7980 C CA . LEU B 1 526 ? -11.25 -28.594 -2.219 1 90.56 526 LEU B CA 1
ATOM 7981 C C . LEU B 1 526 ? -11.875 -28.328 -3.586 1 90.56 526 LEU B C 1
ATOM 7983 O O . LEU B 1 526 ? -12.977 -27.797 -3.678 1 90.56 526 LEU B O 1
ATOM 7987 N N . SER B 1 527 ? -11.078 -28.656 -4.562 1 88.94 527 SER B N 1
ATOM 7988 C CA . SER B 1 527 ? -11.609 -28.5 -5.914 1 88.94 527 SER B CA 1
ATOM 7989 C C . SER B 1 527 ? -12.852 -29.375 -6.121 1 88.94 527 SER B C 1
ATOM 7991 O O . SER B 1 527 ? -13.836 -28.922 -6.711 1 88.94 527 SER B O 1
ATOM 7993 N N . LEU B 1 528 ? -12.82 -30.578 -5.645 1 86.94 528 LEU B N 1
ATOM 7994 C CA . LEU B 1 528 ? -13.945 -31.5 -5.762 1 86.94 528 LEU B CA 1
ATOM 7995 C C . LEU B 1 528 ? -15.109 -31.047 -4.883 1 86.94 528 LEU B C 1
ATOM 7997 O O . LEU B 1 528 ? -16.281 -31.203 -5.258 1 86.94 528 LEU B O 1
ATOM 8001 N N . TRP B 1 529 ? -14.75 -30.531 -3.766 1 88.12 529 TRP B N 1
ATOM 8002 C CA . TRP B 1 529 ? -15.758 -30 -2.848 1 88.12 529 TRP B CA 1
ATOM 8003 C C . TRP B 1 529 ? -16.5 -28.812 -3.467 1 88.12 529 TRP B C 1
ATOM 8005 O O . TRP B 1 529 ? -17.703 -28.688 -3.316 1 88.12 529 TRP B O 1
ATOM 8015 N N . LEU B 1 530 ? -15.82 -28 -4.195 1 87.44 530 LEU B N 1
ATOM 8016 C CA . LEU B 1 530 ? -16.422 -26.844 -4.852 1 87.44 530 LEU B CA 1
ATOM 8017 C C . LEU B 1 530 ? -17.328 -27.266 -5.992 1 87.44 530 LEU B C 1
ATOM 8019 O O . LEU B 1 530 ? -18.344 -26.609 -6.266 1 87.44 530 LEU B O 1
ATOM 8023 N N . ALA B 1 531 ? -17 -28.25 -6.668 1 79.38 531 ALA B N 1
ATOM 8024 C CA . ALA B 1 531 ? -17.734 -28.719 -7.832 1 79.38 531 ALA B CA 1
ATOM 8025 C C . ALA B 1 531 ? -19.125 -29.203 -7.441 1 79.38 531 ALA B C 1
ATOM 8027 O O . ALA B 1 531 ? -20.031 -29.281 -8.281 1 79.38 531 ALA B O 1
ATOM 8028 N N . SER B 1 532 ? -19.328 -29.5 -6.234 1 67.44 532 SER B N 1
ATOM 8029 C CA . SER B 1 532 ? -20.625 -29.969 -5.762 1 67.44 532 SER B CA 1
ATOM 8030 C C . SER B 1 532 ? -21.625 -28.828 -5.652 1 67.44 532 SER B C 1
ATOM 8032 O O . SER B 1 532 ? -22.75 -29.016 -5.191 1 67.44 532 SER B O 1
ATOM 8034 N N . HIS B 1 533 ? -21.172 -27.75 -6 1 63.47 533 HIS B N 1
ATOM 8035 C CA . HIS B 1 533 ? -22.016 -26.547 -6.016 1 63.47 533 HIS B CA 1
ATOM 8036 C C . HIS B 1 533 ? -23.266 -26.766 -6.867 1 63.47 533 HIS B C 1
ATOM 8038 O O . HIS B 1 533 ? -24.344 -26.297 -6.52 1 63.47 533 HIS B O 1
ATOM 8044 N N . VAL B 1 534 ? -23.062 -27.422 -7.973 1 56.84 534 VAL B N 1
ATOM 8045 C CA . VAL B 1 534 ? -24.188 -27.734 -8.852 1 56.84 534 VAL B CA 1
ATOM 8046 C C . VAL B 1 534 ? -24.594 -29.203 -8.648 1 56.84 534 VAL B C 1
ATOM 8048 O O . VAL B 1 534 ? -23.75 -30.094 -8.688 1 56.84 534 VAL B O 1
ATOM 8051 N N . GLU B 1 535 ? -25.75 -29.453 -8.102 1 55.91 535 GLU B N 1
ATOM 8052 C CA . GLU B 1 535 ? -26.219 -30.812 -7.797 1 55.91 535 GLU B CA 1
ATOM 8053 C C . GLU B 1 535 ? -25.75 -31.812 -8.852 1 55.91 535 GLU B C 1
ATOM 8055 O O . GLU B 1 535 ? -25.25 -32.875 -8.523 1 55.91 535 GLU B O 1
ATOM 8060 N N . GLU B 1 536 ? -25.969 -31.5 -10.086 1 52.44 536 GLU B N 1
ATOM 8061 C CA . GLU B 1 536 ? -25.547 -32.375 -11.172 1 52.44 536 GLU B CA 1
ATOM 8062 C C . GLU B 1 536 ? -24.047 -32.281 -11.414 1 52.44 536 GLU B C 1
ATOM 8064 O O . GLU B 1 536 ? -23.469 -33.156 -12.062 1 52.44 536 GLU B O 1
ATOM 8069 N N . GLY B 1 537 ? -23.391 -31.391 -10.672 1 54.94 537 GLY B N 1
ATOM 8070 C CA . GLY B 1 537 ? -22.016 -31.047 -10.945 1 54.94 537 GLY B CA 1
ATOM 8071 C C . GLY B 1 537 ? -21.016 -31.922 -10.219 1 54.94 537 GLY B C 1
ATOM 8072 O O . GLY B 1 537 ? -19.922 -32.188 -10.734 1 54.94 537 GLY B O 1
ATOM 8073 N N . GLU B 1 538 ? -21.438 -32.5 -9.125 1 61.88 538 GLU B N 1
ATOM 8074 C CA . GLU B 1 538 ? -20.484 -33.281 -8.328 1 61.88 538 GLU B CA 1
ATOM 8075 C C . GLU B 1 538 ? -20.078 -34.531 -9.062 1 61.88 538 GLU B C 1
ATOM 8077 O O . GLU B 1 538 ? -18.891 -34.875 -9.133 1 61.88 538 GLU B O 1
ATOM 8082 N N . GLY B 1 539 ? -21.031 -35.219 -9.578 1 67.44 539 GLY B N 1
ATOM 8083 C CA . GLY B 1 539 ? -20.703 -36.406 -10.32 1 67.44 539 GLY B CA 1
ATOM 8084 C C . GLY B 1 539 ? -19.844 -36.156 -11.539 1 67.44 539 GLY B C 1
ATOM 8085 O O . GLY B 1 539 ? -18.906 -36.906 -11.812 1 67.44 539 GLY B O 1
ATOM 8086 N N . SER B 1 540 ? -20.094 -35.062 -12.086 1 73.38 540 SER B N 1
ATOM 8087 C CA . SER B 1 540 ? -19.375 -34.688 -13.297 1 73.38 540 SER B CA 1
ATOM 8088 C C . SER B 1 540 ? -17.922 -34.312 -12.984 1 73.38 540 SER B C 1
ATOM 8090 O O . SER B 1 540 ? -17.016 -34.688 -13.719 1 73.38 540 SER B O 1
ATOM 8092 N N . ALA B 1 541 ? -17.719 -33.656 -11.945 1 78.62 541 ALA B N 1
ATOM 8093 C CA . ALA B 1 541 ? -16.359 -33.25 -11.594 1 78.62 541 ALA B CA 1
ATOM 8094 C C . ALA B 1 541 ? -15.477 -34.438 -11.242 1 78.62 541 ALA B C 1
ATOM 8096 O O . ALA B 1 541 ? -14.305 -34.469 -11.609 1 78.62 541 ALA B O 1
ATOM 8097 N N . TRP B 1 542 ? -16.156 -35.406 -10.641 1 85.88 542 TRP B N 1
ATOM 8098 C CA . TRP B 1 542 ? -15.414 -36.625 -10.289 1 85.88 542 TRP B CA 1
ATOM 8099 C C . TRP B 1 542 ? -15.008 -37.375 -11.539 1 85.88 542 TRP B C 1
ATOM 8101 O O . TRP B 1 542 ? -13.867 -37.844 -11.656 1 85.88 542 TRP B O 1
ATOM 8111 N N . ARG B 1 543 ? -15.906 -37.562 -12.398 1 90 543 ARG B N 1
ATOM 8112 C CA . ARG B 1 543 ? -15.625 -38.281 -13.633 1 90 543 ARG B CA 1
ATOM 8113 C C . ARG B 1 543 ? -14.562 -37.562 -14.453 1 90 543 ARG B C 1
ATOM 8115 O O . ARG B 1 543 ? -13.633 -38.188 -14.977 1 90 543 ARG B O 1
ATOM 8122 N N . ALA B 1 544 ? -14.758 -36.281 -14.57 1 92.75 544 ALA B N 1
ATOM 8123 C CA . ALA B 1 544 ? -13.773 -35.5 -15.305 1 92.75 544 ALA B CA 1
ATOM 8124 C C . ALA B 1 544 ? -12.391 -35.594 -14.664 1 92.75 544 ALA B C 1
ATOM 8126 O O . ALA B 1 544 ? -11.383 -35.719 -15.367 1 92.75 544 ALA B O 1
ATOM 8127 N N . SER B 1 545 ? -12.328 -35.656 -13.359 1 93.56 545 SER B N 1
ATOM 8128 C CA . SER B 1 545 ? -11.07 -35.75 -12.633 1 93.56 545 SER B CA 1
ATOM 8129 C C . SER B 1 545 ? -10.398 -37.094 -12.852 1 93.56 545 SER B C 1
ATOM 8131 O O . SER B 1 545 ? -9.18 -37.156 -13 1 93.56 545 SER B O 1
ATOM 8133 N N . LEU B 1 546 ? -11.219 -38.125 -12.859 1 95.25 546 LEU B N 1
ATOM 8134 C CA . LEU B 1 546 ? -10.688 -39.469 -13.062 1 95.25 546 LEU B CA 1
ATOM 8135 C C . LEU B 1 546 ? -10.094 -39.625 -14.461 1 95.25 546 LEU B C 1
ATOM 8137 O O . LEU B 1 546 ? -9.062 -40.281 -14.633 1 95.25 546 LEU B O 1
ATOM 8141 N N . ILE B 1 547 ? -10.727 -39.031 -15.359 1 96.38 547 ILE B N 1
ATOM 8142 C CA . ILE B 1 547 ? -10.234 -39.094 -16.734 1 96.38 547 ILE B CA 1
ATOM 8143 C C . ILE B 1 547 ? -8.953 -38.25 -16.859 1 96.38 547 ILE B C 1
ATOM 8145 O O . ILE B 1 547 ? -7.969 -38.719 -17.438 1 96.38 547 ILE B O 1
ATOM 8149 N N . ALA B 1 548 ? -8.992 -37.062 -16.344 1 97 548 ALA B N 1
ATOM 8150 C CA . ALA B 1 548 ? -7.867 -36.125 -16.438 1 97 548 ALA B CA 1
ATOM 8151 C C . ALA B 1 548 ? -6.617 -36.719 -15.781 1 97 548 ALA B C 1
ATOM 8153 O O . ALA B 1 548 ? -5.512 -36.562 -16.297 1 97 548 ALA B O 1
ATOM 8154 N N . PHE B 1 549 ? -6.789 -37.344 -14.664 1 97.62 549 PHE B N 1
ATOM 8155 C CA . PHE B 1 549 ? -5.68 -37.969 -13.945 1 97.62 549 PHE B CA 1
ATOM 8156 C C . PHE B 1 549 ? -5.367 -39.344 -14.531 1 97.62 549 PHE B C 1
ATOM 8158 O O . PHE B 1 549 ? -4.199 -39.688 -14.742 1 97.62 549 PHE B O 1
ATOM 8165 N N . GLY B 1 550 ? -6.348 -40.156 -14.82 1 98.06 550 GLY B N 1
ATOM 8166 C CA . GLY B 1 550 ? -6.219 -41.562 -15.117 1 98.06 550 GLY B CA 1
ATOM 8167 C C . GLY B 1 550 ? -5.555 -41.844 -16.453 1 98.06 550 GLY B C 1
ATOM 8168 O O . GLY B 1 550 ? -4.73 -42.75 -16.562 1 98.06 550 GLY B O 1
ATOM 8169 N N . LEU B 1 551 ? -5.938 -41.094 -17.391 1 97.81 551 LEU B N 1
ATOM 8170 C CA . LEU B 1 551 ? -5.418 -41.375 -18.734 1 97.81 551 LEU B CA 1
ATOM 8171 C C . LEU B 1 551 ? -3.918 -41.125 -18.797 1 97.81 551 LEU B C 1
ATOM 8173 O O . LEU B 1 551 ? -3.148 -41.969 -19.219 1 97.81 551 LEU B O 1
ATOM 8177 N N . PRO B 1 552 ? -3.475 -39.938 -18.469 1 98.06 552 PRO B N 1
ATOM 8178 C CA . PRO B 1 552 ? -2.025 -39.719 -18.469 1 98.06 552 PRO B CA 1
ATOM 8179 C C . PRO B 1 552 ? -1.287 -40.656 -17.516 1 98.06 552 PRO B C 1
ATOM 8181 O O . PRO B 1 552 ? -0.156 -41.062 -17.781 1 98.06 552 PRO B O 1
ATOM 8184 N N . PHE B 1 553 ? -1.873 -40.938 -16.422 1 98.25 553 PHE B N 1
ATOM 8185 C CA . PHE B 1 553 ? -1.288 -41.875 -15.469 1 98.25 553 PHE B CA 1
ATOM 8186 C C . PHE B 1 553 ? -1.072 -43.25 -16.094 1 98.25 553 PHE B C 1
ATOM 8188 O O . PHE B 1 553 ? 0.033 -43.781 -16.062 1 98.25 553 PHE B O 1
ATOM 8195 N N . SER B 1 554 ? -2.102 -43.812 -16.719 1 98.25 554 SER B N 1
ATOM 8196 C CA . SER B 1 554 ? -2.045 -45.125 -17.344 1 98.25 554 SER B CA 1
ATOM 8197 C C . SER B 1 554 ? -1.075 -45.156 -18.531 1 98.25 554 SER B C 1
ATOM 8199 O O . SER B 1 554 ? -0.306 -46.094 -18.703 1 98.25 554 SER B O 1
ATOM 8201 N N . ALA B 1 555 ? -1.164 -44.125 -19.297 1 97.69 555 ALA B N 1
ATOM 8202 C CA . ALA B 1 555 ? -0.276 -44.031 -20.453 1 97.69 555 ALA B CA 1
ATOM 8203 C C . ALA B 1 555 ? 1.187 -43.969 -20.016 1 97.69 555 ALA B C 1
ATOM 8205 O O . ALA B 1 555 ? 2.043 -44.625 -20.641 1 97.69 555 ALA B O 1
ATOM 8206 N N . THR B 1 556 ? 1.479 -43.188 -19.031 1 96.5 556 THR B N 1
ATOM 8207 C CA . THR B 1 556 ? 2.846 -43.094 -18.547 1 96.5 556 THR B CA 1
ATOM 8208 C C . THR B 1 556 ? 3.328 -44.406 -17.969 1 96.5 556 THR B C 1
ATOM 8210 O O . THR B 1 556 ? 4.461 -44.844 -18.219 1 96.5 556 THR B O 1
ATOM 8213 N N . LEU B 1 557 ? 2.447 -45.156 -17.25 1 96.56 557 LEU B N 1
ATOM 8214 C CA . LEU B 1 557 ? 2.801 -46.469 -16.719 1 96.56 557 LEU B CA 1
ATOM 8215 C C . LEU B 1 557 ? 3.078 -47.438 -17.844 1 96.56 557 LEU B C 1
ATOM 8217 O O . LEU B 1 557 ? 4.012 -48.25 -17.75 1 96.56 557 LEU B O 1
ATOM 8221 N N . LEU B 1 558 ? 2.229 -47.406 -18.797 1 95.5 558 LEU B N 1
ATOM 8222 C CA . LEU B 1 558 ? 2.383 -48.312 -19.922 1 95.5 558 LEU B CA 1
ATOM 8223 C C . LEU B 1 558 ? 3.699 -48.062 -20.656 1 95.5 558 LEU B C 1
ATOM 8225 O O . LEU B 1 558 ? 4.438 -49 -20.953 1 95.5 558 LEU B O 1
ATOM 8229 N N . ARG B 1 559 ? 4 -46.844 -20.922 1 93.31 559 ARG B N 1
ATOM 8230 C CA . ARG B 1 559 ? 5.234 -46.469 -21.625 1 93.31 559 ARG B CA 1
ATOM 8231 C C . ARG B 1 559 ? 6.457 -46.844 -20.797 1 93.31 559 ARG B C 1
ATOM 8233 O O . ARG B 1 559 ? 7.383 -47.5 -21.297 1 93.31 559 ARG B O 1
ATOM 8240 N N . ASN B 1 560 ? 6.457 -46.406 -19.562 1 92.69 560 ASN B N 1
ATOM 8241 C CA . ASN B 1 560 ? 7.613 -46.656 -18.703 1 92.69 560 ASN B CA 1
ATOM 8242 C C . ASN B 1 560 ? 7.781 -48.156 -18.422 1 92.69 560 ASN B C 1
ATOM 8244 O O . ASN B 1 560 ? 8.906 -48.656 -18.359 1 92.69 560 ASN B O 1
ATOM 8248 N N . GLY B 1 561 ? 6.668 -48.812 -18.234 1 92 561 GLY B N 1
ATOM 8249 C CA . GLY B 1 561 ? 6.711 -50.25 -18.031 1 92 561 GLY B CA 1
ATOM 8250 C C . GLY B 1 561 ? 7.254 -51 -19.25 1 92 561 GLY B C 1
ATOM 8251 O O . GLY B 1 561 ? 8.023 -51.938 -19.094 1 92 561 GLY B O 1
ATOM 8252 N N . TRP B 1 562 ? 6.789 -50.562 -20.406 1 90.38 562 TRP B N 1
ATOM 8253 C CA . TRP B 1 562 ? 7.266 -51.188 -21.641 1 90.38 562 TRP B CA 1
ATOM 8254 C C . TRP B 1 562 ? 8.781 -51.031 -21.766 1 90.38 562 TRP B C 1
ATOM 8256 O O . TRP B 1 562 ? 9.469 -52 -22.156 1 90.38 562 TRP B O 1
ATOM 8266 N N . HIS B 1 563 ? 9.344 -49.938 -21.375 1 86.62 563 HIS B N 1
ATOM 8267 C CA . HIS B 1 563 ? 10.781 -49.719 -21.5 1 86.62 563 HIS B CA 1
ATOM 8268 C C . HIS B 1 563 ? 11.547 -50.375 -20.359 1 86.62 563 HIS B C 1
ATOM 8270 O O . HIS B 1 563 ? 12.711 -50.75 -20.531 1 86.62 563 HIS B O 1
ATOM 8276 N N . ARG B 1 564 ? 10.969 -50.531 -19.281 1 85.12 564 ARG B N 1
ATOM 8277 C CA . ARG B 1 564 ? 11.656 -51.125 -18.141 1 85.12 564 ARG B CA 1
ATOM 8278 C C . ARG B 1 564 ? 11.625 -52.656 -18.234 1 85.12 564 ARG B C 1
ATOM 8280 O O . ARG B 1 564 ? 12.602 -53.312 -17.906 1 85.12 564 ARG B O 1
ATOM 8287 N N . PHE B 1 565 ? 10.492 -53.188 -18.484 1 81.12 565 PHE B N 1
ATOM 8288 C CA . PHE B 1 565 ? 10.32 -54.625 -18.438 1 81.12 565 PHE B CA 1
ATOM 8289 C C . PHE B 1 565 ? 10.328 -55.219 -19.828 1 81.12 565 PHE B C 1
ATOM 8291 O O . PHE B 1 565 ? 10.469 -56.438 -19.984 1 81.12 565 PHE B O 1
ATOM 8298 N N . GLY B 1 566 ? 10 -54.375 -20.859 1 68.31 566 GLY B N 1
ATOM 8299 C CA . GLY B 1 566 ? 9.945 -54.906 -22.219 1 68.31 566 GLY B CA 1
ATOM 8300 C C . GLY B 1 566 ? 11.273 -54.844 -22.938 1 68.31 566 GLY B C 1
ATOM 8301 O O . GLY B 1 566 ? 11.781 -53.75 -23.219 1 68.31 566 GLY B O 1
ATOM 8302 N N . GLY B 1 567 ? 12.469 -55.375 -22.609 1 45.44 567 GLY B N 1
ATOM 8303 C CA . GLY B 1 567 ? 13.539 -55.75 -23.516 1 45.44 567 GLY B CA 1
ATOM 8304 C C . GLY B 1 567 ? 13.055 -55.969 -24.938 1 45.44 567 GLY B C 1
ATOM 8305 O O . GLY B 1 567 ? 13.289 -57.062 -25.5 1 45.44 567 GLY B O 1
ATOM 8306 N N . TRP B 1 568 ? 12.008 -55.688 -25.5 1 35.03 568 TRP B N 1
ATOM 8307 C CA . TRP B 1 568 ? 12.031 -56.25 -26.844 1 35.03 568 TRP B CA 1
ATOM 8308 C C . TRP B 1 568 ? 13.234 -55.75 -27.625 1 35.03 568 TRP B C 1
ATOM 8310 O O . TRP B 1 568 ? 13.453 -54.531 -27.734 1 35.03 568 TRP B O 1
ATOM 8320 N N . GLU B 1 569 ? 14.391 -56.469 -27.578 1 32.25 569 GLU B N 1
ATOM 8321 C CA . GLU B 1 569 ? 15.305 -56.656 -28.703 1 32.25 569 GLU B CA 1
ATOM 8322 C C . GLU B 1 569 ? 14.57 -56.5 -30.047 1 32.25 569 GLU B C 1
ATOM 8324 O O . GLU B 1 569 ? 13.484 -57.062 -30.219 1 32.25 569 GLU B O 1
#

Radius of gyration: 32.66 Å; Cα contacts (8 Å, |Δi|>4): 2510; chains: 2; bounding box: 78×116×67 Å

Foldseek 3Di:
DQFPAEAEEEEECAADQSPDLSLPPQLLVVLLQVQLVQLRYHYPKYWYKRFPHGPVPFDQFTWIWTWMADPVVRDIDRPDIGGNVVSLVVLQVVLQVLLCQDQPNDPHHHQEYEYEHHACPGSNVSNLLSQQVSQHEYAYEDAVRVCCSCPVRNHHYWFQHYDDPLADSNLRSNLVSLGNCLVVVTDRDDDFDQDDPLVLLVVCVVLLQVLLLQLLVVVVCVVVVVCVVVVVVPPPPPCVVSLCSLLVQLLSSLQSRQCNGQVRPVLSNLLSNLLSCLQRVDQPPPPPDARLRANQLSNQLSNQLNVQLNVLSSVRSNDTDNHSVNSSCCSRVVSSNVSNVCSNPPNSVVVRVVLVVLVVVVCVLLDQPPDPPPDDDDLDDVVRQDPSLLVVLLCLLVVQVVCVVVPNCSVPQQSSQSNQSSSSAFALSFLLLLLLQLLLLLLQLVLCLVFNADLPDVLCVNDRLNVLSVVSNCCSQAFVDDSVSCCSVQVPDPQLVVLSSVLSSVLSSLCSHQVFGAHHGHHNVRRLVRRCPDVSRNVSSVVSSCSSNVRSNVSNNVVRVCNPVVPPD/DQFPAEAEEEEECAADVSPPLSLPPQLLVVLLQVQLVQLRYHYPKYWYKRFPHGPVPFDQFGWIWTWMADPVVRDIDRPDIGGNVVSLVVLQVVLQVLLCQDQPNDPHHHQEYEYEHHACPGSNVSNLLSQQVSQHEYAYEDAVRVCCSCPVRNHHYWFQHYDDPLAHSNLRSNLVSLGNCLVVVTDRDDDFDQDDLLVLLVVCVVLLVVLLLQLLVVVVCVVVVVCVVVVVVPPPPVCVVSLCSLLVQLLSSLQSRQCNGQVRPVLSNLLSNLLSCLQRVPQPPPDPDARLRANQLSNQLSNQLNVQLNVLSSVRSNPTDNHSVNSSCCSRVVSSVVSSVCSNPPNSVVVRVVLVVLVVVVCVLQDQPPPPPPDDDDLDDVVRQDPSLLVVLLCLLVVQVVCVVVPNCSVPQQSSQSRQSSSSAFALSFLLLLLLQLLLLLLQLVLCLVFNADLPDVLCVNDRLNVLSVVSNCCSQAFVDDSVSCCSVQVPDPQLVVLSSVLSSVLSSLCSHQVFGAHHGHHNVVRLVRRCVDVSRNVSSVVSSCSSNVRSNVSNNVVRVCNPVVPPD

Solvent-accessible surface area (backbone atoms only — not comparable to full-atom values): 52823 Å² total; per-residue (Å²): 129,84,54,83,42,22,24,34,39,35,23,35,29,32,37,67,75,36,65,41,88,57,42,38,56,65,61,31,52,54,41,30,51,58,45,25,47,70,52,38,29,38,69,59,36,35,44,34,40,42,47,82,46,38,54,75,75,46,52,61,71,36,57,22,35,29,36,30,44,39,64,89,76,68,40,79,39,82,75,44,75,40,29,36,53,58,42,44,52,54,44,33,56,47,17,52,54,49,18,35,14,43,71,56,77,38,91,62,52,37,58,31,39,40,32,34,37,34,42,52,84,61,48,30,26,49,34,45,47,29,32,21,72,63,60,28,48,30,29,38,31,29,44,64,32,50,41,42,34,31,22,67,50,50,30,42,71,39,17,28,35,23,43,64,56,43,56,36,49,45,45,47,23,48,28,47,38,37,20,51,26,53,75,73,69,43,72,67,74,82,84,72,57,78,75,52,68,33,49,52,47,44,51,44,44,26,51,53,55,37,37,23,52,50,40,50,51,47,52,51,39,48,72,72,43,52,41,57,62,47,45,70,66,46,71,68,73,69,59,59,38,55,74,49,44,29,39,40,48,14,22,47,38,0,21,54,33,0,29,60,34,28,59,23,57,63,43,14,36,49,5,3,41,45,12,11,37,57,33,23,45,68,58,76,69,54,91,87,60,76,73,47,44,30,44,63,25,11,35,54,24,5,42,45,9,6,47,41,19,43,52,44,33,51,54,34,9,54,31,64,73,33,36,32,34,60,36,31,28,43,18,15,9,50,19,3,50,52,20,6,50,45,16,46,74,63,37,16,63,62,34,29,51,52,54,48,51,52,49,49,53,52,46,60,68,34,52,64,72,77,62,83,62,78,71,79,78,82,80,78,58,89,83,68,56,48,73,65,44,47,54,47,11,60,48,48,18,36,43,52,44,53,31,47,75,71,56,37,34,55,66,47,52,50,37,52,28,52,60,58,25,39,74,24,42,65,10,53,61,9,30,41,44,38,25,34,35,21,30,25,24,22,13,36,13,43,25,33,42,77,42,52,62,50,47,81,35,74,87,46,73,67,30,60,61,39,62,30,15,46,51,23,24,47,36,13,46,63,40,25,37,59,46,58,50,29,48,79,76,29,74,86,32,70,68,47,44,50,32,44,42,48,17,11,21,53,19,31,32,40,26,40,63,36,55,19,25,12,46,68,66,35,25,49,72,57,34,55,59,47,8,44,72,38,81,67,2,33,65,23,38,51,52,18,41,49,38,6,21,44,42,18,20,50,49,41,38,51,54,22,43,41,65,60,73,44,70,79,123,130,85,53,84,43,22,25,33,39,38,23,36,28,33,37,68,74,35,66,48,81,58,44,38,55,67,61,32,52,54,41,32,53,58,46,25,47,72,49,38,29,40,68,60,38,36,44,34,40,42,48,82,45,37,54,74,74,48,54,61,70,35,57,21,35,29,37,29,44,38,64,88,75,68,40,80,40,82,75,44,76,39,29,37,51,59,42,43,53,54,43,34,55,47,18,53,54,50,18,37,14,43,70,56,77,36,92,61,52,39,57,31,37,39,32,32,36,35,41,50,84,60,49,31,26,49,34,45,48,30,32,21,72,65,60,27,49,30,29,39,30,29,44,62,33,51,41,42,33,33,23,67,51,50,29,43,71,40,19,27,35,23,44,63,56,45,56,36,46,45,45,48,24,48,28,47,39,37,21,51,25,52,74,71,69,42,71,71,74,82,83,72,56,79,75,53,68,34,49,51,47,44,53,45,43,26,50,52,54,37,37,24,52,49,42,49,51,48,53,50,38,46,72,71,44,52,41,56,62,48,46,69,66,46,69,67,72,69,59,60,37,55,74,48,45,29,38,43,48,13,22,46,38,1,21,53,34,0,29,60,36,27,60,24,58,63,43,14,35,49,5,2,40,44,11,12,37,56,33,23,45,69,50,76,64,53,90,88,61,76,66,47,45,30,44,62,25,12,36,52,22,4,43,44,9,5,49,40,19,44,52,45,34,51,54,32,9,54,32,62,74,32,36,33,33,59,36,32,28,42,19,14,9,48,18,3,50,51,21,5,49,44,16,45,74,64,37,16,61,61,36,28,51,52,52,50,51,52,50,50,52,53,46,59,68,36,54,65,74,78,61,83,65,78,69,80,77,82,82,76,58,88,82,67,54,49,74,65,44,47,52,47,12,59,49,49,17,37,44,52,44,53,32,48,76,70,59,37,34,56,67,48,52,49,36,52,29,51,58,58,25,40,72,25,42,64,11,53,62,9,29,40,44,38,25,32,35,20,30,24,24,23,12,35,12,43,25,34,42,77,43,51,60,52,46,83,36,74,87,47,72,66,28,59,60,39,62,29,15,46,51,22,24,48,36,12,45,64,40,25,38,60,46,57,51,28,47,78,74,29,73,85,30,70,70,48,42,50,31,45,42,48,17,11,21,53,18,32,33,38,25,40,64,35,54,18,24,11,46,68,67,37,24,49,69,57,34,54,58,46,8,44,74,39,81,67,2,33,65,22,39,51,53,18,42,48,38,7,21,43,41,18,18,50,50,40,38,52,53,22,44,42,64,61,72,43,71,79,124

Secondary structure (DSSP, 8-state):
---SEEEEEEEES-STTTTSGGG-HHHHHHHHHHHHHTTTEEEEEEEEEEESS-GGG--TTSEEEEEEEETTTTEEEEEEEEEHHHHHHHHHHHHHHHHHHHHT-SSS---EEEEES--TTTTTHHHHHHHHHHT-EEEEE-HHHHHHHHHTT--EE-SS-S--TT--HHHHHHHHHHHHHHHHT----PPPPPPPHHHHHHHTHHHHHHHHHHHHHHHHHHHTTHHHHHHHHS-THHHHHHHTGGGHHHHHHHHHHHHHHH--THHHHHHHHHHHIIIII-----TTS-----HHHHHHHHHHHHHHHHHHHHHHHHSTT--HHHHHIIIIIIHHHHHHHHIIIIIHHHHHHHHHHHHHHHHHHHS-----TTS---S-SGGG--HHHHHHHHHHHHHHHHHHHTT-IIIIIHHHHHHHGGGS--BHHHHHHIIIIIIHHHHHHHHHHHSPPPTT-GGGTT---HHHHHHHHHHHHHHS--GGGGHHHHTT-HHHHHHHHHHHHHHHHHHHHHT--B-SS--HHHHHHHHTTSTTHHHHHHHHHHHHHHHHHHHHHHHHHHHHH----/---SEEEEEEEES-STTTTSGGG-HHHHHHHHHHHHHTTTEEEEEEEEEEESS-TTT--TTSEEEEEEEETTTTEEEEEEEEEHHHHHHHHHHHHHHHHHHHHT-SSS---EEEEES--TTTTTHHHHHHHHHHT-EEEEE-HHHHHHHHHTS--EE-SS-S--TT--HHHHHHHHHHHHHHHHT----PPPPPPPHHHHHHHTHHHHHHHHHHHHHHHHHHHTTHHHHHHHHS-THHHHHHHTGGGHHHHHHHHHHHHHHH--THHHHHHHHHHHIIIII-----TTS-----HHHHHHHHHHHHHHHHHHHHHHHHSTT--HHHHHIIIIIIHHHHHHHHIIIIIHHHHHHHHHHHHHHHHHHHS-----TTS---S-SGGG--HHHHHHHHHHHHHHHHHHHTT-IIIIIHHHHHHHGGGS--BHHHHHHIIIIIIHHHHHHHHHHHSPPPTT-GGGTT---HHHHHHHHHHHHHHS--GGGGHHHHTT-HHHHHHHHHHHHHHHHHHHHHT--B-SS--HHHHHHHHTTSTTHHHHHHHHHHHHHHHHHHHHHHHHHHHHH----

pLDDT: mean 83.69, std 15.85, range [29.38, 98.25]

Sequence (1138 aa):
MPFKKYVAVIGSSGGGGASHAGSDVYGLLIALRQELAQCEVGIAVAQLVDCSTPLDFAASQTPTVLWTFNTETNQVERSYEGTLEAVNERAQLMDRAISRMIIGDEKQRVDGLISISADPEAVNQFTFLAAAKAKIPVVGTGGTSLGKAAGDLGCDVVGNSGGSVSTTIETKALSFTASLASFWGLPYDPLISYPQLHSILAACLPVFVAVVLAKEAWRKALALGISDWWLARQTHATFTGLSDIANALPVVVAVVTASQVGRLGEAGLLSGVLAGMLACGAGGSEEGTGSESTVLAGALTGLLAGWLSRQLLVATAKSLWVPATASSIITAGAAGLSAGLGGRLLIRRPCAWVSDTFRSILLYLEAPVVVGNDAGGGRGGVAGISAFQWALALAVGPGVTYGSQRGLYHVVLLPLILFEMERGDPSFLGAVDYCSLCLVSAGVTVATWLLPLPPDHPSNGGRDPRPLARRGAYTNLVWGDFVEACYPLVQHSVFLTGAVYAASTLSTAVLLQEGGRSSAYMPAPLSLWLASHVEEGEGSAWRASLIAFGLPFSATLLRNGWHRFGGWEMPFKKYVAVIGSSGGGGASHAGSDVYGLLIALRQELAQCEVGIAVAQLVDCSTPLDFAASQTPTVLWTFNTETNQVERSYEGTLEAVNERAQLMDRAISRMIIGDEKQRVDGLISISADPEAVNQFTFLAAAKAKIPVVGTGGTSLGKAAGDLGCDVVGNSGGSVSTTIETKALSFTASLASFWGLPYDPLISYPQLHSILAACLPVFVAVVLAKEAWRKALALGISDWWLARQTHATFTGLSDIANALPVVVAVVTASQVGRLGEAGLLSGVLAGMLACGAGGSEEGTGSESTVLAGALTGLLAGWLSRQLLVATAKSLWVPATASSIITAGAAGLSAGLGGRLLIRRPCAWVSDTFRSILLYLEAPVVVGNDAGGGRGGVAGISAFQWALALAVGPGVTYGSQRGLYHVVLLPLILFEMERGDPSFLGAVDYCSLCLVSAGVTVATWLLPLPPDHPSNGGRDPRPLARRGAYTNLVWGDFVEACYPLVQHSVFLTGAVYAASTLSTAVLLQEGGRSSAYMPAPLSLWLASHVEEGEGSAWRASLIAFGLPFSATLLRNGWHRFGGWE